Protein 9C6D (pdb70)

Structure (mmCIF, N/CA/C/O backbone):
data_9C6D
#
_entry.id   9C6D
#
_cell.length_a   55.879
_cell.length_b   91.975
_cell.length_c   138.948
_cell.angle_alpha   90.000
_cell.angle_beta   96.740
_cell.angle_gamma   90.000
#
_symmetry.space_group_name_H-M   'C 1 2 1'
#
loop_
_entity.id
_entity.type
_entity.pdbx_description
1 polymer 'Tautomerase family protein'
2 non-polymer '3-bromo-3-oxopropanoic acid'
3 water water
#
loop_
_atom_site.group_PDB
_atom_site.id
_atom_site.type_symbol
_atom_site.label_atom_id
_atom_site.label_alt_id
_atom_site.label_comp_id
_atom_site.label_asym_id
_atom_site.label_entity_id
_atom_site.label_seq_id
_atom_site.pdbx_PDB_ins_code
_atom_site.Cartn_x
_atom_site.Cartn_y
_atom_site.Cartn_z
_atom_site.occupancy
_atom_site.B_iso_or_equiv
_atom_site.auth_seq_id
_atom_site.auth_comp_id
_atom_site.auth_asym_id
_atom_site.auth_atom_id
_atom_site.pdbx_PDB_model_num
ATOM 1 N N . PRO A 1 1 ? 10.76353 34.75453 60.86997 1.000 47.72122 1 PRO A N 1
ATOM 2 C CA . PRO A 1 1 ? 9.43690 34.70929 60.24719 1.000 43.24454 1 PRO A CA 1
ATOM 3 C C . PRO A 1 1 ? 9.48143 34.37870 58.74826 1.000 36.15218 1 PRO A C 1
ATOM 4 O O . PRO A 1 1 ? 10.52959 34.50635 58.10930 1.000 33.14466 1 PRO A O 1
ATOM 8 N N . GLN A 1 2 ? 8.35028 33.92607 58.21777 1.000 36.34183 2 GLN A N 1
ATOM 9 C CA . GLN A 1 2 ? 8.14714 33.78222 56.77975 1.000 33.98018 2 GLN A CA 1
ATOM 10 C C . GLN A 1 2 ? 7.45901 35.03047 56.23966 1.000 30.95452 2 GLN A C 1
ATOM 11 O O . GLN A 1 2 ? 6.48462 35.51133 56.83276 1.000 33.48564 2 GLN A O 1
ATOM 17 N N . VAL A 1 3 ? 7.95709 35.54345 55.11393 1.000 29.94810 3 VAL A N 1
ATOM 18 C CA . VAL A 1 3 ? 7.45586 36.77025 54.49459 1.000 30.34299 3 VAL A CA 1
ATOM 19 C C . VAL A 1 3 ? 7.13412 36.46746 53.03027 1.000 27.84789 3 VAL A C 1
ATOM 20 O O . VAL A 1 3 ? 7.95583 35.88417 52.31704 1.000 24.57368 3 VAL A O 1
ATOM 24 N N . LYS A 1 4 ? 5.91543 36.79506 52.60801 1.000 28.18637 4 LYS A N 1
ATOM 25 C CA . LYS A 1 4 ? 5.53841 36.79857 51.19950 1.000 25.16311 4 LYS A CA 1
ATOM 26 C C . LYS A 1 4 ? 5.23285 38.23459 50.78293 1.000 26.34135 4 LYS A C 1
ATOM 27 O O . LYS A 1 4 ? 4.57745 38.98252 51.53016 1.000 21.61103 4 LYS A O 1
ATOM 33 N N . ILE A 1 5 ? 5.71110 38.60765 49.58918 1.000 22.99116 5 ILE A N 1
ATOM 34 C CA . ILE A 1 5 ? 5.62476 39.97492 49.07055 1.000 24.73771 5 ILE A CA 1
ATOM 35 C C . ILE A 1 5 ? 5.00642 39.90735 47.69274 1.000 21.96602 5 ILE A C 1
ATOM 36 O O . ILE A 1 5 ? 5.54093 39.23126 46.80617 1.000 22.79096 5 ILE A O 1
ATOM 41 N N . TYR A 1 6 ? 3.90954 40.62589 47.50567 1.000 23.04376 6 TYR A N 1
ATOM 42 C CA . TYR A 1 6 ? 3.18858 40.67016 46.24473 1.000 25.92415 6 TYR A CA 1
ATOM 43 C C . TYR A 1 6 ? 3.20330 42.09191 45.69085 1.000 22.58524 6 TYR A C 1
ATOM 44 O O . TYR A 1 6 ? 3.13624 43.05924 46.44296 1.000 25.81934 6 TYR A O 1
ATOM 53 N N . GLY A 1 7 ? 3.27095 42.21722 44.37106 1.000 24.18294 7 GLY A N 1
ATOM 54 C CA . GLY A 1 7 ? 3.24999 43.54706 43.74716 1.000 24.07801 7 GLY A CA 1
ATOM 55 C C . GLY A 1 7 ? 3.23294 43.38411 42.24106 1.000 21.73384 7 GLY A C 1
ATOM 56 O O . GLY A 1 7 ? 3.47639 42.29541 41.71541 1.000 23.33208 7 GLY A O 1
ATOM 57 N N . LEU A 1 8 ? 2.90893 44.47669 41.55266 1.000 24.94995 8 LEU A N 1
ATOM 58 C CA . LEU A 1 8 ? 2.90923 44.42148 40.09013 1.000 24.85248 8 LEU A CA 1
ATOM 59 C C . LEU A 1 8 ? 4.33501 44.24557 39.56942 1.000 25.80835 8 LEU A C 1
ATOM 60 O O . LEU A 1 8 ? 5.28222 44.86013 40.08440 1.000 25.50239 8 LEU A O 1
ATOM 65 N N . ASP A 1 9 ? 4.48523 43.40771 38.53026 1.000 28.44591 9 ASP A N 1
ATOM 66 C CA . ASP A 1 9 ? 5.81604 43.06760 38.02053 1.000 27.06902 9 ASP A CA 1
ATOM 67 C C . ASP A 1 9 ? 6.67781 44.30549 37.74659 1.000 29.45675 9 ASP A C 1
ATOM 68 O O . ASP A 1 9 ? 7.85381 44.34014 38.13523 1.000 25.85773 9 ASP A O 1
ATOM 73 N N . SER A 1 10 ? 6.10846 45.34453 37.11240 1.000 26.96230 10 SER A N 1
ATOM 74 C CA . SER A 1 10 ? 6.92769 46.48565 36.67720 1.000 28.37965 10 SER A CA 1
ATOM 75 C C . SER A 1 10 ? 7.51835 47.24507 37.85658 1.000 30.21606 10 SER A C 1
ATOM 76 O O . SER A 1 10 ? 8.59555 47.84931 37.74294 1.000 28.89379 10 SER A O 1
ATOM 79 N N . HIS A 1 11 ? 6.84265 47.21812 38.99476 1.000 25.65681 11 HIS A N 1
ATOM 80 C CA . HIS A 1 11 ? 7.35556 47.88968 40.17485 1.000 27.34243 11 HIS A CA 1
ATOM 81 C C . HIS A 1 11 ? 8.17821 46.96484 41.07048 1.000 29.32441 11 HIS A C 1
ATOM 82 O O . HIS A 1 11 ? 9.23205 47.37694 41.56273 1.000 26.73707 11 HIS A O 1
ATOM 89 N N . LEU A 1 12 ? 7.70378 45.73349 41.30005 1.000 29.04604 12 LEU A N 1
ATOM 90 C CA . LEU A 1 12 ? 8.36016 44.82303 42.24135 1.000 28.70160 12 LEU A CA 1
ATOM 91 C C . LEU A 1 12 ? 9.69953 44.30296 41.71314 1.000 29.66471 12 LEU A C 1
ATOM 92 O O . LEU A 1 12 ? 10.66510 44.18193 42.47387 1.000 29.47318 12 LEU A O 1
ATOM 97 N N . ASN A 1 13 ? 9.78014 43.95388 40.43089 1.000 29.17552 13 ASN A N 1
ATOM 98 C CA . ASN A 1 13 ? 11.02122 43.34745 39.95483 1.000 29.18110 13 ASN A CA 1
ATOM 99 C C . ASN A 1 13 ? 12.22424 44.27188 40.13861 1.000 28.22824 13 ASN A C 1
ATOM 100 O O . ASN A 1 13 ? 13.21241 43.84720 40.75459 1.000 29.73389 13 ASN A O 1
ATOM 105 N N . PRO A 1 14 ? 12.19555 45.53478 39.73589 1.000 32.31656 14 PRO A N 1
ATOM 106 C CA . PRO A 1 14 ? 13.37160 46.37427 39.98272 1.000 32.44066 14 PRO A CA 1
ATOM 107 C C . PRO A 1 14 ? 13.70315 46.58005 41.46747 1.000 34.13224 14 PRO A C 1
ATOM 108 O O . PRO A 1 14 ? 14.86203 46.87543 41.78879 1.000 37.78936 14 PRO A O 1
ATOM 112 N N . GLN A 1 15 ? 12.74713 46.43375 42.38565 1.000 35.04702 15 GLN A N 1
ATOM 113 C CA . GLN A 1 15 ? 12.95976 46.84411 43.77201 1.000 35.07962 15 GLN A CA 1
ATOM 114 C C . GLN A 1 15 ? 13.12215 45.69544 44.76024 1.000 32.48544 15 GLN A C 1
ATOM 115 O O . GLN A 1 15 ? 13.32338 45.95585 45.94915 1.000 30.19676 15 GLN A O 1
ATOM 121 N N . LYS A 1 16 ? 13.02470 44.44573 44.32711 1.000 30.22498 16 LYS A N 1
ATOM 122 C CA . LYS A 1 16 ? 12.85664 43.38689 45.31658 1.000 34.62536 16 LYS A CA 1
ATOM 123 C C . LYS A 1 16 ? 14.13098 43.11806 46.11776 1.000 30.86196 16 LYS A C 1
ATOM 124 O O . LYS A 1 16 ? 14.04178 42.75977 47.29711 1.000 31.87478 16 LYS A O 1
ATOM 130 N N . VAL A 1 17 ? 15.31348 43.31340 45.53135 1.000 31.42498 17 VAL A N 1
ATOM 131 C CA . VAL A 1 17 ? 16.55477 43.18670 46.30403 1.000 28.72824 17 VAL A CA 1
ATOM 132 C C . VAL A 1 17 ? 16.61388 44.22828 47.42474 1.000 34.53956 17 VAL A C 1
ATOM 133 O O . VAL A 1 17 ? 16.97157 43.90359 48.56198 1.000 35.39589 17 VAL A O 1
ATOM 137 N N . ARG A 1 18 ? 16.23723 45.48850 47.14149 1.000 31.54637 18 ARG A N 1
ATOM 138 C CA . ARG A 1 18 ? 16.25219 46.50921 48.19310 1.000 36.60924 18 ARG A CA 1
ATOM 139 C C . ARG A 1 18 ? 15.11535 46.30352 49.18911 1.000 36.43866 18 ARG A C 1
ATOM 140 O O . ARG A 1 18 ? 15.28424 46.52592 50.39567 1.000 33.21320 18 ARG A O 1
ATOM 148 N N . LEU A 1 19 ? 13.93186 45.93946 48.69223 1.000 36.62177 19 LEU A N 1
ATOM 149 C CA . LEU A 1 19 ? 12.79578 45.69153 49.57515 1.000 34.51677 19 LEU A CA 1
ATOM 150 C C . LEU A 1 19 ? 13.08931 44.52556 50.52391 1.000 30.75739 19 LEU A C 1
ATOM 151 O O . LEU A 1 19 ? 12.78201 44.59388 51.71446 1.000 29.08083 19 LEU A O 1
ATOM 156 N N . SER A 1 20 ? 13.72756 43.46707 50.02275 1.000 31.40930 20 SER A N 1
ATOM 157 C CA . SER A 1 20 ? 14.14163 42.36837 50.89534 1.000 34.19248 20 SER A CA 1
ATOM 158 C C . SER A 1 20 ? 15.11765 42.83840 51.97504 1.000 36.33169 20 SER A C 1
ATOM 159 O O . SER A 1 20 ? 14.97902 42.46059 53.14665 1.000 33.12583 20 SER A O 1
ATOM 162 N N . GLU A 1 21 ? 16.10425 43.67053 51.60966 1.000 34.29617 21 GLU A N 1
ATOM 163 C CA . GLU A 1 21 ? 16.98982 44.26083 52.61535 1.000 36.97809 21 GLU A CA 1
ATOM 164 C C . GLU A 1 21 ? 16.20569 45.03415 53.67570 1.000 34.38242 21 GLU A C 1
ATOM 165 O O . GLU A 1 21 ? 16.33140 44.77369 54.88385 1.000 34.72002 21 GLU A O 1
ATOM 171 N N . VAL A 1 22 ? 15.38585 45.99626 53.24270 1.000 31.91811 22 VAL A N 1
ATOM 172 C CA . VAL A 1 22 ? 14.67701 46.86048 54.19059 1.000 28.65281 22 VAL A CA 1
ATOM 173 C C . VAL A 1 22 ? 13.74373 46.05999 55.09369 1.000 30.26848 22 VAL A C 1
ATOM 174 O O . VAL A 1 22 ? 13.61116 46.35325 56.29268 1.000 31.46957 22 VAL A O 1
ATOM 178 N N . ILE A 1 23 ? 13.04234 45.07530 54.53009 1.000 30.96737 23 ILE A N 1
ATOM 179 C CA . ILE A 1 23 ? 12.13786 44.25256 55.33752 1.000 30.93940 23 ILE A CA 1
ATOM 180 C C . ILE A 1 23 ? 12.91194 43.53463 56.43020 1.000 27.23546 23 ILE A C 1
ATOM 181 O O . ILE A 1 23 ? 12.53390 43.55817 57.60759 1.000 33.05006 23 ILE A O 1
ATOM 186 N N . HIS A 1 24 ? 14.01390 42.89574 56.05616 1.000 27.64035 24 HIS A N 1
ATOM 187 C CA . HIS A 1 24 ? 14.80324 42.16966 57.03290 1.000 31.96741 24 HIS A CA 1
ATOM 188 C C . HIS A 1 24 ? 15.32789 43.09088 58.12441 1.000 36.30726 24 HIS A C 1
ATOM 189 O O . HIS A 1 24 ? 15.31210 42.72855 59.30705 1.000 34.93516 24 HIS A O 1
ATOM 196 N N . ARG A 1 25 ? 15.77388 44.29381 57.75875 1.000 33.57563 25 ARG A N 1
ATOM 197 C CA . ARG A 1 25 ? 16.22129 45.24232 58.77415 1.000 37.52216 25 ARG A CA 1
ATOM 198 C C . ARG A 1 25 ? 15.13303 45.50739 59.80761 1.000 35.59649 25 ARG A C 1
ATOM 199 O O . ARG A 1 25 ? 15.40462 45.50283 61.01227 1.000 34.82649 25 ARG A O 1
ATOM 207 N N . CYS A 1 26 ? 13.89283 45.76062 59.35673 1.000 34.19354 26 CYS A N 1
ATOM 208 C CA . CYS A 1 26 ? 12.79493 46.04120 60.28911 1.000 29.00809 26 CYS A CA 1
ATOM 209 C C . CYS A 1 26 ? 12.43639 44.82464 61.14524 1.000 36.22829 26 CYS A C 1
ATOM 210 O O . CYS A 1 26 ? 12.02001 44.97936 62.30636 1.000 31.90005 26 CYS A O 1
ATOM 213 N N . VAL A 1 27 ? 12.55573 43.61680 60.58228 1.000 32.66893 27 VAL A N 1
ATOM 214 C CA . VAL A 1 27 ? 12.23020 42.40468 61.33264 1.000 34.12593 27 VAL A CA 1
ATOM 215 C C . VAL A 1 27 ? 13.24759 42.18188 62.44671 1.000 40.12604 27 VAL A C 1
ATOM 216 O O . VAL A 1 27 ? 12.89290 41.84886 63.58539 1.000 39.26399 27 VAL A O 1
ATOM 220 N N . VAL A 1 28 ? 14.53000 42.36577 62.12972 1.000 39.30868 28 VAL A N 1
ATOM 221 C CA . VAL A 1 28 ? 15.58752 42.20050 63.11162 1.000 42.19222 28 VAL A CA 1
ATOM 222 C C . VAL A 1 28 ? 15.47892 43.26866 64.18046 1.000 41.83823 28 VAL A C 1
ATOM 223 O O . VAL A 1 28 ? 15.75202 43.00760 65.35670 1.000 43.89791 28 VAL A O 1
ATOM 227 N N . GLU A 1 29 ? 15.02644 44.46708 63.81506 1.000 40.47100 29 GLU A N 1
ATOM 228 C CA . GLU A 1 29 ? 14.92377 45.52653 64.81041 1.000 38.51980 29 GLU A CA 1
ATOM 229 C C . GLU A 1 29 ? 13.73524 45.34126 65.74548 1.000 43.61329 29 GLU A C 1
ATOM 230 O O . GLU A 1 29 ? 13.85887 45.56891 66.95708 1.000 45.13498 29 GLU A O 1
ATOM 236 N N . ALA A 1 30 ? 12.57382 44.94726 65.22204 1.000 40.20987 30 ALA A N 1
ATOM 237 C CA . ALA A 1 30 ? 11.39952 44.89853 66.08766 1.000 41.75433 30 ALA A CA 1
ATOM 238 C C . ALA A 1 30 ? 11.29039 43.60531 66.88876 1.000 44.00765 30 ALA A C 1
ATOM 239 O O . ALA A 1 30 ? 10.64439 43.61090 67.94388 1.000 49.32654 30 ALA A O 1
ATOM 241 N N . LEU A 1 31 ? 11.90156 42.50859 66.42613 1.000 45.15096 31 LEU A N 1
ATOM 242 C CA . LEU A 1 31 ? 11.74193 41.19449 67.04967 1.000 49.85064 31 LEU A CA 1
ATOM 243 C C . LEU A 1 31 ? 13.04920 40.56995 67.53472 1.000 53.17950 31 LEU A C 1
ATOM 244 O O . LEU A 1 31 ? 13.05812 39.37223 67.84559 1.000 57.49136 31 LEU A O 1
ATOM 249 N N . GLN A 1 32 ? 14.14020 41.34341 67.63500 1.000 54.45246 32 GLN A N 1
ATOM 250 C CA . GLN A 1 32 ? 15.47557 40.83315 67.96143 1.000 57.48331 32 GLN A CA 1
ATOM 251 C C . GLN A 1 32 ? 15.77447 39.48950 67.30377 1.000 58.65542 32 GLN A C 1
ATOM 252 O O . GLN A 1 32 ? 16.27930 38.57282 67.95993 1.000 56.71488 32 GLN A O 1
ATOM 258 N N . PHE A 1 33 ? 15.43811 39.35168 66.02747 1.000 58.13500 33 PHE A N 1
ATOM 259 C CA . PHE A 1 33 ? 15.75972 38.15147 65.27106 1.000 61.65325 33 PHE A CA 1
ATOM 260 C C . PHE A 1 33 ? 17.22036 38.18657 64.82825 1.000 65.52206 33 PHE A C 1
ATOM 261 O O . PHE A 1 33 ? 17.83142 39.25976 64.77723 1.000 62.52744 33 PHE A O 1
ATOM 269 N N . PRO A 1 34 ? 17.80672 37.02894 64.50000 1.000 69.26269 34 PRO A N 1
ATOM 270 C CA . PRO A 1 34 ? 19.16803 37.02315 63.94172 1.000 69.25074 34 PRO A CA 1
ATOM 271 C C . PRO A 1 34 ? 19.22908 37.71866 62.59032 1.000 67.45170 34 PRO A C 1
ATOM 272 O O . PRO A 1 34 ? 18.23197 37.83008 61.87114 1.000 67.04304 34 PRO A O 1
ATOM 276 N N . LYS A 1 35 ? 20.43404 38.20461 62.25693 1.000 68.40047 35 LYS A N 1
ATOM 277 C CA . LYS A 1 35 ? 20.66283 38.84885 60.96334 1.000 64.52059 35 LYS A CA 1
ATOM 278 C C . LYS A 1 35 ? 20.66389 37.84480 59.81097 1.000 68.89055 35 LYS A C 1
ATOM 279 O O . LYS A 1 35 ? 20.45551 38.24222 58.65533 1.000 67.42978 35 LYS A O 1
ATOM 285 N N . ASN A 1 36 ? 20.90568 36.56046 60.09874 1.000 68.49215 36 ASN A N 1
ATOM 286 C CA . ASN A 1 36 ? 20.50857 35.46869 59.21611 1.000 62.37087 36 ASN A CA 1
ATOM 287 C C . ASN A 1 36 ? 19.01286 35.23791 59.40782 1.000 64.32151 36 ASN A C 1
ATOM 288 O O . ASN A 1 36 ? 18.33158 36.07783 60.00731 1.000 66.64625 36 ASN A O 1
ATOM 293 N N . LYS A 1 37 ? 18.48375 34.11224 58.93686 1.000 59.08563 37 LYS A N 1
ATOM 294 C CA . LYS A 1 37 ? 17.05640 33.82699 59.08767 1.000 59.04304 37 LYS A CA 1
ATOM 295 C C . LYS A 1 37 ? 16.19702 34.85178 58.32858 1.000 53.11353 37 LYS A C 1
ATOM 296 O O . LYS A 1 37 ? 15.17055 35.32532 58.82309 1.000 48.44920 37 LYS A O 1
ATOM 302 N N . ARG A 1 38 ? 16.63611 35.21703 57.12512 1.000 45.10774 38 ARG A N 1
ATOM 303 C CA . ARG A 1 38 ? 15.81454 35.96998 56.17809 1.000 45.77846 38 ARG A CA 1
ATOM 304 C C . ARG A 1 38 ? 15.12753 34.97498 55.23702 1.000 39.75762 38 ARG A C 1
ATOM 305 O O . ARG A 1 38 ? 15.79353 34.32059 54.42593 1.000 41.24516 38 ARG A O 1
ATOM 313 N N . PHE A 1 39 ? 13.79594 34.86279 55.33935 1.000 33.03744 39 PHE A N 1
ATOM 314 C CA . PHE A 1 39 ? 13.00210 33.99180 54.46758 1.000 39.26607 39 PHE A CA 1
ATOM 315 C C . PHE A 1 39 ? 11.93206 34.81900 53.73245 1.000 36.87637 39 PHE A C 1
ATOM 316 O O . PHE A 1 39 ? 10.90715 35.20524 54.31372 1.000 31.74397 39 PHE A O 1
ATOM 324 N N . HIS A 1 40 ? 12.16165 35.07295 52.43976 1.000 32.26693 40 HIS A N 1
ATOM 325 C CA . HIS A 1 40 ? 11.34161 35.98838 51.64615 1.000 31.07243 40 HIS A CA 1
ATOM 326 C C . HIS A 1 40 ? 10.98306 35.33592 50.31695 1.000 32.08161 40 HIS A C 1
ATOM 327 O O . HIS A 1 40 ? 11.85335 34.78323 49.63885 1.000 35.52647 40 HIS A O 1
ATOM 334 N N . ARG A 1 41 ? 9.70191 35.39855 49.95553 1.000 27.87630 41 ARG A N 1
ATOM 335 C CA . ARG A 1 41 ? 9.18981 34.88423 48.69118 1.000 29.16610 41 ARG A CA 1
ATOM 336 C C . ARG A 1 41 ? 8.46621 36.02518 48.00583 1.000 28.03412 41 ARG A C 1
ATOM 337 O O . ARG A 1 41 ? 7.54697 36.60519 48.59890 1.000 25.26164 41 ARG A O 1
ATOM 345 N N . PHE A 1 42 ? 8.85430 36.31699 46.75692 1.000 25.41772 42 PHE A N 1
ATOM 346 C CA . PHE A 1 42 ? 8.30603 37.41641 45.97508 1.000 25.35710 42 PHE A CA 1
ATOM 347 C C . PHE A 1 42 ? 7.40067 36.89409 44.86372 1.000 25.51025 42 PHE A C 1
ATOM 348 O O . PHE A 1 42 ? 7.70922 35.89912 44.20374 1.000 23.50450 42 PHE A O 1
ATOM 356 N N . PHE A 1 43 ? 6.28225 37.58065 44.66446 1.000 23.00115 43 PHE A N 1
ATOM 357 C CA . PHE A 1 43 ? 5.28825 37.21877 43.65847 1.000 27.10051 43 PHE A CA 1
ATOM 358 C C . PHE A 1 43 ? 5.01314 38.44532 42.79308 1.000 29.13218 43 PHE A C 1
ATOM 359 O O . PHE A 1 43 ? 4.00527 39.14372 42.95652 1.000 26.56313 43 PHE A O 1
ATOM 367 N N . PRO A 1 44 ? 5.91221 38.74486 41.86801 1.000 30.84058 44 PRO A N 1
ATOM 368 C CA . PRO A 1 44 ? 5.63751 39.80006 40.88455 1.000 28.36809 44 PRO A CA 1
ATOM 369 C C . PRO A 1 44 ? 4.45848 39.37718 40.02574 1.000 29.40596 44 PRO A C 1
ATOM 370 O O . PRO A 1 44 ? 4.46247 38.28980 39.44182 1.000 28.32089 44 PRO A O 1
ATOM 374 N N . MET A 1 45 ? 3.44690 40.23724 39.94673 1.000 23.29244 45 MET A N 1
ATOM 375 C CA . MET A 1 45 ? 2.16216 39.84778 39.38160 1.000 26.21157 45 MET A CA 1
ATOM 376 C C . MET A 1 45 ? 1.81748 40.71872 38.18099 1.000 29.99601 45 MET A C 1
ATOM 377 O O . MET A 1 45 ? 2.25396 41.87051 38.08170 1.000 25.62944 45 MET A O 1
ATOM 382 N N . LYS A 1 46 ? 1.02135 40.15752 37.27274 1.000 27.99818 46 LYS A N 1
ATOM 383 C CA . LYS A 1 46 ? 0.46395 40.94138 36.17765 1.000 29.94016 46 LYS A CA 1
ATOM 384 C C . LYS A 1 46 ? -0.62853 41.86596 36.70630 1.000 31.62610 46 LYS A C 1
ATOM 385 O O . LYS A 1 46 ? -1.30746 41.55612 37.69451 1.000 24.60824 46 LYS A O 1
ATOM 391 N N . ALA A 1 47 ? -0.82021 43.00602 36.02955 1.000 27.05290 47 ALA A N 1
ATOM 392 C CA . ALA A 1 47 ? -1.86833 43.91879 36.48743 1.000 27.37386 47 ALA A CA 1
ATOM 393 C C . ALA A 1 47 ? -3.25635 43.36474 36.21470 1.000 27.66630 47 ALA A C 1
ATOM 394 O O . ALA A 1 47 ? -4.20724 43.74096 36.91138 1.000 28.04212 47 ALA A O 1
ATOM 396 N N . GLU A 1 48 ? -3.40114 42.47637 35.21983 1.000 27.56634 48 GLU A N 1
ATOM 397 C CA . GLU A 1 48 ? -4.67369 41.77722 35.05891 1.000 26.45782 48 GLU A CA 1
ATOM 398 C C . GLU A 1 48 ? -4.95824 40.81318 36.20910 1.000 27.70809 48 GLU A C 1
ATOM 399 O O . GLU A 1 48 ? -6.12703 40.45545 36.42989 1.000 29.08196 48 GLU A O 1
ATOM 405 N N . ASP A 1 49 ? -3.93327 40.41868 36.96885 1.000 24.66947 49 ASP A N 1
ATOM 406 C CA . ASP A 1 49 ? -4.08276 39.45463 38.06311 1.000 27.39638 49 ASP A CA 1
ATOM 407 C C . ASP A 1 49 ? -4.07708 40.07180 39.46797 1.000 28.18250 49 ASP A C 1
ATOM 408 O O . ASP A 1 49 ? -4.61661 39.45476 40.39045 1.000 28.55577 49 ASP A O 1
ATOM 413 N N . MET A 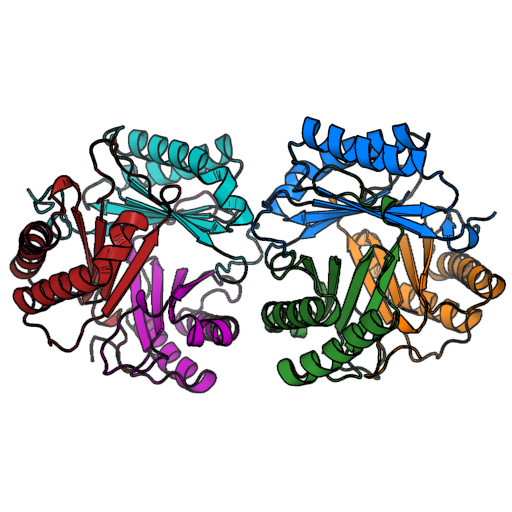1 50 ? -3.44267 41.22274 39.67684 1.000 25.46773 50 MET A N 1
ATOM 414 C CA . MET A 1 50 ? -3.44601 41.91798 40.97473 1.000 25.81070 50 MET A CA 1
ATOM 415 C C . MET A 1 50 ? -4.25253 43.20396 40.83261 1.000 28.64604 50 MET A C 1
ATOM 416 O O . MET A 1 50 ? -3.72944 44.23735 40.41317 1.000 31.38082 50 MET A O 1
ATOM 421 N N . LEU A 1 51 ? -5.52531 43.14048 41.19447 1.000 28.45595 51 LEU A N 1
ATOM 422 C CA . LEU A 1 51 ? -6.44066 44.27529 41.10479 1.000 29.12544 51 LEU A CA 1
ATOM 423 C C . LEU A 1 51 ? -6.60125 44.96128 42.45711 1.000 32.58454 51 LEU A C 1
ATOM 424 O O . LEU A 1 51 ? -6.72120 44.29280 43.49359 1.000 27.36918 51 LEU A O 1
ATOM 429 N N . PHE A 1 52 ? -6.62217 46.29911 42.44035 1.000 25.48278 52 PHE A N 1
ATOM 430 C CA . PHE A 1 52 ? -6.68419 47.08594 43.66833 1.000 31.76145 52 PHE A CA 1
ATOM 431 C C . PHE A 1 52 ? -7.51585 48.34142 43.40462 1.000 32.11676 52 PHE A C 1
ATOM 432 O O . PHE A 1 52 ? -7.92790 48.60458 42.27417 1.000 28.98974 52 PHE A O 1
ATOM 440 N N . SER A 1 53 ? -7.77016 49.12541 44.45481 1.000 29.79506 53 SER A N 1
ATOM 441 C CA . SER A 1 53 ? -8.67169 50.25600 44.28388 1.000 32.87576 53 SER A CA 1
ATOM 442 C C . SER A 1 53 ? -8.02676 51.33201 43.41229 1.000 34.16726 53 SER A C 1
ATOM 443 O O . SER A 1 53 ? -6.81128 51.35573 43.19763 1.000 27.86579 53 SER A O 1
ATOM 446 N N . GLU A 1 54 ? -8.88478 52.20451 42.87303 1.000 38.60888 54 GLU A N 1
ATOM 447 C CA . GLU A 1 54 ? -8.45563 53.20204 41.89960 1.000 37.26942 54 GLU A CA 1
ATOM 448 C C . GLU A 1 54 ? -7.51509 54.22274 42.51084 1.000 34.50989 54 GLU A C 1
ATOM 449 O O . GLU A 1 54 ? -6.66531 54.77857 41.80786 1.000 38.62439 54 GLU A O 1
ATOM 455 N N . ASP A 1 55 ? -7.64292 54.48913 43.80765 1.000 36.12303 55 ASP A N 1
ATOM 456 C CA . ASP A 1 55 ? -6.77822 55.49154 44.40474 1.000 35.96243 55 ASP A CA 1
ATOM 457 C C . ASP A 1 55 ? -5.37671 54.96536 44.69785 1.000 40.23842 55 ASP A C 1
ATOM 458 O O . ASP A 1 55 ? -4.52329 55.76029 45.09659 1.000 41.03018 55 ASP A O 1
ATOM 463 N N . ARG A 1 56 ? -5.10224 53.66999 44.48419 1.000 37.40296 56 ARG A N 1
ATOM 464 C CA . ARG A 1 56 ? -3.74365 53.15405 44.61823 1.000 35.81706 56 ARG A CA 1
ATOM 465 C C . ARG A 1 56 ? -3.00607 53.21818 43.28822 1.000 34.07425 56 ARG A C 1
ATOM 466 O O . ARG A 1 56 ? -3.61113 53.24229 42.21508 1.000 36.86502 56 ARG A O 1
ATOM 474 N N . SER A 1 57 ? -1.67989 53.20234 43.37523 1.000 33.82352 57 SER A N 1
ATOM 475 C CA . SER A 1 57 ? -0.79062 53.25817 42.22566 1.000 33.12866 57 SER A CA 1
ATOM 476 C C . SER A 1 57 ? -0.14157 51.89465 41.97502 1.000 32.05774 57 SER A C 1
ATOM 477 O O . SER A 1 57 ? -0.33913 50.92571 42.72116 1.000 28.14388 57 SER A O 1
ATOM 480 N N . SER A 1 58 ? 0.66644 51.83331 40.91038 1.000 28.44934 58 SER A N 1
ATOM 481 C CA . SER A 1 58 ? 1.33763 50.58989 40.53390 1.000 31.41865 58 SER A CA 1
ATOM 482 C C . SER A 1 58 ? 2.43110 50.18698 41.51640 1.000 31.32768 58 SER A C 1
ATOM 483 O O . SER A 1 58 ? 3.01406 49.09922 41.35509 1.000 29.72518 58 SER A O 1
ATOM 486 N N . ALA A 1 59 ? 2.72834 51.02506 42.51735 1.000 29.56456 59 ALA A N 1
ATOM 487 C CA . ALA A 1 59 ? 3.65042 50.62279 43.57803 1.000 31.68297 59 ALA A CA 1
ATOM 488 C C . ALA A 1 59 ? 2.96364 49.86660 44.71568 1.000 26.73062 59 ALA A C 1
ATOM 489 O O . ALA A 1 59 ? 3.63167 49.54291 45.70128 1.000 26.96372 59 ALA A O 1
ATOM 491 N N . TYR A 1 60 ? 1.67135 49.57341 44.58769 1.000 27.68384 60 TYR A N 1
ATOM 492 C CA . TYR A 1 60 ? 0.90567 48.90968 45.63790 1.000 29.14564 60 TYR A CA 1
ATOM 493 C C . TYR A 1 60 ? 1.50130 47.54500 45.95577 1.000 26.21330 60 TYR A C 1
ATOM 494 O O . TYR A 1 60 ? 1.65366 46.67793 45.07782 1.000 23.15743 60 TYR A O 1
ATOM 503 N N . THR A 1 61 ? 1.85977 47.36468 47.21222 1.000 23.34092 61 THR A N 1
ATOM 504 C CA . THR A 1 61 ? 2.62729 46.20359 47.63260 1.000 27.55243 61 THR A CA 1
ATOM 505 C C . THR A 1 61 ? 1.96803 45.59857 48.86064 1.000 25.20413 61 THR A C 1
ATOM 506 O O . THR A 1 61 ? 1.54321 46.32973 49.75601 1.000 22.07127 61 THR A O 1
ATOM 510 N N . ILE A 1 62 ? 1.86155 44.27061 48.88928 1.000 25.93108 62 ILE A N 1
ATOM 511 C CA . ILE A 1 62 ? 1.30755 43.54148 50.03481 1.000 22.53282 62 ILE A CA 1
ATOM 512 C C . ILE A 1 62 ? 2.41711 42.69857 50.66123 1.000 24.38933 62 ILE A C 1
ATOM 513 O O . ILE A 1 62 ? 3.08882 41.93411 49.96107 1.000 22.45699 62 ILE A O 1
ATOM 518 N N . ILE A 1 63 ? 2.60658 42.83241 51.97581 1.000 22.31639 63 ILE A N 1
ATOM 519 C CA . ILE A 1 63 ? 3.59138 42.05953 52.72822 1.000 21.58003 63 ILE A CA 1
ATOM 520 C C . ILE A 1 63 ? 2.86025 41.15856 53.72876 1.000 26.38203 63 ILE A C 1
ATOM 521 O O . ILE A 1 63 ? 2.21845 41.65404 54.66088 1.000 25.52420 63 ILE A O 1
ATOM 526 N N . GLU A 1 64 ? 2.98385 39.84215 53.55780 1.000 27.26819 64 GLU A N 1
ATOM 527 C CA . GLU A 1 64 ? 2.33586 38.86888 54.43243 1.000 30.04174 64 GLU A CA 1
ATOM 528 C C . GLU A 1 64 ? 3.40455 38.19360 55.28939 1.000 28.51422 64 GLU A C 1
ATOM 529 O O . GLU A 1 64 ? 4.37535 37.64114 54.75649 1.000 26.35003 64 GLU A O 1
ATOM 535 N N . ILE A 1 65 ? 3.24605 38.28645 56.61255 1.000 26.44900 65 ILE A N 1
ATOM 536 C CA . ILE A 1 65 ? 4.24590 37.83057 57.57515 1.000 30.52282 65 ILE A CA 1
ATOM 537 C C . ILE A 1 65 ? 3.61803 36.69983 58.38489 1.000 31.55026 65 ILE A C 1
ATOM 538 O O . ILE A 1 65 ? 2.57854 36.89359 59.02572 1.000 32.10450 65 ILE A O 1
ATOM 543 N N . THR A 1 66 ? 4.24023 35.52568 58.35497 1.000 29.47394 66 THR A N 1
ATOM 544 C CA . THR A 1 66 ? 3.81772 34.40138 59.17842 1.000 30.72367 66 THR A CA 1
ATOM 545 C C . THR A 1 66 ? 4.85191 34.14816 60.25674 1.000 32.74685 66 THR A C 1
ATOM 546 O O . THR A 1 66 ? 6.03898 34.02828 59.94906 1.000 31.31223 66 THR A O 1
ATOM 550 N N . MET A 1 67 ? 4.39779 34.03601 61.50949 1.000 33.92465 67 MET A N 1
ATOM 551 C CA . MET A 1 67 ? 5.30247 33.84261 62.63760 1.000 35.21611 67 MET A CA 1
ATOM 552 C C . MET A 1 67 ? 4.60913 33.06556 63.75644 1.000 30.74270 67 MET A C 1
ATOM 553 O O . MET A 1 67 ? 3.38091 33.05436 63.87715 1.000 32.84382 67 MET A O 1
ATOM 558 N N . MET A 1 68 ? 5.42019 32.41813 64.58405 1.000 35.34280 68 MET A N 1
ATOM 559 C CA . MET A 1 68 ? 4.90159 31.69771 65.74365 1.000 33.73253 68 MET A CA 1
ATOM 560 C C . MET A 1 68 ? 4.22968 32.64712 66.71547 1.000 32.20295 68 MET A C 1
ATOM 561 O O . MET A 1 68 ? 4.70572 33.76084 66.93760 1.000 29.73299 68 MET A O 1
ATOM 566 N N . GLU A 1 69 ? 3.13561 32.19641 67.32069 1.000 34.00403 69 GLU A N 1
ATOM 567 C CA . GLU A 1 69 ? 2.49635 33.00577 68.34899 1.000 37.87699 69 GLU A CA 1
ATOM 568 C C . GLU A 1 69 ? 3.45160 33.21125 69.52754 1.000 32.01561 69 GLU A C 1
ATOM 569 O O . GLU A 1 69 ? 4.42375 32.47864 69.71099 1.000 31.86677 69 GLU A O 1
ATOM 575 N N . GLY A 1 70 ? 3.20057 34.25991 70.29385 1.000 31.06557 70 GLY A N 1
ATOM 576 C CA . GLY A 1 70 ? 4.02748 34.53296 71.45317 1.000 33.56829 70 GLY A CA 1
ATOM 577 C C . GLY A 1 70 ? 4.65158 35.91278 71.51497 1.000 32.08995 70 GLY A C 1
ATOM 578 O O . GLY A 1 70 ? 5.11631 36.31844 72.58299 1.000 33.54175 70 GLY A O 1
ATOM 579 N N . ARG A 1 71 ? 4.69483 36.63839 70.39251 1.000 28.02977 71 ARG A N 1
ATOM 580 C CA . ARG A 1 71 ? 5.15059 38.02340 70.42744 1.000 29.29116 71 ARG A CA 1
ATOM 581 C C . ARG A 1 71 ? 4.06124 38.93212 70.99193 1.000 30.50492 71 ARG A C 1
ATOM 582 O O . ARG A 1 71 ? 2.85611 38.71350 70.78298 1.000 26.63308 71 ARG A O 1
ATOM 590 N N . SER A 1 72 ? 4.49856 39.95168 71.71676 1.000 25.42788 72 SER A N 1
ATOM 591 C CA . SER A 1 72 ? 3.59106 40.94312 72.25517 1.000 31.04976 72 SER A CA 1
ATOM 592 C C . SER A 1 72 ? 2.97366 41.78075 71.13850 1.000 32.74979 72 SER A C 1
ATOM 593 O O . SER A 1 72 ? 3.50926 41.88538 70.02662 1.000 33.95633 72 SER A O 1
ATOM 596 N N . LYS A 1 73 ? 1.83212 42.39326 71.46924 1.000 27.35130 73 LYS A N 1
ATOM 597 C CA . LYS A 1 73 ? 1.18636 43.35004 70.57939 1.000 32.98572 73 LYS A CA 1
ATOM 598 C C . LYS A 1 73 ? 2.09270 44.54546 70.29372 1.000 37.54057 73 LYS A C 1
ATOM 599 O O . LYS A 1 73 ? 2.12148 45.05299 69.16150 1.000 33.28299 73 LYS A O 1
ATOM 605 N N . GLU A 1 74 ? 2.83823 45.01130 71.30812 1.000 30.73547 74 GLU A N 1
ATOM 606 C CA . GLU A 1 74 ? 3.72316 46.15731 71.10928 1.000 34.88404 74 GLU A CA 1
ATOM 607 C C . GLU A 1 74 ? 4.78199 45.86566 70.05879 1.000 34.19427 74 GLU A C 1
ATOM 608 O O . GLU A 1 74 ? 5.08225 46.72116 69.21771 1.000 31.75686 74 GLU A O 1
ATOM 614 N N . ALA A 1 75 ? 5.36151 44.66291 70.09078 1.000 32.46625 75 ALA A N 1
ATOM 615 C CA . ALA A 1 75 ? 6.38999 44.31729 69.12302 1.000 28.08015 75 ALA A CA 1
ATOM 616 C C . ALA A 1 75 ? 5.81275 44.19676 67.71790 1.000 34.16735 75 ALA A C 1
ATOM 617 O O . ALA A 1 75 ? 6.44629 44.61883 66.74275 1.000 34.39497 75 ALA A O 1
ATOM 619 N N . LYS A 1 76 ? 4.62023 43.61186 67.58707 1.000 34.68291 76 LYS A N 1
ATOM 620 C CA . LYS A 1 76 ? 4.03512 43.46368 66.25878 1.000 31.09661 76 LYS A CA 1
ATOM 621 C C . LYS A 1 76 ? 3.63258 44.81813 65.68183 1.000 33.95528 76 LYS A C 1
ATOM 622 O O . LYS A 1 76 ? 3.79293 45.05633 64.47635 1.000 32.43613 76 LYS A O 1
ATOM 628 N N . LYS A 1 77 ? 3.15206 45.72850 66.53141 1.000 32.05454 77 LYS A N 1
ATOM 629 C CA . LYS A 1 77 ? 2.82852 47.07772 66.07952 1.000 36.51140 77 LYS A CA 1
ATOM 630 C C . LYS A 1 77 ? 4.08950 47.85279 65.71733 1.000 33.34636 77 LYS A C 1
ATOM 631 O O . LYS A 1 77 ? 4.09910 48.61205 64.73693 1.000 31.76580 77 LYS A O 1
ATOM 637 N N . LYS A 1 78 ? 5.16788 47.67639 66.49099 1.000 32.90597 78 LYS A N 1
ATOM 638 C CA . LYS A 1 78 ? 6.44286 48.28789 66.10417 1.000 35.71056 78 LYS A CA 1
ATOM 639 C C . LYS A 1 78 ? 6.90462 47.79583 64.74426 1.000 33.69055 78 LYS A C 1
ATOM 640 O O . LYS A 1 78 ? 7.41949 48.58101 63.93647 1.000 31.11456 78 LYS A O 1
ATOM 646 N N . LEU A 1 79 ? 6.78191 46.49176 64.49375 1.000 29.81498 79 LEU A N 1
ATOM 647 C CA . LEU A 1 79 ? 7.18316 45.95118 63.20171 1.000 31.21450 79 LEU A CA 1
ATOM 648 C C . LEU A 1 79 ? 6.39684 46.59586 62.06665 1.000 28.38581 79 LEU A C 1
ATOM 649 O O . LEU A 1 79 ? 6.97108 46.98109 61.04255 1.000 28.99603 79 LEU A O 1
ATOM 654 N N . ILE A 1 80 ? 5.07737 46.70149 62.22955 1.000 30.27971 80 ILE A N 1
ATOM 655 C CA . ILE A 1 80 ? 4.24847 47.36854 61.23402 1.000 34.15463 80 ILE A CA 1
ATOM 656 C C . ILE A 1 80 ? 4.75015 48.78824 61.01034 1.000 31.18926 80 ILE A C 1
ATOM 657 O O . ILE A 1 80 ? 4.94857 49.22420 59.86793 1.000 30.57087 80 ILE A O 1
ATOM 662 N N . ALA A 1 81 ? 4.95975 49.53200 62.10454 1.000 29.58313 81 ALA A N 1
ATOM 663 C CA . ALA A 1 81 ? 5.34480 50.93946 62.00112 1.000 30.05770 81 ALA A CA 1
ATOM 664 C C . ALA A 1 81 ? 6.68674 51.09033 61.29562 1.000 32.98135 81 ALA A C 1
ATOM 665 O O . ALA A 1 81 ? 6.83939 51.91744 60.38718 1.000 34.85426 81 ALA A O 1
ATOM 667 N N . LEU A 1 82 ? 7.66785 50.28121 61.68884 1.000 27.68462 82 LEU A N 1
ATOM 668 C CA . LEU A 1 82 ? 8.98576 50.35663 61.07246 1.000 32.40129 82 LEU A CA 1
ATOM 669 C C . LEU A 1 82 ? 8.93163 50.04707 59.58189 1.000 34.10591 82 LEU A C 1
ATOM 670 O O . LEU A 1 82 ? 9.66961 50.65117 58.79248 1.000 31.32710 82 LEU A O 1
ATOM 675 N N . LEU A 1 83 ? 8.10000 49.07607 59.18067 1.000 26.21175 83 LEU A N 1
ATOM 676 C CA . LEU A 1 83 ? 7.99307 48.74997 57.76297 1.000 26.79901 83 LEU A CA 1
ATOM 677 C C . LEU A 1 83 ? 7.37608 49.91113 56.97738 1.000 25.90351 83 LEU A C 1
ATOM 678 O O . LEU A 1 83 ? 7.85200 50.25354 55.89490 1.000 31.09681 83 LEU A O 1
ATOM 683 N N . PHE A 1 84 ? 6.33570 50.55145 57.51330 1.000 25.91711 84 PHE A N 1
ATOM 684 C CA . PHE A 1 84 ? 5.78837 51.70972 56.82002 1.000 32.08541 84 PHE A CA 1
ATOM 685 C C . PHE A 1 84 ? 6.84853 52.79631 56.66232 1.000 34.91075 84 PHE A C 1
ATOM 686 O O . PHE A 1 84 ? 7.04417 53.33567 55.56128 1.000 30.52705 84 PHE A O 1
ATOM 694 N N . LYS A 1 85 ? 7.59050 53.07386 57.73321 1.000 27.35695 85 LYS A N 1
ATOM 695 C CA . LYS A 1 85 ? 8.54039 54.18590 57.72797 1.000 36.35681 85 LYS A CA 1
ATOM 696 C C . LYS A 1 85 ? 9.72488 53.90765 56.80701 1.000 34.32635 85 LYS A C 1
ATOM 697 O O . LYS A 1 85 ? 10.02449 54.69594 55.90379 1.000 34.99508 85 LYS A O 1
ATOM 703 N N . HIS A 1 86 ? 10.40813 52.78057 57.00358 1.000 34.51631 86 HIS A N 1
ATOM 704 C CA . HIS A 1 86 ? 11.63050 52.55606 56.23747 1.000 35.93818 86 HIS A CA 1
ATOM 705 C C . HIS A 1 86 ? 11.34509 52.20007 54.78295 1.000 35.00671 86 HIS A C 1
ATOM 706 O O . HIS A 1 86 ? 12.16292 52.51366 53.91100 1.000 33.38227 86 HIS A O 1
ATOM 713 N N . ILE A 1 87 ? 10.20805 51.56587 54.48042 1.000 28.43925 87 ILE A N 1
ATOM 714 C CA . ILE A 1 87 ? 9.92991 51.29099 53.07041 1.000 27.10100 87 ILE A CA 1
ATOM 715 C C . ILE A 1 87 ? 9.58972 52.59282 52.34149 1.000 29.75278 87 ILE A C 1
ATOM 716 O O . ILE A 1 87 ? 9.98906 52.80448 51.18854 1.000 29.18219 87 ILE A O 1
ATOM 721 N N . GLU A 1 88 ? 8.87053 53.49900 53.00284 1.000 28.97387 88 GLU A N 1
ATOM 722 C CA . GLU A 1 88 ? 8.59608 54.78696 52.37201 1.000 33.07084 88 GLU A CA 1
ATOM 723 C C . GLU A 1 88 ? 9.88107 55.58304 52.15585 1.000 34.57425 88 GLU A C 1
ATOM 724 O O . GLU A 1 88 ? 10.10073 56.12740 51.07075 1.000 32.27470 88 GLU A O 1
ATOM 730 N N . GLU A 1 89 ? 10.76183 55.61931 53.16185 1.000 33.47277 89 GLU A N 1
ATOM 731 C CA . GLU A 1 89 ? 12.01769 56.35448 53.03512 1.000 34.46115 89 GLU A CA 1
ATOM 732 C C . GLU A 1 89 ? 12.92205 55.73780 51.98371 1.000 36.55510 89 GLU A C 1
ATOM 733 O O . GLU A 1 89 ? 13.53346 56.45890 51.18627 1.000 34.19569 89 GLU A O 1
ATOM 739 N N . GLU A 1 90 ? 13.05168 54.40587 51.98536 1.000 32.06397 90 GLU A N 1
ATOM 740 C CA . GLU A 1 90 ? 14.05850 53.77785 51.13726 1.000 32.38926 90 GLU A CA 1
ATOM 741 C C . GLU A 1 90 ? 13.55783 53.52765 49.72206 1.000 37.74231 90 GLU A C 1
ATOM 742 O O . GLU A 1 90 ? 14.34251 53.62073 48.76955 1.000 41.66404 90 GLU A O 1
ATOM 748 N N . LEU A 1 91 ? 12.27562 53.21007 49.55410 1.000 34.95847 91 LEU A N 1
ATOM 749 C CA . LEU A 1 91 ? 11.73605 52.88813 48.24463 1.000 33.57158 91 LEU A CA 1
ATOM 750 C C . LEU A 1 91 ? 10.61058 53.81151 47.80025 1.000 31.74738 91 LEU A C 1
ATOM 751 O O . LEU A 1 91 ? 10.04647 53.59485 46.72368 1.000 34.96628 91 LEU A O 1
ATOM 756 N N . GLY A 1 92 ? 10.24879 54.81420 48.59267 1.000 30.20455 92 GLY A N 1
ATOM 757 C CA . GLY A 1 92 ? 9.22004 55.74077 48.14887 1.000 31.69237 92 GLY A CA 1
ATOM 758 C C . GLY A 1 92 ? 7.82702 55.16971 47.99464 1.000 33.69785 92 GLY A C 1
ATOM 759 O O . GLY A 1 92 ? 7.01858 55.74487 47.27115 1.000 30.48989 92 GLY A O 1
ATOM 760 N N . ILE A 1 93 ? 7.51482 54.05248 48.65175 1.000 34.45552 93 ILE A N 1
ATOM 761 C CA . ILE A 1 93 ? 6.16852 53.48622 48.61705 1.000 32.75815 93 ILE A CA 1
ATOM 762 C C . ILE A 1 93 ? 5.36153 54.15898 49.72422 1.000 35.42234 93 ILE A C 1
ATOM 763 O O . ILE A 1 93 ? 5.59236 53.91400 50.91306 1.000 30.49470 93 ILE A O 1
ATOM 768 N N . ALA A 1 94 ? 4.42542 55.01853 49.33281 1.000 34.45177 94 ALA A N 1
ATOM 769 C CA . ALA A 1 94 ? 3.65453 55.79286 50.29048 1.000 35.06772 94 ALA A CA 1
ATOM 770 C C . ALA A 1 94 ? 2.72824 54.87830 51.08000 1.000 41.85405 94 ALA A C 1
ATOM 771 O O . ALA A 1 94 ? 2.39023 53.77480 50.64121 1.000 40.23312 94 ALA A O 1
ATOM 773 N N . GLY A 1 95 ? 2.30620 55.36038 52.25691 1.000 35.09184 95 GLY A N 1
ATOM 774 C CA . GLY A 1 95 ? 1.55118 54.51899 53.17042 1.000 36.98817 95 GLY A CA 1
ATOM 775 C C . GLY A 1 95 ? 0.31791 53.90141 52.53932 1.000 38.08690 95 GLY A C 1
ATOM 776 O O . GLY A 1 95 ? 0.00548 52.73254 52.78008 1.000 33.07015 95 GLY A O 1
ATOM 777 N N . ASN A 1 96 ? -0.38797 54.66865 51.70548 1.000 37.08736 96 ASN A N 1
ATOM 778 C CA . ASN A 1 96 ? -1.56908 54.13810 51.04113 1.000 39.13030 96 ASN A CA 1
ATOM 779 C C . ASN A 1 96 ? -1.23988 52.99972 50.07381 1.000 37.22648 96 ASN A C 1
ATOM 780 O O . ASN A 1 96 ? -2.11084 52.16933 49.79346 1.000 34.84906 96 ASN A O 1
ATOM 785 N N . ASP A 1 97 ? -0.01090 52.92867 49.56895 1.000 28.75647 97 ASP A N 1
ATOM 786 C CA . ASP A 1 97 ? 0.38159 51.88802 48.62800 1.000 34.52028 97 ASP A CA 1
ATOM 787 C C . ASP A 1 97 ? 1.00439 50.66935 49.31426 1.000 30.53814 97 ASP A C 1
ATOM 788 O O . ASP A 1 97 ? 1.52956 49.78982 48.63236 1.000 28.35472 97 ASP A O 1
ATOM 793 N N . LEU A 1 98 ? 0.96399 50.59061 50.63446 1.000 29.11579 98 LEU A N 1
ATOM 794 C CA . LEU A 1 98 ? 1.62502 49.49333 51.33076 1.000 31.19599 98 LEU A CA 1
ATOM 795 C C . LEU A 1 98 ? 0.63461 48.84249 52.27070 1.000 29.24868 98 LEU A C 1
ATOM 796 O O . LEU A 1 98 ? -0.01598 49.53158 53.06438 1.000 30.96321 98 LEU A O 1
ATOM 801 N N . GLU A 1 99 ? 0.50894 47.52570 52.17842 1.000 29.44735 99 GLU A N 1
ATOM 802 C CA . GLU A 1 99 ? -0.38226 46.80629 53.07063 1.000 31.88958 99 GLU A CA 1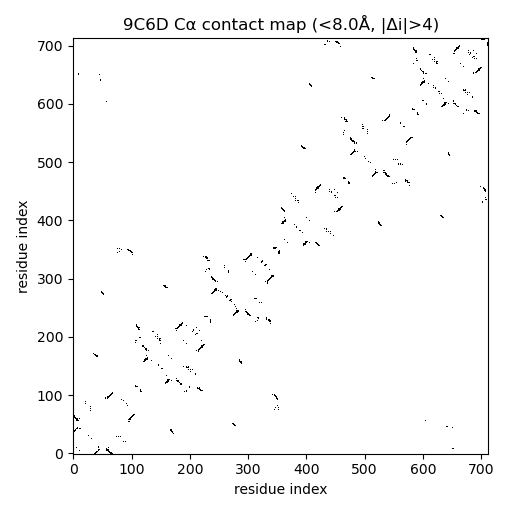
ATOM 803 C C . GLU A 1 99 ? 0.36605 45.65240 53.72434 1.000 31.81174 99 GLU A C 1
ATOM 804 O O . GLU A 1 99 ? 1.13439 44.94985 53.06563 1.000 28.23999 99 GLU A O 1
ATOM 810 N N . ILE A 1 100 ? 0.15954 45.48109 55.03442 1.000 28.29712 100 ILE A N 1
ATOM 811 C CA . ILE A 1 100 ? 0.92182 44.52972 55.83443 1.000 29.17493 100 ILE A CA 1
ATOM 812 C C . ILE A 1 100 ? -0.03379 43.68587 56.66313 1.000 27.63194 100 ILE A C 1
ATOM 813 O O . ILE A 1 100 ? -1.01970 44.18963 57.21262 1.000 30.37503 100 ILE A O 1
ATOM 818 N N . PHE A 1 101 ? 0.26468 42.40014 56.74050 1.000 29.09418 101 PHE A N 1
ATOM 819 C CA . PHE A 1 101 ? -0.60752 41.42623 57.36518 1.000 28.23599 101 PHE A CA 1
ATOM 820 C C . PHE A 1 101 ? 0.27656 40.43825 58.09912 1.000 28.51453 101 PHE A C 1
ATOM 821 O O . PHE A 1 101 ? 1.17823 39.85264 57.49162 1.000 30.76475 101 PHE A O 1
ATOM 829 N N . ILE A 1 102 ? 0.05214 40.28707 59.40189 1.000 27.98096 102 ILE A N 1
ATOM 830 C CA . ILE A 1 102 ? 0.75820 39.30024 60.21754 1.000 29.50144 102 ILE A CA 1
ATOM 831 C C . ILE A 1 102 ? -0.20743 38.17129 60.53298 1.000 30.17087 102 ILE A C 1
ATOM 832 O O . ILE A 1 102 ? -1.35191 38.41076 60.93521 1.000 31.64757 102 ILE A O 1
ATOM 837 N N . GLN A 1 103 ? 0.25985 36.95277 60.38789 1.000 28.10477 103 GLN A N 1
ATOM 838 C CA . GLN A 1 103 ? -0.51949 35.79756 60.78012 1.000 35.30187 103 GLN A CA 1
ATOM 839 C C . GLN A 1 103 ? 0.29205 34.92877 61.73386 1.000 32.06659 103 GLN A C 1
ATOM 840 O O . GLN A 1 103 ? 1.49564 34.72682 61.54115 1.000 33.71540 103 GLN A O 1
ATOM 846 N N . GLU A 1 104 ? -0.38283 34.43247 62.76701 1.000 31.95885 104 GLU A N 1
ATOM 847 C CA . GLU A 1 104 ? 0.20574 33.68368 63.86871 1.000 38.15627 104 GLU A CA 1
ATOM 848 C C . GLU A 1 104 ? -0.46176 32.32081 63.99913 1.000 35.67979 104 GLU A C 1
ATOM 849 O O . GLU A 1 104 ? -1.62249 32.13667 63.62472 1.000 36.98530 104 GLU A O 1
ATOM 855 N N . ALA A 1 105 ? 0.25569 31.38101 64.59773 1.000 35.06972 105 ALA A N 1
ATOM 856 C CA . ALA A 1 105 ? -0.31386 30.08113 64.92058 1.000 39.30040 105 ALA A CA 1
ATOM 857 C C . ALA A 1 105 ? 0.43450 29.51034 66.11165 1.000 39.59617 105 ALA A C 1
ATOM 858 O O . ALA A 1 105 ? 1.58124 29.90419 66.37233 1.000 37.52619 105 ALA A O 1
ATOM 860 N N . PRO A 1 106 ? -0.18145 28.58885 66.86742 1.000 40.42121 106 PRO A N 1
ATOM 861 C CA . PRO A 1 106 ? 0.52571 27.92115 67.96592 1.000 38.98100 106 PRO A CA 1
ATOM 862 C C . PRO A 1 106 ? 1.83831 27.28470 67.51805 1.000 39.20296 106 PRO A C 1
ATOM 863 O O . PRO A 1 106 ? 1.98932 26.85244 66.37331 1.000 32.85489 106 PRO A O 1
ATOM 867 N N . ALA A 1 107 ? 2.78353 27.20738 68.46094 1.000 40.33297 107 ALA A N 1
ATOM 868 C CA . ALA A 1 107 ? 4.12933 26.74485 68.13656 1.000 42.64998 107 ALA A CA 1
ATOM 869 C C . ALA A 1 107 ? 4.12966 25.31514 67.59965 1.000 46.36595 107 ALA A C 1
ATOM 870 O O . ALA A 1 107 ? 4.91557 24.99275 66.70346 1.000 43.20771 107 ALA A O 1
ATOM 872 N N . TYR A 1 108 ? 3.25094 24.44453 68.11920 1.000 38.59004 108 TYR A N 1
ATOM 873 C CA . TYR A 1 108 ? 3.16438 23.08694 67.57322 1.000 41.96180 108 TYR A CA 1
ATOM 874 C C . TYR A 1 108 ? 2.52884 23.02020 66.18449 1.000 39.36365 108 TYR A C 1
ATOM 875 O O . TYR A 1 108 ? 2.42441 21.91360 65.64275 1.000 34.34324 108 TYR A O 1
ATOM 884 N N . HIS A 1 109 ? 2.06660 24.13637 65.61113 1.000 39.85845 109 HIS A N 1
ATOM 885 C CA . HIS A 1 109 ? 1.60283 24.14700 64.22105 1.000 39.16269 109 HIS A CA 1
ATOM 886 C C . HIS A 1 109 ? 2.74828 24.28762 63.22168 1.000 37.86740 109 HIS A C 1
ATOM 887 O O . HIS A 1 109 ? 2.49104 24.29324 62.00827 1.000 37.51151 109 HIS A O 1
ATOM 894 N N . PHE A 1 110 ? 3.98880 24.43081 63.69489 1.000 35.20720 110 PHE A N 1
ATOM 895 C CA . PHE A 1 110 ? 5.15113 24.63436 62.83854 1.000 42.02733 110 PHE A CA 1
ATOM 896 C C . PHE A 1 110 ? 6.10737 23.45340 62.92675 1.000 41.09330 110 PHE A C 1
ATOM 897 O O . PHE A 1 110 ? 6.21046 22.78524 63.95908 1.000 40.30872 110 PHE A O 1
ATOM 905 N N . GLY A 1 111 ? 6.80617 23.21872 61.83237 1.000 40.82120 111 GLY A N 1
ATOM 906 C CA . GLY A 1 111 ? 7.99622 22.38218 61.84857 1.000 41.94204 111 GLY A CA 1
ATOM 907 C C . GLY A 1 111 ? 9.14032 23.07696 61.13615 1.000 45.38292 111 GLY A C 1
ATOM 908 O O . GLY A 1 111 ? 8.94316 23.73227 60.11014 1.000 40.18248 111 GLY A O 1
ATOM 909 N N . PHE A 1 112 ? 10.33453 22.96041 61.71297 1.000 45.72020 112 PHE A N 1
ATOM 910 C CA . PHE A 1 112 ? 11.53997 23.36766 60.99825 1.000 49.71814 112 PHE A CA 1
ATOM 911 C C . PHE A 1 112 ? 12.71257 22.64085 61.61993 1.000 50.88065 112 PHE A C 1
ATOM 912 O O . PHE A 1 112 ? 12.71990 22.36474 62.82506 1.000 51.78925 112 PHE A O 1
ATOM 920 N N . ARG A 1 113 ? 13.70364 22.34148 60.78232 1.000 50.27475 113 ARG A N 1
ATOM 921 C CA . ARG A 1 113 ? 14.92332 21.67278 61.22810 1.000 54.44566 113 ARG A CA 1
ATOM 922 C C . ARG A 1 113 ? 14.62168 20.31238 61.85542 1.000 50.51399 113 ARG A C 1
ATOM 923 O O . ARG A 1 113 ? 15.36748 19.83209 62.71162 1.000 59.15407 113 ARG A O 1
ATOM 931 N N . GLY A 1 114 ? 13.52017 19.68243 61.43789 1.000 50.40390 114 GLY A N 1
ATOM 932 C CA . GLY A 1 114 ? 13.21137 18.31896 61.82784 1.000 47.59953 114 GLY A CA 1
ATOM 933 C C . GLY A 1 114 ? 12.47326 18.15417 63.13816 1.000 50.84739 114 GLY A C 1
ATOM 934 O O . GLY A 1 114 ? 12.22258 17.01533 63.54920 1.000 48.78764 114 GLY A O 1
ATOM 935 N N . MET A 1 115 ? 12.12322 19.24175 63.81585 1.000 53.59709 115 MET A N 1
ATOM 936 C CA . MET A 1 115 ? 11.40494 19.15917 65.07553 1.000 56.73458 115 MET A CA 1
ATOM 937 C C . MET A 1 115 ? 10.15930 20.03204 65.00873 1.000 53.35306 115 MET A C 1
ATOM 938 O O . MET A 1 115 ? 10.05571 20.94696 64.18600 1.000 52.47066 115 MET A O 1
ATOM 943 N N . GLY A 1 116 ? 9.20564 19.72532 65.88307 1.000 57.72553 116 GLY A N 1
ATOM 944 C CA . GLY A 1 116 ? 8.04673 20.58304 66.03628 1.000 53.60089 116 GLY A CA 1
ATOM 945 C C . GLY A 1 116 ? 8.40715 21.89444 66.70822 1.000 53.79487 116 GLY A C 1
ATOM 946 O O . GLY A 1 116 ? 9.34606 21.98203 67.50192 1.000 54.42704 116 GLY A O 1
ATOM 947 N N . GLY A 1 117 ? 7.64036 22.93473 66.37384 1.000 54.24815 117 GLY A N 1
ATOM 948 C CA . GLY A 1 117 ? 7.98668 24.27299 66.81853 1.000 49.19617 117 GLY A CA 1
ATOM 949 C C . GLY A 1 117 ? 7.94371 24.44530 68.32355 1.000 57.82243 117 GLY A C 1
ATOM 950 O O . GLY A 1 117 ? 8.65693 25.29245 68.87735 1.000 60.81309 117 GLY A O 1
ATOM 951 N N . ASP A 1 118 ? 7.12074 23.65026 69.01080 1.000 53.09276 118 ASP A N 1
ATOM 952 C CA . ASP A 1 118 ? 7.14032 23.66056 70.46723 1.000 58.94485 118 ASP A CA 1
ATOM 953 C C . ASP A 1 118 ? 8.22453 22.74638 71.04828 1.000 64.70637 118 ASP A C 1
ATOM 954 O O . ASP A 1 118 ? 8.16994 22.41885 72.24243 1.000 68.89259 118 ASP A O 1
ATOM 959 N N . GLU A 1 119 ? 9.19090 22.32841 70.23036 1.000 60.12602 119 GLU A N 1
ATOM 960 C CA . GLU A 1 119 ? 10.36538 21.59869 70.69765 1.000 61.99308 119 GLU A CA 1
ATOM 961 C C . GLU A 1 119 ? 11.60319 22.22808 70.06815 1.000 63.32137 119 GLU A C 1
ATOM 962 O O . GLU A 1 119 ? 12.55046 22.60046 70.75562 1.000 68.43698 119 GLU A O 1
ATOM 968 N N . PRO B 1 1 ? -7.65173 18.76206 54.18304 1.000 46.41440 1 PRO B N 1
ATOM 969 C CA . PRO B 1 1 ? -6.71611 19.88646 54.22413 1.000 35.55313 1 PRO B CA 1
ATOM 970 C C . PRO B 1 1 ? -6.30645 20.37591 52.84146 1.000 33.90377 1 PRO B C 1
ATOM 971 O O . PRO B 1 1 ? -6.28635 19.58823 51.87882 1.000 32.92198 1 PRO B O 1
ATOM 975 N N . GLN B 1 2 ? -6.02294 21.67569 52.75589 1.000 30.47091 2 GLN B N 1
ATOM 976 C CA . GLN B 1 2 ? -5.47305 22.30719 51.56133 1.000 32.97509 2 GLN B CA 1
ATOM 977 C C . GLN B 1 2 ? -3.97969 22.51247 51.77825 1.000 31.86017 2 GLN B C 1
ATOM 978 O O . GLN B 1 2 ? -3.56825 23.02675 52.83002 1.000 27.68078 2 GLN B O 1
ATOM 984 N N . VAL B 1 3 ? -3.17440 22.10847 50.79242 1.000 25.80073 3 VAL B N 1
ATOM 985 C CA . VAL B 1 3 ? -1.71955 22.10710 50.90804 1.000 26.81354 3 VAL B CA 1
ATOM 986 C C . VAL B 1 3 ? -1.11668 22.96570 49.79000 1.000 25.12923 3 VAL B C 1
ATOM 987 O O . VAL B 1 3 ? -1.49013 22.83154 48.61477 1.000 25.79546 3 VAL B O 1
ATOM 991 N N . LYS B 1 4 ? -0.21203 23.86617 50.17026 1.000 24.51076 4 LYS B N 1
ATOM 992 C CA . LYS B 1 4 ? 0.57569 24.66735 49.24130 1.000 26.14229 4 LYS B CA 1
ATOM 993 C C . LYS B 1 4 ? 2.04167 24.37223 49.49736 1.000 22.18685 4 LYS B C 1
ATOM 994 O O . LYS B 1 4 ? 2.46907 24.28926 50.65081 1.000 23.03150 4 LYS B O 1
ATOM 1000 N N . ILE B 1 5 ? 2.80898 24.22724 48.42597 1.000 22.51043 5 ILE B N 1
ATOM 1001 C CA . ILE B 1 5 ? 4.20302 23.80356 48.50456 1.000 23.03238 5 ILE B CA 1
ATOM 1002 C C . ILE B 1 5 ? 5.01648 24.78171 47.68376 1.000 25.16101 5 ILE B C 1
ATOM 1003 O O . ILE B 1 5 ? 4.70017 25.00666 46.51228 1.000 27.05526 5 ILE B O 1
ATOM 1008 N N . TYR B 1 6 ? 6.06360 25.34176 48.28598 1.000 25.43323 6 TYR B N 1
ATOM 1009 C CA . TYR B 1 6 ? 6.91204 26.33791 47.64999 1.000 26.92254 6 TYR B CA 1
ATOM 1010 C C . TYR B 1 6 ? 8.33129 25.81423 47.65357 1.000 27.72345 6 TYR B C 1
ATOM 1011 O O . TYR B 1 6 ? 8.78134 25.23916 48.64912 1.000 30.24207 6 TYR B O 1
ATOM 1020 N N . GLY B 1 7 ? 9.03372 26.02796 46.54950 1.000 32.63479 7 GLY B N 1
ATOM 1021 C CA . GLY B 1 7 ? 10.44375 25.67359 46.45623 1.000 35.51119 7 GLY B CA 1
ATOM 1022 C C . GLY B 1 7 ? 11.00798 26.18177 45.14846 1.000 33.03462 7 GLY B C 1
ATOM 1023 O O . GLY B 1 7 ? 10.26879 26.61310 44.25908 1.000 32.58474 7 GLY B O 1
ATOM 1024 N N . LEU B 1 8 ? 12.33836 26.15291 45.06004 1.000 34.83807 8 LEU B N 1
ATOM 1025 C CA . LEU B 1 8 ? 13.03164 26.53110 43.83066 1.000 34.58161 8 LEU B CA 1
ATOM 1026 C C . LEU B 1 8 ? 12.56083 25.69085 42.65383 1.000 36.57258 8 LEU B C 1
ATOM 1027 O O . LEU B 1 8 ? 12.50140 24.46390 42.75387 1.000 37.20317 8 LEU B O 1
ATOM 1032 N N . ASP B 1 9 ? 12.27972 26.34738 41.51063 1.000 35.63024 9 ASP B N 1
ATOM 1033 C CA . ASP B 1 9 ? 11.75577 25.62600 40.34713 1.000 31.91057 9 ASP B CA 1
ATOM 1034 C C . ASP B 1 9 ? 12.64333 24.45498 39.94023 1.000 36.04707 9 ASP B C 1
ATOM 1035 O O . ASP B 1 9 ? 12.14236 23.38965 39.56103 1.000 38.20139 9 ASP B O 1
ATOM 1040 N N . SER B 1 10 ? 13.96135 24.61832 40.01800 1.000 36.22406 10 SER B N 1
ATOM 1041 C CA . SER B 1 10 ? 14.84612 23.57098 39.51412 1.000 40.67160 10 SER B CA 1
ATOM 1042 C C . SER B 1 10 ? 14.90536 22.36424 40.43989 1.000 39.71428 10 SER B C 1
ATOM 1043 O O . SER B 1 10 ? 15.11962 21.24451 39.97019 1.000 38.37523 10 SER B O 1
ATOM 1046 N N . HIS B 1 11 ? 14.72447 22.56263 41.74601 1.000 36.66428 11 HIS B N 1
ATOM 1047 C CA . HIS B 1 11 ? 14.64975 21.44311 42.67615 1.000 36.74189 11 HIS B CA 1
ATOM 1048 C C . HIS B 1 11 ? 13.24047 20.88564 42.80350 1.000 36.68198 11 HIS B C 1
ATOM 1049 O O . HIS B 1 11 ? 13.06324 19.66494 42.90404 1.000 36.79114 11 HIS B O 1
ATOM 1056 N N . LEU B 1 12 ? 12.23230 21.75755 42.81070 1.000 37.76414 12 LEU B N 1
ATOM 1057 C CA . LEU B 1 12 ? 10.86911 21.32634 43.10178 1.000 35.90984 12 LEU B CA 1
ATOM 1058 C C . LEU B 1 12 ? 10.21589 20.65502 41.90346 1.000 34.02214 12 LEU B C 1
ATOM 1059 O O . LEU B 1 12 ? 9.44542 19.70061 42.07234 1.000 33.14288 12 LEU B O 1
ATOM 1064 N N . ASN B 1 13 ? 10.50182 21.12872 40.68973 1.000 33.07686 13 ASN B N 1
ATOM 1065 C CA . ASN B 1 13 ? 9.79348 20.59095 39.52891 1.000 37.66538 13 ASN B CA 1
ATOM 1066 C C . ASN B 1 13 ? 10.06029 19.10499 39.29483 1.000 34.34118 13 ASN B C 1
ATOM 1067 O O . ASN B 1 13 ? 9.09418 18.37873 39.01236 1.000 36.61207 13 ASN B O 1
ATOM 1072 N N . PRO B 1 14 ? 11.28993 18.58467 39.40692 1.000 34.24248 14 PRO B N 1
ATOM 1073 C CA . PRO B 1 14 ? 11.47327 17.13153 39.23316 1.000 40.70391 14 PRO B CA 1
ATOM 1074 C C . PRO B 1 14 ? 10.89924 16.29523 40.37282 1.000 43.50906 14 PRO B C 1
ATOM 1075 O O . PRO B 1 14 ? 10.60943 15.10976 40.16271 1.000 45.64990 14 PRO B O 1
ATOM 1079 N N . GLN B 1 15 ? 10.71618 16.86630 41.56260 1.000 41.24546 15 GLN B N 1
ATOM 1080 C CA . GLN B 1 15 ? 10.26754 16.11639 42.73038 1.000 42.39455 15 GLN B CA 1
ATOM 1081 C C . GLN B 1 15 ? 8.76619 16.22722 43.01460 1.000 38.86404 15 GLN B C 1
ATOM 1082 O O . GLN B 1 15 ? 8.27014 15.55214 43.93087 1.000 37.14730 15 GLN B O 1
ATOM 1088 N N . LYS B 1 16 ? 8.01950 17.01606 42.23837 1.000 38.11590 16 LYS B N 1
ATOM 1089 C CA . LYS B 1 16 ? 6.69897 17.41671 42.70860 1.000 36.87245 16 LYS B CA 1
ATOM 1090 C C . LYS B 1 16 ? 5.69517 16.26943 42.63343 1.000 35.99587 16 LYS B C 1
ATOM 1091 O O . LYS B 1 16 ? 4.85252 16.12607 43.52925 1.000 34.10297 16 LYS B O 1
ATOM 1097 N N . VAL B 1 17 ? 5.78128 15.40642 41.61605 1.000 35.63698 17 VAL B N 1
ATOM 1098 C CA . VAL B 1 17 ? 4.81185 14.31251 41.55836 1.000 34.68809 17 VAL B CA 1
ATOM 1099 C C . VAL B 1 17 ? 4.95392 13.40543 42.77740 1.000 31.65558 17 VAL B C 1
ATOM 1100 O O . VAL B 1 17 ? 3.95810 13.02109 43.39438 1.000 34.18616 17 VAL B O 1
ATOM 1104 N N . ARG B 1 18 ? 6.19056 13.07815 43.17020 1.000 32.37151 18 ARG B N 1
ATOM 1105 C CA . ARG B 1 18 ? 6.38678 12.17775 44.30492 1.000 34.69823 18 ARG B CA 1
ATOM 1106 C C . ARG B 1 18 ? 6.31797 12.89399 45.64936 1.000 35.88891 18 ARG B C 1
ATOM 1107 O O . ARG B 1 18 ? 5.95102 12.27390 46.65882 1.000 33.69416 18 ARG B O 1
ATOM 1115 N N . LEU B 1 19 ? 6.67612 14.17852 45.69842 1.000 33.12072 19 LEU B N 1
ATOM 1116 C CA . LEU B 1 19 ? 6.42362 14.95234 46.91421 1.000 33.51150 19 LEU B CA 1
ATOM 1117 C C . LEU B 1 19 ? 4.93796 14.94505 47.24992 1.000 29.56480 19 LEU B C 1
ATOM 1118 O O . LEU B 1 19 ? 4.54797 14.73497 48.40492 1.000 31.50324 19 LEU B O 1
ATOM 1123 N N . SER B 1 20 ? 4.09609 15.12714 46.23753 1.000 29.67078 20 SER B N 1
ATOM 1124 C CA . SER B 1 20 ? 2.65357 15.16511 46.45954 1.000 30.92055 20 SER B CA 1
ATOM 1125 C C . SER B 1 20 ? 2.13836 13.84108 47.00505 1.000 30.48515 20 SER B C 1
ATOM 1126 O O . SER B 1 20 ? 1.32538 13.82001 47.93927 1.000 31.16912 20 SER B O 1
ATOM 1129 N N . GLU B 1 21 ? 2.59431 12.71848 46.43700 1.000 34.19526 21 GLU B N 1
ATOM 1130 C CA . GLU B 1 21 ? 2.17884 11.41662 46.95521 1.000 30.32377 21 GLU B CA 1
ATOM 1131 C C . GLU B 1 21 ? 2.62498 11.24171 48.40583 1.000 30.52096 21 GLU B C 1
ATOM 1132 O O . GLU B 1 21 ? 1.84073 10.80241 49.25720 1.000 32.48204 21 GLU B O 1
ATOM 1138 N N . VAL B 1 22 ? 3.86530 11.62561 48.72108 1.000 30.64505 22 VAL B N 1
ATOM 1139 C CA . VAL B 1 22 ? 4.36408 11.44741 50.08447 1.000 28.84738 22 VAL B CA 1
ATOM 1140 C C . VAL B 1 22 ? 3.60372 12.33519 51.06215 1.000 32.95373 22 VAL B C 1
ATOM 1141 O O . VAL B 1 22 ? 3.19465 11.88524 52.13602 1.000 31.93507 22 VAL B O 1
ATOM 1145 N N . ILE B 1 23 ? 3.41497 13.61456 50.71641 1.000 30.00663 23 ILE B N 1
ATOM 1146 C CA . ILE B 1 23 ? 2.63011 14.50123 51.57441 1.000 32.69064 23 ILE B CA 1
ATOM 1147 C C . ILE B 1 23 ? 1.26886 13.88562 51.86313 1.000 28.74136 23 ILE B C 1
ATOM 1148 O O . ILE B 1 23 ? 0.81728 13.84785 53.01139 1.000 26.33925 23 ILE B O 1
ATOM 1153 N N . HIS B 1 24 ? 0.58948 13.39138 50.82272 1.000 29.50511 24 HIS B N 1
ATOM 1154 C CA . HIS B 1 24 ? -0.74767 12.85431 51.04782 1.000 31.02414 24 HIS B CA 1
ATOM 1155 C C . HIS B 1 24 ? -0.71866 11.60536 51.92254 1.000 34.22645 24 HIS B C 1
ATOM 1156 O O . HIS B 1 24 ? -1.61736 11.40109 52.75131 1.000 35.14672 24 HIS B O 1
ATOM 1163 N N . ARG B 1 25 ? 0.29433 10.75344 51.73518 1.000 31.42546 25 ARG B N 1
ATOM 1164 C CA . ARG B 1 25 ? 0.45427 9.55844 52.56014 1.000 37.69882 25 ARG B CA 1
ATOM 1165 C C . ARG B 1 25 ? 0.52098 9.91892 54.03600 1.000 35.41506 25 ARG B C 1
ATOM 1166 O O . ARG B 1 25 ? -0.06562 9.23710 54.88447 1.000 33.22872 25 ARG B O 1
ATOM 1174 N N . CYS B 1 26 ? 1.26199 10.97863 54.35894 1.000 33.23336 26 CYS B N 1
ATOM 1175 C CA . CYS B 1 26 ? 1.35501 11.43783 55.74120 1.000 33.50314 26 CYS B CA 1
ATOM 1176 C C . CYS B 1 26 ? 0.04047 12.03423 56.21278 1.000 32.23308 26 CYS B C 1
ATOM 1177 O O . CYS B 1 26 ? -0.32866 11.89629 57.38349 1.000 33.99562 26 CYS B O 1
ATOM 1180 N N . VAL B 1 27 ? -0.65896 12.74147 55.33305 1.000 31.83302 27 VAL B N 1
ATOM 1181 C CA . VAL B 1 27 ? -1.93749 13.32287 55.72391 1.000 33.11982 27 VAL B CA 1
ATOM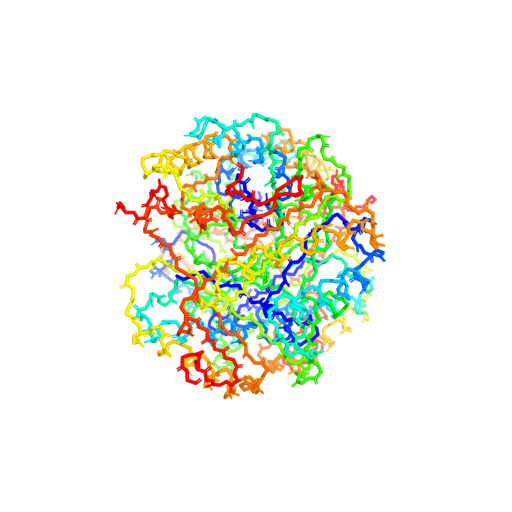 1182 C C . VAL B 1 27 ? -2.94618 12.21319 56.01763 1.000 37.03858 27 VAL B C 1
ATOM 1183 O O . VAL B 1 27 ? -3.62365 12.22012 57.05464 1.000 32.21041 27 VAL B O 1
ATOM 1187 N N . VAL B 1 28 ? -3.02079 11.21664 55.13017 1.000 35.10296 28 VAL B N 1
ATOM 1188 C CA . VAL B 1 28 ? -3.91884 10.08617 55.35201 1.000 34.71899 28 VAL B CA 1
ATOM 1189 C C . VAL B 1 28 ? -3.56584 9.38168 56.66255 1.000 35.26428 28 VAL B C 1
ATOM 1190 O O . VAL B 1 28 ? -4.42879 9.16478 57.52324 1.000 35.82285 28 VAL B O 1
ATOM 1194 N N . GLU B 1 29 ? -2.27190 9.13002 56.88233 1.000 35.95001 29 GLU B N 1
ATOM 1195 C CA . GLU B 1 29 ? -1.81876 8.34488 58.03069 1.000 39.09487 29 GLU B CA 1
ATOM 1196 C C . GLU B 1 29 ? -2.09918 9.06091 59.34887 1.000 39.54586 29 GLU B C 1
ATOM 1197 O O . GLU B 1 29 ? -2.62219 8.45720 60.28821 1.000 42.20573 29 GLU B O 1
ATOM 1203 N N . ALA B 1 30 ? -1.76175 10.35322 59.44507 1.000 34.46930 30 ALA B N 1
ATOM 1204 C CA . ALA B 1 30 ? -1.85525 11.05078 60.72306 1.000 35.53315 30 ALA B CA 1
ATOM 1205 C C . ALA B 1 30 ? -3.24016 11.61968 61.01883 1.000 38.08296 30 ALA B C 1
ATOM 1206 O O . ALA B 1 30 ? -3.59711 11.77766 62.19705 1.000 38.43571 30 ALA B O 1
ATOM 1208 N N . LEU B 1 31 ? -4.02869 11.94672 59.99382 1.000 40.41462 31 LEU B N 1
ATOM 1209 C CA . LEU B 1 31 ? -5.33718 12.57085 60.18644 1.000 41.42995 31 LEU B CA 1
ATOM 1210 C C . LEU B 1 31 ? -6.50481 11.66799 59.78753 1.000 41.63777 31 LEU B C 1
ATOM 1211 O O . LEU B 1 31 ? -7.66066 12.09840 59.88142 1.000 43.25011 31 LEU B O 1
ATOM 1216 N N . GLN B 1 32 ? -6.23366 10.44472 59.32342 1.000 42.61585 32 GLN B N 1
ATOM 1217 C CA . GLN B 1 32 ? -7.27012 9.51248 58.86030 1.000 46.54228 32 GLN B CA 1
ATOM 1218 C C . GLN B 1 32 ? -8.13622 10.14759 57.77746 1.000 47.11568 32 GLN B C 1
ATOM 1219 O O . GLN B 1 32 ? -9.34912 9.92012 57.69595 1.000 44.48148 32 GLN B O 1
ATOM 1225 N N . PHE B 1 33 ? -7.49986 10.95781 56.94342 1.000 42.97400 33 PHE B N 1
ATOM 1226 C CA . PHE B 1 33 ? -8.18671 11.61114 55.85232 1.000 40.37996 33 PHE B CA 1
ATOM 1227 C C . PHE B 1 33 ? -8.38307 10.63759 54.68867 1.000 42.61612 33 PHE B C 1
ATOM 1228 O O . PHE B 1 33 ? -7.57721 9.71706 54.49628 1.000 40.61765 33 PHE B O 1
ATOM 1236 N N . PRO B 1 34 ? -9.45204 10.81511 53.90784 1.000 37.55888 34 PRO B N 1
ATOM 1237 C CA . PRO B 1 34 ? -9.67695 9.94300 52.74649 1.000 41.78274 34 PRO B CA 1
ATOM 1238 C C . PRO B 1 34 ? -8.53228 9.98191 51.74025 1.000 44.24893 34 PRO B C 1
ATOM 1239 O O . PRO B 1 34 ? -8.00606 11.04487 51.40094 1.000 41.12112 34 PRO B O 1
ATOM 1243 N N . LYS B 1 35 ? -8.17844 8.80052 51.23350 1.000 37.64461 35 LYS B N 1
ATOM 1244 C CA . LYS B 1 35 ? -7.14808 8.68708 50.21176 1.000 42.66016 35 LYS B CA 1
ATOM 1245 C C . LYS B 1 35 ? -7.47298 9.49697 48.95418 1.000 42.36978 35 LYS B C 1
ATOM 1246 O O . LYS B 1 35 ? -6.55234 9.90762 48.24350 1.000 44.23390 35 LYS B O 1
ATOM 1252 N N . ASN B 1 36 ? -8.75560 9.75583 48.68549 1.000 40.05588 36 ASN B N 1
ATOM 1253 C CA . ASN B 1 36 ? -9.20141 10.44622 47.47823 1.000 46.87318 36 ASN B CA 1
ATOM 1254 C C . ASN B 1 36 ? -9.06339 11.97155 47.54871 1.000 43.84139 36 ASN B C 1
ATOM 1255 O O . ASN B 1 36 ? -8.99311 12.62071 46.50038 1.000 43.01054 36 ASN B O 1
ATOM 1260 N N . LYS B 1 37 ? -9.07145 12.57337 48.74177 1.000 39.79695 37 LYS B N 1
ATOM 1261 C CA . LYS B 1 37 ? -9.14545 14.03994 48.85284 1.000 41.42552 37 LYS B CA 1
ATOM 1262 C C . LYS B 1 37 ? -7.74731 14.66633 48.95664 1.000 38.09577 37 LYS B C 1
ATOM 1263 O O . LYS B 1 37 ? -7.32802 15.22095 49.97694 1.000 38.44202 37 LYS B O 1
ATOM 1269 N N . ARG B 1 38 ? -7.03394 14.60294 47.83926 1.000 33.85353 38 ARG B N 1
ATOM 1270 C CA . ARG B 1 38 ? -5.70650 15.18537 47.71732 1.000 31.70178 38 ARG B CA 1
ATOM 1271 C C . ARG B 1 38 ? -5.83731 16.54929 47.03241 1.000 34.95563 38 ARG B C 1
ATOM 1272 O O . ARG B 1 38 ? -6.16495 16.62017 45.84211 1.000 27.51812 38 ARG B O 1
ATOM 1280 N N . PHE B 1 39 ? -5.58895 17.63248 47.78874 1.000 30.02913 39 PHE B N 1
ATOM 1281 C CA . PHE B 1 39 ? -5.70513 19.01039 47.28871 1.000 31.35167 39 PHE B CA 1
ATOM 1282 C C . PHE B 1 39 ? -4.39018 19.76151 47.51508 1.000 33.09819 39 PHE B C 1
ATOM 1283 O O . PHE B 1 39 ? -4.15880 20.28537 48.61508 1.000 27.75433 39 PHE B O 1
ATOM 1291 N N . HIS B 1 40 ? -3.55254 19.82148 46.45916 1.000 27.97400 40 HIS B N 1
ATOM 1292 C CA . HIS B 1 40 ? -2.19818 20.36496 46.50646 1.000 31.22332 40 HIS B CA 1
ATOM 1293 C C . HIS B 1 40 ? -1.98972 21.42686 45.43612 1.000 30.55718 40 HIS B C 1
ATOM 1294 O O . HIS B 1 40 ? -2.34320 21.22382 44.27517 1.000 31.35631 40 HIS B O 1
ATOM 1301 N N . ARG B 1 41 ? -1.36560 22.53885 45.82338 1.000 28.03886 41 ARG B N 1
ATOM 1302 C CA . ARG B 1 41 ? -0.92264 23.55879 44.88314 1.000 26.44861 41 ARG B CA 1
ATOM 1303 C C . ARG B 1 41 ? 0.58320 23.73578 45.05003 1.000 28.20720 41 ARG B C 1
ATOM 1304 O O . ARG B 1 41 ? 1.05951 24.01186 46.15609 1.000 27.13533 41 ARG B O 1
ATOM 1312 N N . PHE B 1 42 ? 1.32986 23.58441 43.95183 1.000 28.20508 42 PHE B N 1
ATOM 1313 C CA . PHE B 1 42 ? 2.77170 23.78140 43.94690 1.000 28.61116 42 PHE B CA 1
ATOM 1314 C C . PHE B 1 42 ? 3.13940 25.14000 43.35500 1.000 29.04325 42 PHE B C 1
ATOM 1315 O O . PHE B 1 42 ? 2.51388 25.61187 42.39520 1.000 27.05351 42 PHE B O 1
ATOM 1323 N N . PHE B 1 43 ? 4.19057 25.73994 43.91402 1.000 24.84672 43 PHE B N 1
ATOM 1324 C CA . PHE B 1 43 ? 4.64073 27.07683 43.54331 1.000 28.48581 43 PHE B CA 1
ATOM 1325 C C . PHE B 1 43 ? 6.15386 27.00704 43.34720 1.000 27.72037 43 PHE B C 1
ATOM 1326 O O . PHE B 1 43 ? 6.93121 27.40960 44.21453 1.000 28.93953 43 PHE B O 1
ATOM 1334 N N . PRO B 1 44 ? 6.60486 26.47187 42.21176 1.000 31.61555 44 PRO B N 1
ATOM 1335 C CA . PRO B 1 44 ? 8.04285 26.49332 41.88072 1.000 34.18512 44 PRO B CA 1
ATOM 1336 C C . PRO B 1 44 ? 8.47478 27.91958 41.56411 1.000 30.05326 44 PRO B C 1
ATOM 1337 O O . PRO B 1 44 ? 8.00567 28.50467 40.59190 1.000 33.34512 44 PRO B O 1
ATOM 1341 N N . MET B 1 45 ? 9.37532 28.46381 42.37319 1.000 29.64167 45 MET B N 1
ATOM 1342 C CA . MET B 1 45 ? 9.82042 29.84351 42.26335 1.000 33.17696 45 MET B CA 1
ATOM 1343 C C . MET B 1 45 ? 11.14749 29.93357 41.52774 1.000 36.68257 45 MET B C 1
ATOM 1344 O O . MET B 1 45 ? 12.02416 29.07110 41.67695 1.000 37.38657 45 MET B O 1
ATOM 1349 N N . LYS B 1 46 ? 11.33311 31.04125 40.81842 1.000 33.83245 46 LYS B N 1
ATOM 1350 C CA . LYS B 1 46 ? 12.66942 31.36512 40.34685 1.000 39.31536 46 LYS B CA 1
ATOM 1351 C C . LYS B 1 46 ? 13.56453 31.69913 41.53271 1.000 34.79871 46 LYS B C 1
ATOM 1352 O O . LYS B 1 46 ? 13.10285 32.19733 42.57046 1.000 36.22650 46 LYS B O 1
ATOM 1358 N N . ALA B 1 47 ? 14.86533 31.43463 41.36368 1.000 37.30603 47 ALA B N 1
ATOM 1359 C CA . ALA B 1 47 ? 15.82523 31.67855 42.43744 1.000 35.73684 47 ALA B CA 1
ATOM 1360 C C . ALA B 1 47 ? 15.82333 33.14209 42.87506 1.000 39.87153 47 ALA B C 1
ATOM 1361 O O . ALA B 1 47 ? 16.00139 33.44547 44.06327 1.000 40.47388 47 ALA B O 1
ATOM 1363 N N . GLU B 1 48 ? 15.62530 34.06645 41.93682 1.000 32.95905 48 GLU B N 1
ATOM 1364 C CA . GLU B 1 48 ? 15.58389 35.47270 42.32540 1.000 40.70932 48 GLU B CA 1
ATOM 1365 C C . GLU B 1 48 ? 14.40744 35.78642 43.23923 1.000 42.33192 48 GLU B C 1
ATOM 1366 O O . GLU B 1 48 ? 14.46844 36.77043 43.99313 1.000 39.52920 48 GLU B O 1
ATOM 1372 N N . ASP B 1 49 ? 13.35096 34.95978 43.21228 1.000 36.35493 49 ASP B N 1
ATOM 1373 C CA . ASP B 1 49 ? 12.13199 35.26939 43.94222 1.000 32.91324 49 ASP B CA 1
ATOM 1374 C C . ASP B 1 49 ? 12.00345 34.54069 45.27678 1.000 33.29688 49 ASP B C 1
ATOM 1375 O O . ASP B 1 49 ? 11.15224 34.93665 46.07844 1.000 34.17601 49 ASP B O 1
ATOM 1380 N N . MET B 1 50 ? 12.79118 33.47749 45.52981 1.000 38.20507 50 MET B N 1
ATOM 1381 C CA . MET B 1 50 ? 12.78329 32.74539 46.80960 1.000 40.46236 50 MET B CA 1
ATOM 1382 C C . MET B 1 50 ? 14.12951 32.92038 47.50072 1.000 46.15217 50 MET B C 1
ATOM 1383 O O . MET B 1 50 ? 15.13198 32.34369 47.06714 1.000 43.49130 50 MET B O 1
ATOM 1388 N N . LEU B 1 51 ? 14.13845 33.67958 48.60009 1.000 44.88734 51 LEU B N 1
ATOM 1389 C CA . LEU B 1 51 ? 15.36325 34.05243 49.30466 1.000 48.15731 51 LEU B CA 1
ATOM 1390 C C . LEU B 1 51 ? 15.33578 33.47125 50.71387 1.000 49.35092 51 LEU B C 1
ATOM 1391 O O . LEU B 1 51 ? 14.43461 33.77363 51.50193 1.000 46.92012 51 LEU B O 1
ATOM 1396 N N . PHE B 1 52 ? 16.30177 32.61878 51.02194 1.000 51.28905 52 PHE B N 1
ATOM 1397 C CA . PHE B 1 52 ? 16.38492 32.01888 52.34087 1.000 54.95670 52 PHE B CA 1
ATOM 1398 C C . PHE B 1 52 ? 17.76140 32.30392 52.94042 1.000 58.00558 52 PHE B C 1
ATOM 1399 O O . PHE B 1 52 ? 18.61471 32.95626 52.32544 1.000 59.24060 52 PHE B O 1
ATOM 1407 N N . SER B 1 53 ? 17.95950 31.83189 54.17042 1.000 57.39761 53 SER B N 1
ATOM 1408 C CA . SER B 1 53 ? 19.23799 32.00273 54.84546 1.000 59.12939 53 SER B CA 1
ATOM 1409 C C . SER B 1 53 ? 20.26917 31.02377 54.29610 1.000 61.92489 53 SER B C 1
ATOM 1410 O O . SER B 1 53 ? 19.93058 29.94877 53.79190 1.000 58.55065 53 SER B O 1
ATOM 1413 N N . GLU B 1 54 ? 21.54471 31.41567 54.39278 1.000 64.68980 54 GLU B N 1
ATOM 1414 C CA . GLU B 1 54 ? 22.63697 30.57281 53.91325 1.000 64.53406 54 GLU B CA 1
ATOM 1415 C C . GLU B 1 54 ? 22.68494 29.22473 54.62376 1.000 65.42417 54 GLU B C 1
ATOM 1416 O O . GLU B 1 54 ? 23.33674 28.29595 54.13319 1.000 67.00679 54 GLU B O 1
ATOM 1422 N N . ASP B 1 55 ? 22.00182 29.10385 55.76318 1.000 65.99758 55 ASP B N 1
ATOM 1423 C CA . ASP B 1 55 ? 21.81532 27.88153 56.53441 1.000 62.09198 55 ASP B CA 1
ATOM 1424 C C . ASP B 1 55 ? 20.97370 26.82922 55.80465 1.000 63.04336 55 ASP B C 1
ATOM 1425 O O . ASP B 1 55 ? 20.75141 25.74775 56.36522 1.000 62.61554 55 ASP B O 1
ATOM 1430 N N . ARG B 1 56 ? 20.48330 27.10447 54.59316 1.000 58.36638 56 ARG B N 1
ATOM 1431 C CA . ARG B 1 56 ? 19.62455 26.17754 53.86663 1.000 50.95050 56 ARG B CA 1
ATOM 1432 C C . ARG B 1 56 ? 20.21366 25.89138 52.49279 1.000 54.67153 56 ARG B C 1
ATOM 1433 O O . ARG B 1 56 ? 20.72846 26.79446 51.82111 1.000 54.70304 56 ARG B O 1
ATOM 1441 N N . SER B 1 57 ? 20.12279 24.63444 52.07392 1.000 48.16663 57 SER B N 1
ATOM 1442 C CA . SER B 1 57 ? 20.54678 24.25719 50.73955 1.000 46.45541 57 SER B CA 1
ATOM 1443 C C . SER B 1 57 ? 19.48239 24.66254 49.72249 1.000 51.35742 57 SER B C 1
ATOM 1444 O O . SER B 1 57 ? 18.40349 25.16090 50.06777 1.000 51.26885 57 SER B O 1
ATOM 1447 N N . SER B 1 58 ? 19.78811 24.44285 48.44606 1.000 47.39696 58 SER B N 1
ATOM 1448 C CA . SER B 1 58 ? 18.83496 24.71521 47.38095 1.000 44.28154 58 SER B CA 1
ATOM 1449 C C . SER B 1 58 ? 17.65976 23.75125 47.38105 1.000 45.67121 58 SER B C 1
ATOM 1450 O O . SER B 1 58 ? 16.78383 23.87234 46.51721 1.000 44.97184 58 SER B O 1
ATOM 1453 N N . ALA B 1 59 ? 17.62111 22.80565 48.31682 1.000 42.20861 59 ALA B N 1
ATOM 1454 C CA . ALA B 1 59 ? 16.48148 21.91684 48.50365 1.000 45.02333 59 ALA B CA 1
ATOM 1455 C C . ALA B 1 59 ? 15.37251 22.52829 49.35602 1.000 38.74119 59 ALA B C 1
ATOM 1456 O O . ALA B 1 59 ? 14.31484 21.90725 49.49054 1.000 37.94995 59 ALA B O 1
ATOM 1458 N N . TYR B 1 60 ? 15.58286 23.71790 49.91444 1.000 39.46062 60 TYR B N 1
ATOM 1459 C CA . TYR B 1 60 ? 14.66379 24.30128 50.89028 1.000 37.49859 60 TYR B CA 1
ATOM 1460 C C . TYR B 1 60 ? 13.22941 24.34477 50.36575 1.000 35.27365 60 TYR B C 1
ATOM 1461 O O . TYR B 1 60 ? 12.95407 24.88298 49.28461 1.000 35.30426 60 TYR B O 1
ATOM 1470 N N . THR B 1 61 ? 12.32574 23.73719 51.12089 1.000 35.55299 61 THR B N 1
ATOM 1471 C CA . THR B 1 61 ? 10.94253 23.56544 50.71219 1.000 33.59050 61 THR B CA 1
ATOM 1472 C C . THR B 1 61 ? 10.03976 24.00286 51.85520 1.000 31.99217 61 THR B C 1
ATOM 1473 O O . THR B 1 61 ? 10.36399 23.78068 53.02423 1.000 34.67771 61 THR B O 1
ATOM 1477 N N . ILE B 1 62 ? 8.91568 24.63534 51.52088 1.000 29.33071 62 ILE B N 1
ATOM 1478 C CA . ILE B 1 62 ? 7.96664 25.12703 52.51602 1.000 29.29189 62 ILE B CA 1
ATOM 1479 C C . ILE B 1 62 ? 6.61469 24.47397 52.25572 1.000 27.25924 62 ILE B C 1
ATOM 1480 O O . ILE B 1 62 ? 6.13331 24.44792 51.11429 1.000 24.34778 62 ILE B O 1
ATOM 1485 N N . ILE B 1 63 ? 6.00416 23.93493 53.30136 1.000 27.60838 63 ILE B N 1
ATOM 1486 C CA . ILE B 1 63 ? 4.71505 23.25874 53.15914 1.000 25.02804 63 ILE B CA 1
ATOM 1487 C C . ILE B 1 63 ? 3.73668 23.94660 54.08933 1.000 26.32341 63 ILE B C 1
ATOM 1488 O O . ILE B 1 63 ? 3.93039 23.94733 55.31216 1.000 27.79011 63 ILE B O 1
ATOM 1493 N N . GLU B 1 64 ? 2.69058 24.53791 53.51407 1.000 25.99466 64 GLU B N 1
ATOM 1494 C CA . GLU B 1 64 ? 1.67922 25.26051 54.28347 1.000 29.57305 64 GLU B CA 1
ATOM 1495 C C . GLU B 1 64 ? 0.38756 24.46459 54.23307 1.000 24.44777 64 GLU B C 1
ATOM 1496 O O . GLU B 1 64 ? -0.12970 24.19296 53.14833 1.000 23.31711 64 GLU B O 1
ATOM 1502 N N . ILE B 1 65 ? -0.14891 24.11576 55.39492 1.000 26.11361 65 ILE B N 1
ATOM 1503 C CA . ILE B 1 65 ? -1.33631 23.27857 55.46537 1.000 26.97819 65 ILE B CA 1
ATOM 1504 C C . ILE B 1 65 ? -2.45207 24.06905 56.12794 1.000 31.57389 65 ILE B C 1
ATOM 1505 O O . ILE B 1 65 ? -2.26624 24.62426 57.21928 1.000 31.43481 65 ILE B O 1
ATOM 1510 N N . THR B 1 66 ? -3.60455 24.11634 55.47401 1.000 26.20757 66 THR B N 1
ATOM 1511 C CA . THR B 1 66 ? -4.79627 24.75964 56.01595 1.000 34.41124 66 THR B CA 1
ATOM 1512 C C . THR B 1 66 ? -5.87503 23.70334 56.22928 1.000 30.13095 66 THR B C 1
ATOM 1513 O O . THR B 1 66 ? -6.12654 22.88564 55.34020 1.000 31.34714 66 THR B O 1
ATOM 1517 N N . MET B 1 67 ? -6.49807 23.70213 57.40318 1.000 29.38711 67 MET B N 1
ATOM 1518 C CA . MET B 1 67 ? -7.54214 22.72003 57.68270 1.000 38.26836 67 MET B CA 1
ATOM 1519 C C . MET B 1 67 ? -8.53964 23.30512 58.66746 1.000 35.22255 67 MET B C 1
ATOM 1520 O O . MET B 1 67 ? -8.28811 24.33790 59.29665 1.000 34.19331 67 MET B O 1
ATOM 1525 N N . MET B 1 68 ? -9.67958 22.62798 58.80908 1.000 30.78666 68 MET B N 1
ATOM 1526 C CA . MET B 1 68 ? -10.67728 23.08578 59.77010 1.000 38.31711 68 MET B CA 1
ATOM 1527 C C . MET B 1 68 ? -10.23778 22.80367 61.19970 1.000 35.14622 68 MET B C 1
ATOM 1528 O O . MET B 1 68 ? -9.60118 21.78555 61.48153 1.000 36.36297 68 MET B O 1
ATOM 1533 N N . GLU B 1 69 ? -10.57640 23.72199 62.10238 1.000 35.47240 69 GLU B N 1
ATOM 1534 C CA . GLU B 1 69 ? -10.30123 23.51680 63.51655 1.000 37.71093 69 GLU B CA 1
ATOM 1535 C C . GLU B 1 69 ? -10.95360 22.22709 63.99026 1.000 39.08093 69 GLU B C 1
ATOM 1536 O O . GLU B 1 69 ? -11.98693 21.80235 63.46855 1.000 37.90804 69 GLU B O 1
ATOM 1542 N N . GLY B 1 70 ? -10.36704 21.61506 65.00969 1.000 36.87915 70 GLY B N 1
ATOM 1543 C CA . GLY B 1 70 ? -11.02123 20.45006 65.56765 1.000 38.22069 70 GLY B CA 1
ATOM 1544 C C . GLY B 1 70 ? -10.11508 19.26364 65.79440 1.000 38.16382 70 GLY B C 1
ATOM 1545 O O . GLY B 1 70 ? -10.41323 18.42902 66.65604 1.000 33.29793 70 GLY B O 1
ATOM 1546 N N . ARG B 1 71 ? -9.01085 19.16636 65.04969 1.000 34.24961 71 ARG B N 1
ATOM 1547 C CA . ARG B 1 71 ? -8.09653 18.05711 65.28051 1.000 33.52661 71 ARG B CA 1
ATOM 1548 C C . ARG B 1 71 ? -7.31897 18.27655 66.57057 1.000 35.03664 71 ARG B C 1
ATOM 1549 O O . ARG B 1 71 ? -7.06397 19.41010 66.98432 1.000 34.70289 71 ARG B O 1
ATOM 1557 N N . SER B 1 72 ? -6.94850 17.16446 67.20148 1.000 31.55584 72 SER B N 1
ATOM 1558 C CA . SER B 1 72 ? -6.13629 17.17482 68.40221 1.000 32.92297 72 SER B CA 1
ATOM 1559 C C . SER B 1 72 ? -4.74169 17.71587 68.11923 1.000 33.32868 72 SER B C 1
ATOM 1560 O O . SER B 1 72 ? -4.21463 17.61120 67.01137 1.000 27.47571 72 SER B O 1
ATOM 1563 N N . LYS B 1 73 ? -4.13544 18.26406 69.16552 1.000 31.60731 73 LYS B N 1
ATOM 1564 C CA . LYS B 1 73 ? -2.74517 18.68355 69.09322 1.000 37.14957 73 LYS B CA 1
ATOM 1565 C C . LYS B 1 73 ? -1.84570 17.50328 68.75568 1.000 34.52841 73 LYS B C 1
ATOM 1566 O O . LYS B 1 73 ? -0.86816 17.64327 68.00930 1.000 31.71025 73 LYS B O 1
ATOM 1572 N N . GLU B 1 74 ? -2.17567 16.32221 69.27778 1.000 31.75457 74 GLU B N 1
ATOM 1573 C CA . GLU B 1 74 ? -1.31725 15.16587 69.05426 1.000 35.99956 74 GLU B CA 1
ATOM 1574 C C . GLU B 1 74 ? -1.38986 14.69072 67.59693 1.000 35.02488 74 GLU B C 1
ATOM 1575 O O . GLU B 1 74 ? -0.37920 14.25244 67.02394 1.000 32.40635 74 GLU B O 1
ATOM 1581 N N . ALA B 1 75 ? -2.55746 14.79889 66.95736 1.000 32.10713 75 ALA B N 1
ATOM 1582 C CA . ALA B 1 75 ? -2.62280 14.42042 65.54411 1.000 30.75901 75 ALA B CA 1
ATOM 1583 C C . ALA B 1 75 ? -1.83740 15.40114 64.67706 1.000 33.25819 75 ALA B C 1
ATOM 1584 O O . ALA B 1 75 ? -1.07252 14.98875 63.80003 1.000 31.63607 75 ALA B O 1
ATOM 1586 N N . LYS B 1 76 ? -2.00118 16.70371 64.91979 1.000 32.31963 76 LYS B N 1
ATOM 1587 C CA . LYS B 1 76 ? -1.23569 17.70104 64.18231 1.000 30.86778 76 LYS B CA 1
ATOM 1588 C C . LYS B 1 76 ? 0.26235 17.50486 64.37838 1.000 34.16605 76 LYS B C 1
ATOM 1589 O O . LYS B 1 76 ? 1.03958 17.63804 63.42569 1.000 30.08021 76 LYS B O 1
ATOM 1595 N N . LYS B 1 77 ? 0.68983 17.21504 65.61660 1.000 32.13591 77 LYS B N 1
ATOM 1596 C CA . LYS B 1 77 ? 2.10493 16.97055 65.87044 1.000 32.47986 77 LYS B CA 1
ATOM 1597 C C . LYS B 1 77 ? 2.57808 15.70871 65.15674 1.000 34.17787 77 LYS B C 1
ATOM 1598 O O . LYS B 1 77 ? 3.71769 15.65166 64.68379 1.000 32.85050 77 LYS B O 1
ATOM 1604 N N . LYS B 1 78 ? 1.72957 14.67306 65.10644 1.000 31.07829 78 LYS B N 1
ATOM 1605 C CA . LYS B 1 78 ? 2.07045 13.47403 64.34738 1.000 33.91853 78 LYS B CA 1
ATOM 1606 C C . LYS B 1 78 ? 2.23820 13.78889 62.86621 1.000 33.69313 78 LYS B C 1
ATOM 1607 O O . LYS B 1 78 ? 3.14542 13.26329 62.21011 1.000 30.52995 78 LYS B O 1
ATOM 1613 N N . LEU B 1 79 ? 1.34851 14.61712 62.31606 1.000 29.23799 79 LEU B N 1
ATOM 1614 C CA . LEU B 1 79 ? 1.43703 14.94605 60.89938 1.000 32.56514 79 LEU B CA 1
ATOM 1615 C C . LEU B 1 79 ? 2.77096 15.59646 60.58288 1.000 32.60305 79 LEU B C 1
ATOM 1616 O O . LEU B 1 79 ? 3.42574 15.23741 59.59646 1.000 33.82622 79 LEU B O 1
ATOM 1621 N N . ILE B 1 80 ? 3.21161 16.51764 61.43879 1.000 32.32289 80 ILE B N 1
ATOM 1622 C CA . ILE B 1 80 ? 4.48725 17.19556 61.22767 1.000 32.36155 80 ILE B CA 1
ATOM 1623 C C . ILE B 1 80 ? 5.63589 16.19340 61.22761 1.000 30.06132 80 ILE B C 1
ATOM 1624 O O . ILE B 1 80 ? 6.47240 16.18405 60.31980 1.000 29.20198 80 ILE B O 1
ATOM 1629 N N . ALA B 1 81 ? 5.72034 15.37511 62.28287 1.000 33.54240 81 ALA B N 1
ATOM 1630 C CA . ALA B 1 81 ? 6.81881 14.41783 62.42480 1.000 32.69920 81 ALA B CA 1
ATOM 1631 C C . ALA B 1 81 ? 6.85550 13.42540 61.26320 1.000 32.83007 81 ALA B C 1
ATOM 1632 O O . ALA B 1 81 ? 7.93224 13.09956 60.74502 1.000 34.16942 81 ALA B O 1
ATOM 1634 N N . LEU B 1 82 ? 5.68892 12.92992 60.84468 1.000 26.10522 82 LEU B N 1
ATOM 1635 C CA . LEU B 1 82 ? 5.62852 12.01869 59.70816 1.000 29.70577 82 LEU B CA 1
ATOM 1636 C C . LEU B 1 82 ? 6.12104 12.69072 58.42374 1.000 37.56006 82 LEU B C 1
ATOM 1637 O O . LEU B 1 82 ? 6.83663 12.06826 57.61877 1.000 34.07405 82 LEU B O 1
ATOM 1642 N N . LEU B 1 83 ? 5.73651 13.95752 58.20122 1.000 27.34730 83 LEU B N 1
ATOM 1643 C CA . LEU B 1 83 ? 6.18342 14.64639 56.99328 1.000 33.98351 83 LEU B CA 1
ATOM 1644 C C . LEU B 1 83 ? 7.69785 14.79202 56.98935 1.000 34.22752 83 LEU B C 1
ATOM 1645 O O . LEU B 1 83 ? 8.34130 14.59932 55.95173 1.000 35.09267 83 LEU B O 1
ATOM 1650 N N . PHE B 1 84 ? 8.28565 15.12683 58.14460 1.000 33.00689 84 PHE B N 1
ATOM 1651 C CA . PHE B 1 84 ? 9.73967 15.22585 58.22693 1.000 35.26585 84 PHE B CA 1
ATOM 1652 C C . PHE B 1 84 ? 10.38455 13.87639 57.93084 1.000 39.37397 84 PHE B C 1
ATOM 1653 O O . PHE B 1 84 ? 11.27768 13.77129 57.07515 1.000 32.73346 84 PHE B O 1
ATOM 1661 N N . LYS B 1 85 ? 9.90654 12.82304 58.60397 1.000 33.06874 85 LYS B N 1
ATOM 1662 C CA . LYS B 1 85 ? 10.50328 11.50133 58.43805 1.000 34.02068 85 LYS B CA 1
ATOM 1663 C C . LYS B 1 85 ? 10.43423 11.04775 56.98917 1.000 34.86157 85 LYS B C 1
ATOM 1664 O O . LYS B 1 85 ? 11.45193 10.68863 56.38902 1.000 41.04747 85 LYS B O 1
ATOM 1670 N N . HIS B 1 86 ? 9.24605 11.08233 56.39432 1.000 36.48530 86 HIS B N 1
ATOM 1671 C CA . HIS B 1 86 ? 9.07264 10.41107 55.11296 1.000 39.26980 86 HIS B CA 1
ATOM 1672 C C . HIS B 1 86 ? 9.56787 11.23995 53.93438 1.000 38.08918 86 HIS B C 1
ATOM 1673 O O . HIS B 1 86 ? 9.90226 10.67098 52.88961 1.000 35.16832 86 HIS B O 1
ATOM 1680 N N . ILE B 1 87 ? 9.61966 12.56657 54.06262 1.000 35.77178 87 ILE B N 1
ATOM 1681 C CA . ILE B 1 87 ? 10.22888 13.34869 52.99408 1.000 38.60543 87 ILE B CA 1
ATOM 1682 C C . ILE B 1 87 ? 11.75216 13.22412 53.03990 1.000 33.17895 87 ILE B C 1
ATOM 1683 O O . ILE B 1 87 ? 12.40933 13.16728 52.00069 1.000 39.26403 87 ILE B O 1
ATOM 1688 N N . GLU B 1 88 ? 12.34147 13.16420 54.22979 1.000 34.52116 88 GLU B N 1
ATOM 1689 C CA . GLU B 1 88 ? 13.74241 12.75786 54.32816 1.000 39.77102 88 GLU B CA 1
ATOM 1690 C C . GLU B 1 88 ? 13.97214 11.43511 53.59440 1.000 42.48840 88 GLU B C 1
ATOM 1691 O O . GLU B 1 88 ? 14.81376 11.33362 52.69025 1.000 42.57098 88 GLU B O 1
ATOM 1697 N N . GLU B 1 89 ? 13.17615 10.42417 53.94162 1.000 39.14902 89 GLU B N 1
ATOM 1698 C CA . GLU B 1 89 ? 13.40854 9.07169 53.45676 1.000 44.09512 89 GLU B CA 1
ATOM 1699 C C . GLU B 1 89 ? 13.10828 8.94396 51.97221 1.000 45.72498 89 GLU B C 1
ATOM 1700 O O . GLU B 1 89 ? 13.89883 8.35982 51.21947 1.000 45.12083 89 GLU B O 1
ATOM 1706 N N . GLU B 1 90 ? 11.96305 9.46570 51.53121 1.000 43.13874 90 GLU B N 1
ATOM 1707 C CA . GLU B 1 90 ? 11.54161 9.21240 50.16095 1.000 41.65892 90 GLU B CA 1
ATOM 1708 C C . GLU B 1 90 ? 12.17549 10.16537 49.16210 1.000 42.48056 90 GLU B C 1
ATOM 1709 O O . GLU B 1 90 ? 12.30332 9.80993 47.98535 1.000 46.22648 90 GLU B O 1
ATOM 1715 N N . LEU B 1 91 ? 12.57990 11.36134 49.59426 1.000 39.12488 91 LEU B N 1
ATOM 1716 C CA . LEU B 1 91 ? 13.01445 12.39530 48.66350 1.000 41.77080 91 LEU B CA 1
ATOM 1717 C C . LEU B 1 91 ? 14.39864 12.95805 48.94429 1.000 40.02267 91 LEU B C 1
ATOM 1718 O O . LEU B 1 91 ? 14.91568 13.70016 48.10248 1.000 47.59025 91 LEU B O 1
ATOM 1723 N N . GLY B 1 92 ? 15.02058 12.62782 50.07289 1.000 37.81783 92 GLY B N 1
ATOM 1724 C CA . GLY B 1 92 ? 16.32613 13.16674 50.38645 1.000 37.39073 92 GLY B CA 1
ATOM 1725 C C . GLY B 1 92 ? 16.34348 14.57947 50.93098 1.000 45.54195 92 GLY B C 1
ATOM 1726 O O . GLY B 1 92 ? 17.43020 15.13612 51.13146 1.000 45.42283 92 GLY B O 1
ATOM 1727 N N . ILE B 1 93 ? 15.18699 15.18011 51.19543 1.000 41.99807 93 ILE B N 1
ATOM 1728 C CA . ILE B 1 93 ? 15.15011 16.54203 51.71678 1.000 38.10044 93 ILE B CA 1
ATOM 1729 C C . ILE B 1 93 ? 15.36001 16.47479 53.22693 1.000 41.95997 93 ILE B C 1
ATOM 1730 O O . ILE B 1 93 ? 14.50246 15.98724 53.96615 1.000 41.38359 93 ILE B O 1
ATOM 1735 N N . ALA B 1 94 ? 16.50881 16.95460 53.68565 1.000 41.25210 94 ALA B N 1
ATOM 1736 C CA . ALA B 1 94 ? 16.84385 16.91475 55.09883 1.000 42.37055 94 ALA B CA 1
ATOM 1737 C C . ALA B 1 94 ? 15.92819 17.84004 55.90328 1.000 48.80479 94 ALA B C 1
ATOM 1738 O O . ALA B 1 94 ? 15.28825 18.74968 55.36567 1.000 44.98681 94 ALA B O 1
ATOM 1740 N N . GLY B 1 95 ? 15.87591 17.59741 57.21798 1.000 47.86511 95 GLY B N 1
ATOM 1741 C CA . GLY B 1 95 ? 14.96621 18.35081 58.06808 1.000 46.06613 95 GLY B CA 1
ATOM 1742 C C . GLY B 1 95 ? 15.29572 19.82740 58.13141 1.000 49.11697 95 GLY B C 1
ATOM 1743 O O . GLY B 1 95 ? 14.39335 20.67108 58.21973 1.000 42.08132 95 GLY B O 1
ATOM 1744 N N . ASN B 1 96 ? 16.58656 20.16197 58.08279 1.000 49.13228 96 ASN B N 1
ATOM 1745 C CA . ASN B 1 96 ? 16.99702 21.56008 58.05747 1.000 46.43779 96 ASN B CA 1
ATOM 1746 C C . ASN B 1 96 ? 16.43469 22.28651 56.84138 1.000 44.56583 96 ASN B C 1
ATOM 1747 O O . ASN B 1 96 ? 16.15915 23.48931 56.91451 1.000 44.73263 96 ASN B O 1
ATOM 1752 N N . ASP B 1 97 ? 16.23295 21.57547 55.72802 1.000 40.88160 97 ASP B N 1
ATOM 1753 C CA . ASP B 1 97 ? 15.77056 22.16233 54.47675 1.000 38.23908 97 ASP B CA 1
ATOM 1754 C C . ASP B 1 97 ? 14.26686 22.05715 54.29523 1.000 39.86037 97 ASP B C 1
ATOM 1755 O O . ASP B 1 97 ? 13.78083 22.28378 53.18476 1.000 36.59870 97 ASP B O 1
ATOM 1760 N N . LEU B 1 98 ? 13.51793 21.67186 55.32782 1.000 38.28765 98 LEU B N 1
ATOM 1761 C CA . LEU B 1 98 ? 12.07521 21.54096 55.19017 1.000 37.29925 98 LEU B CA 1
ATOM 1762 C C . LEU B 1 98 ? 11.38060 22.34114 56.28216 1.000 37.98294 98 LEU B C 1
ATOM 1763 O O . LEU B 1 98 ? 11.75397 22.26418 57.45509 1.000 36.23476 98 LEU B O 1
ATOM 1768 N N . GLU B 1 99 ? 10.37311 23.11968 55.88512 1.000 32.75864 99 GLU B N 1
ATOM 1769 C CA . GLU B 1 99 ? 9.61197 23.93088 56.82389 1.000 37.28142 99 GLU B CA 1
ATOM 1770 C C . GLU B 1 99 ? 8.12847 23.65438 56.64311 1.000 37.33141 99 GLU B C 1
ATOM 1771 O O . GLU B 1 99 ? 7.64618 23.58184 55.50744 1.000 32.85248 99 GLU B O 1
ATOM 1777 N N . ILE B 1 100 ? 7.40000 23.51186 57.75613 1.000 31.71868 100 ILE B N 1
ATOM 1778 C CA . ILE B 1 100 ? 5.98826 23.14069 57.70948 1.000 32.45891 100 ILE B CA 1
ATOM 1779 C C . ILE B 1 100 ? 5.17259 24.06528 58.60005 1.000 34.98354 100 ILE B C 1
ATOM 1780 O O . ILE B 1 100 ? 5.56709 24.36418 59.73426 1.000 33.94979 100 ILE B O 1
ATOM 1785 N N . PHE B 1 101 ? 4.00248 24.46703 58.10611 1.000 28.86028 101 PHE B N 1
ATOM 1786 C CA . PHE B 1 101 ? 3.13727 25.40468 58.81274 1.000 30.48579 101 PHE B CA 1
ATOM 1787 C C . PHE B 1 101 ? 1.69500 24.94490 58.65885 1.000 31.04691 101 PHE B C 1
ATOM 1788 O O . PHE B 1 101 ? 1.21564 24.78646 57.52725 1.000 28.54488 101 PHE B O 1
ATOM 1796 N N . ILE B 1 102 ? 1.00884 24.75161 59.79238 1.000 28.40478 102 ILE B N 1
ATOM 1797 C CA . ILE B 1 102 ? -0.39889 24.35965 59.84075 1.000 28.63179 102 ILE B CA 1
ATOM 1798 C C . ILE B 1 102 ? -1.26060 25.55313 60.26018 1.000 33.54973 102 ILE B C 1
ATOM 1799 O O . ILE B 1 102 ? -0.97581 26.22365 61.26301 1.000 30.66928 102 ILE B O 1
ATOM 1804 N N . GLN B 1 103 ? -2.34395 25.78269 59.52492 1.000 30.98023 103 GLN B N 1
ATOM 1805 C CA . GLN B 1 103 ? -3.29360 26.84440 59.81463 1.000 37.16590 103 GLN B CA 1
ATOM 1806 C C . GLN B 1 103 ? -4.69678 26.26891 59.95896 1.000 35.94840 103 GLN B C 1
ATOM 1807 O O . GLN B 1 103 ? -5.12326 25.44096 59.14881 1.000 33.63686 103 GLN B O 1
ATOM 1813 N N . GLU B 1 104 ? -5.42730 26.74235 60.96278 1.000 31.39595 104 GLU B N 1
ATOM 1814 C CA . GLU B 1 104 ? -6.79065 26.30606 61.21882 1.000 36.19892 104 GLU B CA 1
ATOM 1815 C C . GLU B 1 104 ? -7.74265 27.49391 61.17464 1.000 40.73659 104 GLU B C 1
ATOM 1816 O O . GLU B 1 104 ? -7.33176 28.64976 61.28373 1.000 40.31553 104 GLU B O 1
ATOM 1822 N N . ALA B 1 105 ? -9.03093 27.19242 61.05695 1.000 39.27876 105 ALA B N 1
ATOM 1823 C CA . ALA B 1 105 ? -10.08354 28.19487 61.16872 1.000 41.43460 105 ALA B CA 1
ATOM 1824 C C . ALA B 1 105 ? -11.37470 27.47842 61.51287 1.000 39.99913 105 ALA B C 1
ATOM 1825 O O . ALA B 1 105 ? -11.49972 26.27733 61.25167 1.000 37.70267 105 ALA B O 1
ATOM 1827 N N . PRO B 1 106 ? -12.34151 28.18029 62.11549 1.000 41.94420 106 PRO B N 1
ATOM 1828 C CA . PRO B 1 106 ? -13.63035 27.55477 62.42737 1.000 42.10716 106 PRO B CA 1
ATOM 1829 C C . PRO B 1 106 ? -14.30549 27.01961 61.17000 1.000 41.44081 106 PRO B C 1
ATOM 1830 O O . PRO B 1 106 ? -14.04991 27.47016 60.05369 1.000 34.82147 106 PRO B O 1
ATOM 1834 N N . ALA B 1 107 ? -15.19963 26.04766 61.38184 1.000 44.79472 107 ALA B N 1
ATOM 1835 C CA . ALA B 1 107 ? -15.85827 25.35427 60.27396 1.000 45.10934 107 ALA B CA 1
ATOM 1836 C C . ALA B 1 107 ? -16.71507 26.29622 59.43059 1.000 45.23679 107 ALA B C 1
ATOM 1837 O O . ALA B 1 107 ? -16.73992 26.18259 58.19726 1.000 37.60689 107 ALA B O 1
ATOM 1839 N N . TYR B 1 108 ? -17.43934 27.22531 60.07276 1.000 39.95833 108 TYR B N 1
ATOM 1840 C CA . TYR B 1 108 ? -18.25885 28.16085 59.30112 1.000 44.01829 108 TYR B CA 1
ATOM 1841 C C . TYR B 1 108 ? -17.43193 29.15808 58.48904 1.000 42.65042 108 TYR B C 1
ATOM 1842 O O . TYR B 1 108 ? -18.02895 29.96885 57.76491 1.000 39.38109 108 TYR B O 1
ATOM 1851 N N . HIS B 1 109 ? -16.09593 29.12796 58.59821 1.000 37.48019 109 HIS B N 1
ATOM 1852 C CA . HIS B 1 109 ? -15.20439 29.91228 57.74572 1.000 37.86938 109 HIS B CA 1
ATOM 1853 C C . HIS B 1 109 ? -14.94836 29.25576 56.38919 1.000 39.07085 109 HIS B C 1
ATOM 1854 O O . HIS B 1 109 ? -14.27226 29.86153 55.54131 1.000 36.34702 109 HIS B O 1
ATOM 1861 N N . PHE B 1 110 ? -15.46884 28.04526 56.17271 1.000 39.49375 110 PHE B N 1
ATOM 1862 C CA . PHE B 1 110 ? -15.22289 27.25740 54.97149 1.000 38.82664 110 PHE B CA 1
ATOM 1863 C C . PHE B 1 110 ? -16.51575 27.11498 54.18037 1.000 40.07092 110 PHE B C 1
ATOM 1864 O O . PHE B 1 110 ? -17.59167 26.95489 54.75737 1.000 45.88143 110 PHE B O 1
ATOM 1872 N N . GLY B 1 111 ? -16.40269 27.17740 52.86227 1.000 42.03638 111 GLY B N 1
ATOM 1873 C CA . GLY B 1 111 ? -17.46271 26.74899 51.97928 1.000 41.43952 111 GLY B CA 1
ATOM 1874 C C . GLY B 1 111 ? -16.94465 25.68203 51.03389 1.000 43.03365 111 GLY B C 1
ATOM 1875 O O . GLY B 1 111 ? -15.85822 25.83861 50.46723 1.000 33.51046 111 GLY B O 1
ATOM 1876 N N . PHE B 1 112 ? -17.68224 24.57449 50.89189 1.000 47.61638 112 PHE B N 1
ATOM 1877 C CA . PHE B 1 112 ? -17.38124 23.56297 49.87976 1.000 48.60431 112 PHE B CA 1
ATOM 1878 C C . PHE B 1 112 ? -18.64878 22.77598 49.56760 1.000 52.34931 112 PHE B C 1
ATOM 1879 O O . PHE B 1 112 ? -19.52096 22.60339 50.43020 1.000 52.15538 112 PHE B O 1
ATOM 1887 N N . ARG B 1 113 ? -18.73536 22.30605 48.31437 1.000 52.32893 113 ARG B N 1
ATOM 1888 C CA . ARG B 1 113 ? -19.85366 21.48303 47.83137 1.000 51.60494 113 ARG B CA 1
ATOM 1889 C C . ARG B 1 113 ? -21.19382 22.18944 48.00868 1.000 44.54127 113 ARG B C 1
ATOM 1890 O O . ARG B 1 113 ? -22.22904 21.53985 48.14458 1.000 52.34349 113 ARG B O 1
ATOM 1898 N N . GLY B 1 114 ? -21.18000 23.52347 48.01194 1.000 48.73070 114 GLY B N 1
ATOM 1899 C CA . GLY B 1 114 ? -22.39159 24.32209 48.02611 1.000 50.63543 114 GLY B CA 1
ATOM 1900 C C . GLY B 1 114 ? -22.92210 24.69686 49.39439 1.000 53.84415 114 GLY B C 1
ATOM 1901 O O . GLY B 1 114 ? -23.91907 25.42533 49.47307 1.000 53.71773 114 GLY B O 1
ATOM 1902 N N . MET B 1 115 ? -22.28634 24.23841 50.47011 1.000 57.32558 115 MET B N 1
ATOM 1903 C CA . MET B 1 115 ? -22.72600 24.51188 51.83106 1.000 62.77581 115 MET B CA 1
ATOM 1904 C C . MET B 1 115 ? -21.51472 24.91311 52.66853 1.000 58.61107 115 MET B C 1
ATOM 1905 O O . MET B 1 115 ? -20.36901 24.61290 52.31775 1.000 58.70538 115 MET B O 1
ATOM 1910 N N . GLY B 1 116 ? -21.76866 25.64626 53.75185 1.000 55.09944 116 GLY B N 1
ATOM 1911 C CA . GLY B 1 116 ? -20.70434 25.96293 54.68638 1.000 56.86195 116 GLY B CA 1
ATOM 1912 C C . GLY B 1 116 ? -20.16867 24.73084 55.39708 1.000 61.70888 116 GLY B C 1
ATOM 1913 O O . GLY B 1 116 ? -20.78849 23.66326 55.42438 1.000 61.99303 116 GLY B O 1
ATOM 1914 N N . GLY B 1 117 ? -18.99370 24.88830 56.00785 1.000 54.94887 117 GLY B N 1
ATOM 1915 C CA . GLY B 1 117 ? -18.33520 23.77921 56.67826 1.000 52.26265 117 GLY B CA 1
ATOM 1916 C C . GLY B 1 117 ? -19.07900 23.18163 57.86411 1.000 61.03221 117 GLY B C 1
ATOM 1917 O O . GLY B 1 117 ? -18.51758 22.34895 58.58472 1.000 60.09008 117 GLY B O 1
ATOM 1918 N N . ASP B 1 118 ? -20.33793 23.57957 58.07295 1.000 65.94584 118 ASP B N 1
ATOM 1919 C CA . ASP B 1 118 ? -21.14549 23.11025 59.20864 1.000 65.55834 118 ASP B CA 1
ATOM 1920 C C . ASP B 1 118 ? -22.15119 22.00680 58.84153 1.000 70.54065 118 ASP B C 1
ATOM 1921 O O . ASP B 1 118 ? -22.01144 21.29584 57.83955 1.000 66.93536 118 ASP B O 1
ATOM 1926 N N . PRO C 1 1 ? -10.95116 43.24054 53.38323 1.000 42.40482 1 PRO C N 1
ATOM 1927 C CA . PRO C 1 1 ? -10.96202 41.94348 52.70627 1.000 34.85870 1 PRO C CA 1
ATOM 1928 C C . PRO C 1 1 ? -10.00099 41.87440 51.52627 1.000 30.57253 1 PRO C C 1
ATOM 1929 O O . PRO C 1 1 ? -10.15097 42.52102 50.48302 1.000 33.91702 1 PRO C O 1
ATOM 1933 N N . GLN C 1 2 ? -8.97362 41.07646 51.73789 1.000 27.87549 2 GLN C N 1
ATOM 1934 C CA . GLN C 1 2 ? -8.08701 40.62252 50.68347 1.000 31.34552 2 GLN C CA 1
ATOM 1935 C C . GLN C 1 2 ? -8.56713 39.27088 50.15628 1.000 29.68390 2 GLN C C 1
ATOM 1936 O O . GLN C 1 2 ? -8.83136 38.35529 50.93906 1.000 27.46271 2 GLN C O 1
ATOM 1942 N N . VAL C 1 3 ? -8.66498 39.14053 48.83175 1.000 26.81316 3 VAL C N 1
ATOM 1943 C CA . VAL C 1 3 ? -9.12885 37.91291 48.19523 1.000 23.82691 3 VAL C CA 1
ATOM 1944 C C . VAL C 1 3 ? -8.04095 37.36819 47.28000 1.000 26.75074 3 VAL C C 1
ATOM 1945 O O . VAL C 1 3 ? -7.47581 38.10097 46.45158 1.000 28.42600 3 VAL C O 1
ATOM 1949 N N . LYS C 1 4 ? -7.76423 36.07938 47.42119 1.000 25.60050 4 LYS C N 1
ATOM 1950 C CA . LYS C 1 4 ? -6.90332 35.33367 46.50872 1.000 26.91435 4 LYS C CA 1
ATOM 1951 C C . LYS C 1 4 ? -7.76098 34.28069 45.82323 1.000 26.18187 4 LYS C C 1
ATOM 1952 O O . LYS C 1 4 ? -8.57905 33.62665 46.47704 1.000 24.21181 4 LYS C O 1
ATOM 1958 N N . ILE C 1 5 ? -7.61174 34.15060 44.50682 1.000 25.44228 5 ILE C N 1
ATOM 1959 C CA . ILE C 1 5 ? -8.40613 33.20588 43.73009 1.000 26.75946 5 ILE C CA 1
ATOM 1960 C C . ILE C 1 5 ? -7.43791 32.32287 42.96216 1.000 26.13105 5 ILE C C 1
ATOM 1961 O O . ILE C 1 5 ? -6.54023 32.83126 42.28663 1.000 26.08308 5 ILE C O 1
ATOM 1966 N N . TYR C 1 6 ? -7.62674 31.00890 43.06644 1.000 26.02687 6 TYR C N 1
ATOM 1967 C CA . TYR C 1 6 ? -6.76570 30.00317 42.46104 1.000 24.63027 6 TYR C CA 1
ATOM 1968 C C . TYR C 1 6 ? -7.60314 29.11953 41.54827 1.000 24.74373 6 TYR C C 1
ATOM 1969 O O . TYR C 1 6 ? -8.74033 28.78148 41.88802 1.000 26.51159 6 TYR C O 1
ATOM 1978 N N . GLY C 1 7 ? -7.05892 28.76870 40.38025 1.000 24.56287 7 GLY C N 1
ATOM 1979 C CA . GLY C 1 7 ? -7.76150 27.89112 39.44991 1.000 25.08023 7 GLY C CA 1
ATOM 1980 C C . GLY C 1 7 ? -6.83230 27.54298 38.30476 1.000 29.48158 7 GLY C C 1
ATOM 1981 O O . GLY C 1 7 ? -5.74770 28.11540 38.17207 1.000 25.52138 7 GLY C O 1
ATOM 1982 N N . LEU C 1 8 ? -7.23545 26.55575 37.49964 1.000 27.06597 8 LEU C N 1
ATOM 1983 C CA . LEU C 1 8 ? -6.40873 26.18602 36.34823 1.000 28.46235 8 LEU C CA 1
ATOM 1984 C C . LEU C 1 8 ? -6.43782 27.28485 35.29753 1.000 28.59108 8 LEU C C 1
ATOM 1985 O O . LEU C 1 8 ? -7.49853 27.83630 35.00176 1.000 25.95222 8 LEU C O 1
ATOM 1990 N N . ASP C 1 9 ? -5.25875 27.60497 34.73696 1.000 27.29771 9 ASP C N 1
ATOM 1991 C CA . ASP C 1 9 ? -5.14778 28.77693 33.86349 1.000 33.87265 9 ASP C CA 1
ATOM 1992 C C . ASP C 1 9 ? -6.14530 28.74955 32.71425 1.000 33.32155 9 ASP C C 1
ATOM 1993 O O . ASP C 1 9 ? -6.70360 29.78994 32.34815 1.000 28.73652 9 ASP C O 1
ATOM 1998 N N . SER C 1 10 ? -6.37521 27.58083 32.11423 1.000 33.22226 10 SER C N 1
ATOM 1999 C CA . SER C 1 10 ? -7.21425 27.57822 30.91826 1.000 37.00788 10 SER C CA 1
ATOM 2000 C C . SER C 1 10 ? -8.67220 27.86794 31.26263 1.000 40.25430 10 SER C C 1
ATOM 2001 O O . SER C 1 10 ? -9.37703 28.49733 30.46550 1.000 38.59370 10 SER C O 1
ATOM 2004 N N . HIS C 1 11 ? -9.13419 27.47399 32.45363 1.000 36.02128 11 HIS C N 1
ATOM 2005 C CA . HIS C 1 11 ? -10.49503 27.82618 32.84864 1.000 37.32282 11 HIS C CA 1
ATOM 2006 C C . HIS C 1 11 ? -10.60015 29.20962 33.49393 1.000 35.70959 11 HIS C C 1
ATOM 2007 O O . HIS C 1 11 ? -11.63125 29.87928 33.35077 1.000 35.93294 11 HIS C O 1
ATOM 2014 N N . LEU C 1 12 ? -9.57250 29.64854 34.21255 1.000 36.02925 12 LEU C N 1
ATOM 2015 C CA . LEU C 1 12 ? -9.72040 30.83567 35.05399 1.000 32.75997 12 LEU C CA 1
ATOM 2016 C C . LEU C 1 12 ? -9.47992 32.12572 34.27687 1.000 32.24262 12 LEU C C 1
ATOM 2017 O O . LEU C 1 12 ? -10.20348 33.10001 34.48148 1.000 30.54904 12 LEU C O 1
ATOM 2022 N N . ASN C 1 13 ? -8.48639 32.15524 33.38347 1.000 32.34361 13 ASN C N 1
ATOM 2023 C CA . ASN C 1 13 ? -8.21248 33.38146 32.63540 1.000 35.13181 13 ASN C CA 1
ATOM 2024 C C . ASN C 1 13 ? -9.42220 33.92729 31.87797 1.000 33.84655 13 ASN C C 1
ATOM 2025 O O . ASN C 1 13 ? -9.66189 35.14400 31.96512 1.000 37.99890 13 ASN C O 1
ATOM 2030 N N . PRO C 1 14 ? -10.22968 33.12739 31.16539 1.000 38.29933 14 PRO C N 1
ATOM 2031 C CA . PRO C 1 14 ? -11.39897 33.70351 30.47640 1.000 40.24751 14 PRO C CA 1
ATOM 2032 C C . PRO C 1 14 ? -12.51335 34.15376 31.40105 1.000 40.78063 14 PRO C C 1
ATOM 2033 O O . PRO C 1 14 ? -13.42102 34.85269 30.93273 1.000 42.96295 14 PRO C O 1
ATOM 2037 N N . GLN C 1 15 ? -12.50646 33.77208 32.67731 1.000 38.84198 15 GLN C N 1
ATOM 2038 C CA . GLN C 1 15 ? -13.55915 34.19098 33.59495 1.000 39.79311 15 GLN C CA 1
ATOM 2039 C C . GLN C 1 15 ? -13.10928 35.23130 34.61473 1.000 37.75916 15 GLN C C 1
ATOM 2040 O O . GLN C 1 15 ? -13.95336 35.72378 35.37414 1.000 36.55887 15 GLN C O 1
ATOM 2046 N N . LYS C 1 16 ? -11.81890 35.59557 34.61893 1.000 35.38076 16 LYS C N 1
ATOM 2047 C CA . LYS C 1 16 ? -11.22742 36.44353 35.65016 1.000 32.86414 16 LYS C CA 1
ATOM 2048 C C . LYS C 1 16 ? -12.03536 37.70935 35.87605 1.000 32.61583 16 LYS C C 1
ATOM 2049 O O . LYS C 1 16 ? -12.42554 38.01810 37.00612 1.000 29.20681 16 LYS C O 1
ATOM 2055 N N . VAL C 1 17 ? -12.24217 38.49386 34.81819 1.000 31.54935 17 VAL C N 1
ATOM 2056 C CA . VAL C 1 17 ? -12.86509 39.79967 35.01213 1.000 31.06518 17 VAL C CA 1
ATOM 2057 C C . VAL C 1 17 ? -14.26701 39.63138 35.58168 1.000 33.89908 17 VAL C C 1
ATOM 2058 O O . VAL C 1 17 ? -14.65508 40.31978 36.53630 1.000 34.61293 17 VAL C O 1
ATOM 2062 N N . ARG C 1 18 ? -15.03133 38.67785 35.04450 1.000 31.91592 18 ARG C N 1
ATOM 2063 C CA . ARG C 1 18 ? -16.38414 38.46048 35.54418 1.000 34.47790 18 ARG C CA 1
ATOM 2064 C C . ARG C 1 18 ? -16.37913 37.87239 36.95881 1.000 35.45147 18 ARG C C 1
ATOM 2065 O O . ARG C 1 18 ? -17.19034 38.27136 37.80418 1.000 34.32083 18 ARG C O 1
ATOM 2073 N N . LEU C 1 19 ? -15.49578 36.90594 37.23425 1.000 31.90097 19 LEU C N 1
ATOM 2074 C CA . LEU C 1 19 ? -15.45788 36.33006 38.57851 1.000 32.81835 19 LEU C CA 1
ATOM 2075 C C . LEU C 1 19 ? -15.15131 37.40651 39.60475 1.000 29.84713 19 LEU C C 1
ATOM 2076 O O . LEU C 1 19 ? -15.73209 37.42404 40.69301 1.000 28.82668 19 LEU C O 1
ATOM 2081 N N . SER C 1 20 ? -14.26551 38.34180 39.24936 1.000 30.66694 20 SER C N 1
ATOM 2082 C CA . SER C 1 20 ? -13.90900 39.42292 40.16472 1.000 31.76291 20 SER C CA 1
ATOM 2083 C C . SER C 1 20 ? -15.11181 40.29418 40.48783 1.000 29.43166 20 SER C C 1
ATOM 2084 O O . SER C 1 20 ? -15.33782 40.65140 41.65399 1.000 31.42727 20 SER C O 1
ATOM 2087 N N . GLU C 1 21 ? -15.86348 40.69356 39.45296 1.000 29.30969 21 GLU C N 1
ATOM 2088 C CA . GLU C 1 21 ? -17.08053 41.48400 39.65154 1.000 31.93539 21 GLU C CA 1
ATOM 2089 C C . GLU C 1 21 ? -18.06970 40.77300 40.57042 1.000 32.82787 21 GLU C C 1
ATOM 2090 O O . GLU C 1 21 ? -18.62616 41.37986 41.49919 1.000 33.34845 21 GLU C O 1
ATOM 2096 N N . VAL C 1 22 ? -18.31576 39.48415 40.30872 1.000 30.35799 22 VAL C N 1
ATOM 2097 C CA . VAL C 1 22 ? -19.27391 38.72977 41.11368 1.000 36.01088 22 VAL C CA 1
ATOM 2098 C C . VAL C 1 22 ? -18.80441 38.63874 42.55940 1.000 32.39686 22 VAL C C 1
ATOM 2099 O O . VAL C 1 22 ? -19.60164 38.79972 43.49562 1.000 30.71168 22 VAL C O 1
ATOM 2103 N N . ILE C 1 23 ? -17.50667 38.36307 42.76587 1.000 30.74997 23 ILE C N 1
ATOM 2104 C CA . ILE C 1 23 ? -16.98309 38.24291 44.12825 1.000 29.74053 23 ILE C CA 1
ATOM 2105 C C . ILE C 1 23 ? -17.14478 39.55955 44.87094 1.000 28.87846 23 ILE C C 1
ATOM 2106 O O . ILE C 1 23 ? -17.62498 39.59707 46.01055 1.000 35.83454 23 ILE C O 1
ATOM 2111 N N . HIS C 1 24 ? -16.73019 40.65655 44.25261 1.000 30.05650 24 HIS C N 1
ATOM 2112 C CA . HIS C 1 24 ? -16.84051 41.92859 44.95218 1.000 33.80746 24 HIS C CA 1
ATOM 2113 C C . HIS C 1 24 ? -18.29462 42.28806 45.24321 1.000 32.39473 24 HIS C C 1
ATOM 2114 O O . HIS C 1 24 ? -18.60696 42.76894 46.33982 1.000 30.65068 24 HIS C O 1
ATOM 2121 N N . ARG C 1 25 ? -19.20040 42.06617 44.28348 1.000 33.65250 25 ARG C N 1
ATOM 2122 C CA . ARG C 1 25 ? -20.62010 42.32647 44.54863 1.000 37.22675 25 ARG C CA 1
ATOM 2123 C C . ARG C 1 25 ? -21.11264 41.54974 45.76082 1.000 34.76051 25 ARG C C 1
ATOM 2124 O O . ARG C 1 25 ? -21.89255 42.07189 46.57273 1.000 35.08973 25 ARG C O 1
ATOM 2132 N N . CYS C 1 26 ? -20.66805 40.30539 45.91515 1.000 33.47518 26 CYS C N 1
ATOM 2133 C CA . CYS C 1 26 ? -21.09025 39.55148 47.09328 1.000 33.56109 26 CYS C CA 1
ATOM 2134 C C . CYS C 1 26 ? -20.45955 40.11033 48.35659 1.000 33.85845 26 CYS C C 1
ATOM 2135 O O . CYS C 1 26 ? -21.12084 40.20037 49.39270 1.000 36.97090 26 CYS C O 1
ATOM 2138 N N . VAL C 1 27 ? -19.16597 40.42343 48.31273 1.000 28.96124 27 VAL C N 1
ATOM 2139 C CA . VAL C 1 27 ? -18.51215 40.97938 49.48716 1.000 34.21630 27 VAL C CA 1
ATOM 2140 C C . VAL C 1 27 ? -19.24560 42.24263 49.94235 1.000 35.67461 27 VAL C C 1
ATOM 2141 O O . VAL C 1 27 ? -19.51582 42.44173 51.13456 1.000 32.04826 27 VAL C O 1
ATOM 2145 N N . VAL C 1 28 ? -19.58634 43.11130 48.98946 1.000 34.30594 28 VAL C N 1
ATOM 2146 C CA . VAL C 1 28 ? -20.22733 44.37564 49.33751 1.000 38.69474 28 VAL C CA 1
ATOM 2147 C C . VAL C 1 28 ? -21.60977 44.13299 49.91684 1.000 40.56865 28 VAL C C 1
ATOM 2148 O O . VAL C 1 28 ? -22.00691 44.77565 50.89678 1.000 42.53329 28 VAL C O 1
ATOM 2152 N N . GLU C 1 29 ? -22.35794 43.18830 49.34669 1.000 33.97180 29 GLU C N 1
ATOM 2153 C CA . GLU C 1 29 ? -23.69932 42.93784 49.86181 1.000 36.56552 29 GLU C CA 1
ATOM 2154 C C . GLU C 1 29 ? -23.65270 42.24639 51.22518 1.000 44.26305 29 GLU C C 1
ATOM 2155 O O . GLU C 1 29 ? -24.40759 42.60929 52.13347 1.000 44.24380 29 GLU C O 1
ATOM 2161 N N . ALA C 1 30 ? -22.76913 41.25726 51.40744 1.000 38.88205 30 ALA C N 1
ATOM 2162 C CA . ALA C 1 30 ? -22.81884 40.51920 52.66403 1.000 38.41081 30 ALA C CA 1
ATOM 2163 C C . ALA C 1 30 ? -22.14851 41.27503 53.80242 1.000 39.44650 30 ALA C C 1
ATOM 2164 O O . ALA C 1 30 ? -22.64767 41.25220 54.93156 1.000 43.50543 30 ALA C O 1
ATOM 2166 N N . LEU C 1 31 ? -21.01848 41.92812 53.54185 1.000 37.68574 31 LEU C N 1
ATOM 2167 C CA . LEU C 1 31 ? -20.23626 42.58460 54.58563 1.000 37.54760 31 LEU C CA 1
ATOM 2168 C C . LEU C 1 31 ? -20.38297 44.10922 54.60074 1.000 42.73942 31 LEU C C 1
ATOM 2169 O O . LEU C 1 31 ? -19.72802 44.76934 55.41114 1.000 43.19453 31 LEU C O 1
ATOM 2174 N N . GLN C 1 32 ? -21.20654 44.68713 53.72961 1.000 40.40156 32 GLN C N 1
ATOM 2175 C CA . GLN C 1 32 ? -21.40587 46.14483 53.68111 1.000 48.94914 32 GLN C CA 1
ATOM 2176 C C . GLN C 1 32 ? -20.07955 46.89918 53.57731 1.000 47.99716 32 GLN C C 1
ATOM 2177 O O . GLN C 1 32 ? -19.85559 47.90652 54.24951 1.000 44.46466 32 GLN C O 1
ATOM 2183 N N . PHE C 1 33 ? -19.22021 46.42463 52.73561 1.000 43.14733 33 PHE C N 1
ATOM 2184 C CA . PHE C 1 33 ? -17.87578 46.91722 52.49855 1.000 42.99575 33 PHE C CA 1
ATOM 2185 C C . PHE C 1 33 ? -17.87091 47.84286 51.28350 1.000 46.18488 33 PHE C C 1
ATOM 2186 O O . PHE C 1 33 ? -18.62965 47.62547 50.33353 1.000 47.99903 33 PHE C O 1
ATOM 2194 N N . PRO C 1 34 ? -17.05379 48.90034 51.30354 1.000 42.30563 34 PRO C N 1
ATOM 2195 C CA . PRO C 1 34 ? -17.14209 49.92901 50.25648 1.000 39.83051 34 PRO C CA 1
ATOM 2196 C C . PRO C 1 34 ? -16.96998 49.38388 48.84719 1.000 41.26458 34 PRO C C 1
ATOM 2197 O O . PRO C 1 34 ? -16.06335 48.59667 48.57032 1.000 41.40499 34 PRO C O 1
ATOM 2201 N N . LYS C 1 35 ? -17.83824 49.85635 47.94309 1.000 40.69873 35 LYS C N 1
ATOM 2202 C CA . LYS C 1 35 ? -17.79524 49.47433 46.52973 1.000 43.58660 35 LYS C CA 1
ATOM 2203 C C . LYS C 1 35 ? -16.41870 49.69040 45.89942 1.000 44.22118 35 LYS C C 1
ATOM 2204 O O . LYS C 1 35 ? -16.05734 49.00944 44.93021 1.000 46.49096 35 LYS C O 1
ATOM 2210 N N . ASN C 1 36 ? -15.64777 50.63437 46.43861 1.000 43.64300 36 ASN C N 1
ATOM 2211 C CA . ASN C 1 36 ? -14.39082 51.08441 45.86065 1.000 44.68797 36 ASN C CA 1
ATOM 2212 C C . ASN C 1 36 ? -13.24243 50.10885 46.09962 1.000 41.65880 36 ASN C C 1
ATOM 2213 O O . ASN C 1 36 ? -12.30121 50.05167 45.29914 1.000 44.71627 36 ASN C O 1
ATOM 2218 N N . LYS C 1 37 ? -13.27415 49.36449 47.19795 1.000 38.97661 37 LYS C N 1
ATOM 2219 C CA . LYS C 1 37 ? -12.08068 48.66496 47.67760 1.000 40.27098 37 LYS C CA 1
ATOM 2220 C C . LYS C 1 37 ? -12.12704 47.18559 47.28789 1.000 35.63186 37 LYS C C 1
ATOM 2221 O O . LYS C 1 37 ? -12.31223 46.28130 48.11185 1.000 32.72087 37 LYS C O 1
ATOM 2227 N N . ARG C 1 38 ? -11.94432 46.95191 45.99489 1.000 31.82886 38 ARG C N 1
ATOM 2228 C CA . ARG C 1 38 ? -11.81514 45.59659 45.46917 1.000 34.06667 38 ARG C CA 1
ATOM 2229 C C . ARG C 1 38 ? -10.32976 45.24655 45.46974 1.000 30.35097 38 ARG C C 1
ATOM 2230 O O . ARG C 1 38 ? -9.53369 45.89025 44.77784 1.000 30.89062 38 ARG C O 1
ATOM 2238 N N . PHE C 1 39 ? -9.94167 44.27109 46.29314 1.000 27.60242 39 PHE C N 1
ATOM 2239 C CA . PHE C 1 39 ? -8.54500 43.82993 46.36784 1.000 28.39499 39 PHE C CA 1
ATOM 2240 C C . PHE C 1 39 ? -8.46395 42.32165 46.06611 1.000 28.01869 39 PHE C C 1
ATOM 2241 O O . PHE C 1 39 ? -8.54586 41.48932 46.97448 1.000 24.49725 39 PHE C O 1
ATOM 2249 N N . HIS C 1 40 ? -8.26082 41.97824 44.78551 1.000 28.34212 40 HIS C N 1
ATOM 2250 C CA . HIS C 1 40 ? -8.25631 40.59379 44.31224 1.000 24.22789 40 HIS C CA 1
ATOM 2251 C C . HIS C 1 40 ? -6.91401 40.25077 43.70317 1.000 27.40301 40 HIS C C 1
ATOM 2252 O O . HIS C 1 40 ? -6.39076 41.02119 42.88916 1.000 30.30167 40 HIS C O 1
ATOM 2259 N N . ARG C 1 41 ? -6.40697 39.05822 44.03242 1.000 22.71390 41 ARG C N 1
ATOM 2260 C CA . ARG C 1 41 ? -5.17756 38.50204 43.45407 1.000 26.08228 41 ARG C CA 1
ATOM 2261 C C . ARG C 1 41 ? -5.49797 37.13900 42.84576 1.000 27.66603 41 ARG C C 1
ATOM 2262 O O . ARG C 1 41 ? -5.88890 36.21562 43.57290 1.000 23.55328 41 ARG C O 1
ATOM 2270 N N . PHE C 1 42 ? -5.32986 37.01294 41.51678 1.000 24.66945 42 PHE C N 1
ATOM 2271 C CA . PHE C 1 42 ? -5.62833 35.78528 40.77935 1.000 27.16167 42 PHE C CA 1
ATOM 2272 C C . PHE C 1 42 ? -4.35218 35.00713 40.49339 1.000 25.52801 42 PHE C C 1
ATOM 2273 O O . PHE C 1 42 ? -3.32759 35.59256 40.13257 1.000 28.87438 42 PHE C O 1
ATOM 2281 N N . PHE C 1 43 ? -4.44178 33.67677 40.61516 1.000 24.64931 43 PHE C N 1
ATOM 2282 C CA . PHE C 1 43 ? -3.31931 32.75153 40.42886 1.000 25.56622 43 PHE C CA 1
ATOM 2283 C C . PHE C 1 43 ? -3.79098 31.65660 39.46947 1.000 29.56234 43 PHE C C 1
ATOM 2284 O O . PHE C 1 43 ? -4.21356 30.57241 39.89252 1.000 22.15028 43 PHE C O 1
ATOM 2292 N N . PRO C 1 44 ? -3.77016 31.92532 38.16243 1.000 27.75017 44 PRO C N 1
ATOM 2293 C CA . PRO C 1 44 ? -4.05072 30.86965 37.17777 1.000 24.41477 44 PRO C CA 1
ATOM 2294 C C . PRO C 1 44 ? -2.87674 29.90471 37.14185 1.000 27.89333 44 PRO C C 1
ATOM 2295 O O . PRO C 1 44 ? -1.75436 30.29379 36.81203 1.000 32.03157 44 PRO C O 1
ATOM 2299 N N . MET C 1 45 ? -3.13135 28.65021 37.48283 1.000 23.54261 45 MET C N 1
ATOM 2300 C CA . MET C 1 45 ? -2.07079 27.68017 37.64001 1.000 27.58727 45 MET C CA 1
ATOM 2301 C C . MET C 1 45 ? -2.13248 26.62452 36.54085 1.000 32.03614 45 MET C C 1
ATOM 2302 O O . MET C 1 45 ? -3.18261 26.39434 35.92776 1.000 31.83768 45 MET C O 1
ATOM 2307 N N . LYS C 1 46 ? -0.97841 26.00834 36.27571 1.000 28.50566 46 LYS C N 1
ATOM 2308 C CA . LYS C 1 46 ? -0.95493 24.88777 35.34467 1.000 36.40558 46 LYS C CA 1
ATOM 2309 C C . LYS C 1 46 ? -1.53187 23.63240 36.00083 1.000 38.42683 46 LYS C C 1
ATOM 2310 O O . LYS C 1 46 ? -1.56924 23.49641 37.23362 1.000 33.88791 46 LYS C O 1
ATOM 2316 N N . ALA C 1 47 ? -1.94788 22.68660 35.14688 1.000 40.47636 47 ALA C N 1
ATOM 2317 C CA . ALA C 1 47 ? -2.53158 21.43806 35.63365 1.000 34.72248 47 ALA C CA 1
ATOM 2318 C C . ALA C 1 47 ? -1.53621 20.61673 36.44379 1.000 35.98267 47 ALA C C 1
ATOM 2319 O O . ALA C 1 47 ? -1.93392 19.92411 37.38880 1.000 38.84307 47 ALA C O 1
ATOM 2321 N N . GLU C 1 48 ? -0.24541 20.68492 36.10538 1.000 34.56377 48 GLU C N 1
ATOM 2322 C CA . GLU C 1 48 ? 0.76247 19.96295 36.87317 1.000 37.79278 48 GLU C CA 1
ATOM 2323 C C . GLU C 1 48 ? 0.91581 20.50918 38.28159 1.000 34.71902 48 GLU C C 1
ATOM 2324 O O . GLU C 1 48 ? 1.48478 19.82334 39.13148 1.000 34.66452 48 GLU C O 1
ATOM 2330 N N . ASP C 1 49 ? 0.45568 21.73921 38.52895 1.000 36.82845 49 ASP C N 1
ATOM 2331 C CA . ASP C 1 49 ? 0.75590 22.48732 39.74076 1.000 33.82842 49 ASP C CA 1
ATOM 2332 C C . ASP C 1 49 ? -0.40978 22.57238 40.69952 1.000 31.91397 49 ASP C C 1
ATOM 2333 O O . ASP C 1 49 ? -0.18950 22.69126 41.90168 1.000 32.98219 49 ASP C O 1
ATOM 2338 N N . MET C 1 50 ? -1.63953 22.50941 40.19535 1.000 34.79113 50 MET C N 1
ATOM 2339 C CA . MET C 1 50 ? -2.85220 22.58823 41.00496 1.000 34.15817 50 MET C CA 1
ATOM 2340 C C . MET C 1 50 ? -3.55339 21.23689 40.91641 1.000 36.24328 50 MET C C 1
ATOM 2341 O O . MET C 1 50 ? -4.22000 20.94946 39.91843 1.000 35.06459 50 MET C O 1
ATOM 2346 N N . LEU C 1 51 ? -3.42580 20.41865 41.96439 1.000 32.55787 51 LEU C N 1
ATOM 2347 C CA . LEU C 1 51 ? -3.97702 19.06746 41.96893 1.000 38.05701 51 LEU C CA 1
ATOM 2348 C C . LEU C 1 51 ? -5.14846 18.95958 42.93867 1.000 36.17728 51 LEU C C 1
ATOM 2349 O O . LEU C 1 51 ? -5.10950 19.49631 44.05352 1.000 32.86593 51 LEU C O 1
ATOM 2354 N N . PHE C 1 52 ? -6.18570 18.25522 42.50091 1.000 35.51646 52 PHE C N 1
ATOM 2355 C CA . PHE C 1 52 ? -7.42321 18.10877 43.24976 1.000 37.81898 52 PHE C CA 1
ATOM 2356 C C . PHE C 1 52 ? -7.95997 16.70272 42.99055 1.000 39.56103 52 PHE C C 1
ATOM 2357 O O . PHE C 1 52 ? -7.39124 15.93290 42.20451 1.000 37.46932 52 PHE C O 1
ATOM 2365 N N . SER C 1 53 ? -9.05124 16.35691 43.66901 1.000 38.97976 53 SER C N 1
ATOM 2366 C CA . SER C 1 53 ? -9.56125 14.99510 43.60139 1.000 43.49537 53 SER C CA 1
ATOM 2367 C C . SER C 1 53 ? -10.21848 14.73650 42.25185 1.000 47.56397 53 SER C C 1
ATOM 2368 O O . SER C 1 53 ? -10.69324 15.66032 41.57877 1.000 39.81185 53 SER C O 1
ATOM 2371 N N . GLU C 1 54 ? -10.22764 13.45294 41.85816 1.000 53.81813 54 GLU C N 1
ATOM 2372 C CA . GLU C 1 54 ? -10.93396 13.01768 40.65242 1.000 52.08298 54 GLU C CA 1
ATOM 2373 C C . GLU C 1 54 ? -12.37034 13.50305 40.65764 1.000 45.86588 54 GLU C C 1
ATOM 2374 O O . GLU C 1 54 ? -12.97603 13.67959 39.60052 1.000 51.42468 54 GLU C O 1
ATOM 2380 N N . ASP C 1 55 ? -12.92066 13.71591 41.84937 1.000 46.28761 55 ASP C N 1
ATOM 2381 C CA . ASP C 1 55 ? -14.28976 14.17858 42.03302 1.000 50.82730 55 ASP C CA 1
ATOM 2382 C C . ASP C 1 55 ? -14.57969 15.50221 41.32817 1.000 49.01746 55 ASP C C 1
ATOM 2383 O O . ASP C 1 55 ? -15.73664 15.78449 40.99767 1.000 48.36566 55 ASP C O 1
ATOM 2388 N N . ARG C 1 56 ? -13.57565 16.34585 41.13111 1.000 47.56079 56 ARG C N 1
ATOM 2389 C CA . ARG C 1 56 ? -13.81955 17.70113 40.65365 1.000 44.98024 56 ARG C CA 1
ATOM 2390 C C . ARG C 1 56 ? -13.45619 17.85155 39.18272 1.000 42.06658 56 ARG C C 1
ATOM 2391 O O . ARG C 1 56 ? -12.62726 17.11291 38.64439 1.000 46.04015 56 ARG C O 1
ATOM 2399 N N . SER C 1 57 ? -14.09565 18.81579 38.53563 1.000 41.21127 57 SER C N 1
ATOM 2400 C CA . SER C 1 57 ? -13.82112 19.10221 37.14050 1.000 40.24206 57 SER C CA 1
ATOM 2401 C C . SER C 1 57 ? -12.68624 20.11764 37.02276 1.000 42.04820 57 SER C C 1
ATOM 2402 O O . SER C 1 57 ? -12.19289 20.66509 38.01601 1.000 38.19233 57 SER C O 1
ATOM 2405 N N . SER C 1 58 ? -12.28661 20.39899 35.77881 1.000 41.51209 58 SER C N 1
ATOM 2406 C CA . SER C 1 58 ? -11.22071 21.35918 35.50861 1.000 41.70869 58 SER C CA 1
ATOM 2407 C C . SER C 1 58 ? -11.57526 22.77903 35.92967 1.000 31.75389 58 SER C C 1
ATOM 2408 O O . SER C 1 58 ? -10.68985 23.64591 35.92977 1.000 31.52841 58 SER C O 1
ATOM 2411 N N . ALA C 1 59 ? -12.83696 23.03537 36.26533 1.000 35.96759 59 ALA C N 1
ATOM 2412 C CA . ALA C 1 59 ? -13.29948 24.33992 36.71411 1.000 36.84842 59 ALA C CA 1
ATOM 2413 C C . ALA C 1 59 ? -13.06011 24.57552 38.20803 1.000 36.66366 59 ALA C C 1
ATOM 2414 O O . ALA C 1 59 ? -13.53363 25.59133 38.73927 1.000 33.50386 59 ALA C O 1
ATOM 2416 N N . TYR C 1 60 ? -12.35931 23.65830 38.88540 1.000 31.43676 60 TYR C N 1
ATOM 2417 C CA . TYR C 1 60 ? -12.21624 23.72202 40.33596 1.000 32.50667 60 TYR C CA 1
ATOM 2418 C C . TYR C 1 60 ? -11.48842 24.99630 40.74319 1.000 27.74712 60 TYR C C 1
ATOM 2419 O O . TYR C 1 60 ? -10.38124 25.26880 40.27103 1.000 26.85970 60 TYR C O 1
ATOM 2428 N N . THR C 1 61 ? -12.11060 25.76174 41.63968 1.000 30.95697 61 THR C N 1
ATOM 2429 C CA . THR C 1 61 ? -11.69664 27.12014 41.96735 1.000 29.04030 61 THR C CA 1
ATOM 2430 C C . THR C 1 61 ? -11.67496 27.30423 43.47616 1.000 29.25583 61 THR C C 1
ATOM 2431 O O . THR C 1 61 ? -12.62008 26.90930 44.15915 1.000 29.26042 61 THR C O 1
ATOM 2435 N N . ILE C 1 62 ? -10.59580 27.90172 43.98803 1.000 28.24626 62 ILE C N 1
ATOM 2436 C CA . ILE C 1 62 ? -10.42826 28.17830 45.41092 1.000 31.86511 62 ILE C CA 1
ATOM 2437 C C . ILE C 1 62 ? -10.46251 29.69011 45.60928 1.000 30.84371 62 ILE C C 1
ATOM 2438 O O . ILE C 1 62 ? -9.79878 30.42972 44.87065 1.000 28.24878 62 ILE C O 1
ATOM 2443 N N . ILE C 1 63 ? -11.24771 30.15000 46.58434 1.000 24.80609 63 ILE C N 1
ATOM 2444 C CA . ILE C 1 63 ? -11.35703 31.57349 46.91099 1.000 26.03888 63 ILE C CA 1
ATOM 2445 C C . ILE C 1 63 ? -10.98158 31.75348 48.38276 1.000 27.60891 63 ILE C C 1
ATOM 2446 O O . ILE C 1 63 ? -11.71290 31.30001 49.27047 1.000 25.86390 63 ILE C O 1
ATOM 2451 N N . GLU C 1 64 ? -9.86156 32.43021 48.64669 1.000 25.11724 64 GLU C N 1
ATOM 2452 C CA . GLU C 1 64 ? -9.37237 32.66970 50.00151 1.000 25.14602 64 GLU C CA 1
ATOM 2453 C C . GLU C 1 64 ? -9.63159 34.12687 50.36563 1.000 27.92393 64 GLU C C 1
ATOM 2454 O O . GLU C 1 64 ? -9.15372 35.03770 49.67527 1.000 26.85756 64 GLU C O 1
ATOM 2460 N N . ILE C 1 65 ? -10.38518 34.35375 51.43617 1.000 27.56654 65 ILE C N 1
ATOM 2461 C CA . ILE C 1 65 ? -10.72138 35.70751 51.87169 1.000 29.31715 65 ILE C CA 1
ATOM 2462 C C . ILE C 1 65 ? -10.05299 35.93840 53.21533 1.000 29.83525 65 ILE C C 1
ATOM 2463 O O . ILE C 1 65 ? -10.24338 35.15005 54.15221 1.000 27.24851 65 ILE C O 1
ATOM 2468 N N . THR C 1 66 ? -9.25084 36.99741 53.30530 1.000 24.88600 66 THR C N 1
ATOM 2469 C CA . THR C 1 66 ? -8.65335 37.40990 54.57074 1.000 27.54298 66 THR C CA 1
ATOM 2470 C C . THR C 1 66 ? -9.22977 38.75973 54.98846 1.000 28.44173 66 THR C C 1
ATOM 2471 O O . THR C 1 66 ? -9.33563 39.67321 54.16491 1.000 26.71941 66 THR C O 1
ATOM 2475 N N . MET C 1 67 ? -9.59077 38.88866 56.26837 1.000 30.38729 67 MET C N 1
ATOM 2476 C CA . MET C 1 67 ? -10.11390 40.15053 56.78151 1.000 31.51779 67 MET C CA 1
ATOM 2477 C C . MET C 1 67 ? -9.91493 40.25203 58.28913 1.000 33.05987 67 MET C C 1
ATOM 2478 O O . MET C 1 67 ? -9.62376 39.26746 58.98418 1.000 28.61819 67 MET C O 1
ATOM 2483 N N . MET C 1 68 ? -10.08452 41.48434 58.77004 1.000 30.35027 68 MET C N 1
ATOM 2484 C CA . MET C 1 68 ? -9.99923 41.81392 60.18429 1.000 31.56147 68 MET C CA 1
ATOM 2485 C C . MET C 1 68 ? -11.09909 41.11493 60.97440 1.000 31.47331 68 MET C C 1
ATOM 2486 O O . MET C 1 68 ? -12.25328 41.03978 60.53970 1.000 31.79415 68 MET C O 1
ATOM 2491 N N . GLU C 1 69 ? -10.72879 40.60702 62.14911 1.000 33.46850 69 GLU C N 1
ATOM 2492 C CA . GLU C 1 69 ? -11.63247 40.06808 63.16533 1.000 37.98000 69 GLU C CA 1
ATOM 2493 C C . GLU C 1 69 ? -12.84941 40.97046 63.37054 1.000 34.81990 69 GLU C C 1
ATOM 2494 O O . GLU C 1 69 ? -12.72457 42.19134 63.24566 1.000 38.50753 69 GLU C O 1
ATOM 2500 N N . GLY C 1 70 ? -14.01257 40.42590 63.71772 1.000 34.76482 70 GLY C N 1
ATOM 2501 C CA . GLY C 1 70 ? -15.10230 41.27646 64.17380 1.000 36.08324 70 GLY C CA 1
ATOM 2502 C C . GLY C 1 70 ? -16.39759 41.19517 63.39120 1.000 34.67624 70 GLY C C 1
ATOM 2503 O O . GLY C 1 70 ? -17.42018 41.71878 63.86619 1.000 32.31836 70 GLY C O 1
ATOM 2504 N N . ARG C 1 71 ? -16.43880 40.58772 62.21300 1.000 31.77152 71 ARG C N 1
ATOM 2505 C CA . ARG C 1 71 ? -17.74183 40.38003 61.59485 1.000 32.63333 71 ARG C CA 1
ATOM 2506 C C . ARG C 1 71 ? -18.42184 39.15933 62.20908 1.000 27.81916 71 ARG C C 1
ATOM 2507 O O . ARG C 1 71 ? -17.76792 38.25505 62.74383 1.000 29.06828 71 ARG C O 1
ATOM 2515 N N . SER C 1 72 ? -19.75253 39.16132 62.15548 1.000 26.83483 72 SER C N 1
ATOM 2516 C CA . SER C 1 72 ? -20.55063 38.15619 62.82865 1.000 25.94748 72 SER C CA 1
ATOM 2517 C C . SER C 1 72 ? -20.48536 36.82064 62.09385 1.000 30.22890 72 SER C C 1
ATOM 2518 O O . SER C 1 72 ? -20.19203 36.75294 60.89590 1.000 27.65144 72 SER C O 1
ATOM 2521 N N . LYS C 1 73 ? -20.79272 35.74565 62.83095 1.000 27.06886 73 LYS C N 1
ATOM 2522 C CA . LYS C 1 73 ? -20.94162 34.43687 62.19560 1.000 34.26478 73 LYS C CA 1
ATOM 2523 C C . LYS C 1 73 ? -21.98064 34.49094 61.08125 1.000 32.52942 73 LYS C C 1
ATOM 2524 O O . LYS C 1 73 ? -21.75556 33.96902 59.98111 1.000 33.29158 73 LYS C O 1
ATOM 2530 N N . GLU C 1 74 ? -23.11177 35.15524 61.34585 1.000 32.43768 74 GLU C N 1
ATOM 2531 C CA . GLU C 1 74 ? -24.18395 35.29469 60.35938 1.000 35.02587 74 GLU C CA 1
ATOM 2532 C C . GLU C 1 74 ? -23.69280 35.96016 59.07842 1.000 32.87389 74 GLU C C 1
ATOM 2533 O O . GLU C 1 74 ? -24.04630 35.52838 57.97448 1.000 35.49231 74 GLU C O 1
ATOM 2539 N N . ALA C 1 75 ? -22.87599 37.01127 59.19608 1.000 32.24316 75 ALA C N 1
ATOM 2540 C CA . ALA C 1 75 ? -22.46062 37.74503 58.00221 1.000 32.28874 75 ALA C CA 1
ATOM 2541 C C . ALA C 1 75 ? -21.50563 36.91805 57.14890 1.000 32.46753 75 ALA C C 1
ATOM 2542 O O . ALA C 1 75 ? -21.57330 36.96302 55.91158 1.000 33.30907 75 ALA C O 1
ATOM 2544 N N . LYS C 1 76 ? -20.60465 36.16212 57.78418 1.000 32.19782 76 LYS C N 1
ATOM 2545 C CA . LYS C 1 76 ? -19.68184 35.32605 57.02037 1.000 31.10864 76 LYS C CA 1
ATOM 2546 C C . LYS C 1 76 ? -20.43205 34.20802 56.30812 1.000 31.59358 76 LYS C C 1
ATOM 2547 O O . LYS C 1 76 ? -20.26619 34.00820 55.09749 1.000 36.11675 76 LYS C O 1
ATOM 2553 N N . LYS C 1 77 ? -21.28442 33.48722 57.04153 1.000 31.85203 77 LYS C N 1
ATOM 2554 C CA . LYS C 1 77 ? -22.11219 32.44993 56.43318 1.000 33.49780 77 LYS C CA 1
ATOM 2555 C C . LYS C 1 77 ? -22.88929 32.99093 55.24297 1.000 31.63210 77 LYS C C 1
ATOM 2556 O O . LYS C 1 77 ? -23.04629 32.31055 54.22836 1.000 31.87556 77 LYS C O 1
ATOM 2562 N N . LYS C 1 78 ? -23.37654 34.22059 55.34778 1.000 32.48186 78 LYS C N 1
ATOM 2563 C CA . LYS C 1 78 ? -24.09769 34.81900 54.23738 1.000 33.89023 78 LYS C CA 1
ATOM 2564 C C . LYS C 1 78 ? -23.15846 35.10634 53.06075 1.000 33.65725 78 LYS C C 1
ATOM 2565 O O . LYS C 1 78 ? -23.52457 34.89065 51.89865 1.000 31.24290 78 LYS C O 1
ATOM 2571 N N . LEU C 1 79 ? -21.93999 35.58194 53.33161 1.000 28.26043 79 LEU C N 1
ATOM 2572 C CA . LEU C 1 79 ? -20.97844 35.74058 52.25055 1.000 32.14119 79 LEU C CA 1
ATOM 2573 C C . LEU C 1 79 ? -20.76623 34.43092 51.49712 1.000 27.34443 79 LEU C C 1
ATOM 2574 O O . LEU C 1 79 ? -20.79413 34.40910 50.26584 1.000 28.48999 79 LEU C O 1
ATOM 2579 N N . ILE C 1 80 ? -20.50644 33.33730 52.22390 1.000 31.73733 80 ILE C N 1
ATOM 2580 C CA . ILE C 1 80 ? -20.29903 32.03088 51.58666 1.000 32.02577 80 ILE C CA 1
ATOM 2581 C C . ILE C 1 80 ? -21.49111 31.68996 50.69947 1.000 29.89301 80 ILE C C 1
ATOM 2582 O O . ILE C 1 80 ? -21.34377 31.39546 49.50749 1.000 31.58168 80 ILE C O 1
ATOM 2587 N N . ALA C 1 81 ? -22.70234 31.77285 51.26563 1.000 30.91341 81 ALA C N 1
ATOM 2588 C CA . ALA C 1 81 ? -23.89900 31.37141 50.53109 1.000 28.56710 81 ALA C CA 1
ATOM 2589 C C . ALA C 1 81 ? -24.12962 32.24852 49.30783 1.000 34.92220 81 ALA C C 1
ATOM 2590 O O . ALA C 1 81 ? -24.48208 31.73767 48.23271 1.000 34.79589 81 ALA C O 1
ATOM 2592 N N . LEU C 1 82 ? -23.93469 33.56920 49.43805 1.000 28.93081 82 LEU C N 1
ATOM 2593 C CA . LEU C 1 82 ? -24.02574 34.43177 48.26588 1.000 29.26088 82 LEU C CA 1
ATOM 2594 C C . LEU C 1 82 ? -23.03967 34.00378 47.18477 1.000 33.54261 82 LEU C C 1
ATOM 2595 O O . LEU C 1 82 ? -23.40432 33.92668 46.00424 1.000 35.73988 82 LEU C O 1
ATOM 2600 N N . LEU C 1 83 ? -21.78710 33.71348 47.56549 1.000 26.93866 83 LEU C N 1
ATOM 2601 C CA . LEU C 1 83 ? -20.75865 33.42573 46.56115 1.000 31.48220 83 LEU C CA 1
ATOM 2602 C C . LEU C 1 83 ? -21.05206 32.12816 45.80182 1.000 33.03013 83 LEU C C 1
ATOM 2603 O O . LEU C 1 83 ? -20.86482 32.06303 44.57407 1.000 30.10219 83 LEU C O 1
ATOM 2608 N N . PHE C 1 84 ? -21.47313 31.07589 46.51785 1.000 30.89436 84 PHE C N 1
ATOM 2609 C CA . PHE C 1 84 ? -21.90137 29.83935 45.85719 1.000 33.18490 84 PHE C CA 1
ATOM 2610 C C . PHE C 1 84 ? -23.05698 30.10187 44.89756 1.000 33.38548 84 PHE C C 1
ATOM 2611 O O . PHE C 1 84 ? -23.05997 29.62519 43.76300 1.000 32.55495 84 PHE C O 1
ATOM 2619 N N . LYS C 1 85 ? -24.04719 30.87454 45.34635 1.000 35.32066 85 LYS C N 1
ATOM 2620 C CA . LYS C 1 85 ? -25.25502 31.09971 44.56249 1.000 39.48933 85 LYS C CA 1
ATOM 2621 C C . LYS C 1 85 ? -24.96848 31.94717 43.31745 1.000 41.24953 85 LYS C C 1
ATOM 2622 O O . LYS C 1 85 ? -25.39639 31.59766 42.20729 1.000 37.60019 85 LYS C O 1
ATOM 2628 N N . HIS C 1 86 ? -24.21044 33.03853 43.46070 1.000 35.53182 86 HIS C N 1
ATOM 2629 C CA . HIS C 1 86 ? -23.99740 33.89814 42.29853 1.000 37.73263 86 HIS C CA 1
ATOM 2630 C C . HIS C 1 86 ? -22.87718 33.41200 41.39454 1.000 37.25144 86 HIS C C 1
ATOM 2631 O O . HIS C 1 86 ? -22.89907 33.70036 40.19407 1.000 34.57972 86 HIS C O 1
ATOM 2638 N N . ILE C 1 87 ? -21.90127 32.67238 41.91036 1.000 33.53610 87 ILE C N 1
ATOM 2639 C CA . ILE C 1 87 ? -20.87890 32.18834 40.99345 1.000 36.02897 87 ILE C CA 1
ATOM 2640 C C . ILE C 1 87 ? -21.44936 31.07932 40.11040 1.000 41.05519 87 ILE C C 1
ATOM 2641 O O . ILE C 1 87 ? -21.17356 31.02598 38.90581 1.000 35.34397 87 ILE C O 1
ATOM 2646 N N . GLU C 1 88 ? -22.29863 30.21523 40.67095 1.000 38.88603 88 GLU C N 1
ATOM 2647 C CA . GLU C 1 88 ? -22.97099 29.21965 39.83609 1.000 44.23553 88 GLU C CA 1
ATOM 2648 C C . GLU C 1 88 ? -23.89601 29.88338 38.82270 1.000 43.07670 88 GLU C C 1
ATOM 2649 O O . GLU C 1 88 ? -23.80853 29.61109 37.61938 1.000 46.71429 88 GLU C O 1
ATOM 2655 N N . GLU C 1 89 ? -24.78943 30.76137 39.29568 1.000 40.56909 89 GLU C N 1
ATOM 2656 C CA . GLU C 1 89 ? -25.74406 31.41932 38.40716 1.000 44.84635 89 GLU C CA 1
ATOM 2657 C C . GLU C 1 89 ? -25.03636 32.25662 37.34198 1.000 48.04361 89 GLU C C 1
ATOM 2658 O O . GLU C 1 89 ? -25.44574 32.26429 36.17443 1.000 49.27100 89 GLU C O 1
ATOM 2664 N N . GLU C 1 90 ? -23.98115 32.97949 37.71935 1.000 43.96335 90 GLU C N 1
ATOM 2665 C CA . GLU C 1 90 ? -23.40002 33.95737 36.80469 1.000 44.12481 90 GLU C CA 1
ATOM 2666 C C . GLU C 1 90 ? -22.23691 33.40269 36.00035 1.000 42.67758 90 GLU C C 1
ATOM 2667 O O . GLU C 1 90 ? -22.00763 33.86210 34.87690 1.000 46.81530 90 GLU C O 1
ATOM 2673 N N . LEU C 1 91 ? -21.49361 32.43455 36.53487 1.000 37.44608 91 LEU C N 1
ATOM 2674 C CA . LEU C 1 91 ? -20.32801 31.89610 35.84316 1.000 39.48623 91 LEU C CA 1
ATOM 2675 C C . LEU C 1 91 ? -20.40793 30.39825 35.59150 1.000 37.79843 91 LEU C C 1
ATOM 2676 O O . LEU C 1 91 ? -19.49624 29.84716 34.96947 1.000 40.92935 91 LEU C O 1
ATOM 2681 N N . GLY C 1 92 ? -21.43444 29.71224 36.08904 1.000 39.07278 92 GLY C N 1
ATOM 2682 C CA . GLY C 1 92 ? -21.57771 28.29750 35.81556 1.000 40.27884 92 GLY C CA 1
ATOM 2683 C C . GLY C 1 92 ? -20.65331 27.37297 36.57682 1.000 45.37467 92 GLY C C 1
ATOM 2684 O O . GLY C 1 92 ? -20.63880 26.17009 36.29034 1.000 43.05964 92 GLY C O 1
ATOM 2685 N N . ILE C 1 93 ? -19.89198 27.86846 37.54854 1.000 40.22769 93 ILE C N 1
ATOM 2686 C CA . ILE C 1 93 ? -19.04049 26.97869 38.33294 1.000 34.90284 93 ILE C CA 1
ATOM 2687 C C . ILE C 1 93 ? -19.89657 26.36097 39.42586 1.000 42.38250 93 ILE C C 1
ATOM 2688 O O . ILE C 1 93 ? -20.43439 27.06957 40.28137 1.000 44.07346 93 ILE C O 1
ATOM 2693 N N . ALA C 1 94 ? -20.06659 25.04433 39.36814 1.000 45.71599 94 ALA C N 1
ATOM 2694 C CA . ALA C 1 94 ? -20.99744 24.37316 40.25790 1.000 48.16773 94 ALA C CA 1
ATOM 2695 C C . ALA C 1 94 ? -20.45103 24.35746 41.67841 1.000 46.51929 94 ALA C C 1
ATOM 2696 O O . ALA C 1 94 ? -19.25009 24.54896 41.91039 1.000 44.26152 94 ALA C O 1
ATOM 2698 N N . GLY C 1 95 ? -21.36024 24.11275 42.63360 1.000 42.52879 95 GLY C N 1
ATOM 2699 C CA . GLY C 1 95 ? -20.97621 24.08801 44.03783 1.000 42.14323 95 GLY C CA 1
ATOM 2700 C C . GLY C 1 95 ? -19.85410 23.11115 44.33671 1.000 42.11090 95 GLY C C 1
ATOM 2701 O O . GLY C 1 95 ? -18.98179 23.38573 45.16003 1.000 41.55188 95 GLY C O 1
ATOM 2702 N N . ASN C 1 96 ? -19.83666 21.97352 43.64914 1.000 42.22371 96 ASN C N 1
ATOM 2703 C CA . ASN C 1 96 ? -18.79017 20.99616 43.91595 1.000 40.88786 96 ASN C CA 1
ATOM 2704 C C . ASN C 1 96 ? -17.41182 21.48568 43.45852 1.000 41.46543 96 ASN C C 1
ATOM 2705 O O . ASN C 1 96 ? -16.38823 21.10452 44.04423 1.000 37.66530 96 ASN C O 1
ATOM 2710 N N . ASP C 1 97 ? -17.36372 22.33806 42.43613 1.000 36.68602 97 ASP C N 1
ATOM 2711 C CA . ASP C 1 97 ? -16.11541 22.84835 41.88489 1.000 35.80112 97 ASP C CA 1
ATOM 2712 C C . ASP C 1 97 ? -15.64177 24.13789 42.55621 1.000 34.74577 97 ASP C C 1
ATOM 2713 O O . ASP C 1 97 ? -14.69770 24.76780 42.07363 1.000 34.39502 97 ASP C O 1
ATOM 2718 N N . LEU C 1 98 ? -16.27612 24.55900 43.63423 1.000 35.37236 98 LEU C N 1
ATOM 2719 C CA . LEU C 1 98 ? -15.95208 25.83996 44.24073 1.000 33.58341 98 LEU C CA 1
ATOM 2720 C C . LEU C 1 98 ? -15.67136 25.63031 45.72063 1.000 36.78813 98 LEU C C 1
ATOM 2721 O O . LEU C 1 98 ? -16.46321 24.99757 46.42912 1.000 37.48771 98 LEU C O 1
ATOM 2726 N N . GLU C 1 99 ? -14.54615 26.16233 46.17865 1.000 36.73720 99 GLU C N 1
ATOM 2727 C CA . GLU C 1 99 ? -14.13339 26.09162 47.56905 1.000 35.22038 99 GLU C CA 1
ATOM 2728 C C . GLU C 1 99 ? -13.86860 27.49469 48.09546 1.000 34.95679 99 GLU C C 1
ATOM 2729 O O . GLU C 1 99 ? -13.22329 28.29859 47.41494 1.000 28.09437 99 GLU C O 1
ATOM 2735 N N . ILE C 1 100 ? -14.34564 27.78561 49.30828 1.000 29.14122 100 ILE C N 1
ATOM 2736 C CA . ILE C 1 100 ? -14.22114 29.12267 49.89240 1.000 30.60862 100 ILE C CA 1
ATOM 2737 C C . ILE C 1 100 ? -13.65897 29.00483 51.30149 1.000 30.19123 100 ILE C C 1
ATOM 2738 O O . ILE C 1 100 ? -14.10959 28.16475 52.08410 1.000 27.32106 100 ILE C O 1
ATOM 2743 N N . PHE C 1 101 ? -12.67499 29.84572 51.61969 1.000 26.70208 101 PHE C N 1
ATOM 2744 C CA . PHE C 1 101 ? -11.98462 29.81850 52.90418 1.000 28.26175 101 PHE C CA 1
ATOM 2745 C C . PHE C 1 101 ? -11.86562 31.25091 53.40217 1.000 31.23864 101 PHE C C 1
ATOM 2746 O O . PHE C 1 101 ? -11.30147 32.09254 52.69738 1.000 30.04087 101 PHE C O 1
ATOM 2754 N N . ILE C 1 102 ? -12.38887 31.53567 54.60866 1.000 26.79032 102 ILE C N 1
ATOM 2755 C CA . ILE C 1 102 ? -12.23724 32.85627 55.23888 1.000 26.93378 102 ILE C CA 1
ATOM 2756 C C . ILE C 1 102 ? -11.21097 32.76122 56.35067 1.000 29.16890 102 ILE C C 1
ATOM 2757 O O . ILE C 1 102 ? -11.27383 31.84757 57.19109 1.000 29.64815 102 ILE C O 1
ATOM 2762 N N . GLN C 1 103 ? -10.27717 33.71449 56.37322 1.000 28.54520 103 GLN C N 1
ATOM 2763 C CA . GLN C 1 103 ? -9.29976 33.83378 57.44562 1.000 30.31100 103 GLN C CA 1
ATOM 2764 C C . GLN C 1 103 ? -9.38693 35.20975 58.11793 1.000 29.67957 103 GLN C C 1
ATOM 2765 O O . GLN C 1 103 ? -9.47673 36.24003 57.43953 1.000 29.00092 103 GLN C O 1
ATOM 2771 N N . GLU C 1 104 ? -9.32935 35.22330 59.45339 1.000 27.59715 104 GLU C N 1
ATOM 2772 C CA . GLU C 1 104 ? -9.35147 36.42390 60.28698 1.000 31.83900 104 GLU C CA 1
ATOM 2773 C C . GLU C 1 104 ? -8.08614 36.57051 61.11296 1.000 31.49763 104 GLU C C 1
ATOM 2774 O O . GLU C 1 104 ? -7.41359 35.58916 61.43656 1.000 29.93659 104 GLU C O 1
ATOM 2780 N N . ALA C 1 105 ? -7.83059 37.80169 61.55156 1.000 33.78844 105 ALA C N 1
ATOM 2781 C CA . ALA C 1 105 ? -6.78049 38.05247 62.53259 1.000 34.64242 105 ALA C CA 1
ATOM 2782 C C . ALA C 1 105 ? -7.11406 39.34561 63.27779 1.000 34.62314 105 ALA C C 1
ATOM 2783 O O . ALA C 1 105 ? -7.91686 40.15095 62.79653 1.000 34.39631 105 ALA C O 1
ATOM 2785 N N . PRO C 1 106 ? -6.54574 39.55132 64.46801 1.000 37.80645 106 PRO C N 1
ATOM 2786 C CA . PRO C 1 106 ? -6.80696 40.79717 65.20653 1.000 40.30580 106 PRO C CA 1
ATOM 2787 C C . PRO C 1 106 ? -6.40172 42.03343 64.41263 1.000 35.93364 106 PRO C C 1
ATOM 2788 O O . PRO C 1 106 ? -5.51768 42.00162 63.55370 1.000 32.92273 106 PRO C O 1
ATOM 2792 N N . ALA C 1 107 ? -7.06122 43.14640 64.73674 1.000 36.46763 107 ALA C N 1
ATOM 2793 C CA . ALA C 1 107 ? -6.88066 44.37455 63.96305 1.000 41.22486 107 ALA C CA 1
ATOM 2794 C C . ALA C 1 107 ? -5.42660 44.84198 63.95784 1.000 40.44681 107 ALA C C 1
ATOM 2795 O O . ALA C 1 107 ? -4.94798 45.37288 62.94671 1.000 37.80119 107 ALA C O 1
ATOM 2797 N N . TYR C 1 108 ? -4.70099 44.64958 65.06736 1.000 39.84427 108 TYR C N 1
ATOM 2798 C CA . TYR C 1 108 ? -3.29788 45.07277 65.12529 1.000 38.58664 108 TYR C CA 1
ATOM 2799 C C . TYR C 1 108 ? -2.34581 44.14197 64.37674 1.000 35.40275 108 TYR C C 1
ATOM 2800 O O . TYR C 1 108 ? -1.14215 44.42924 64.32865 1.000 36.88042 108 TYR C O 1
ATOM 2809 N N . HIS C 1 109 ? -2.83646 43.05556 63.77198 1.000 35.64188 109 HIS C N 1
ATOM 2810 C CA . HIS C 1 109 ? -2.01006 42.28040 62.84535 1.000 34.47011 109 HIS C CA 1
ATOM 2811 C C . HIS C 1 109 ? -1.97419 42.88891 61.43633 1.000 34.24596 109 HIS C C 1
ATOM 2812 O O . HIS C 1 109 ? -1.24504 42.38341 60.57521 1.000 34.12924 109 HIS C O 1
ATOM 2819 N N . PHE C 1 110 ? -2.72234 43.96375 61.18264 1.000 32.18625 110 PHE C N 1
ATOM 2820 C CA . PHE C 1 110 ? -2.83176 44.55506 59.85221 1.000 35.57816 110 PHE C CA 1
ATOM 2821 C C . PHE C 1 110 ? -2.19273 45.93954 59.84305 1.000 37.25376 110 PHE C C 1
ATOM 2822 O O . PHE C 1 110 ? -2.20629 46.65827 60.84657 1.000 33.08661 110 PHE C O 1
ATOM 2830 N N . GLY C 1 111 ? -1.63811 46.30835 58.69368 1.000 33.07106 111 GLY C N 1
ATOM 2831 C CA . GLY C 1 111 ? -1.25347 47.68075 58.44640 1.000 33.18696 111 GLY C CA 1
ATOM 2832 C C . GLY C 1 111 ? -1.73380 48.17265 57.09343 1.000 38.85737 111 GLY C C 1
ATOM 2833 O O . GLY C 1 111 ? -1.64048 47.45797 56.09082 1.000 33.93744 111 GLY C O 1
ATOM 2834 N N . PHE C 1 112 ? -2.27673 49.38589 57.04397 1.000 44.09927 112 PHE C N 1
ATOM 2835 C CA . PHE C 1 112 ? -2.65585 49.97125 55.76163 1.000 45.16090 112 PHE C CA 1
ATOM 2836 C C . PHE C 1 112 ? -2.82445 51.47026 55.94844 1.000 48.26121 112 PHE C C 1
ATOM 2837 O O . PHE C 1 112 ? -3.07757 51.95322 57.05743 1.000 47.67331 112 PHE C O 1
ATOM 2845 N N . ARG C 1 113 ? -2.66420 52.20158 54.84537 1.000 48.21982 113 ARG C N 1
ATOM 2846 C CA . ARG C 1 113 ? -2.85271 53.65408 54.83626 1.000 48.42814 113 ARG C CA 1
ATOM 2847 C C . ARG C 1 113 ? -1.92741 54.34125 55.84327 1.000 46.27174 113 ARG C C 1
ATOM 2848 O O . ARG C 1 113 ? -2.24229 55.41232 56.37643 1.000 49.70873 113 ARG C O 1
ATOM 2856 N N . GLY C 1 114 ? -0.78347 53.71086 56.11871 1.000 40.01648 114 GLY C N 1
ATOM 2857 C CA . GLY C 1 114 ? 0.23391 54.27830 56.97265 1.000 40.49124 114 GLY C CA 1
ATOM 2858 C C . GLY C 1 114 ? 0.13357 53.94920 58.44668 1.000 45.65448 114 GLY C C 1
ATOM 2859 O O . GLY C 1 114 ? 0.98705 54.40961 59.21569 1.000 49.91680 114 GLY C O 1
ATOM 2860 N N . MET C 1 115 ? -0.86421 53.17244 58.87938 1.000 46.04080 115 MET C N 1
ATOM 2861 C CA . MET C 1 115 ? -1.03913 52.93642 60.31024 1.000 50.63178 115 MET C CA 1
ATOM 2862 C C . MET C 1 115 ? -1.54955 51.51867 60.56973 1.000 47.38479 115 MET C C 1
ATOM 2863 O O . MET C 1 115 ? -1.88006 50.76608 59.64572 1.000 46.51867 115 MET C O 1
ATOM 2868 N N . GLY C 1 116 ? -1.60826 51.16227 61.85801 1.000 49.40633 116 GLY C N 1
ATOM 2869 C CA . GLY C 1 116 ? -2.11621 49.86153 62.24675 1.000 51.41036 116 GLY C CA 1
ATOM 2870 C C . GLY C 1 116 ? -3.62453 49.75457 62.10177 1.000 53.80865 116 GLY C C 1
ATOM 2871 O O . GLY C 1 116 ? -4.35703 50.74720 62.06224 1.000 57.13509 116 GLY C O 1
ATOM 2872 N N . GLY C 1 117 ? -4.10106 48.50924 62.01650 1.000 47.88430 117 GLY C N 1
ATOM 2873 C CA . GLY C 1 117 ? -5.52692 48.27696 61.83140 1.000 49.88107 117 GLY C CA 1
ATOM 2874 C C . GLY C 1 117 ? -6.38069 48.56376 63.05480 1.000 56.26591 117 GLY C C 1
ATOM 2875 O O . GLY C 1 117 ? -7.60183 48.71858 62.92323 1.000 57.82812 117 GLY C O 1
ATOM 2876 N N . ASP C 1 118 ? -5.77440 48.62777 64.24229 1.000 55.32889 118 ASP C N 1
ATOM 2877 C CA . ASP C 1 118 ? -6.50962 48.87688 65.47558 1.000 55.77323 118 ASP C CA 1
ATOM 2878 C C . ASP C 1 118 ? -6.67470 50.36492 65.76923 1.000 58.86354 118 ASP C C 1
ATOM 2879 O O . ASP C 1 118 ? -6.98376 50.72827 66.90912 1.000 59.94754 118 ASP C O 1
ATOM 2884 N N . GLU C 1 119 ? -6.48956 51.22525 64.76725 1.000 64.02474 119 GLU C N 1
ATOM 2885 C CA . GLU C 1 119 ? -6.56720 52.67655 64.94979 1.000 61.12453 119 GLU C CA 1
ATOM 2886 C C . GLU C 1 119 ? -7.68265 53.30646 64.11726 1.000 67.92810 119 GLU C C 1
ATOM 2887 O O . GLU C 1 119 ? -7.96710 52.86805 62.99733 1.000 71.99495 119 GLU C O 1
ATOM 2893 N N . PRO D 1 1 ? -18.92930 60.27219 7.66360 1.000 48.33877 1 PRO D N 1
ATOM 2894 C CA . PRO D 1 1 ? -17.65041 60.21853 8.37321 1.000 43.19064 1 PRO D CA 1
ATOM 2895 C C . PRO D 1 1 ? -17.77324 59.78376 9.82684 1.000 39.70086 1 PRO D C 1
ATOM 2896 O O . PRO D 1 1 ? -18.84658 59.87594 10.42725 1.000 39.79614 1 PRO D O 1
ATOM 2900 N N . GLN D 1 2 ? -16.66582 59.25748 10.34422 1.000 33.27584 2 GLN D N 1
ATOM 2901 C CA . GLN D 1 2 ? -16.46300 59.04635 11.76723 1.000 35.42802 2 GLN D CA 1
ATOM 2902 C C . GLN D 1 2 ? -15.81745 60.29575 12.34989 1.000 34.45256 2 GLN D C 1
ATOM 2903 O O . GLN D 1 2 ? -14.84740 60.81282 11.77576 1.000 31.81906 2 GLN D O 1
ATOM 2909 N N . VAL D 1 3 ? -16.35859 60.78722 13.47253 1.000 31.93880 3 VAL D N 1
ATOM 2910 C CA . VAL D 1 3 ? -15.86861 62.00627 14.11211 1.000 30.69534 3 VAL D CA 1
ATOM 2911 C C . VAL D 1 3 ? -15.54498 61.71168 15.57212 1.000 28.15975 3 VAL D C 1
ATOM 2912 O O . VAL D 1 3 ? -16.36398 61.13315 16.29326 1.000 29.15849 3 VAL D O 1
ATOM 2916 N N . LYS D 1 4 ? -14.35547 62.10886 16.00320 1.000 27.41370 4 LYS D N 1
ATOM 2917 C CA . LYS D 1 4 ? -13.97490 62.08163 17.40944 1.000 28.13192 4 LYS D CA 1
ATOM 2918 C C . LYS D 1 4 ? -13.70820 63.51299 17.85631 1.000 29.05358 4 LYS D C 1
ATOM 2919 O O . LYS D 1 4 ? -13.02366 64.25998 17.14693 1.000 26.22721 4 LYS D O 1
ATOM 2925 N N . ILE D 1 5 ? -14.25136 63.89447 19.02122 1.000 25.49445 5 ILE D N 1
ATOM 2926 C CA . ILE D 1 5 ? -14.12484 65.24881 19.56548 1.000 25.35112 5 ILE D CA 1
ATOM 2927 C C . ILE D 1 5 ? -13.53001 65.14992 20.95984 1.000 24.51309 5 ILE D C 1
ATOM 2928 O O . ILE D 1 5 ? -14.03435 64.39692 21.80040 1.000 26.32015 5 ILE D O 1
ATOM 2933 N N . TYR D 1 6 ? -12.44768 65.88348 21.19149 1.000 23.61129 6 TYR D N 1
ATOM 2934 C CA . TYR D 1 6 ? -11.73203 65.87548 22.45560 1.000 25.70472 6 TYR D CA 1
ATOM 2935 C C . TYR D 1 6 ? -11.72290 67.29326 23.00037 1.000 25.10080 6 TYR D C 1
ATOM 2936 O O . TYR D 1 6 ? -11.53840 68.24748 22.24409 1.000 25.90433 6 TYR D O 1
ATOM 2945 N N . GLY D 1 7 ? -11.89855 67.43131 24.30891 1.000 26.12665 7 GLY D N 1
ATOM 2946 C CA . GLY D 1 7 ? -11.88876 68.75068 24.92844 1.000 26.48149 7 GLY D CA 1
ATOM 2947 C C . GLY D 1 7 ? -11.91052 68.59023 26.43049 1.000 27.20002 7 GLY D C 1
ATOM 2948 O O . GLY D 1 7 ? -12.14876 67.49563 26.95729 1.000 25.35003 7 GLY D O 1
ATOM 2949 N N . LEU D 1 8 ? -11.62975 69.69171 27.12339 1.000 27.73261 8 LEU D N 1
ATOM 2950 C CA . LEU D 1 8 ? -11.66256 69.64667 28.58230 1.000 30.41927 8 LEU D CA 1
ATOM 2951 C C . LEU D 1 8 ? -13.10234 69.49181 29.04287 1.000 28.46502 8 LEU D C 1
ATOM 2952 O O . LEU D 1 8 ? -13.98666 70.22301 28.58975 1.000 29.31052 8 LEU D O 1
ATOM 2957 N N . ASP D 1 9 ? -13.33015 68.53462 29.94950 1.000 31.74785 9 ASP D N 1
ATOM 2958 C CA . ASP D 1 9 ? -14.68956 68.16575 30.34558 1.000 32.95060 9 ASP D CA 1
ATOM 2959 C C . ASP D 1 9 ? -15.51598 69.36835 30.80216 1.000 31.07462 9 ASP D C 1
ATOM 2960 O O . ASP D 1 9 ? -16.70269 69.47259 30.46930 1.000 32.75835 9 ASP D O 1
ATOM 2965 N N . SER D 1 10 ? -14.91649 70.27843 31.57281 1.000 35.09523 10 SER D N 1
ATOM 2966 C CA . SER D 1 10 ? -15.67203 71.43366 32.06666 1.000 38.73192 10 SER D CA 1
ATOM 2967 C C . SER D 1 10 ? -16.18793 72.28170 30.91473 1.000 34.47115 10 SER D C 1
ATOM 2968 O O . SER D 1 10 ? -17.31370 72.78484 30.95938 1.000 35.47294 10 SER D O 1
ATOM 2971 N N . HIS D 1 11 ? -15.38722 72.43568 29.86332 1.000 34.80136 11 HIS D N 1
ATOM 2972 C CA . HIS D 1 11 ? -15.84764 73.20368 28.70853 1.000 34.90641 11 HIS D CA 1
ATOM 2973 C C . HIS D 1 11 ? -16.70296 72.35503 27.76469 1.000 34.57125 11 HIS D C 1
ATOM 2974 O O . HIS D 1 11 ? -17.75256 72.81189 27.30029 1.000 32.20800 11 HIS D O 1
ATOM 2981 N N . LEU D 1 12 ? -16.28267 71.10838 27.49659 1.000 32.62171 12 LEU D N 1
ATOM 2982 C CA . LEU D 1 12 ? -16.89844 70.28667 26.45545 1.000 33.36289 12 LEU D CA 1
ATOM 2983 C C . LEU D 1 12 ? -18.27004 69.73706 26.85516 1.000 33.35732 12 LEU D C 1
ATOM 2984 O O . LEU D 1 12 ? -19.16308 69.62786 26.00504 1.000 33.85109 12 LEU D O 1
ATOM 2989 N N . ASN D 1 13 ? -18.45203 69.34106 28.11446 1.000 33.00796 13 ASN D N 1
ATOM 2990 C CA . ASN D 1 13 ? -19.71225 68.70748 28.50639 1.000 36.29591 13 ASN D CA 1
ATOM 2991 C C . ASN D 1 13 ? -20.93481 69.61426 28.33559 1.000 36.79291 13 ASN D C 1
ATOM 2992 O O . ASN D 1 13 ? -21.95773 69.13086 27.82323 1.000 33.14723 13 ASN D O 1
ATOM 2997 N N . PRO D 1 14 ? -20.91289 70.89766 28.70545 1.000 36.18289 14 PRO D N 1
ATOM 2998 C CA . PRO D 1 14 ? -22.08803 71.73772 28.41650 1.000 34.76621 14 PRO D CA 1
ATOM 2999 C C . PRO D 1 14 ? -22.39537 71.87660 26.93445 1.000 41.54886 14 PRO D C 1
ATOM 3000 O O . PRO D 1 14 ? -23.55170 72.12960 26.56659 1.000 41.12910 14 PRO D O 1
ATOM 3004 N N . GLN D 1 15 ? -21.39984 71.72473 26.06239 1.000 40.99689 15 GLN D N 1
ATOM 3005 C CA . GLN D 1 15 ? -21.56066 72.09803 24.66368 1.000 37.93451 15 GLN D CA 1
ATOM 3006 C C . GLN D 1 15 ? -21.71731 70.92400 23.70975 1.000 33.57045 15 GLN D C 1
ATOM 3007 O O . GLN D 1 15 ? -21.93272 71.15693 22.52178 1.000 33.90163 15 GLN D O 1
ATOM 3013 N N . LYS D 1 16 ? -21.64351 69.67377 24.17313 1.000 33.41732 16 LYS D N 1
ATOM 3014 C CA . LYS D 1 16 ? -21.44790 68.61220 23.18373 1.000 35.99877 16 LYS D CA 1
ATOM 3015 C C . LYS D 1 16 ? -22.69846 68.35092 22.36229 1.000 37.14391 16 LYS D C 1
ATOM 3016 O O . LYS D 1 16 ? -22.58864 67.96503 21.19126 1.000 36.56755 16 LYS D O 1
ATOM 3022 N N . VAL D 1 17 ? -23.88690 68.59268 22.91964 1.000 37.03077 17 VAL D N 1
ATOM 3023 C CA . VAL D 1 17 ? -25.10634 68.40760 22.13443 1.000 36.36970 17 VAL D CA 1
ATOM 3024 C C . VAL D 1 17 ? -25.17274 69.40071 20.96454 1.000 35.99697 17 VAL D C 1
ATOM 3025 O O . VAL D 1 17 ? -25.48975 69.01558 19.83158 1.000 38.14468 17 VAL D O 1
ATOM 3029 N N . ARG D 1 18 ? -24.84914 70.68192 21.19335 1.000 33.76767 18 ARG D N 1
ATOM 3030 C CA . ARG D 1 18 ? -24.93520 71.63270 20.07832 1.000 36.83409 18 ARG D CA 1
ATOM 3031 C C . ARG D 1 18 ? -23.71636 71.57484 19.15795 1.000 36.84331 18 ARG D C 1
ATOM 3032 O O . ARG D 1 18 ? -23.84047 71.81211 17.94534 1.000 33.27456 18 ARG D O 1
ATOM 3040 N N . LEU D 1 19 ? -22.53624 71.30364 19.71963 1.000 32.42985 19 LEU D N 1
ATOM 3041 C CA . LEU D 1 19 ? -21.36491 71.01312 18.90036 1.000 34.11532 19 LEU D CA 1
ATOM 3042 C C . LEU D 1 19 ? -21.63359 69.85065 17.94769 1.000 29.19287 19 LEU D C 1
ATOM 3043 O O . LEU D 1 19 ? -21.24685 69.90095 16.77512 1.000 31.35834 19 LEU D O 1
ATOM 3048 N N . SER D 1 20 ? -22.29870 68.79686 18.43290 1.000 32.98008 20 SER D N 1
ATOM 3049 C CA . SER D 1 20 ? -22.67489 67.68354 17.55596 1.000 31.14382 20 SER D CA 1
ATOM 3050 C C . SER D 1 20 ? -23.58011 68.14756 16.42718 1.000 36.04054 20 SER D C 1
ATOM 3051 O O . SER D 1 20 ? -23.38618 67.74771 15.27275 1.000 34.16167 20 SER D O 1
ATOM 3054 N N . GLU D 1 21 ? -24.57903 68.99569 16.73281 1.000 38.16900 21 GLU D N 1
ATOM 3055 C CA . GLU D 1 21 ? -25.43275 69.53018 15.66678 1.000 38.10679 21 GLU D CA 1
ATOM 3056 C C . GLU D 1 21 ? -24.63985 70.39601 14.69607 1.000 34.46538 21 GLU D C 1
ATOM 3057 O O . GLU D 1 21 ? -24.78252 70.26191 13.47295 1.000 39.27281 21 GLU D O 1
ATOM 3063 N N . VAL D 1 22 ? -23.79184 71.28803 15.21527 1.000 29.52493 22 VAL D N 1
ATOM 3064 C CA . VAL D 1 22 ? -23.02331 72.16057 14.32730 1.000 31.83960 22 VAL D CA 1
ATOM 3065 C C . VAL D 1 22 ? -22.07001 71.34564 13.45660 1.000 35.61365 22 VAL D C 1
ATOM 3066 O O . VAL D 1 22 ? -21.94254 71.59131 12.24761 1.000 34.64866 22 VAL D O 1
ATOM 3070 N N . ILE D 1 23 ? -21.39294 70.36045 14.04362 1.000 31.37531 23 ILE D N 1
ATOM 3071 C CA . ILE D 1 23 ? -20.49341 69.52358 13.25021 1.000 31.99288 23 ILE D CA 1
ATOM 3072 C C . ILE D 1 23 ? -21.25781 68.84018 12.11748 1.000 30.80394 23 ILE D C 1
ATOM 3073 O O . ILE D 1 23 ? -20.87330 68.92835 10.94239 1.000 32.00552 23 ILE D O 1
ATOM 3078 N N . HIS D 1 24 ? -22.37806 68.19378 12.44583 1.000 28.59352 24 HIS D N 1
ATOM 3079 C CA . HIS D 1 24 ? -23.11518 67.45792 11.43098 1.000 36.43434 24 HIS D CA 1
ATOM 3080 C C . HIS D 1 24 ? -23.66818 68.37464 10.34344 1.000 38.40859 24 HIS D C 1
ATOM 3081 O O . HIS D 1 24 ? -23.71711 67.97753 9.17170 1.000 38.00969 24 HIS D O 1
ATOM 3088 N N . ARG D 1 25 ? -24.06148 69.60098 10.69540 1.000 36.30389 25 ARG D N 1
ATOM 3089 C CA . ARG D 1 25 ? -24.46620 70.57150 9.67835 1.000 36.58837 25 ARG D CA 1
ATOM 3090 C C . ARG D 1 25 ? -23.33334 70.84400 8.69724 1.000 40.42710 25 ARG D C 1
ATOM 3091 O O . ARG D 1 25 ? -23.54027 70.87347 7.47637 1.000 40.64951 25 ARG D O 1
ATOM 3099 N N . CYS D 1 26 ? -22.12292 71.05564 9.21417 1.000 36.96870 26 CYS D N 1
ATOM 3100 C CA . CYS D 1 26 ? -20.98106 71.29060 8.33810 1.000 34.00652 26 CYS D CA 1
ATOM 3101 C C . CYS D 1 26 ? -20.66236 70.06370 7.47996 1.000 37.82210 26 CYS D C 1
ATOM 3102 O O . CYS D 1 26 ? -20.27545 70.19251 6.30766 1.000 32.88606 26 CYS D O 1
ATOM 3105 N N . VAL D 1 27 ? -20.79056 68.86653 8.05063 1.000 31.33042 27 VAL D N 1
ATOM 3106 C CA . VAL D 1 27 ? -20.48954 67.66258 7.28591 1.000 33.81178 27 VAL D CA 1
ATOM 3107 C C . VAL D 1 27 ? -21.50464 67.48498 6.15646 1.000 37.78753 27 VAL D C 1
ATOM 3108 O O . VAL D 1 27 ? -21.14106 67.22084 5.00730 1.000 39.97890 27 VAL D O 1
ATOM 3112 N N . VAL D 1 28 ? -22.78962 67.65995 6.46384 1.000 39.81680 28 VAL D N 1
ATOM 3113 C CA . VAL D 1 28 ? -23.83652 67.54945 5.45085 1.000 44.21146 28 VAL D CA 1
ATOM 3114 C C . VAL D 1 28 ? -23.62258 68.57921 4.34625 1.000 47.92578 28 VAL D C 1
ATOM 3115 O O . VAL D 1 28 ? -23.77211 68.28000 3.15070 1.000 47.45553 28 VAL D O 1
ATOM 3119 N N . GLU D 1 29 ? -23.24783 69.80151 4.72983 1.000 39.93322 29 GLU D N 1
ATOM 3120 C CA . GLU D 1 29 ? -23.06969 70.88541 3.76931 1.000 41.49361 29 GLU D CA 1
ATOM 3121 C C . GLU D 1 29 ? -21.86961 70.63857 2.86222 1.000 46.56679 29 GLU D C 1
ATOM 3122 O O . GLU D 1 29 ? -21.97551 70.73206 1.63231 1.000 46.50030 29 GLU D O 1
ATOM 3128 N N . ALA D 1 30 ? -20.70929 70.33622 3.44741 1.000 43.18820 30 ALA D N 1
ATOM 3129 C CA . ALA D 1 30 ? -19.49991 70.26536 2.63689 1.000 44.78533 30 ALA D CA 1
ATOM 3130 C C . ALA D 1 30 ? -19.38612 68.98148 1.82253 1.000 48.63308 30 ALA D C 1
ATOM 3131 O O . ALA D 1 30 ? -18.71858 68.99753 0.78114 1.000 49.80579 30 ALA D O 1
ATOM 3133 N N . LEU D 1 31 ? -20.02536 67.88439 2.25762 1.000 46.70566 31 LEU D N 1
ATOM 3134 C CA . LEU D 1 31 ? -19.83606 66.56675 1.65566 1.000 49.07177 31 LEU D CA 1
ATOM 3135 C C . LEU D 1 31 ? -21.10841 65.96834 1.05578 1.000 51.89278 31 LEU D C 1
ATOM 3136 O O . LEU D 1 31 ? -21.12389 64.76972 0.76796 1.000 53.56745 31 LEU D O 1
ATOM 3141 N N . GLN D 1 32 ? -22.16092 66.76391 0.83687 1.000 54.67780 32 GLN D N 1
ATOM 3142 C CA . GLN D 1 32 ? -23.41212 66.28048 0.22577 1.000 58.91930 32 GLN D CA 1
ATOM 3143 C C . GLN D 1 32 ? -23.86280 64.97554 0.87300 1.000 63.63087 32 GLN D C 1
ATOM 3144 O O . GLN D 1 32 ? -24.07162 63.95420 0.20958 1.000 61.85880 32 GLN D O 1
ATOM 3150 N N . PHE D 1 33 ? -23.99819 65.01483 2.18636 1.000 59.38317 33 PHE D N 1
ATOM 3151 C CA . PHE D 1 33 ? -24.00651 63.77950 2.93591 1.000 60.70448 33 PHE D CA 1
ATOM 3152 C C . PHE D 1 33 ? -25.38648 63.46701 3.49962 1.000 63.38009 33 PHE D C 1
ATOM 3153 O O . PHE D 1 33 ? -26.14808 64.37774 3.84271 1.000 65.62892 33 PHE D O 1
ATOM 3161 N N . PRO D 1 34 ? -25.73479 62.18459 3.58500 1.000 62.38649 34 PRO D N 1
ATOM 3162 C CA . PRO D 1 34 ? -26.97288 61.78446 4.26824 1.000 68.14283 34 PRO D CA 1
ATOM 3163 C C . PRO D 1 34 ? -27.10714 62.40555 5.65384 1.000 65.95338 34 PRO D C 1
ATOM 3164 O O . PRO D 1 34 ? -26.21353 62.29243 6.49839 1.000 63.75027 34 PRO D O 1
ATOM 3168 N N . LYS D 1 35 ? -28.24389 63.07265 5.87691 1.000 66.03524 35 LYS D N 1
ATOM 3169 C CA . LYS D 1 35 ? -28.53114 63.82090 7.09967 1.000 66.52489 35 LYS D CA 1
ATOM 3170 C C . LYS D 1 35 ? -29.02526 62.92530 8.23379 1.000 67.49128 35 LYS D C 1
ATOM 3171 O O . LYS D 1 35 ? -29.43307 63.43670 9.28355 1.000 67.56298 35 LYS D O 1
ATOM 3177 N N . ASN D 1 36 ? -29.01798 61.60982 8.02487 1.000 69.45552 36 ASN D N 1
ATOM 3178 C CA . ASN D 1 36 ? -29.30415 60.62801 9.06015 1.000 69.28098 36 ASN D CA 1
ATOM 3179 C C . ASN D 1 36 ? -28.04347 59.91384 9.52665 1.000 64.38727 36 ASN D C 1
ATOM 3180 O O . ASN D 1 36 ? -28.12793 59.02477 10.37205 1.000 60.21771 36 ASN D O 1
ATOM 3185 N N . LYS D 1 37 ? -26.88236 60.27849 8.99810 1.000 62.19500 37 LYS D N 1
ATOM 3186 C CA . LYS D 1 37 ? -25.65538 59.52039 9.18127 1.000 56.04369 37 LYS D CA 1
ATOM 3187 C C . LYS D 1 37 ? -24.67928 60.33933 10.02445 1.000 52.47699 37 LYS D C 1
ATOM 3188 O O . LYS D 1 37 ? -23.66606 60.84464 9.53035 1.000 48.60094 37 LYS D O 1
ATOM 3194 N N . ARG D 1 38 ? -25.00831 60.48885 11.31361 1.000 43.42957 38 ARG D N 1
ATOM 3195 C CA . ARG D 1 38 ? -24.19060 61.22675 12.27373 1.000 40.25470 38 ARG D CA 1
ATOM 3196 C C . ARG D 1 38 ? -23.51425 60.22380 13.19960 1.000 39.40149 38 ARG D C 1
ATOM 3197 O O . ARG D 1 38 ? -24.19384 59.53197 13.97104 1.000 38.99905 38 ARG D O 1
ATOM 3205 N N . PHE D 1 39 ? -22.18123 60.15070 13.12943 1.000 33.63452 39 PHE D N 1
ATOM 3206 C CA . PHE D 1 39 ? -21.39437 59.23423 13.95726 1.000 38.54631 39 PHE D CA 1
ATOM 3207 C C . PHE D 1 39 ? -20.33237 60.03628 14.72003 1.000 36.69458 39 PHE D C 1
ATOM 3208 O O . PHE D 1 39 ? -19.25630 60.32797 14.18773 1.000 32.99613 39 PHE D O 1
ATOM 3216 N N . HIS D 1 40 ? -20.64802 60.40724 15.96743 1.000 34.23949 40 HIS D N 1
ATOM 3217 C CA . HIS D 1 40 ? -19.80699 61.28561 16.77330 1.000 34.57187 40 HIS D CA 1
ATOM 3218 C C . HIS D 1 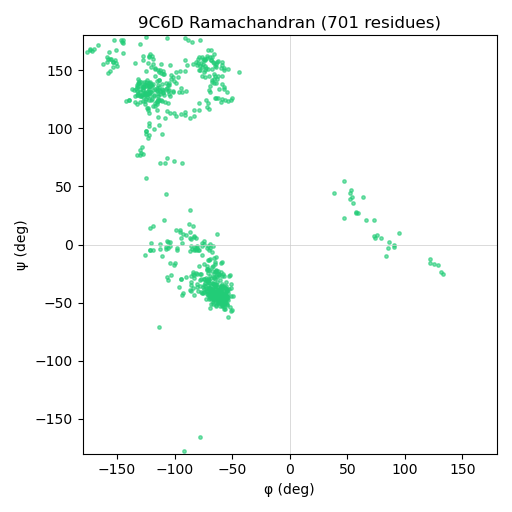40 ? -19.42398 60.60091 18.07097 1.000 35.11945 40 HIS D C 1
ATOM 3219 O O . HIS D 1 40 ? -20.27417 60.01898 18.74647 1.000 36.43942 40 HIS D O 1
ATOM 3226 N N . ARG D 1 41 ? -18.15202 60.71386 18.44455 1.000 33.71955 41 ARG D N 1
ATOM 3227 C CA . ARG D 1 41 ? -17.67353 60.17743 19.70824 1.000 28.83548 41 ARG D CA 1
ATOM 3228 C C . ARG D 1 41 ? -16.99396 61.28755 20.48322 1.000 29.01822 41 ARG D C 1
ATOM 3229 O O . ARG D 1 41 ? -16.01967 61.86695 19.99669 1.000 27.76104 41 ARG D O 1
ATOM 3237 N N . PHE D 1 42 ? -17.46888 61.53606 21.70449 1.000 27.19717 42 PHE D N 1
ATOM 3238 C CA . PHE D 1 42 ? -16.98172 62.62050 22.54746 1.000 32.44208 42 PHE D CA 1
ATOM 3239 C C . PHE D 1 42 ? -16.10900 62.09202 23.67342 1.000 29.31120 42 PHE D C 1
ATOM 3240 O O . PHE D 1 42 ? -16.44052 61.09350 24.33041 1.000 30.04276 42 PHE D O 1
ATOM 3248 N N . PHE D 1 43 ? -15.01162 62.79784 23.90648 1.000 26.35302 43 PHE D N 1
ATOM 3249 C CA . PHE D 1 43 ? -14.02338 62.43492 24.91414 1.000 28.70341 43 PHE D CA 1
ATOM 3250 C C . PHE D 1 43 ? -13.80735 63.67882 25.76564 1.000 30.19026 43 PHE D C 1
ATOM 3251 O O . PHE D 1 43 ? -12.89622 64.48782 25.51754 1.000 24.89865 43 PHE D O 1
ATOM 3259 N N . PRO D 1 44 ? -14.67745 63.89238 26.75227 1.000 28.45464 44 PRO D N 1
ATOM 3260 C CA . PRO D 1 44 ? -14.43366 64.94396 27.75141 1.000 32.20389 44 PRO D CA 1
ATOM 3261 C C . PRO D 1 44 ? -13.28854 64.52352 28.65391 1.000 26.77100 44 PRO D C 1
ATOM 3262 O O . PRO D 1 44 ? -13.36267 63.48809 29.31452 1.000 34.01018 44 PRO D O 1
ATOM 3266 N N . MET D 1 45 ? -12.24522 65.32789 28.70313 1.000 24.47417 45 MET D N 1
ATOM 3267 C CA . MET D 1 45 ? -11.04906 64.91772 29.41233 1.000 30.81160 45 MET D CA 1
ATOM 3268 C C . MET D 1 45 ? -10.74335 65.83033 30.59631 1.000 35.24363 45 MET D C 1
ATOM 3269 O O . MET D 1 45 ? -11.08936 67.02459 30.61110 1.000 34.52889 45 MET D O 1
ATOM 3274 N N . LYS D 1 46 ? -10.10652 65.22505 31.59896 1.000 29.37243 46 LYS D N 1
ATOM 3275 C CA . LYS D 1 46 ? -9.62070 65.94856 32.75681 1.000 32.05642 46 LYS D CA 1
ATOM 3276 C C . LYS D 1 46 ? -8.50688 66.90422 32.35981 1.000 37.23574 46 LYS D C 1
ATOM 3277 O O . LYS D 1 46 ? -7.68811 66.61999 31.47274 1.000 34.49754 46 LYS D O 1
ATOM 3283 N N . ALA D 1 47 ? -8.45181 68.03509 33.06698 1.000 35.14117 47 ALA D N 1
ATOM 3284 C CA . ALA D 1 47 ? -7.40812 69.02019 32.81917 1.000 36.49330 47 ALA D CA 1
ATOM 3285 C C . ALA D 1 47 ? -6.00807 68.45673 33.03133 1.000 35.37645 47 ALA D C 1
ATOM 3286 O O . ALA D 1 47 ? -5.03954 69.00050 32.48005 1.000 40.58116 47 ALA D O 1
ATOM 3288 N N . GLU D 1 48 ? -5.87248 67.40092 33.83067 1.000 35.93622 48 GLU D N 1
ATOM 3289 C CA . GLU D 1 48 ? -4.57676 66.74730 34.00272 1.000 37.16494 48 GLU D CA 1
ATOM 3290 C C . GLU D 1 48 ? -4.23485 65.82353 32.83737 1.000 37.54018 48 GLU D C 1
ATOM 3291 O O . GLU D 1 48 ? -3.06494 65.45054 32.67105 1.000 36.28200 48 GLU D O 1
ATOM 3297 N N . ASP D 1 49 ? -5.22676 65.42519 32.04197 1.000 35.04192 49 ASP D N 1
ATOM 3298 C CA . ASP D 1 49 ? -4.98360 64.48495 30.95754 1.000 34.44397 49 ASP D CA 1
ATOM 3299 C C . ASP D 1 49 ? -4.86764 65.15585 29.59588 1.000 35.25990 49 ASP D C 1
ATOM 3300 O O . ASP D 1 49 ? -4.33344 64.53312 28.67122 1.000 33.62577 49 ASP D O 1
ATOM 3305 N N . MET D 1 50 ? -5.33951 66.40043 29.44792 1.000 34.58678 50 MET D N 1
ATOM 3306 C CA . MET D 1 50 ? -5.31732 67.11745 28.16584 1.000 34.68766 50 MET D CA 1
ATOM 3307 C C . MET D 1 50 ? -4.44644 68.36177 28.33635 1.000 39.36193 50 MET D C 1
ATOM 3308 O O . MET D 1 50 ? -4.90748 69.37948 28.86593 1.000 39.41250 50 MET D O 1
ATOM 3313 N N . LEU D 1 51 ? -3.19003 68.28945 27.89509 1.000 38.03525 51 LEU D N 1
ATOM 3314 C CA . LEU D 1 51 ? -2.24747 69.39709 28.03073 1.000 37.95108 51 LEU D CA 1
ATOM 3315 C C . LEU D 1 51 ? -2.03345 70.10045 26.69314 1.000 39.83752 51 LEU D C 1
ATOM 3316 O O . LEU D 1 51 ? -1.87349 69.45122 25.65017 1.000 34.50713 51 LEU D O 1
ATOM 3321 N N . PHE D 1 52 ? -2.00891 71.42960 26.71589 1.000 33.63212 52 PHE D N 1
ATOM 3322 C CA . PHE D 1 52 ? -1.87839 72.14392 25.45706 1.000 40.39519 52 PHE D CA 1
ATOM 3323 C C . PHE D 1 52 ? -1.07154 73.41877 25.68045 1.000 42.33332 52 PHE D C 1
ATOM 3324 O O . PHE D 1 52 ? -0.67961 73.74749 26.80325 1.000 39.85707 52 PHE D O 1
ATOM 3332 N N . SER D 1 53 ? -0.81072 74.11924 24.57742 1.000 43.48523 53 SER D N 1
ATOM 3333 C CA . SER D 1 53 ? 0.01454 75.31513 24.60019 1.000 46.47475 53 SER D CA 1
ATOM 3334 C C . SER D 1 53 ? -0.63840 76.37683 25.47680 1.000 44.92280 53 SER D C 1
ATOM 3335 O O . SER D 1 53 ? -1.86738 76.48580 25.53885 1.000 40.93924 53 SER D O 1
ATOM 3338 N N . GLU D 1 54 ? 0.19146 77.15654 26.17058 1.000 49.11055 54 GLU D N 1
ATOM 3339 C CA . GLU D 1 54 ? -0.34840 78.10662 27.13981 1.000 53.70009 54 GLU D CA 1
ATOM 3340 C C . GLU D 1 54 ? -1.06570 79.27346 26.47431 1.000 49.00866 54 GLU D C 1
ATOM 3341 O O . GLU D 1 54 ? -1.90262 79.91096 27.11832 1.000 50.69148 54 GLU D O 1
ATOM 3347 N N . ASP D 1 55 ? -0.78619 79.55398 25.20185 1.000 44.08426 55 ASP D N 1
ATOM 3348 C CA . ASP D 1 55 ? -1.55681 80.58764 24.52626 1.000 51.42799 55 ASP D CA 1
ATOM 3349 C C . ASP D 1 55 ? -2.95944 80.12479 24.13035 1.000 52.16861 55 ASP D C 1
ATOM 3350 O O . ASP D 1 55 ? -3.77898 80.96122 23.73911 1.000 54.58051 55 ASP D O 1
ATOM 3355 N N . ARG D 1 56 ? -3.27940 78.83871 24.25645 1.000 49.61096 56 ARG D N 1
ATOM 3356 C CA . ARG D 1 56 ? -4.64992 78.39133 24.05532 1.000 45.49351 56 ARG D CA 1
ATOM 3357 C C . ARG D 1 56 ? -5.43147 78.45182 25.35930 1.000 46.58427 56 ARG D C 1
ATOM 3358 O O . ARG D 1 56 ? -4.86672 78.37846 26.45396 1.000 47.86350 56 ARG D O 1
ATOM 3366 N N . SER D 1 57 ? -6.74614 78.58778 25.22649 1.000 45.33537 57 SER D N 1
ATOM 3367 C CA . SER D 1 57 ? -7.63788 78.70002 26.36329 1.000 45.23327 57 SER D CA 1
ATOM 3368 C C . SER D 1 57 ? -8.15403 77.31680 26.76202 1.000 43.47507 57 SER D C 1
ATOM 3369 O O . SER D 1 57 ? -7.79358 76.29239 26.17522 1.000 38.97988 57 SER D O 1
ATOM 3372 N N . SER D 1 58 ? -9.01947 77.27984 27.77072 1.000 40.14350 58 SER D N 1
ATOM 3373 C CA . SER D 1 58 ? -9.60029 76.00389 28.16790 1.000 44.23061 58 SER D CA 1
ATOM 3374 C C . SER D 1 58 ? -10.75756 75.57166 27.26923 1.000 39.10093 58 SER D C 1
ATOM 3375 O O . SER D 1 58 ? -11.30614 74.47817 27.47922 1.000 38.11919 58 SER D O 1
ATOM 3378 N N . ALA D 1 59 ? -11.13444 76.37352 26.26441 1.000 34.58348 59 ALA D N 1
ATOM 3379 C CA . ALA D 1 59 ? -12.09195 75.90529 25.25930 1.000 37.38365 59 ALA D CA 1
ATOM 3380 C C . ALA D 1 59 ? -11.42835 75.08538 24.14811 1.000 33.87169 59 ALA D C 1
ATOM 3381 O O . ALA D 1 59 ? -12.09588 74.75194 23.16199 1.000 30.50853 59 ALA D O 1
ATOM 3383 N N . TYR D 1 60 ? -10.14051 74.78065 24.29210 1.000 35.03790 60 TYR D N 1
ATOM 3384 C CA . TYR D 1 60 ? -9.38539 74.10970 23.24292 1.000 36.14328 60 TYR D CA 1
ATOM 3385 C C . TYR D 1 60 ? -10.02337 72.77272 22.90292 1.000 31.36385 60 TYR D C 1
ATOM 3386 O O . TYR D 1 60 ? -10.24738 71.92936 23.77846 1.000 27.39345 60 TYR D O 1
ATOM 3395 N N . THR D 1 61 ? -10.33343 72.59413 21.62262 1.000 28.90392 61 THR D N 1
ATOM 3396 C CA . THR D 1 61 ? -11.05149 71.42559 21.15240 1.000 29.86856 61 THR D CA 1
ATOM 3397 C C . THR D 1 61 ? -10.35995 70.84602 19.92485 1.000 31.61708 61 THR D C 1
ATOM 3398 O O . THR D 1 61 ? -9.94080 71.58270 19.03052 1.000 28.77273 61 THR D O 1
ATOM 3402 N N . ILE D 1 62 ? -10.24556 69.52224 19.88910 1.000 27.01613 62 ILE D N 1
ATOM 3403 C CA . ILE D 1 62 ? -9.69539 68.80486 18.74516 1.000 27.92109 62 ILE D CA 1
ATOM 3404 C C . ILE D 1 62 ? -10.81551 67.99868 18.10030 1.000 26.07296 62 ILE D C 1
ATOM 3405 O O . ILE D 1 62 ? -11.50832 67.23627 18.79000 1.000 25.95060 62 ILE D O 1
ATOM 3410 N N . ILE D 1 63 ? -10.96674 68.13062 16.78266 1.000 23.82375 63 ILE D N 1
ATOM 3411 C CA . ILE D 1 63 ? -11.92599 67.34027 16.00905 1.000 25.05413 63 ILE D CA 1
ATOM 3412 C C . ILE D 1 63 ? -11.15448 66.45671 15.03332 1.000 28.73279 63 ILE D C 1
ATOM 3413 O O . ILE D 1 63 ? -10.37298 66.96363 14.22060 1.000 26.69651 63 ILE D O 1
ATOM 3418 N N . GLU D 1 64 ? -11.37834 65.13981 15.11209 1.000 27.07271 64 GLU D N 1
ATOM 3419 C CA . GLU D 1 64 ? -10.72914 64.15851 14.24280 1.000 32.57852 64 GLU D CA 1
ATOM 3420 C C . GLU D 1 64 ? -11.78939 63.49763 13.38139 1.000 32.24963 64 GLU D C 1
ATOM 3421 O O . GLU D 1 64 ? -12.73553 62.89490 13.91137 1.000 28.41061 64 GLU D O 1
ATOM 3427 N N . ILE D 1 65 ? -11.62964 63.61610 12.06453 1.000 27.82118 65 ILE D N 1
ATOM 3428 C CA . ILE D 1 65 ? -12.59306 63.11945 11.08805 1.000 28.69481 65 ILE D CA 1
ATOM 3429 C C . ILE D 1 65 ? -11.93236 61.99122 10.29738 1.000 28.26835 65 ILE D C 1
ATOM 3430 O O . ILE D 1 65 ? -10.88367 62.18823 9.67402 1.000 34.25061 65 ILE D O 1
ATOM 3435 N N . THR D 1 66 ? -12.55324 60.82005 10.30091 1.000 29.62290 66 THR D N 1
ATOM 3436 C CA . THR D 1 66 ? -12.11950 59.69629 9.47871 1.000 31.10575 66 THR D CA 1
ATOM 3437 C C . THR D 1 66 ? -13.13281 59.43841 8.36514 1.000 32.42734 66 THR D C 1
ATOM 3438 O O . THR D 1 66 ? -14.34042 59.36737 8.61859 1.000 33.03052 66 THR D O 1
ATOM 3442 N N . MET D 1 67 ? -12.64075 59.26613 7.14069 1.000 32.46203 67 MET D N 1
ATOM 3443 C CA . MET D 1 67 ? -13.51148 59.12427 5.98190 1.000 36.78362 67 MET D CA 1
ATOM 3444 C C . MET D 1 67 ? -12.80437 58.32266 4.88464 1.000 34.49135 67 MET D C 1
ATOM 3445 O O . MET D 1 67 ? -11.57394 58.30544 4.80594 1.000 32.15174 67 MET D O 1
ATOM 3450 N N . MET D 1 68 ? -13.59720 57.64370 4.04945 1.000 35.20335 68 MET D N 1
ATOM 3451 C CA . MET D 1 68 ? -13.07242 56.91573 2.89471 1.000 36.25433 68 MET D CA 1
ATOM 3452 C C . MET D 1 68 ? -12.31736 57.85425 1.96352 1.000 34.15759 68 MET D C 1
ATOM 3453 O O . MET D 1 68 ? -12.71783 59.00179 1.75782 1.000 36.96115 68 MET D O 1
ATOM 3458 N N . GLU D 1 69 ? -11.25175 57.35316 1.33678 1.000 36.03586 69 GLU D N 1
ATOM 3459 C CA . GLU D 1 69 ? -10.60159 58.18852 0.33010 1.000 40.40432 69 GLU D CA 1
ATOM 3460 C C . GLU D 1 69 ? -11.57166 58.45282 -0.82217 1.000 33.72043 69 GLU D C 1
ATOM 3461 O O . GLU D 1 69 ? -12.54279 57.72327 -1.03586 1.000 34.59882 69 GLU D O 1
ATOM 3467 N N . GLY D 1 70 ? -11.33175 59.53302 -1.54502 1.000 31.07737 70 GLY D N 1
ATOM 3468 C CA . GLY D 1 70 ? -12.16539 59.76614 -2.70539 1.000 36.13323 70 GLY D CA 1
ATOM 3469 C C . GLY D 1 70 ? -12.73720 61.15653 -2.81776 1.000 36.77167 70 GLY D C 1
ATOM 3470 O O . GLY D 1 70 ? -13.06906 61.59258 -3.92814 1.000 35.41383 70 GLY D O 1
ATOM 3471 N N . ARG D 1 71 ? -12.85095 61.86429 -1.69076 1.000 30.93042 71 ARG D N 1
ATOM 3472 C CA . ARG D 1 71 ? -13.30361 63.24700 -1.73152 1.000 39.52466 71 ARG D CA 1
ATOM 3473 C C . ARG D 1 71 ? -12.20394 64.15671 -2.25808 1.000 34.80109 71 ARG D C 1
ATOM 3474 O O . ARG D 1 71 ? -11.00756 63.93290 -2.02206 1.000 32.26153 71 ARG D O 1
ATOM 3482 N N . SER D 1 72 ? -12.63486 65.21381 -2.93742 1.000 32.18918 72 SER D N 1
ATOM 3483 C CA . SER D 1 72 ? -11.73278 66.17719 -3.52988 1.000 34.68954 72 SER D CA 1
ATOM 3484 C C . SER D 1 72 ? -11.10616 67.06745 -2.45428 1.000 37.42556 72 SER D C 1
ATOM 3485 O O . SER D 1 72 ? -11.60599 67.19245 -1.32827 1.000 37.83095 72 SER D O 1
ATOM 3488 N N . LYS D 1 73 ? -9.98083 67.67712 -2.82467 1.000 33.72966 73 LYS D N 1
ATOM 3489 C CA . LYS D 1 73 ? -9.28634 68.60454 -1.94026 1.000 36.49756 73 LYS D CA 1
ATOM 3490 C C . LYS D 1 73 ? -10.17340 69.78840 -1.58734 1.000 36.53937 73 LYS D C 1
ATOM 3491 O O . LYS D 1 73 ? -10.25985 70.18283 -0.42187 1.000 35.20104 73 LYS D O 1
ATOM 3497 N N . GLU D 1 74 ? -10.84588 70.35673 -2.58620 1.000 35.51043 74 GLU D N 1
ATOM 3498 C CA . GLU D 1 74 ? -11.73256 71.49397 -2.35920 1.000 40.69634 74 GLU D CA 1
ATOM 3499 C C . GLU D 1 74 ? -12.85427 71.14943 -1.37920 1.000 39.49905 74 GLU D C 1
ATOM 3500 O O . GLU D 1 74 ? -13.21433 71.97097 -0.52591 1.000 35.00527 74 GLU D O 1
ATOM 3506 N N . ALA D 1 75 ? -13.42834 69.94665 -1.48934 1.000 33.39278 75 ALA D N 1
ATOM 3507 C CA . ALA D 1 75 ? -14.48397 69.56468 -0.55978 1.000 37.25524 75 ALA D CA 1
ATOM 3508 C C . ALA D 1 75 ? -13.95286 69.47748 0.86328 1.000 35.95727 75 ALA D C 1
ATOM 3509 O O . ALA D 1 75 ? -14.61612 69.92353 1.80378 1.000 33.19767 75 ALA D O 1
ATOM 3511 N N . LYS D 1 76 ? -12.75858 68.90625 1.04287 1.000 34.02066 76 LYS D N 1
ATOM 3512 C CA . LYS D 1 76 ? -12.21794 68.74541 2.39250 1.000 33.83968 76 LYS D CA 1
ATOM 3513 C C . LYS D 1 76 ? -11.84591 70.09403 2.99467 1.000 35.36759 76 LYS D C 1
ATOM 3514 O O . LYS D 1 76 ? -12.03838 70.32080 4.19746 1.000 34.76967 76 LYS D O 1
ATOM 3520 N N . LYS D 1 77 ? -11.31445 71.00221 2.17312 1.000 33.12983 77 LYS D N 1
ATOM 3521 C CA . LYS D 1 77 ? -10.96019 72.32063 2.68235 1.000 36.62761 77 LYS D CA 1
ATOM 3522 C C . LYS D 1 77 ? -12.20674 73.13757 3.00486 1.000 33.96587 77 LYS D C 1
ATOM 3523 O O . LYS D 1 77 ? -12.21428 73.91919 3.96786 1.000 32.87378 77 LYS D O 1
ATOM 3529 N N . LYS D 1 78 ? -13.27949 72.93391 2.23607 1.000 34.41434 78 LYS D N 1
ATOM 3530 C CA . LYS D 1 78 ? -14.55621 73.56462 2.55733 1.000 36.61601 78 LYS D CA 1
ATOM 3531 C C . LYS D 1 78 ? -15.10847 73.04202 3.87930 1.000 35.34182 78 LYS D C 1
ATOM 3532 O O . LYS D 1 78 ? -15.60507 73.82651 4.69627 1.000 31.50973 78 LYS D O 1
ATOM 3538 N N . LEU D 1 79 ? -15.01427 71.72320 4.12187 1.000 30.58814 79 LEU D N 1
ATOM 3539 C CA . LEU D 1 79 ? -15.41331 71.17694 5.42221 1.000 28.97420 79 LEU D CA 1
ATOM 3540 C C . LEU D 1 79 ? -14.67022 71.85816 6.56301 1.000 30.17633 79 LEU D C 1
ATOM 3541 O O . LEU D 1 79 ? -15.27387 72.23222 7.57226 1.000 32.57307 79 LEU D O 1
ATOM 3546 N N . ILE D 1 80 ? -13.35289 72.00814 6.42978 1.000 29.04841 80 ILE D N 1
ATOM 3547 C CA . ILE D 1 80 ? -12.55840 72.63480 7.47897 1.000 31.84591 80 ILE D CA 1
ATOM 3548 C C . ILE D 1 80 ? -12.98579 74.08918 7.66530 1.000 33.72848 80 ILE D C 1
ATOM 3549 O O . ILE D 1 80 ? -13.12628 74.57870 8.79167 1.000 32.67175 80 ILE D O 1
ATOM 3554 N N . ALA D 1 81 ? -13.13681 74.81807 6.55813 1.000 32.30310 81 ALA D N 1
ATOM 3555 C CA . ALA D 1 81 ? -13.54482 76.21365 6.65196 1.000 32.78071 81 ALA D CA 1
ATOM 3556 C C . ALA D 1 81 ? -14.87092 76.32465 7.38930 1.000 36.19263 81 ALA D C 1
ATOM 3557 O O . ALA D 1 81 ? -14.97141 77.01141 8.41119 1.000 37.55520 81 ALA D O 1
ATOM 3559 N N . LEU D 1 82 ? -15.87930 75.58161 6.92958 1.000 31.78751 82 LEU D N 1
ATOM 3560 C CA . LEU D 1 82 ? -17.20604 75.65854 7.52887 1.000 31.94732 82 LEU D CA 1
ATOM 3561 C C . LEU D 1 82 ? -17.16747 75.36032 9.01891 1.000 35.95845 82 LEU D C 1
ATOM 3562 O O . LEU D 1 82 ? -17.91039 75.97748 9.79999 1.000 33.51867 82 LEU D O 1
ATOM 3567 N N . LEU D 1 83 ? -16.31265 74.41343 9.43554 1.000 28.61089 83 LEU D N 1
ATOM 3568 C CA . LEU D 1 83 ? -16.25888 74.05658 10.84541 1.000 29.21626 83 LEU D CA 1
ATOM 3569 C C . LEU D 1 83 ? -15.72319 75.21368 11.67772 1.000 29.74469 83 LEU D C 1
ATOM 3570 O O . LEU D 1 83 ? -16.31037 75.55948 12.70228 1.000 29.92695 83 LEU D O 1
ATOM 3575 N N . PHE D 1 84 ? -14.63147 75.84841 11.23498 1.000 29.59960 84 PHE D N 1
ATOM 3576 C CA . PHE D 1 84 ? -14.11162 77.02073 11.94377 1.000 35.02309 84 PHE D CA 1
ATOM 3577 C C . PHE D 1 84 ? -15.15720 78.13573 12.03685 1.000 34.91318 84 PHE D C 1
ATOM 3578 O O . PHE D 1 84 ? -15.43126 78.64039 13.13044 1.000 34.67567 84 PHE D O 1
ATOM 3586 N N . LYS D 1 85 ? -15.75164 78.53276 10.90278 1.000 32.55379 85 LYS D N 1
ATOM 3587 C CA . LYS D 1 85 ? -16.77787 79.58686 10.92189 1.000 39.48311 85 LYS D CA 1
ATOM 3588 C C . LYS D 1 85 ? -17.88975 79.26077 11.90113 1.000 37.40492 85 LYS D C 1
ATOM 3589 O O . LYS D 1 85 ? -18.11375 79.99703 12.87327 1.000 39.13072 85 LYS D O 1
ATOM 3595 N N . HIS D 1 86 ? -18.60199 78.15709 11.64794 1.000 33.78479 86 HIS D N 1
ATOM 3596 C CA . HIS D 1 86 ? -19.84555 77.88793 12.35893 1.000 35.36228 86 HIS D CA 1
ATOM 3597 C C . HIS D 1 86 ? -19.61729 77.52045 13.82181 1.000 37.26157 86 HIS D C 1
ATOM 3598 O O . HIS D 1 86 ? -20.49463 77.77287 14.66299 1.000 33.53527 86 HIS D O 1
ATOM 3605 N N . ILE D 1 87 ? -18.47511 76.91543 14.15486 1.000 32.55180 87 ILE D N 1
ATOM 3606 C CA . ILE D 1 87 ? -18.24965 76.60971 15.56228 1.000 34.71076 87 ILE D CA 1
ATOM 3607 C C . ILE D 1 87 ? -17.89793 77.88004 16.32281 1.000 32.49280 87 ILE D C 1
ATOM 3608 O O . ILE D 1 87 ? -18.28151 78.05334 17.48288 1.000 33.47130 87 ILE D O 1
ATOM 3613 N N . GLU D 1 88 ? -17.18111 78.80092 15.68969 1.000 31.10017 88 GLU D N 1
ATOM 3614 C CA . GLU D 1 88 ? -16.92010 80.04687 16.39553 1.000 35.95885 88 GLU D CA 1
ATOM 3615 C C . GLU D 1 88 ? -18.18659 80.89283 16.51761 1.000 36.92511 88 GLU D C 1
ATOM 3616 O O . GLU D 1 88 ? -18.37765 81.56231 17.53537 1.000 32.44984 88 GLU D O 1
ATOM 3622 N N . GLU D 1 89 ? -19.09564 80.81035 15.54158 1.000 33.50124 89 GLU D N 1
ATOM 3623 C CA . GLU D 1 89 ? -20.33391 81.58186 15.61187 1.000 40.76540 89 GLU D CA 1
ATOM 3624 C C . GLU D 1 89 ? -21.29683 81.00796 16.64920 1.000 41.89401 89 GLU D C 1
ATOM 3625 O O . GLU D 1 89 ? -21.87289 81.75353 17.45918 1.000 37.38836 89 GLU D O 1
ATOM 3631 N N . GLU D 1 90 ? -21.49423 79.68806 16.63743 1.000 36.21923 90 GLU D N 1
ATOM 3632 C CA . GLU D 1 90 ? -22.52172 79.09157 17.48790 1.000 36.13097 90 GLU D CA 1
ATOM 3633 C C . GLU D 1 90 ? -22.04033 78.82268 18.90881 1.000 36.05112 90 GLU D C 1
ATOM 3634 O O . GLU D 1 90 ? -22.81850 78.97547 19.85472 1.000 39.35090 90 GLU D O 1
ATOM 3640 N N . LEU D 1 91 ? -20.77891 78.40537 19.07507 1.000 36.10258 91 LEU D N 1
ATOM 3641 C CA . LEU D 1 91 ? -20.22735 78.03409 20.36981 1.000 34.04623 91 LEU D CA 1
ATOM 3642 C C . LEU D 1 91 ? -19.17982 79.00559 20.89883 1.000 38.07218 91 LEU D C 1
ATOM 3643 O O . LEU D 1 91 ? -18.77630 78.87275 22.05666 1.000 35.74307 91 LEU D O 1
ATOM 3648 N N . GLY D 1 92 ? -18.71514 79.95539 20.09346 1.000 33.36496 92 GLY D N 1
ATOM 3649 C CA . GLY D 1 92 ? -17.72093 80.90002 20.56281 1.000 33.32420 92 GLY D CA 1
ATOM 3650 C C . GLY D 1 92 ? -16.31239 80.36645 20.72971 1.000 35.81266 92 GLY D C 1
ATOM 3651 O O . GLY D 1 92 ? -15.52091 80.95458 21.47026 1.000 35.20243 92 GLY D O 1
ATOM 3652 N N . ILE D 1 93 ? -15.96163 79.26851 20.06917 1.000 36.42242 93 ILE D N 1
ATOM 3653 C CA . ILE D 1 93 ? -14.62241 78.70291 20.18725 1.000 37.73079 93 ILE D CA 1
ATOM 3654 C C . ILE D 1 93 ? -13.78214 79.32950 19.07888 1.000 37.02777 93 ILE D C 1
ATOM 3655 O O . ILE D 1 93 ? -14.02498 79.08172 17.90030 1.000 33.11330 93 ILE D O 1
ATOM 3660 N N . ALA D 1 94 ? -12.81466 80.16520 19.44722 1.000 38.11691 94 ALA D N 1
ATOM 3661 C CA . ALA D 1 94 ? -12.08467 80.90349 18.42492 1.000 38.19597 94 ALA D CA 1
ATOM 3662 C C . ALA D 1 94 ? -11.22140 79.95979 17.60194 1.000 39.55526 94 ALA D C 1
ATOM 3663 O O . ALA D 1 94 ? -11.01302 78.79456 17.95522 1.000 43.29352 94 ALA D O 1
ATOM 3665 N N . GLY D 1 95 ? -10.71955 80.47939 16.48205 1.000 36.58142 95 GLY D N 1
ATOM 3666 C CA . GLY D 1 95 ? -9.85863 79.68122 15.62917 1.000 42.51737 95 GLY D CA 1
ATOM 3667 C C . GLY D 1 95 ? -8.66909 79.09768 16.36686 1.000 42.95926 95 GLY D C 1
ATOM 3668 O O . GLY D 1 95 ? -8.35527 77.91472 16.21262 1.000 36.78589 95 GLY D O 1
ATOM 3669 N N . ASN D 1 96 ? -8.00685 79.90916 17.20267 1.000 41.21097 96 ASN D N 1
ATOM 3670 C CA . ASN D 1 96 ? -6.82371 79.41813 17.90718 1.000 41.89377 96 ASN D CA 1
ATOM 3671 C C . ASN D 1 96 ? -7.14087 78.24235 18.81648 1.000 38.98453 96 ASN D C 1
ATOM 3672 O O . ASN D 1 96 ? -6.26249 77.41708 19.09048 1.000 39.25249 96 ASN D O 1
ATOM 3677 N N . ASP D 1 97 ? -8.37490 78.14413 19.28724 1.000 36.16882 97 ASP D N 1
ATOM 3678 C CA . ASP D 1 97 ? -8.77379 77.09503 20.20809 1.000 34.08306 97 ASP D CA 1
ATOM 3679 C C . ASP D 1 97 ? -9.37919 75.89158 19.50566 1.000 33.28872 97 ASP D C 1
ATOM 3680 O O . ASP D 1 97 ? -9.86262 74.97915 20.17911 1.000 31.46139 97 ASP D O 1
ATOM 3685 N N . LEU D 1 98 ? -9.37466 75.85841 18.17847 1.000 32.43168 98 LEU D N 1
ATOM 3686 C CA . LEU D 1 98 ? -10.00320 74.76446 17.45117 1.000 34.95769 98 LEU D CA 1
ATOM 3687 C C . LEU D 1 98 ? -8.98178 74.11849 16.53029 1.000 36.30067 98 LEU D C 1
ATOM 3688 O O . LEU D 1 98 ? -8.31134 74.81166 15.75659 1.000 37.60816 98 LEU D O 1
ATOM 3693 N N . GLU D 1 99 ? -8.88313 72.79202 16.60689 1.000 33.29243 99 GLU D N 1
ATOM 3694 C CA . GLU D 1 99 ? -7.94805 72.00211 15.81658 1.000 35.50763 99 GLU D CA 1
ATOM 3695 C C . GLU D 1 99 ? -8.73086 70.92576 15.06680 1.000 33.74593 99 GLU D C 1
ATOM 3696 O O . GLU D 1 99 ? -9.50651 70.19057 15.68609 1.000 29.01249 99 GLU D O 1
ATOM 3702 N N . ILE D 1 100 ? -8.51623 70.79321 13.74961 1.000 30.19665 100 ILE D N 1
ATOM 3703 C CA . ILE D 1 100 ? -9.23898 69.79692 12.96076 1.000 31.75692 100 ILE D CA 1
ATOM 3704 C C . ILE D 1 100 ? -8.26182 68.96790 12.12955 1.000 32.28487 100 ILE D C 1
ATOM 3705 O O . ILE D 1 100 ? -7.29432 69.49183 11.57214 1.000 31.58074 100 ILE D O 1
ATOM 3710 N N . PHE D 1 101 ? -8.52540 67.66554 12.05772 1.000 31.27720 101 PHE D N 1
ATOM 3711 C CA . PHE D 1 101 ? -7.63874 66.69779 11.42883 1.000 34.30541 101 PHE D CA 1
ATOM 3712 C C . PHE D 1 101 ? -8.50273 65.71728 10.64974 1.000 34.70446 101 PHE D C 1
ATOM 3713 O O . PHE D 1 101 ? -9.42654 65.12804 11.21957 1.000 33.33525 101 PHE D O 1
ATOM 3721 N N . ILE D 1 102 ? -8.23443 65.57843 9.34729 1.000 31.83868 102 ILE D N 1
ATOM 3722 C CA . ILE D 1 102 ? -8.91605 64.61312 8.48707 1.000 32.23103 102 ILE D CA 1
ATOM 3723 C C . ILE D 1 102 ? -7.95593 63.47570 8.16186 1.000 34.50629 102 ILE D C 1
ATOM 3724 O O . ILE D 1 102 ? -6.80094 63.70948 7.77462 1.000 34.13198 102 ILE D O 1
ATOM 3729 N N . GLN D 1 103 ? -8.45638 62.25439 8.27759 1.000 31.91596 103 GLN D N 1
ATOM 3730 C CA . GLN D 1 103 ? -7.73420 61.02687 7.98067 1.000 38.65837 103 GLN D CA 1
ATOM 3731 C C . GLN D 1 103 ? -8.51648 60.19436 6.97377 1.000 30.16371 103 GLN D C 1
ATOM 3732 O O . GLN D 1 103 ? -9.69919 59.92193 7.18512 1.000 35.07529 103 GLN D O 1
ATOM 3738 N N . GLU D 1 104 ? -7.85647 59.76626 5.90265 1.000 34.10728 104 GLU D N 1
ATOM 3739 C CA . GLU D 1 104 ? -8.47396 58.97224 4.84775 1.000 34.65629 104 GLU D CA 1
ATOM 3740 C C . GLU D 1 104 ? -7.76116 57.62715 4.72894 1.000 38.98836 104 GLU D C 1
ATOM 3741 O O . GLU D 1 104 ? -6.62949 57.45630 5.19267 1.000 36.97657 104 GLU D O 1
ATOM 3747 N N . ALA D 1 105 ? -8.42076 56.67367 4.07857 1.000 36.73015 105 ALA D N 1
ATOM 3748 C CA . ALA D 1 105 ? -7.81820 55.37958 3.78558 1.000 35.60486 105 ALA D CA 1
ATOM 3749 C C . ALA D 1 105 ? -8.53396 54.78370 2.57978 1.000 39.29055 105 ALA D C 1
ATOM 3750 O O . ALA D 1 105 ? -9.67409 55.17144 2.28561 1.000 35.02925 105 ALA D O 1
ATOM 3752 N N . PRO D 1 106 ? -7.90953 53.82055 1.88101 1.000 38.84384 106 PRO D N 1
ATOM 3753 C CA . PRO D 1 106 ? -8.60473 53.14942 0.77539 1.000 36.87447 106 PRO D CA 1
ATOM 3754 C C . PRO D 1 106 ? -9.90953 52.51959 1.23996 1.000 38.06023 106 PRO D C 1
ATOM 3755 O O . PRO D 1 106 ? -10.05740 52.11450 2.39760 1.000 35.12802 106 PRO D O 1
ATOM 3759 N N . ALA D 1 107 ? -10.86819 52.44155 0.31278 1.000 36.01585 107 ALA D N 1
ATOM 3760 C CA . ALA D 1 107 ? -12.20927 51.98439 0.66944 1.000 39.06172 107 ALA D CA 1
ATOM 3761 C C . ALA D 1 107 ? -12.23176 50.51745 1.09622 1.000 41.68080 107 ALA D C 1
ATOM 3762 O O . ALA D 1 107 ? -13.12152 50.11399 1.85453 1.000 38.84543 107 ALA D O 1
ATOM 3764 N N . TYR D 1 108 ? -11.27874 49.70327 0.63515 1.000 38.58223 108 TYR D N 1
ATOM 3765 C CA . TYR D 1 108 ? -11.21439 48.33184 1.13677 1.000 40.34048 108 TYR D CA 1
ATOM 3766 C C . TYR D 1 108 ? -10.61711 48.24253 2.53165 1.000 38.45090 108 TYR D C 1
ATOM 3767 O O . TYR D 1 108 ? -10.47303 47.13175 3.03947 1.000 36.03568 108 TYR D O 1
ATOM 3776 N N . HIS D 1 109 ? -10.24588 49.36979 3.15247 1.000 38.27177 109 HIS D N 1
ATOM 3777 C CA . HIS D 1 109 ? -9.85240 49.37142 4.55846 1.000 36.72956 109 HIS D CA 1
ATOM 3778 C C . HIS D 1 109 ? -11.04540 49.49191 5.49471 1.000 32.40290 109 HIS D C 1
ATOM 3779 O O . HIS D 1 109 ? -10.85968 49.43420 6.71545 1.000 33.09697 109 HIS D O 1
ATOM 3786 N N . PHE D 1 110 ? -12.25297 49.64907 4.95358 1.000 33.90717 110 PHE D N 1
ATOM 3787 C CA . PHE D 1 110 ? -13.46847 49.86679 5.72568 1.000 36.55500 110 PHE D CA 1
ATOM 3788 C C . PHE D 1 110 ? -14.42408 48.67235 5.62122 1.000 38.16339 110 PHE D C 1
ATOM 3789 O O . PHE D 1 110 ? -14.46861 47.97437 4.60643 1.000 34.69055 110 PHE D O 1
ATOM 3797 N N . GLY D 1 111 ? -15.21233 48.46072 6.68012 1.000 42.04468 111 GLY D N 1
ATOM 3798 C CA . GLY D 1 111 ? -16.34386 47.53784 6.66506 1.000 37.24548 111 GLY D CA 1
ATOM 3799 C C . GLY D 1 111 ? -17.57368 48.15959 7.31256 1.000 44.14577 111 GLY D C 1
ATOM 3800 O O . GLY D 1 111 ? -17.49659 48.63922 8.45513 1.000 40.32916 111 GLY D O 1
ATOM 3801 N N . PHE D 1 112 ? -18.71766 48.15047 6.62130 1.000 46.25488 112 PHE D N 1
ATOM 3802 C CA . PHE D 1 112 ? -19.85961 48.97738 7.01055 1.000 51.17938 112 PHE D CA 1
ATOM 3803 C C . PHE D 1 112 ? -21.05748 48.15319 7.46607 1.000 51.88617 112 PHE D C 1
ATOM 3804 O O . PHE D 1 112 ? -21.41119 48.17694 8.65110 1.000 52.28879 112 PHE D O 1
ATOM 3812 N N . ARG D 1 113 ? -21.73237 47.45431 6.56257 1.000 53.71660 113 ARG D N 1
ATOM 3813 C CA . ARG D 1 113 ? -22.88330 46.67810 7.01091 1.000 49.90863 113 ARG D CA 1
ATOM 3814 C C . ARG D 1 113 ? -22.73629 45.22389 6.59375 1.000 49.13475 113 ARG D C 1
ATOM 3815 O O . ARG D 1 113 ? -23.60747 44.67211 5.91560 1.000 57.58632 113 ARG D O 1
ATOM 3823 N N . GLY D 1 114 ? -21.64745 44.59187 7.01717 1.000 47.07608 114 GLY D N 1
ATOM 3824 C CA . GLY D 1 114 ? -21.29875 43.26938 6.55597 1.000 45.59918 114 GLY D CA 1
ATOM 3825 C C . GLY D 1 114 ? -20.51925 43.25277 5.26285 1.000 47.70878 114 GLY D C 1
ATOM 3826 O O . GLY D 1 114 ? -20.12041 42.17299 4.81325 1.000 47.54754 114 GLY D O 1
ATOM 3827 N N . MET D 1 115 ? -20.28760 44.41266 4.65337 1.000 48.79141 115 MET D N 1
ATOM 3828 C CA . MET D 1 115 ? -19.59559 44.51087 3.38025 1.000 56.24508 115 MET D CA 1
ATOM 3829 C C . MET D 1 115 ? -18.40139 45.44902 3.50767 1.000 56.89906 115 MET D C 1
ATOM 3830 O O . MET D 1 115 ? -18.41872 46.40552 4.29672 1.000 52.17161 115 MET D O 1
ATOM 3835 N N . GLY D 1 116 ? -17.36287 45.17067 2.71807 1.000 52.68330 116 GLY D N 1
ATOM 3836 C CA . GLY D 1 116 ? -16.27250 46.11325 2.58262 1.000 49.95732 116 GLY D CA 1
ATOM 3837 C C . GLY D 1 116 ? -16.70431 47.39184 1.88384 1.000 56.01097 116 GLY D C 1
ATOM 3838 O O . GLY D 1 116 ? -17.69333 47.43228 1.14520 1.000 56.34069 116 GLY D O 1
ATOM 3839 N N . GLY D 1 117 ? -15.94404 48.46411 2.13956 1.000 50.40101 117 GLY D N 1
ATOM 3840 C CA . GLY D 1 117 ? -16.22221 49.75071 1.52901 1.000 48.22468 117 GLY D CA 1
ATOM 3841 C C . GLY D 1 117 ? -16.06897 49.76032 0.02135 1.000 55.94340 117 GLY D C 1
ATOM 3842 O O . GLY D 1 117 ? -16.66552 50.61321 -0.64977 1.000 58.61353 117 GLY D O 1
ATOM 3843 N N . ASP D 1 118 ? -15.29041 48.82958 -0.53370 1.000 54.14402 118 ASP D N 1
ATOM 3844 C CA . ASP D 1 118 ? -15.13799 48.75950 -1.98284 1.000 60.22293 118 ASP D CA 1
ATOM 3845 C C . ASP D 1 118 ? -16.30974 48.06257 -2.66933 1.000 60.99124 118 ASP D C 1
ATOM 3846 O O . ASP D 1 118 ? -16.33492 48.01730 -3.90355 1.000 62.78338 118 ASP D O 1
ATOM 3851 N N . GLU D 1 119 ? -17.26789 47.51997 -1.91761 1.000 56.91681 119 GLU D N 1
ATOM 3852 C CA . GLU D 1 119 ? -18.43095 46.86849 -2.52488 1.000 61.01583 119 GLU D CA 1
ATOM 3853 C C . GLU D 1 119 ? -19.73326 47.48359 -2.01353 1.000 61.46916 119 GLU D C 1
ATOM 3854 O O . GLU D 1 119 ? -19.85357 48.70551 -1.89134 1.000 67.82725 119 GLU D O 1
ATOM 3860 N N . PRO E 1 1 ? -0.63238 44.30152 14.59413 1.000 47.04130 1 PRO E N 1
ATOM 3861 C CA . PRO E 1 1 ? -1.93621 44.96594 14.65569 1.000 37.81390 1 PRO E CA 1
ATOM 3862 C C . PRO E 1 1 ? -2.26341 45.47272 16.07024 1.000 35.83609 1 PRO E C 1
ATOM 3863 O O . PRO E 1 1 ? -2.25327 44.72826 17.05171 1.000 35.44989 1 PRO E O 1
ATOM 3867 N N . GLN E 1 2 ? -2.53720 46.75798 16.16062 1.000 31.87763 2 GLN E N 1
ATOM 3868 C CA . GLN E 1 2 ? -3.05860 47.36940 17.37239 1.000 33.95054 2 GLN E CA 1
ATOM 3869 C C . GLN E 1 2 ? -4.54194 47.62084 17.15412 1.000 31.50028 2 GLN E C 1
ATOM 3870 O O . GLN E 1 2 ? -4.92213 48.23255 16.14585 1.000 27.98040 2 GLN E O 1
ATOM 3876 N N . VAL E 1 3 ? -5.37731 47.14473 18.07860 1.000 27.11337 3 VAL E N 1
ATOM 3877 C CA . VAL E 1 3 ? -6.82787 47.24261 17.93914 1.000 25.04493 3 VAL E CA 1
ATOM 3878 C C . VAL E 1 3 ? -7.40069 48.14011 19.03266 1.000 25.90446 3 VAL E C 1
ATOM 3879 O O . VAL E 1 3 ? -7.03907 48.02208 20.21254 1.000 25.46730 3 VAL E O 1
ATOM 3883 N N . LYS E 1 4 ? -8.26559 49.05903 18.62679 1.000 24.14412 4 LYS E N 1
ATOM 3884 C CA . LYS E 1 4 ? -9.07598 49.85634 19.53489 1.000 25.43752 4 LYS E CA 1
ATOM 3885 C C . LYS E 1 4 ? -10.52674 49.54370 19.22356 1.000 24.38583 4 LYS E C 1
ATOM 3886 O O . LYS E 1 4 ? -10.89893 49.43547 18.04742 1.000 24.61554 4 LYS E O 1
ATOM 3892 N N . ILE E 1 5 ? -11.33152 49.39025 20.26790 1.000 21.51025 5 ILE E N 1
ATOM 3893 C CA . ILE E 1 5 ? -12.72094 48.95947 20.14591 1.000 24.25982 5 ILE E CA 1
ATOM 3894 C C . ILE E 1 5 ? -13.59272 49.92670 20.92355 1.000 24.97486 5 ILE E C 1
ATOM 3895 O O . ILE E 1 5 ? -13.36538 50.14252 22.12030 1.000 24.00482 5 ILE E O 1
ATOM 3900 N N . TYR E 1 6 ? -14.62533 50.44933 20.27107 1.000 23.61255 6 TYR E N 1
ATOM 3901 C CA . TYR E 1 6 ? -15.51131 51.44372 20.86877 1.000 24.40418 6 TYR E CA 1
ATOM 3902 C C . TYR E 1 6 ? -16.93577 50.91602 20.88621 1.000 24.79707 6 TYR E C 1
ATOM 3903 O O . TYR E 1 6 ? -17.40268 50.33269 19.90220 1.000 25.53387 6 TYR E O 1
ATOM 3912 N N . GLY E 1 7 ? -17.62968 51.13205 21.99457 1.000 28.75779 7 GLY E N 1
ATOM 3913 C CA . GLY E 1 7 ? -19.05679 50.84454 22.03657 1.000 32.88603 7 GLY E CA 1
ATOM 3914 C C . GLY E 1 7 ? -19.65919 51.39135 23.31218 1.000 29.18748 7 GLY E C 1
ATOM 3915 O O . GLY E 1 7 ? -18.94870 51.79810 24.23357 1.000 28.73168 7 GLY E O 1
ATOM 3916 N N . LEU E 1 8 ? -20.98771 51.41376 23.35041 1.000 32.18825 8 LEU E N 1
ATOM 3917 C CA . LEU E 1 8 ? -21.66032 51.91863 24.53927 1.000 36.05648 8 LEU E CA 1
ATOM 3918 C C . LEU E 1 8 ? -21.36528 50.98961 25.70409 1.000 31.42841 8 LEU E C 1
ATOM 3919 O O . LEU E 1 8 ? -21.35901 49.77025 25.54792 1.000 32.05700 8 LEU E O 1
ATOM 3924 N N . ASP E 1 9 ? -21.11503 51.58126 26.87372 1.000 32.23094 9 ASP E N 1
ATOM 3925 C CA . ASP E 1 9 ? -20.67316 50.81155 28.03457 1.000 33.85939 9 ASP E CA 1
ATOM 3926 C C . ASP E 1 9 ? -21.60439 49.63840 28.35587 1.000 33.97259 9 ASP E C 1
ATOM 3927 O O . ASP E 1 9 ? -21.13255 48.52282 28.59534 1.000 34.48274 9 ASP E O 1
ATOM 3932 N N . SER E 1 10 ? -22.92657 49.85519 28.34433 1.000 35.74942 10 SER E N 1
ATOM 3933 C CA . SER E 1 10 ? -23.84811 48.80072 28.78085 1.000 32.84000 10 SER E CA 1
ATOM 3934 C C . SER E 1 10 ? -23.88259 47.59205 27.83812 1.000 37.14217 10 SER E C 1
ATOM 3935 O O . SER E 1 10 ? -24.26927 46.49065 28.26158 1.000 34.84529 10 SER E O 1
ATOM 3938 N N . HIS E 1 11 ? -23.51058 47.76394 26.57118 1.000 34.45154 11 HIS E N 1
ATOM 3939 C CA . HIS E 1 11 ? -23.39759 46.63334 25.65788 1.000 35.30535 11 HIS E CA 1
ATOM 3940 C C . HIS E 1 11 ? -21.98054 46.06784 25.62244 1.000 38.40546 11 HIS E C 1
ATOM 3941 O O . HIS E 1 11 ? -21.79649 44.84403 25.63143 1.000 35.69591 11 HIS E O 1
ATOM 3948 N N . LEU E 1 12 ? -20.96982 46.93963 25.61569 1.000 36.46610 12 LEU E N 1
ATOM 3949 C CA . LEU E 1 12 ? -19.60497 46.48512 25.36377 1.000 35.38831 12 LEU E CA 1
ATOM 3950 C C . LEU E 1 12 ? -19.00462 45.78665 26.57871 1.000 33.73859 12 LEU E C 1
ATOM 3951 O O . LEU E 1 12 ? -18.31239 44.76621 26.43819 1.000 33.35247 12 LEU E O 1
ATOM 3956 N N . ASN E 1 13 ? -19.22643 46.32986 27.77568 1.000 29.33877 13 ASN E N 1
ATOM 3957 C CA . ASN E 1 13 ? -18.57384 45.76861 28.96094 1.000 30.89009 13 ASN E CA 1
ATOM 3958 C C . ASN E 1 13 ? -18.89682 44.29263 29.18193 1.000 30.29080 13 ASN E C 1
ATOM 3959 O O . ASN E 1 13 ? -17.96122 43.51534 29.43912 1.000 30.86561 13 ASN E O 1
ATOM 3964 N N . PRO E 1 14 ? -20.15309 43.83366 29.10837 1.000 31.53874 14 PRO E N 1
ATOM 3965 C CA . PRO E 1 14 ? -20.39396 42.37940 29.22154 1.000 32.40922 14 PRO E CA 1
ATOM 3966 C C . PRO E 1 14 ? -19.75878 41.56069 28.12026 1.000 37.20310 14 PRO E C 1
ATOM 3967 O O . PRO E 1 14 ? -19.48564 40.37118 28.34239 1.000 36.71981 14 PRO E O 1
ATOM 3971 N N . GLN E 1 15 ? -19.51518 42.14200 26.94054 1.000 35.00043 15 GLN E N 1
ATOM 3972 C CA . GLN E 1 15 ? -19.02785 41.38546 25.79081 1.000 35.47460 15 GLN E CA 1
ATOM 3973 C C . GLN E 1 15 ? -17.51713 41.47151 25.57376 1.000 33.33209 15 GLN E C 1
ATOM 3974 O O . GLN E 1 15 ? -17.00483 40.76147 24.70539 1.000 32.59041 15 GLN E O 1
ATOM 3980 N N . LYS E 1 16 ? -16.79596 42.27445 26.36410 1.000 30.20445 16 LYS E N 1
ATOM 3981 C CA . LYS E 1 16 ? -15.41722 42.64414 26.03157 1.000 32.21344 16 LYS E CA 1
ATOM 3982 C C . LYS E 1 16 ? -14.51261 41.42770 25.94210 1.000 31.09119 16 LYS E C 1
ATOM 3983 O O . LYS E 1 16 ? -13.73880 41.27637 24.98076 1.000 28.00380 16 LYS E O 1
ATOM 3989 N N . VAL E 1 17 ? -14.55453 40.57749 26.96754 1.000 28.58935 17 VAL E N 1
ATOM 3990 C CA . VAL E 1 17 ? -13.64644 39.43653 27.01091 1.000 29.59918 17 VAL E CA 1
ATOM 3991 C C . VAL E 1 17 ? -13.83636 38.55205 25.78411 1.000 28.76206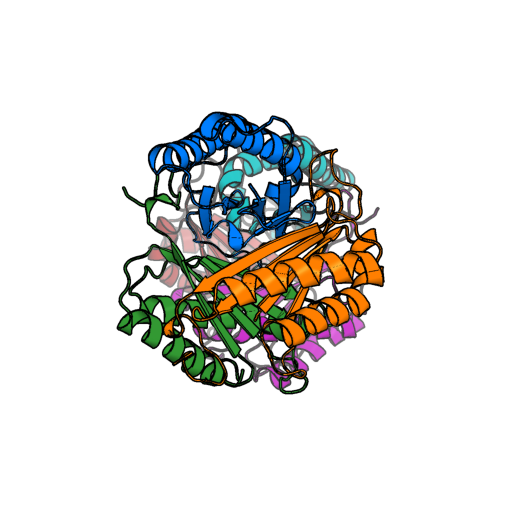 17 VAL E C 1
ATOM 3992 O O . VAL E 1 17 ? -12.86673 38.19198 25.11230 1.000 32.30107 17 VAL E O 1
ATOM 3996 N N . ARG E 1 18 ? -15.08936 38.20973 25.45235 1.000 32.43826 18 ARG E N 1
ATOM 3997 C CA . ARG E 1 18 ? -15.30935 37.31002 24.31908 1.000 33.44651 18 ARG E CA 1
ATOM 3998 C C . ARG E 1 18 ? -15.06977 38.01343 22.98889 1.000 32.14354 18 ARG E C 1
ATOM 3999 O O . ARG E 1 18 ? -14.58345 37.39443 22.04224 1.000 29.30929 18 ARG E O 1
ATOM 4007 N N . LEU E 1 19 ? -15.37620 39.30882 22.90959 1.000 31.76750 19 LEU E N 1
ATOM 4008 C CA . LEU E 1 19 ? -15.11715 40.05655 21.68535 1.000 29.20694 19 LEU E CA 1
ATOM 4009 C C . LEU E 1 19 ? -13.62522 40.10992 21.39375 1.000 29.14861 19 LEU E C 1
ATOM 4010 O O . LEU E 1 19 ? -13.19874 39.92258 20.24578 1.000 28.52191 19 LEU E O 1
ATOM 4015 N N . SER E 1 20 ? -12.81740 40.35784 22.42727 1.000 27.95766 20 SER E N 1
ATOM 4016 C CA . SER E 1 20 ? -11.36601 40.32278 22.27650 1.000 26.13612 20 SER E CA 1
ATOM 4017 C C . SER E 1 20 ? -10.90437 38.97047 21.75177 1.000 30.10255 20 SER E C 1
ATOM 4018 O O . SER E 1 20 ? -10.06289 38.89669 20.84741 1.000 26.11434 20 SER E O 1
ATOM 4021 N N . GLU E 1 21 ? -11.43983 37.87821 22.31815 1.000 28.74887 21 GLU E N 1
ATOM 4022 C CA . GLU E 1 21 ? -11.03134 36.56279 21.84972 1.000 28.05287 21 GLU E CA 1
ATOM 4023 C C . GLU E 1 21 ? -11.40286 36.37493 20.38644 1.000 26.56502 21 GLU E C 1
ATOM 4024 O O . GLU E 1 21 ? -10.61494 35.83564 19.60790 1.000 28.05085 21 GLU E O 1
ATOM 4030 N N . VAL E 1 22 ? -12.58384 36.84393 19.98717 1.000 24.73214 22 VAL E N 1
ATOM 4031 C CA . VAL E 1 22 ? -13.00223 36.67368 18.59938 1.000 29.03749 22 VAL E CA 1
ATOM 4032 C C . VAL E 1 22 ? -12.15249 37.53674 17.67359 1.000 28.28775 22 VAL E C 1
ATOM 4033 O O . VAL E 1 22 ? -11.70866 37.07477 16.61916 1.000 28.10288 22 VAL E O 1
ATOM 4037 N N . ILE E 1 23 ? -11.90813 38.80526 18.04634 1.000 26.14155 23 ILE E N 1
ATOM 4038 C CA . ILE E 1 23 ? -11.11362 39.68341 17.17708 1.000 25.75088 23 ILE E CA 1
ATOM 4039 C C . ILE E 1 23 ? -9.72940 39.08818 16.94007 1.000 28.02673 23 ILE E C 1
ATOM 4040 O O . ILE E 1 23 ? -9.27238 38.96468 15.79649 1.000 24.36139 23 ILE E O 1
ATOM 4045 N N . HIS E 1 24 ? -9.05392 38.67532 18.01813 1.000 27.36426 24 HIS E N 1
ATOM 4046 C CA . HIS E 1 24 ? -7.69859 38.15525 17.86847 1.000 28.28705 24 HIS E CA 1
ATOM 4047 C C . HIS E 1 24 ? -7.65806 36.89627 17.00175 1.000 30.37959 24 HIS E C 1
ATOM 4048 O O . HIS E 1 24 ? -6.71218 36.69287 16.22675 1.000 29.18436 24 HIS E O 1
ATOM 4055 N N . ARG E 1 25 ? -8.66585 36.03762 17.10758 1.000 24.73443 25 ARG E N 1
ATOM 4056 C CA . ARG E 1 25 ? -8.61839 34.84407 16.27158 1.000 31.51251 25 ARG E CA 1
ATOM 4057 C C . ARG E 1 25 ? -8.85947 35.16304 14.79069 1.000 31.76729 25 ARG E C 1
ATOM 4058 O O . ARG E 1 25 ? -8.26926 34.51172 13.92109 1.000 30.69777 25 ARG E O 1
ATOM 4066 N N . CYS E 1 26 ? -9.67729 36.16927 14.47203 1.000 28.27737 26 CYS E N 1
ATOM 4067 C CA . CYS E 1 26 ? -9.76653 36.60926 13.07952 1.000 30.40163 26 CYS E CA 1
ATOM 4068 C C . CYS E 1 26 ? -8.44463 37.19658 12.61305 1.000 30.98730 26 CYS E C 1
ATOM 4069 O O . CYS E 1 26 ? -8.05773 37.03722 11.44427 1.000 29.52264 26 CYS E O 1
ATOM 4072 N N . VAL E 1 27 ? -7.74699 37.89245 13.51212 1.000 29.50566 27 VAL E N 1
ATOM 4073 C CA . VAL E 1 27 ? -6.45420 38.47821 13.17393 1.000 27.71427 27 VAL E CA 1
ATOM 4074 C C . VAL E 1 27 ? -5.43522 37.38213 12.90234 1.000 29.53350 27 VAL E C 1
ATOM 4075 O O . VAL E 1 27 ? -4.73288 37.39976 11.88911 1.000 28.80324 27 VAL E O 1
ATOM 4079 N N . VAL E 1 28 ? -5.36799 36.38484 13.78245 1.000 32.54628 28 VAL E N 1
ATOM 4080 C CA . VAL E 1 28 ? -4.44484 35.27011 13.56299 1.000 30.77316 28 VAL E CA 1
ATOM 4081 C C . VAL E 1 28 ? -4.73826 34.58051 12.22940 1.000 32.88428 28 VAL E C 1
ATOM 4082 O O . VAL E 1 28 ? -3.82982 34.33700 11.42747 1.000 35.96481 28 VAL E O 1
ATOM 4086 N N . GLU E 1 29 ? -6.01641 34.30026 11.94911 1.000 31.15532 29 GLU E N 1
ATOM 4087 C CA . GLU E 1 29 ? -6.35908 33.49728 10.77044 1.000 34.88726 29 GLU E CA 1
ATOM 4088 C C . GLU E 1 29 ? -6.11982 34.26092 9.46911 1.000 37.12034 29 GLU E C 1
ATOM 4089 O O . GLU E 1 29 ? -5.58603 33.69753 8.50512 1.000 38.47676 29 GLU E O 1
ATOM 4095 N N . ALA E 1 30 ? -6.51011 35.54121 9.41261 1.000 32.74392 30 ALA E N 1
ATOM 4096 C CA . ALA E 1 30 ? -6.43107 36.28605 8.15615 1.000 33.13389 30 ALA E CA 1
ATOM 4097 C C . ALA E 1 30 ? -5.02875 36.80449 7.86522 1.000 38.27658 30 ALA E C 1
ATOM 4098 O O . ALA E 1 30 ? -4.62781 36.87465 6.69656 1.000 37.56128 30 ALA E O 1
ATOM 4100 N N . LEU E 1 31 ? -4.28271 37.21752 8.89080 1.000 39.27505 31 LEU E N 1
ATOM 4101 C CA . LEU E 1 31 ? -2.94064 37.75860 8.68965 1.000 39.77723 31 LEU E CA 1
ATOM 4102 C C . LEU E 1 31 ? -1.83548 36.80288 9.12573 1.000 39.52657 31 LEU E C 1
ATOM 4103 O O . LEU E 1 31 ? -0.65838 37.17193 9.05408 1.000 44.50372 31 LEU E O 1
ATOM 4108 N N . GLN E 1 32 ? -2.17663 35.58890 9.56461 1.000 42.41158 32 GLN E N 1
ATOM 4109 C CA . GLN E 1 32 ? -1.18094 34.59083 9.99056 1.000 45.47372 32 GLN E CA 1
ATOM 4110 C C . GLN E 1 32 ? -0.25487 35.17660 11.04976 1.000 44.69600 32 GLN E C 1
ATOM 4111 O O . GLN E 1 32 ? 0.95508 34.95577 11.04969 1.000 47.04805 32 GLN E O 1
ATOM 4117 N N . PHE E 1 33 ? -0.81493 35.90676 11.91921 1.000 46.66424 33 PHE E N 1
ATOM 4118 C CA . PHE E 1 33 ? -0.15604 36.69770 12.93478 1.000 40.71038 33 PHE E CA 1
ATOM 4119 C C . PHE E 1 33 ? 0.01900 35.87871 14.21624 1.000 41.71032 33 PHE E C 1
ATOM 4120 O O . PHE E 1 33 ? -0.77992 34.97631 14.49435 1.000 38.46806 33 PHE E O 1
ATOM 4128 N N . PRO E 1 34 ? 1.07088 36.14292 14.99556 1.000 38.00571 34 PRO E N 1
ATOM 4129 C CA . PRO E 1 34 ? 1.32614 35.34003 16.19940 1.000 41.18229 34 PRO E CA 1
ATOM 4130 C C . PRO E 1 34 ? 0.14668 35.27576 17.16094 1.000 42.89205 34 PRO E C 1
ATOM 4131 O O . PRO E 1 34 ? -0.44525 36.29933 17.53149 1.000 40.06677 34 PRO E O 1
ATOM 4135 N N . LYS E 1 35 ? -0.17519 34.04723 17.58176 1.000 37.22265 35 LYS E N 1
ATOM 4136 C CA . LYS E 1 35 ? -1.31648 33.80785 18.46014 1.000 41.61922 35 LYS E CA 1
ATOM 4137 C C . LYS E 1 35 ? -1.22106 34.56908 19.77855 1.000 43.51284 35 LYS E C 1
ATOM 4138 O O . LYS E 1 35 ? -2.25524 34.87108 20.38692 1.000 42.01305 35 LYS E O 1
ATOM 4144 N N . ASN E 1 36 ? -0.01240 34.88899 20.24819 1.000 38.09277 36 ASN E N 1
ATOM 4145 C CA . ASN E 1 36 ? 0.12144 35.54631 21.54350 1.000 42.15384 36 ASN E CA 1
ATOM 4146 C C . ASN E 1 36 ? 0.55739 37.01350 21.44501 1.000 41.09084 36 ASN E C 1
ATOM 4147 O O . ASN E 1 36 ? 1.06617 37.56362 22.42064 1.000 41.52667 36 ASN E O 1
ATOM 4152 N N . LYS E 1 37 ? 0.36268 37.66914 20.30483 1.000 38.45037 37 LYS E N 1
ATOM 4153 C CA . LYS E 1 37 ? 0.56799 39.11772 20.20887 1.000 38.72391 37 LYS E CA 1
ATOM 4154 C C . LYS E 1 37 ? -0.78915 39.81645 20.08854 1.000 32.07404 37 LYS E C 1
ATOM 4155 O O . LYS E 1 37 ? -1.16914 40.35784 19.04142 1.000 32.69104 37 LYS E O 1
ATOM 4161 N N . ARG E 1 38 ? -1.53818 39.79095 21.18209 1.000 28.83772 38 ARG E N 1
ATOM 4162 C CA . ARG E 1 38 ? -2.86753 40.38971 21.24347 1.000 27.31449 38 ARG E CA 1
ATOM 4163 C C . ARG E 1 38 ? -2.74039 41.74045 21.93915 1.000 29.18324 38 ARG E C 1
ATOM 4164 O O . ARG E 1 38 ? -2.42795 41.79631 23.13517 1.000 22.32107 38 ARG E O 1
ATOM 4172 N N . PHE E 1 39 ? -2.97498 42.82518 21.18354 1.000 26.38316 39 PHE E N 1
ATOM 4173 C CA . PHE E 1 39 ? -2.87268 44.20128 21.68716 1.000 27.67650 39 PHE E CA 1
ATOM 4174 C C . PHE E 1 39 ? -4.20354 44.89819 21.40929 1.000 29.94548 39 PHE E C 1
ATOM 4175 O O . PHE E 1 39 ? -4.43937 45.36654 20.28480 1.000 29.34483 39 PHE E O 1
ATOM 4183 N N . HIS E 1 40 ? -5.07008 44.94064 22.43262 1.000 23.74602 40 HIS E N 1
ATOM 4184 C CA . HIS E 1 40 ? -6.42259 45.48558 22.35348 1.000 26.06878 40 HIS E CA 1
ATOM 4185 C C . HIS E 1 40 ? -6.63081 46.58504 23.39531 1.000 28.15070 40 HIS E C 1
ATOM 4186 O O . HIS E 1 40 ? -6.15417 46.48619 24.53543 1.000 23.55034 40 HIS E O 1
ATOM 4193 N N . ARG E 1 41 ? -7.35808 47.62639 22.99883 1.000 21.35195 41 ARG E N 1
ATOM 4194 C CA . ARG E 1 41 ? -7.76819 48.68944 23.90414 1.000 22.13164 41 ARG E CA 1
ATOM 4195 C C . ARG E 1 41 ? -9.26382 48.89177 23.72638 1.000 24.66439 41 ARG E C 1
ATOM 4196 O O . ARG E 1 41 ? -9.72465 49.17803 22.61426 1.000 24.33223 41 ARG E O 1
ATOM 4204 N N . PHE E 1 42 ? -10.01783 48.75857 24.81533 1.000 21.91795 42 PHE E N 1
ATOM 4205 C CA . PHE E 1 42 ? -11.46166 48.93994 24.79734 1.000 26.01298 42 PHE E CA 1
ATOM 4206 C C . PHE E 1 42 ? -11.84865 50.29249 25.38407 1.000 26.75040 42 PHE E C 1
ATOM 4207 O O . PHE E 1 42 ? -11.24755 50.75568 26.36113 1.000 24.17050 42 PHE E O 1
ATOM 4215 N N . PHE E 1 43 ? -12.86232 50.91481 24.78273 1.000 24.15675 43 PHE E N 1
ATOM 4216 C CA . PHE E 1 43 ? -13.34184 52.24111 25.18869 1.000 27.99263 43 PHE E CA 1
ATOM 4217 C C . PHE E 1 43 ? -14.85363 52.18303 25.36108 1.000 29.20832 43 PHE E C 1
ATOM 4218 O O . PHE E 1 43 ? -15.61227 52.63702 24.49033 1.000 27.42010 43 PHE E O 1
ATOM 4226 N N . PRO E 1 44 ? -15.32853 51.60563 26.47179 1.000 32.01018 44 PRO E N 1
ATOM 4227 C CA . PRO E 1 44 ? -16.77088 51.63057 26.76164 1.000 30.76077 44 PRO E CA 1
ATOM 4228 C C . PRO E 1 44 ? -17.20617 53.06659 26.98622 1.000 29.53910 44 PRO E C 1
ATOM 4229 O O . PRO E 1 44 ? -16.61687 53.78249 27.78180 1.000 32.74289 44 PRO E O 1
ATOM 4233 N N . MET E 1 45 ? -18.21001 53.49713 26.24188 1.000 32.76652 45 MET E N 1
ATOM 4234 C CA . MET E 1 45 ? -18.58537 54.90006 26.17563 1.000 38.09013 45 MET E CA 1
ATOM 4235 C C . MET E 1 45 ? -19.91627 55.11663 26.87131 1.000 37.01921 45 MET E C 1
ATOM 4236 O O . MET E 1 45 ? -20.80275 54.26428 26.80548 1.000 33.08138 45 MET E O 1
ATOM 4241 N N . LYS E 1 46 ? -20.06960 56.28123 27.49132 1.000 37.00099 46 LYS E N 1
ATOM 4242 C CA . LYS E 1 46 ? -21.39392 56.69580 27.93438 1.000 39.17859 46 LYS E CA 1
ATOM 4243 C C . LYS E 1 46 ? -22.24284 57.02883 26.71597 1.000 38.88582 46 LYS E C 1
ATOM 4244 O O . LYS E 1 46 ? -21.73906 57.51921 25.69909 1.000 35.49404 46 LYS E O 1
ATOM 4250 N N . ALA E 1 47 ? -23.54168 56.72476 26.79835 1.000 38.18787 47 ALA E N 1
ATOM 4251 C CA . ALA E 1 47 ? -24.37119 56.93023 25.61164 1.000 37.12773 47 ALA E CA 1
ATOM 4252 C C . ALA E 1 47 ? -24.46528 58.40889 25.25202 1.000 37.32897 47 ALA E C 1
ATOM 4253 O O . ALA E 1 47 ? -24.60184 58.75573 24.07262 1.000 38.65752 47 ALA E O 1
ATOM 4255 N N . GLU E 1 48 ? -24.37198 59.29449 26.24297 1.000 38.76845 48 GLU E N 1
ATOM 4256 C CA . GLU E 1 48 ? -24.32671 60.70890 25.91372 1.000 40.87276 48 GLU E CA 1
ATOM 4257 C C . GLU E 1 48 ? -23.06432 61.05701 25.12978 1.000 42.06066 48 GLU E C 1
ATOM 4258 O O . GLU E 1 48 ? -23.04694 62.08580 24.45258 1.000 39.65407 48 GLU E O 1
ATOM 4264 N N . ASP E 1 49 ? -22.03629 60.18657 25.13718 1.000 35.52514 49 ASP E N 1
ATOM 4265 C CA . ASP E 1 49 ? -20.77979 60.50748 24.46610 1.000 37.88553 49 ASP E CA 1
ATOM 4266 C C . ASP E 1 49 ? -20.57944 59.78875 23.13978 1.000 40.45338 49 ASP E C 1
ATOM 4267 O O . ASP E 1 49 ? -19.69071 60.18807 22.37411 1.000 36.11995 49 ASP E O 1
ATOM 4272 N N . MET E 1 50 ? -21.34183 58.73504 22.85298 1.000 36.56998 50 MET E N 1
ATOM 4273 C CA . MET E 1 50 ? -21.20289 57.99417 21.59467 1.000 39.47070 50 MET E CA 1
ATOM 4274 C C . MET E 1 50 ? -22.55673 58.01425 20.89113 1.000 43.23957 50 MET E C 1
ATOM 4275 O O . MET E 1 50 ? -23.47287 57.27241 21.26941 1.000 40.77578 50 MET E O 1
ATOM 4280 N N . LEU E 1 51 ? -22.66649 58.87887 19.88091 1.000 43.71834 51 LEU E N 1
ATOM 4281 C CA . LEU E 1 51 ? -23.88722 59.11236 19.11486 1.000 44.14469 51 LEU E CA 1
ATOM 4282 C C . LEU E 1 51 ? -23.77698 58.44475 17.74782 1.000 47.44536 51 LEU E C 1
ATOM 4283 O O . LEU E 1 51 ? -22.80291 58.66434 17.01636 1.000 43.23174 51 LEU E O 1
ATOM 4288 N N . PHE E 1 52 ? -24.78308 57.66104 17.38688 1.000 45.26118 52 PHE E N 1
ATOM 4289 C CA . PHE E 1 52 ? -24.79086 57.01382 16.08682 1.000 48.14260 52 PHE E CA 1
ATOM 4290 C C . PHE E 1 52 ? -26.13416 57.26756 15.41160 1.000 47.22887 52 PHE E C 1
ATOM 4291 O O . PHE E 1 52 ? -27.04799 57.85179 15.99340 1.000 42.93291 52 PHE E O 1
ATOM 4299 N N . SER E 1 53 ? -26.23312 56.85993 14.15219 1.000 48.35099 53 SER E N 1
ATOM 4300 C CA . SER E 1 53 ? -27.48337 57.02245 13.42907 1.000 50.09107 53 SER E CA 1
ATOM 4301 C C . SER E 1 53 ? -28.56075 56.16012 14.06899 1.000 52.15174 53 SER E C 1
ATOM 4302 O O . SER E 1 53 ? -28.28087 55.07567 14.58561 1.000 50.82241 53 SER E O 1
ATOM 4305 N N . GLU E 1 54 ? -29.80021 56.65941 14.05964 1.000 55.64809 54 GLU E N 1
ATOM 4306 C CA . GLU E 1 54 ? -30.92660 55.86349 14.54818 1.000 62.31588 54 GLU E CA 1
ATOM 4307 C C . GLU E 1 54 ? -31.08263 54.55929 13.77468 1.000 60.97129 54 GLU E C 1
ATOM 4308 O O . GLU E 1 54 ? -31.79823 53.66174 14.23309 1.000 61.84619 54 GLU E O 1
ATOM 4314 N N . ASP E 1 55 ? -30.42323 54.44592 12.61872 1.000 57.62178 55 ASP E N 1
ATOM 4315 C CA . ASP E 1 55 ? -30.31032 53.22832 11.82491 1.000 63.82732 55 ASP E CA 1
ATOM 4316 C C . ASP E 1 55 ? -29.51079 52.12505 12.51904 1.000 63.88890 55 ASP E C 1
ATOM 4317 O O . ASP E 1 55 ? -29.50378 50.98560 12.03940 1.000 61.62930 55 ASP E O 1
ATOM 4322 N N . ARG E 1 56 ? -28.81439 52.43320 13.60512 1.000 59.68655 56 ARG E N 1
ATOM 4323 C CA . ARG E 1 56 ? -28.02857 51.45370 14.33355 1.000 53.86101 56 ARG E CA 1
ATOM 4324 C C . ARG E 1 56 ? -28.70072 51.17560 15.66428 1.000 52.88637 56 ARG E C 1
ATOM 4325 O O . ARG E 1 56 ? -29.35762 52.04997 16.23580 1.000 58.43294 56 ARG E O 1
ATOM 4333 N N . SER E 1 57 ? -28.53397 49.95268 16.15580 1.000 51.74793 57 SER E N 1
ATOM 4334 C CA . SER E 1 57 ? -29.05057 49.60248 17.46829 1.000 49.16459 57 SER E CA 1
ATOM 4335 C C . SER E 1 57 ? -27.98029 49.86299 18.53060 1.000 49.37998 57 SER E C 1
ATOM 4336 O O . SER E 1 57 ? -26.85049 50.25531 18.22483 1.000 46.51691 57 SER E O 1
ATOM 4339 N N . SER E 1 58 ? -28.33451 49.63271 19.80233 1.000 45.48955 58 SER E N 1
ATOM 4340 C CA . SER E 1 58 ? -27.42873 49.90011 20.91609 1.000 44.86582 58 SER E CA 1
ATOM 4341 C C . SER E 1 58 ? -26.21465 48.97281 20.94566 1.000 44.74182 58 SER E C 1
ATOM 4342 O O . SER E 1 58 ? -25.31863 49.17899 21.77006 1.000 45.92182 58 SER E O 1
ATOM 4345 N N . ALA E 1 59 ? -26.16170 47.96166 20.08457 1.000 42.36427 59 ALA E N 1
ATOM 4346 C CA . ALA E 1 59 ? -24.98293 47.11966 19.94941 1.000 45.36632 59 ALA E CA 1
ATOM 4347 C C . ALA E 1 59 ? -23.88885 47.74110 19.07817 1.000 41.47773 59 ALA E C 1
ATOM 4348 O O . ALA E 1 59 ? -22.82218 47.13124 18.95399 1.000 41.36124 59 ALA E O 1
ATOM 4350 N N . TYR E 1 60 ? -24.12070 48.92118 18.48309 1.000 40.22430 60 TYR E N 1
ATOM 4351 C CA . TYR E 1 60 ? -23.18717 49.52045 17.52736 1.000 37.05093 60 TYR E CA 1
ATOM 4352 C C . TYR E 1 60 ? -21.76221 49.56629 18.07543 1.000 35.29552 60 TYR E C 1
ATOM 4353 O O . TYR E 1 60 ? -21.50718 50.10311 19.15859 1.000 32.26557 60 TYR E O 1
ATOM 4362 N N . THR E 1 61 ? -20.83586 48.98701 17.32224 1.000 31.28115 61 THR E N 1
ATOM 4363 C CA . THR E 1 61 ? -19.47627 48.76915 17.79226 1.000 32.66938 61 THR E CA 1
ATOM 4364 C C . THR E 1 61 ? -18.49977 49.12969 16.68509 1.000 29.51926 61 THR E C 1
ATOM 4365 O O . THR E 1 61 ? -18.67408 48.69838 15.54346 1.000 27.23247 61 THR E O 1
ATOM 4369 N N . ILE E 1 62 ? -17.45381 49.87343 17.04040 1.000 24.78549 62 ILE E N 1
ATOM 4370 C CA . ILE E 1 62 ? -16.45862 50.33386 16.08568 1.000 25.74896 62 ILE E CA 1
ATOM 4371 C C . ILE E 1 62 ? -15.12887 49.67369 16.41105 1.000 24.08121 62 ILE E C 1
ATOM 4372 O O . ILE E 1 62 ? -14.67257 49.70161 17.56457 1.000 22.23307 62 ILE E O 1
ATOM 4377 N N . ILE E 1 63 ? -14.50839 49.07847 15.39837 1.000 21.79858 63 ILE E N 1
ATOM 4378 C CA . ILE E 1 63 ? -13.21793 48.42172 15.55258 1.000 24.25788 63 ILE E CA 1
ATOM 4379 C C . ILE E 1 63 ? -12.19712 49.10774 14.64907 1.000 29.11895 63 ILE E C 1
ATOM 4380 O O . ILE E 1 63 ? -12.35333 49.12294 13.41738 1.000 29.96294 63 ILE E O 1
ATOM 4385 N N . GLU E 1 64 ? -11.14383 49.65506 15.25596 1.000 26.00498 64 GLU E N 1
ATOM 4386 C CA . GLU E 1 64 ? -10.10302 50.37690 14.52804 1.000 28.05817 64 GLU E CA 1
ATOM 4387 C C . GLU E 1 64 ? -8.79537 49.60897 14.62730 1.000 26.55590 64 GLU E C 1
ATOM 4388 O O . GLU E 1 64 ? -8.32610 49.31350 15.73436 1.000 23.35546 64 GLU E O 1
ATOM 4394 N N . ILE E 1 65 ? -8.19840 49.30052 13.47801 1.000 20.93791 65 ILE E N 1
ATOM 4395 C CA . ILE E 1 65 ? -7.02320 48.44670 13.42814 1.000 26.40756 65 ILE E CA 1
ATOM 4396 C C . ILE E 1 65 ? -5.87449 49.21933 12.78695 1.000 30.04923 65 ILE E C 1
ATOM 4397 O O . ILE E 1 65 ? -6.00661 49.72835 11.66757 1.000 31.29260 65 ILE E O 1
ATOM 4402 N N . THR E 1 66 ? -4.75571 49.31461 13.49425 1.000 25.00063 66 THR E N 1
ATOM 4403 C CA . THR E 1 66 ? -3.54953 49.94538 12.97260 1.000 32.39788 66 THR E CA 1
ATOM 4404 C C . THR E 1 66 ? -2.49047 48.88144 12.74536 1.000 31.84868 66 THR E C 1
ATOM 4405 O O . THR E 1 66 ? -2.30216 48.01317 13.60125 1.000 33.89338 66 THR E O 1
ATOM 4409 N N . MET E 1 67 ? -1.82911 48.92599 11.58696 1.000 29.67561 67 MET E N 1
ATOM 4410 C CA . MET E 1 67 ? -0.79949 47.93961 11.26606 1.000 35.70412 67 MET E CA 1
ATOM 4411 C C . MET E 1 67 ? 0.22694 48.54173 10.31570 1.000 34.52548 67 MET E C 1
ATOM 4412 O O . MET E 1 67 ? -0.03678 49.54360 9.63021 1.000 28.94078 67 MET E O 1
ATOM 4417 N N . MET E 1 68 ? 1.41928 47.93170 10.29846 1.000 26.47438 68 MET E N 1
ATOM 4418 C CA . MET E 1 68 ? 2.44069 48.34416 9.33865 1.000 36.64687 68 MET E CA 1
ATOM 4419 C C . MET E 1 68 ? 2.01893 47.99090 7.91518 1.000 33.94837 68 MET E C 1
ATOM 4420 O O . MET E 1 68 ? 1.40492 46.95200 7.67739 1.000 31.85931 68 MET E O 1
ATOM 4425 N N . GLU E 1 69 ? 2.31521 48.87011 6.96184 1.000 33.66894 69 GLU E N 1
ATOM 4426 C CA . GLU E 1 69 ? 1.90129 48.51717 5.61222 1.000 35.53570 69 GLU E CA 1
ATOM 4427 C C . GLU E 1 69 ? 2.75921 47.37403 5.08321 1.000 34.77795 69 GLU E C 1
ATOM 4428 O O . GLU E 1 69 ? 3.80297 47.01951 5.64964 1.000 34.98501 69 GLU E O 1
ATOM 4434 N N . GLY E 1 70 ? 2.30228 46.79199 3.97969 1.000 32.09228 70 GLY E N 1
ATOM 4435 C CA . GLY E 1 70 ? 2.91964 45.61807 3.40306 1.000 32.04421 70 GLY E CA 1
ATOM 4436 C C . GLY E 1 70 ? 2.00123 44.42581 3.25929 1.000 33.98604 70 GLY E C 1
ATOM 4437 O O . GLY E 1 70 ? 2.35287 43.47926 2.54659 1.000 38.79311 70 GLY E O 1
ATOM 4438 N N . ARG E 1 71 ? 0.84992 44.40544 3.92062 1.000 32.37189 71 ARG E N 1
ATOM 4439 C CA . ARG E 1 71 ? -0.03491 43.28191 3.66754 1.000 32.52910 71 ARG E CA 1
ATOM 4440 C C . ARG E 1 71 ? -0.87816 43.53893 2.41867 1.000 33.37610 71 ARG E C 1
ATOM 4441 O O . ARG E 1 71 ? -1.14012 44.68007 2.03680 1.000 29.36082 71 ARG E O 1
ATOM 4449 N N . SER E 1 72 ? -1.32713 42.45276 1.80326 1.000 30.58175 72 SER E N 1
ATOM 4450 C CA . SER E 1 72 ? -2.06128 42.54000 0.55822 1.000 30.69781 72 SER E CA 1
ATOM 4451 C C . SER E 1 72 ? -3.48084 43.00932 0.80926 1.000 30.99510 72 SER E C 1
ATOM 4452 O O . SER E 1 72 ? -4.04606 42.82373 1.88368 1.000 27.53868 72 SER E O 1
ATOM 4455 N N . LYS E 1 73 ? -4.06412 43.59588 -0.23274 1.000 29.89108 73 LYS E N 1
ATOM 4456 C CA . LYS E 1 73 ? -5.47085 43.96648 -0.20338 1.000 33.78202 73 LYS E CA 1
ATOM 4457 C C . LYS E 1 73 ? -6.33919 42.74662 0.08185 1.000 32.18918 73 LYS E C 1
ATOM 4458 O O . LYS E 1 73 ? -7.35319 42.83941 0.78014 1.000 29.03441 73 LYS E O 1
ATOM 4464 N N . GLU E 1 74 ? -5.93195 41.58553 -0.43348 1.000 34.37265 74 GLU E N 1
ATOM 4465 C CA . GLU E 1 74 ? -6.68439 40.34808 -0.22166 1.000 34.78947 74 GLU E CA 1
ATOM 4466 C C . GLU E 1 74 ? -6.70605 39.93056 1.24941 1.000 29.78699 74 GLU E C 1
ATOM 4467 O O . GLU E 1 74 ? -7.74570 39.50552 1.76689 1.000 34.00632 74 GLU E O 1
ATOM 4473 N N . ALA E 1 75 ? -5.56978 40.01928 1.93554 1.000 32.25249 75 ALA E N 1
ATOM 4474 C CA . ALA E 1 75 ? -5.54492 39.67497 3.35945 1.000 29.51076 75 ALA E CA 1
ATOM 4475 C C . ALA E 1 75 ? -6.37309 40.65490 4.18013 1.000 29.44943 75 ALA E C 1
ATOM 4476 O O . ALA E 1 75 ? -7.10170 40.25325 5.09896 1.000 28.44442 75 ALA E O 1
ATOM 4478 N N . LYS E 1 76 ? -6.26613 41.94846 3.87190 1.000 30.23196 76 LYS E N 1
ATOM 4479 C CA . LYS E 1 76 ? -7.05420 42.93720 4.59182 1.000 27.28604 76 LYS E CA 1
ATOM 4480 C C . LYS E 1 76 ? -8.55097 42.71063 4.38818 1.000 30.44469 76 LYS E C 1
ATOM 4481 O O . LYS E 1 76 ? -9.32723 42.79544 5.34639 1.000 29.06291 76 LYS E O 1
ATOM 4487 N N . LYS E 1 77 ? -8.97484 42.41282 3.14985 1.000 29.15577 77 LYS E N 1
ATOM 4488 C CA . LYS E 1 77 ? -10.39477 42.16608 2.88187 1.000 34.47913 77 LYS E CA 1
ATOM 4489 C C . LYS E 1 77 ? -10.86299 40.87266 3.55021 1.000 30.58889 77 LYS E C 1
ATOM 4490 O O . LYS E 1 77 ? -11.98678 40.79900 4.05864 1.000 27.92176 77 LYS E O 1
ATOM 4496 N N . LYS E 1 78 ? -10.01031 39.84856 3.55702 1.000 27.34647 78 LYS E N 1
ATOM 4497 C CA . LYS E 1 78 ? -10.27163 38.66250 4.36567 1.000 31.24223 78 LYS E CA 1
ATOM 4498 C C . LYS E 1 78 ? -10.49325 39.02389 5.82941 1.000 28.69648 78 LYS E C 1
ATOM 4499 O O . LYS E 1 78 ? -11.40426 38.49828 6.48494 1.000 28.29310 78 LYS E O 1
ATOM 4505 N N . LEU E 1 79 ? -9.63308 39.88427 6.37802 1.000 28.85625 79 LEU E N 1
ATOM 4506 C CA . LEU E 1 79 ? -9.72275 40.15388 7.80883 1.000 28.84422 79 LEU E CA 1
ATOM 4507 C C . LEU E 1 79 ? -11.06972 40.76678 8.15114 1.000 28.62490 79 LEU E C 1
ATOM 4508 O O . LEU E 1 79 ? -11.71878 40.35892 9.12500 1.000 29.07383 79 LEU E O 1
ATOM 4513 N N . ILE E 1 80 ? -11.54533 41.67868 7.30852 1.000 27.02963 80 ILE E N 1
ATOM 4514 C CA . ILE E 1 80 ? -12.80248 42.36467 7.58002 1.000 28.96476 80 ILE E CA 1
ATOM 4515 C C . ILE E 1 80 ? -13.97389 41.39445 7.47875 1.000 27.99045 80 ILE E C 1
ATOM 4516 O O . ILE E 1 80 ? -14.87262 41.39790 8.32701 1.000 29.70130 80 ILE E O 1
ATOM 4521 N N . ALA E 1 81 ? -13.98405 40.55674 6.43546 1.000 28.38663 81 ALA E N 1
ATOM 4522 C CA . ALA E 1 81 ? -15.06944 39.59432 6.24810 1.000 31.29803 81 ALA E CA 1
ATOM 4523 C C . ALA E 1 81 ? -15.10954 38.57131 7.38760 1.000 30.02354 81 ALA E C 1
ATOM 4524 O O . ALA E 1 81 ? -16.18809 38.23443 7.89797 1.000 35.14090 81 ALA E O 1
ATOM 4526 N N . LEU E 1 82 ? -13.94445 38.09976 7.83072 1.000 28.11944 82 LEU E N 1
ATOM 4527 C CA . LEU E 1 82 ? -13.90040 37.18965 8.97405 1.000 27.15519 82 LEU E CA 1
ATOM 4528 C C . LEU E 1 82 ? -14.47868 37.83757 10.23226 1.000 32.91915 82 LEU E C 1
ATOM 4529 O O . LEU E 1 82 ? -15.25994 37.20638 10.96452 1.000 31.83091 82 LEU E O 1
ATOM 4534 N N . LEU E 1 83 ? -14.11531 39.09853 10.49909 1.000 28.82495 83 LEU E N 1
ATOM 4535 C CA . LEU E 1 83 ? -14.63909 39.77997 11.67643 1.000 29.82674 83 LEU E CA 1
ATOM 4536 C C . LEU E 1 83 ? -16.15979 39.89507 11.61326 1.000 32.96112 83 LEU E C 1
ATOM 4537 O O . LEU E 1 83 ? -16.85055 39.56318 12.58560 1.000 33.74976 83 LEU E O 1
ATOM 4542 N N . PHE E 1 84 ? -16.70690 40.36471 10.47900 1.000 26.75900 84 PHE E N 1
ATOM 4543 C CA . PHE E 1 84 ? -18.16342 40.45310 10.34860 1.000 31.35177 84 PHE E CA 1
ATOM 4544 C C . PHE E 1 84 ? -18.81167 39.09954 10.62289 1.000 33.46087 84 PHE E C 1
ATOM 4545 O O . PHE E 1 84 ? -19.76955 39.00165 11.40046 1.000 31.87051 84 PHE E O 1
ATOM 4553 N N . LYS E 1 85 ? -18.26931 38.04093 10.01065 1.000 29.05526 85 LYS E N 1
ATOM 4554 C CA . LYS E 1 85 ? -18.85306 36.70539 10.14021 1.000 33.25164 85 LYS E CA 1
ATOM 4555 C C . LYS E 1 85 ? -18.74781 36.17738 11.56650 1.000 34.08476 85 LYS E C 1
ATOM 4556 O O . LYS E 1 85 ? -19.73227 35.70206 12.14036 1.000 40.53579 85 LYS E O 1
ATOM 4562 N N . HIS E 1 86 ? -17.55903 36.22094 12.15051 1.000 36.37782 86 HIS E N 1
ATOM 4563 C CA . HIS E 1 86 ? -17.39982 35.57425 13.44833 1.000 37.18834 86 HIS E CA 1
ATOM 4564 C C . HIS E 1 86 ? -17.95995 36.40799 14.58364 1.000 36.63601 86 HIS E C 1
ATOM 4565 O O . HIS E 1 86 ? -18.33174 35.85323 15.62398 1.000 35.19047 86 HIS E O 1
ATOM 4572 N N . ILE E 1 87 ? -18.03867 37.72628 14.41552 1.000 34.59710 87 ILE E N 1
ATOM 4573 C CA . ILE E 1 87 ? -18.61123 38.54020 15.47998 1.000 32.02322 87 ILE E CA 1
ATOM 4574 C C . ILE E 1 87 ? -20.12343 38.37335 15.51401 1.000 32.35968 87 ILE E C 1
ATOM 4575 O O . ILE E 1 87 ? -20.72362 38.27846 16.58987 1.000 33.65401 87 ILE E O 1
ATOM 4580 N N . GLU E 1 88 ? -20.76632 38.31925 14.34705 1.000 31.17257 88 GLU E N 1
ATOM 4581 C CA . GLU E 1 88 ? -22.19802 38.02242 14.32690 1.000 38.49207 88 GLU E CA 1
ATOM 4582 C C . GLU E 1 88 ? -22.47712 36.63313 14.88542 1.000 38.34477 88 GLU E C 1
ATOM 4583 O O . GLU E 1 88 ? -23.35647 36.45959 15.73183 1.000 38.29756 88 GLU E O 1
ATOM 4589 N N . GLU E 1 89 ? -21.70808 35.63072 14.44739 1.000 40.07402 89 GLU E N 1
ATOM 4590 C CA . GLU E 1 89 ? -21.95958 34.26130 14.89040 1.000 41.87581 89 GLU E CA 1
ATOM 4591 C C . GLU E 1 89 ? -21.70524 34.08369 16.38194 1.000 42.89076 89 GLU E C 1
ATOM 4592 O O . GLU E 1 89 ? -22.48401 33.40833 17.06633 1.000 41.37368 89 GLU E O 1
ATOM 4598 N N . GLU E 1 90 ? -20.62566 34.67638 16.90680 1.000 39.93951 90 GLU E N 1
ATOM 4599 C CA . GLU E 1 90 ? -20.24665 34.42636 18.29334 1.000 39.69940 90 GLU E CA 1
ATOM 4600 C C . GLU E 1 90 ? -20.88409 35.39618 19.27205 1.000 41.26534 90 GLU E C 1
ATOM 4601 O O . GLU E 1 90 ? -21.08475 35.03267 20.43558 1.000 49.34526 90 GLU E O 1
ATOM 4607 N N . LEU E 1 91 ? -21.20246 36.62018 18.84216 1.000 37.16096 91 LEU E N 1
ATOM 4608 C CA . LEU E 1 91 ? -21.73921 37.64198 19.73997 1.000 41.08088 91 LEU E CA 1
ATOM 4609 C C . LEU E 1 91 ? -23.10404 38.17471 19.33047 1.000 39.72572 91 LEU E C 1
ATOM 4610 O O . LEU E 1 91 ? -23.68308 38.97722 20.07137 1.000 41.92185 91 LEU E O 1
ATOM 4615 N N . GLY E 1 92 ? -23.63775 37.75275 18.18898 1.000 36.81085 92 GLY E N 1
ATOM 4616 C CA . GLY E 1 92 ? -24.92119 38.26651 17.76085 1.000 41.07985 92 GLY E CA 1
ATOM 4617 C C . GLY E 1 92 ? -24.91689 39.69176 17.25675 1.000 44.47163 92 GLY E C 1
ATOM 4618 O O . GLY E 1 92 ? -25.99233 40.23395 16.98470 1.000 41.87952 92 GLY E O 1
ATOM 4619 N N . ILE E 1 93 ? -23.75059 40.31840 17.10571 1.000 41.18426 93 ILE E N 1
ATOM 4620 C CA . ILE E 1 93 ? -23.69694 41.68508 16.59678 1.000 36.42137 93 ILE E CA 1
ATOM 4621 C C . ILE E 1 93 ? -23.85821 41.64067 15.08371 1.000 39.75996 93 ILE E C 1
ATOM 4622 O O . ILE E 1 93 ? -23.02194 41.07696 14.37317 1.000 38.31169 93 ILE E O 1
ATOM 4627 N N . ALA E 1 94 ? -24.94286 42.22506 14.59017 1.000 43.89478 94 ALA E N 1
ATOM 4628 C CA . ALA E 1 94 ? -25.27815 42.13014 13.17714 1.000 47.49391 94 ALA E CA 1
ATOM 4629 C C . ALA E 1 94 ? -24.42956 43.09317 12.34635 1.000 47.84508 94 ALA E C 1
ATOM 4630 O O . ALA E 1 94 ? -24.02617 44.16362 12.81942 1.000 45.27437 94 ALA E O 1
ATOM 4632 N N . GLY E 1 95 ? -24.17687 42.70683 11.08541 1.000 40.17634 95 GLY E N 1
ATOM 4633 C CA . GLY E 1 95 ? -23.27940 43.48222 10.24459 1.000 40.18116 95 GLY E CA 1
ATOM 4634 C C . GLY E 1 95 ? -23.62886 44.95538 10.20982 1.000 44.95764 95 GLY E C 1
ATOM 4635 O O . GLY E 1 95 ? -22.74071 45.81402 10.15501 1.000 39.89193 95 GLY E O 1
ATOM 4636 N N . ASN E 1 96 ? -24.92170 45.26978 10.29053 1.000 46.58113 96 ASN E N 1
ATOM 4637 C CA . ASN E 1 96 ? -25.36781 46.65727 10.30646 1.000 44.92373 96 ASN E CA 1
ATOM 4638 C C . ASN E 1 96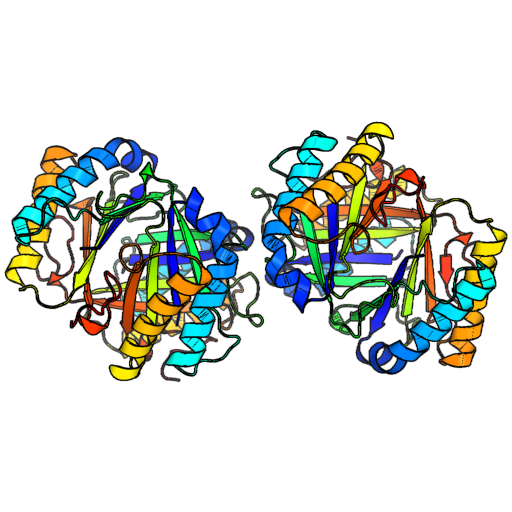 ? -24.84161 47.39737 11.53408 1.000 45.23461 96 ASN E C 1
ATOM 4639 O O . ASN E 1 96 ? -24.63086 48.61576 11.48368 1.000 42.83469 96 ASN E O 1
ATOM 4644 N N . ASP E 1 97 ? -24.59764 46.67995 12.63324 1.000 41.41900 97 ASP E N 1
ATOM 4645 C CA . ASP E 1 97 ? -24.14435 47.28068 13.88041 1.000 40.04956 97 ASP E CA 1
ATOM 4646 C C . ASP E 1 97 ? -22.63796 47.18189 14.08667 1.000 41.19524 97 ASP E C 1
ATOM 4647 O O . ASP E 1 97 ? -22.16407 47.42501 15.20108 1.000 37.79591 97 ASP E O 1
ATOM 4652 N N . LEU E 1 98 ? -21.87370 46.81696 13.06167 1.000 36.95032 98 LEU E N 1
ATOM 4653 C CA . LEU E 1 98 ? -20.43738 46.69100 13.22000 1.000 33.51254 98 LEU E CA 1
ATOM 4654 C C . LEU E 1 98 ? -19.71078 47.50465 12.15889 1.000 39.15617 98 LEU E C 1
ATOM 4655 O O . LEU E 1 98 ? -20.08004 47.48214 10.97770 1.000 38.51879 98 LEU E O 1
ATOM 4660 N N . GLU E 1 99 ? -18.67511 48.22352 12.59230 1.000 30.87433 99 GLU E N 1
ATOM 4661 C CA . GLU E 1 99 ? -17.90544 49.09666 11.71964 1.000 36.86767 99 GLU E CA 1
ATOM 4662 C C . GLU E 1 99 ? -16.41911 48.84990 11.92835 1.000 32.56233 99 GLU E C 1
ATOM 4663 O O . GLU E 1 99 ? -15.94115 48.87235 13.06860 1.000 32.60730 99 GLU E O 1
ATOM 4669 N N . ILE E 1 100 ? -15.68608 48.62595 10.83877 1.000 29.61712 100 ILE E N 1
ATOM 4670 C CA . ILE E 1 100 ? -14.27612 48.25815 10.91836 1.000 31.93746 100 ILE E CA 1
ATOM 4671 C C . ILE E 1 100 ? -13.44789 49.18164 10.04066 1.000 31.53504 100 ILE E C 1
ATOM 4672 O O . ILE E 1 100 ? -13.76248 49.37761 8.86241 1.000 31.21871 100 ILE E O 1
ATOM 4677 N N . PHE E 1 101 ? -12.34801 49.68069 10.59433 1.000 26.37027 101 PHE E N 1
ATOM 4678 C CA . PHE E 1 101 ? -11.47055 50.62295 9.91960 1.000 29.94519 101 PHE E CA 1
ATOM 4679 C C . PHE E 1 101 ? -10.03666 50.14260 10.10211 1.000 31.52084 101 PHE E C 1
ATOM 4680 O O . PHE E 1 101 ? -9.57361 49.98838 11.23973 1.000 30.43306 101 PHE E O 1
ATOM 4688 N N . ILE E 1 102 ? -9.34285 49.89293 8.98640 1.000 26.95251 102 ILE E N 1
ATOM 4689 C CA . ILE E 1 102 ? -7.92179 49.53070 8.98351 1.000 29.85850 102 ILE E CA 1
ATOM 4690 C C . ILE E 1 102 ? -7.08786 50.75310 8.61163 1.000 32.38411 102 ILE E C 1
ATOM 4691 O O . ILE E 1 102 ? -7.37123 51.43476 7.61678 1.000 29.45936 102 ILE E O 1
ATOM 4696 N N . GLN E 1 103 ? -6.04036 50.99639 9.38870 1.000 29.14070 103 GLN E N 1
ATOM 4697 C CA . GLN E 1 103 ? -5.07626 52.06373 9.19032 1.000 37.08300 103 GLN E CA 1
ATOM 4698 C C . GLN E 1 103 ? -3.67306 51.48247 9.03912 1.000 36.20207 103 GLN E C 1
ATOM 4699 O O . GLN E 1 103 ? -3.26008 50.62444 9.83033 1.000 33.79642 103 GLN E O 1
ATOM 4705 N N . GLU E 1 104 ? -2.91998 51.99598 8.06710 1.000 29.24342 104 GLU E N 1
ATOM 4706 C CA . GLU E 1 104 ? -1.55145 51.57837 7.81623 1.000 31.18218 104 GLU E CA 1
ATOM 4707 C C . GLU E 1 104 ? -0.60350 52.77009 7.90617 1.000 35.31249 104 GLU E C 1
ATOM 4708 O O . GLU E 1 104 ? -1.01162 53.92734 7.77614 1.000 34.46881 104 GLU E O 1
ATOM 4714 N N . ALA E 1 105 ? 0.67987 52.47247 8.08466 1.000 34.80472 105 ALA E N 1
ATOM 4715 C CA . ALA E 1 105 ? 1.74866 53.46257 7.98101 1.000 36.43440 105 ALA E CA 1
ATOM 4716 C C . ALA E 1 105 ? 3.04627 52.72136 7.68292 1.000 37.46980 105 ALA E C 1
ATOM 4717 O O . ALA E 1 105 ? 3.13626 51.51583 7.94258 1.000 34.67399 105 ALA E O 1
ATOM 4719 N N . PRO E 1 106 ? 4.06519 53.40979 7.14717 1.000 40.14974 106 PRO E N 1
ATOM 4720 C CA . PRO E 1 106 ? 5.33287 52.74275 6.83270 1.000 37.67737 106 PRO E CA 1
ATOM 4721 C C . PRO E 1 106 ? 6.04815 52.25471 8.07956 1.000 39.87956 106 PRO E C 1
ATOM 4722 O O . PRO E 1 106 ? 5.85659 52.77141 9.18236 1.000 35.42302 106 PRO E O 1
ATOM 4726 N N . ALA E 1 107 ? 6.90454 51.24251 7.86806 1.000 44.35819 107 ALA E N 1
ATOM 4727 C CA . ALA E 1 107 ? 7.57722 50.56040 8.97218 1.000 40.21453 107 ALA E CA 1
ATOM 4728 C C . ALA E 1 107 ? 8.40625 51.52272 9.81114 1.000 42.05111 107 ALA E C 1
ATOM 4729 O O . ALA E 1 107 ? 8.44959 51.40035 11.03970 1.000 40.72786 107 ALA E O 1
ATOM 4731 N N . TYR E 1 108 ? 9.06821 52.49024 9.17635 1.000 43.08635 108 TYR E N 1
ATOM 4732 C CA . TYR E 1 108 ? 9.86145 53.44011 9.95781 1.000 44.83966 108 TYR E CA 1
ATOM 4733 C C . TYR E 1 108 ? 9.01463 54.45919 10.71090 1.000 37.37454 108 TYR E C 1
ATOM 4734 O O . TYR E 1 108 ? 9.58976 55.35443 11.33649 1.000 39.94309 108 TYR E O 1
ATOM 4743 N N . HIS E 1 109 ? 7.68363 54.36517 10.65794 1.000 38.83547 109 HIS E N 1
ATOM 4744 C CA . HIS E 1 109 ? 6.81122 55.17254 11.50824 1.000 39.89027 109 HIS E CA 1
ATOM 4745 C C . HIS E 1 109 ? 6.55126 54.52556 12.86672 1.000 36.97520 109 HIS E C 1
ATOM 4746 O O . HIS E 1 109 ? 5.92234 55.15694 13.72662 1.000 35.35722 109 HIS E O 1
ATOM 4753 N N . PHE E 1 110 ? 7.02779 53.30107 13.07396 1.000 33.14156 110 PHE E N 1
ATOM 4754 C CA . PHE E 1 110 ? 6.77478 52.52165 14.27810 1.000 35.42429 110 PHE E CA 1
ATOM 4755 C C . PHE E 1 110 ? 8.05153 52.36006 15.08704 1.000 37.43408 110 PHE E C 1
ATOM 4756 O O . PHE E 1 110 ? 9.14988 52.28334 14.53841 1.000 39.61159 110 PHE E O 1
ATOM 4764 N N . GLY E 1 111 ? 7.88472 52.29284 16.40472 1.000 38.99047 111 GLY E N 1
ATOM 4765 C CA . GLY E 1 111 ? 8.94477 51.87154 17.28735 1.000 40.53601 111 GLY E CA 1
ATOM 4766 C C . GLY E 1 111 ? 8.44450 50.82851 18.26524 1.000 41.40385 111 GLY E C 1
ATOM 4767 O O . GLY E 1 111 ? 7.40231 51.01348 18.90279 1.000 37.26190 111 GLY E O 1
ATOM 4768 N N . PHE E 1 112 ? 9.16537 49.72091 18.39028 1.000 43.91827 112 PHE E N 1
ATOM 4769 C CA . PHE E 1 112 ? 8.85052 48.73618 19.41620 1.000 46.76687 112 PHE E CA 1
ATOM 4770 C C . PHE E 1 112 ? 10.13424 48.03146 19.82139 1.000 49.20988 112 PHE E C 1
ATOM 4771 O O . PHE E 1 112 ? 11.09773 47.98270 19.04795 1.000 48.38718 112 PHE E O 1
ATOM 4779 N N . ARG E 1 113 ? 10.14733 47.52402 21.06177 1.000 45.99789 113 ARG E N 1
ATOM 4780 C CA . ARG E 1 113 ? 11.25166 46.70393 21.56591 1.000 47.30253 113 ARG E CA 1
ATOM 4781 C C . ARG E 1 113 ? 12.59058 47.40558 21.37518 1.000 48.47205 113 ARG E C 1
ATOM 4782 O O . ARG E 1 113 ? 13.58837 46.78916 20.99399 1.000 44.57654 113 ARG E O 1
ATOM 4790 N N . GLY E 1 114 ? 12.59411 48.72422 21.60148 1.000 49.19123 114 GLY E N 1
ATOM 4791 C CA . GLY E 1 114 ? 13.79618 49.53194 21.55901 1.000 49.93639 114 GLY E CA 1
ATOM 4792 C C . GLY E 1 114 ? 14.22770 50.01479 20.19353 1.000 51.32594 114 GLY E C 1
ATOM 4793 O O . GLY E 1 114 ? 15.13275 50.85801 20.11903 1.000 51.76805 114 GLY E O 1
ATOM 4794 N N . MET E 1 115 ? 13.61890 49.51929 19.10973 1.000 57.82933 115 MET E N 1
ATOM 4795 C CA . MET E 1 115 ? 14.04339 49.84550 17.74955 1.000 60.39057 115 MET E CA 1
ATOM 4796 C C . MET E 1 115 ? 12.87754 50.34573 16.89881 1.000 57.38781 115 MET E C 1
ATOM 4797 O O . MET E 1 115 ? 11.70125 50.13125 17.21304 1.000 55.95760 115 MET E O 1
ATOM 4802 N N . GLY E 1 116 ? 13.22767 51.01127 15.79593 1.000 58.99595 116 GLY E N 1
ATOM 4803 C CA . GLY E 1 116 ? 12.23945 51.35627 14.79029 1.000 58.76638 116 GLY E CA 1
ATOM 4804 C C . GLY E 1 116 ? 11.76833 50.14869 13.99393 1.000 60.78722 116 GLY E C 1
ATOM 4805 O O . GLY E 1 116 ? 12.41573 49.10019 13.94010 1.000 62.55133 116 GLY E O 1
ATOM 4806 N N . GLY E 1 117 ? 10.60721 50.30599 13.35391 1.000 55.32103 117 GLY E N 1
ATOM 4807 C CA . GLY E 1 117 ? 9.96530 49.20145 12.65047 1.000 55.15412 117 GLY E CA 1
ATOM 4808 C C . GLY E 1 117 ? 10.72621 48.65626 11.45107 1.000 58.15585 117 GLY E C 1
ATOM 4809 O O . GLY E 1 117 ? 10.39255 47.56211 10.98180 1.000 61.27603 117 GLY E O 1
ATOM 4810 N N . ASP E 1 118 ? 11.72431 49.37470 10.94198 1.000 59.00378 118 ASP E N 1
ATOM 4811 C CA . ASP E 1 118 ? 12.53512 48.89587 9.82337 1.000 67.04250 118 ASP E CA 1
ATOM 4812 C C . ASP E 1 118 ? 13.93556 48.49264 10.27806 1.000 68.95418 118 ASP E C 1
ATOM 4813 O O . ASP E 1 118 ? 14.93033 48.80670 9.61973 1.000 73.42443 118 ASP E O 1
ATOM 4818 N N . GLU E 1 119 ? 14.02123 47.79014 11.40905 1.000 70.41602 119 GLU E N 1
ATOM 4819 C CA . GLU E 1 119 ? 15.29511 47.32280 11.95458 1.000 67.12808 119 GLU E CA 1
ATOM 4820 C C . GLU E 1 119 ? 15.19189 45.86143 12.39899 1.000 70.66725 119 GLU E C 1
ATOM 4821 O O . GLU E 1 119 ? 14.67037 45.00901 11.67236 1.000 67.59038 119 GLU E O 1
ATOM 4827 N N . PRO F 1 1 ? 2.87582 68.41720 16.01082 1.000 48.62346 1 PRO F N 1
ATOM 4828 C CA . PRO F 1 1 ? 2.56012 67.06172 16.47421 1.000 41.50175 1 PRO F CA 1
ATOM 4829 C C . PRO F 1 1 ? 1.54889 67.04311 17.61846 1.000 37.35398 1 PRO F C 1
ATOM 4830 O O . PRO F 1 1 ? 1.70016 67.74851 18.63135 1.000 36.68378 1 PRO F O 1
ATOM 4834 N N . GLN F 1 2 ? 0.50300 66.25283 17.41417 1.000 33.67342 2 GLN F N 1
ATOM 4835 C CA . GLN F 1 2 ? -0.45119 65.87831 18.44845 1.000 35.15942 2 GLN F CA 1
ATOM 4836 C C . GLN F 1 2 ? -0.03036 64.52547 19.00872 1.000 31.91970 2 GLN F C 1
ATOM 4837 O O . GLN F 1 2 ? 0.24210 63.59952 18.23933 1.000 29.61832 2 GLN F O 1
ATOM 4843 N N . VAL F 1 3 ? 0.03157 64.40272 20.33657 1.000 31.53533 3 VAL F N 1
ATOM 4844 C CA . VAL F 1 3 ? 0.50002 63.16820 20.96335 1.000 29.26653 3 VAL F CA 1
ATOM 4845 C C . VAL F 1 3 ? -0.61507 62.58703 21.82780 1.000 31.22136 3 VAL F C 1
ATOM 4846 O O . VAL F 1 3 ? -1.23828 63.30170 22.62384 1.000 26.31322 3 VAL F O 1
ATOM 4850 N N . LYS F 1 4 ? -0.84918 61.28531 21.67159 1.000 29.12645 4 LYS F N 1
ATOM 4851 C CA . LYS F 1 4 ? -1.78791 60.51904 22.48161 1.000 28.83480 4 LYS F CA 1
ATOM 4852 C C . LYS F 1 4 ? -1.00135 59.44335 23.21920 1.000 29.48951 4 LYS F C 1
ATOM 4853 O O . LYS F 1 4 ? -0.20711 58.72495 22.59769 1.000 27.57080 4 LYS F O 1
ATOM 4859 N N . ILE F 1 5 ? -1.18377 59.35655 24.54175 1.000 25.11444 5 ILE F N 1
ATOM 4860 C CA . ILE F 1 5 ? -0.41478 58.42044 25.36073 1.000 29.67878 5 ILE F CA 1
ATOM 4861 C C . ILE F 1 5 ? -1.38052 57.48166 26.07915 1.000 23.50424 5 ILE F C 1
ATOM 4862 O O . ILE F 1 5 ? -2.29259 57.93131 26.77037 1.000 24.91871 5 ILE F O 1
ATOM 4867 N N . TYR F 1 6 ? -1.14618 56.18676 25.95004 1.000 25.20257 6 TYR F N 1
ATOM 4868 C CA . TYR F 1 6 ? -2.01541 55.15863 26.50024 1.000 23.85408 6 TYR F CA 1
ATOM 4869 C C . TYR F 1 6 ? -1.18916 54.28545 27.43827 1.000 27.28486 6 TYR F C 1
ATOM 4870 O O . TYR F 1 6 ? -0.07288 53.88663 27.08612 1.000 25.09591 6 TYR F O 1
ATOM 4879 N N . GLY F 1 7 ? -1.72703 54.00256 28.62585 1.000 23.38229 7 GLY F N 1
ATOM 4880 C CA . GLY F 1 7 ? -1.03580 53.13823 29.56932 1.000 26.89624 7 GLY F CA 1
ATOM 4881 C C . GLY F 1 7 ? -1.99701 52.72846 30.66188 1.000 22.85424 7 GLY F C 1
ATOM 4882 O O . GLY F 1 7 ? -3.11316 53.24025 30.75961 1.000 24.53299 7 GLY F O 1
ATOM 4883 N N . LEU F 1 8 ? -1.55652 51.79986 31.49424 1.000 25.07920 8 LEU F N 1
ATOM 4884 C CA . LEU F 1 8 ? -2.40602 51.37766 32.61270 1.000 25.74415 8 LEU F CA 1
ATOM 4885 C C . LEU F 1 8 ? -2.50931 52.49100 33.64414 1.000 25.34565 8 LEU F C 1
ATOM 4886 O O . LEU F 1 8 ? -1.49157 53.06618 34.04606 1.000 22.97386 8 LEU F O 1
ATOM 4891 N N . ASP F 1 9 ? -3.74267 52.77601 34.09014 1.000 22.54222 9 ASP F N 1
ATOM 4892 C CA . ASP F 1 9 ? -3.95369 53.87128 35.02799 1.000 28.21410 9 ASP F CA 1
ATOM 4893 C C . ASP F 1 9 ? -3.00108 53.80925 36.22071 1.000 31.42455 9 ASP F C 1
ATOM 4894 O O . ASP F 1 9 ? -2.38201 54.82882 36.58473 1.000 25.78157 9 ASP F O 1
ATOM 4899 N N . SER F 1 10 ? -2.81568 52.61400 36.79988 1.000 26.73638 10 SER F N 1
ATOM 4900 C CA . SER F 1 10 ? -1.98018 52.49930 37.99937 1.000 29.65949 10 SER F CA 1
ATOM 4901 C C . SER F 1 10 ? -0.54847 52.98975 37.76257 1.000 28.95620 10 SER F C 1
ATOM 4902 O O . SER F 1 10 ? 0.08270 53.53843 38.67381 1.000 28.99420 10 SER F O 1
ATOM 4905 N N . HIS F 1 11 ? -0.01540 52.79301 36.56531 1.000 24.43210 11 HIS F N 1
ATOM 4906 C CA . HIS F 1 11 ? 1.35649 53.17373 36.24436 1.000 29.29669 11 HIS F CA 1
ATOM 4907 C C . HIS F 1 11 ? 1.47511 54.54500 35.57018 1.000 25.77060 11 HIS F C 1
ATOM 4908 O O . HIS F 1 11 ? 2.46318 55.25382 35.78198 1.000 27.41034 11 HIS F O 1
ATOM 4915 N N . LEU F 1 12 ? 0.51826 54.90050 34.71560 1.000 29.83932 12 LEU F N 1
ATOM 4916 C CA . LEU F 1 12 ? 0.61800 56.11799 33.90699 1.000 27.48133 12 LEU F CA 1
ATOM 4917 C C . LEU F 1 12 ? 0.30879 57.37141 34.71313 1.000 26.88608 12 LEU F C 1
ATOM 4918 O O . LEU F 1 12 ? 0.94366 58.41266 34.51349 1.000 28.90218 12 LEU F O 1
ATOM 4923 N N . ASN F 1 13 ? -0.69858 57.30725 35.57938 1.000 28.18872 13 ASN F N 1
ATOM 4924 C CA . ASN F 1 13 ? -1.15779 58.51287 36.27113 1.000 30.54807 13 ASN F CA 1
ATOM 4925 C C . ASN F 1 13 ? -0.03977 59.18316 37.05628 1.000 29.60431 13 ASN F C 1
ATOM 4926 O O . ASN F 1 13 ? 0.17820 60.39211 36.86171 1.000 33.24696 13 ASN F O 1
ATOM 4931 N N . PRO F 1 14 ? 0.73072 58.48685 37.89706 1.000 35.38694 14 PRO F N 1
ATOM 4932 C CA . PRO F 1 14 ? 1.82172 59.17984 38.61037 1.000 32.90142 14 PRO F CA 1
ATOM 4933 C C . PRO F 1 14 ? 2.97397 59.61553 37.71969 1.000 36.03804 14 PRO F C 1
ATOM 4934 O O . PRO F 1 14 ? 3.79904 60.41917 38.17050 1.000 39.37513 14 PRO F O 1
ATOM 4938 N N . GLN F 1 15 ? 3.06344 59.14539 36.48030 1.000 34.85395 15 GLN F N 1
ATOM 4939 C CA . GLN F 1 15 ? 4.15982 59.54071 35.60374 1.000 35.03640 15 GLN F CA 1
ATOM 4940 C C . GLN F 1 15 ? 3.75328 60.55874 34.53941 1.000 33.93344 15 GLN F C 1
ATOM 4941 O O . GLN F 1 15 ? 4.61532 61.01124 33.79488 1.000 35.84659 15 GLN F O 1
ATOM 4947 N N . LYS F 1 16 ? 2.48165 60.96433 34.48572 1.000 31.96016 16 LYS F N 1
ATOM 4948 C CA . LYS F 1 16 ? 1.98196 61.77175 33.37711 1.000 28.59321 16 LYS F CA 1
ATOM 4949 C C . LYS F 1 16 ? 2.80949 63.03215 33.17888 1.000 33.60108 16 LYS F C 1
ATOM 4950 O O . LYS F 1 16 ? 3.24634 63.33286 32.06150 1.000 32.04685 16 LYS F O 1
ATOM 4956 N N . VAL F 1 17 ? 3.01612 63.79470 34.25461 1.000 28.27310 17 VAL F N 1
ATOM 4957 C CA . VAL F 1 17 ? 3.71465 65.07159 34.13483 1.000 34.57936 17 VAL F CA 1
ATOM 4958 C C . VAL F 1 17 ? 5.13920 64.85718 33.63347 1.000 33.06879 17 VAL F C 1
ATOM 4959 O O . VAL F 1 17 ? 5.59115 65.51576 32.68892 1.000 33.29027 17 VAL F O 1
ATOM 4963 N N . ARG F 1 18 ? 5.86038 63.91475 34.24107 1.000 31.83040 18 ARG F N 1
ATOM 4964 C CA . ARG F 1 18 ? 7.24405 63.68103 33.84325 1.000 34.35537 18 ARG F CA 1
ATOM 4965 C C . ARG F 1 18 ? 7.32180 63.11345 32.43025 1.000 37.41438 18 ARG F C 1
ATOM 4966 O O . ARG F 1 18 ? 8.19787 63.49345 31.64467 1.000 35.20819 18 ARG F O 1
ATOM 4974 N N . LEU F 1 19 ? 6.41649 62.20134 32.08679 1.000 30.81994 19 LEU F N 1
ATOM 4975 C CA . LEU F 1 19 ? 6.45305 61.61778 30.75202 1.000 34.12069 19 LEU F CA 1
ATOM 4976 C C . LEU F 1 19 ? 6.16520 62.67069 29.68580 1.000 30.33713 19 LEU F C 1
ATOM 4977 O O . LEU F 1 19 ? 6.77365 62.65457 28.61257 1.000 33.36429 19 LEU F O 1
ATOM 4982 N N . SER F 1 20 ? 5.27404 63.61840 29.98364 1.000 29.99749 20 SER F N 1
ATOM 4983 C CA . SER F 1 20 ? 4.99088 64.70180 29.04740 1.000 32.25010 20 SER F CA 1
ATOM 4984 C C . SER F 1 20 ? 6.23268 65.56146 28.78759 1.000 32.00927 20 SER F C 1
ATOM 4985 O O . SER F 1 20 ? 6.55996 65.84551 27.63587 1.000 33.30941 20 SER F O 1
ATOM 4988 N N . GLU F 1 21 ? 6.94895 65.97626 29.84554 1.000 35.02234 21 GLU F N 1
ATOM 4989 C CA . GLU F 1 21 ? 8.14854 66.78850 29.63611 1.000 33.65550 21 GLU F CA 1
ATOM 4990 C C . GLU F 1 21 ? 9.16845 66.05113 28.79026 1.000 35.65650 21 GLU F C 1
ATOM 4991 O O . GLU F 1 21 ? 9.82214 66.65359 27.93453 1.000 40.61892 21 GLU F O 1
ATOM 4997 N N . VAL F 1 22 ? 9.33576 64.74876 29.02208 1.000 32.38874 22 VAL F N 1
ATOM 4998 C CA . VAL F 1 22 ? 10.34322 64.00808 28.27245 1.000 32.77190 22 VAL F CA 1
ATOM 4999 C C . VAL F 1 22 ? 9.95817 63.91356 26.80376 1.000 35.11619 22 VAL F C 1
ATOM 5000 O O . VAL F 1 22 ? 10.81979 63.97935 25.90933 1.000 36.76877 22 VAL F O 1
ATOM 5004 N N . ILE F 1 23 ? 8.66424 63.72074 26.53590 1.000 33.51028 23 ILE F N 1
ATOM 5005 C CA . ILE F 1 23 ? 8.18642 63.58294 25.16672 1.000 27.98953 23 ILE F CA 1
ATOM 5006 C C . ILE F 1 23 ? 8.32120 64.90417 24.42358 1.000 29.45787 23 ILE F C 1
ATOM 5007 O O . ILE F 1 23 ? 8.72938 64.93506 23.25813 1.000 31.47393 23 ILE F O 1
ATOM 5012 N N . HIS F 1 24 ? 7.95389 66.01206 25.06537 1.000 30.54638 24 HIS F N 1
ATOM 5013 C CA . HIS F 1 24 ? 8.11829 67.29354 24.38430 1.000 34.86288 24 HIS F CA 1
ATOM 5014 C C . HIS F 1 24 ? 9.59379 67.58181 24.09702 1.000 33.05079 24 HIS F C 1
ATOM 5015 O O . HIS F 1 24 ? 9.94815 67.99506 22.98457 1.000 34.49795 24 HIS F O 1
ATOM 5022 N N . ARG F 1 25 ? 10.47323 67.31157 25.06192 1.000 30.59110 25 ARG F N 1
ATOM 5023 C CA . ARG F 1 25 ? 11.90464 67.51963 24.83872 1.000 36.49869 25 ARG F CA 1
ATOM 5024 C C . ARG F 1 25 ? 12.40019 66.75344 23.61348 1.000 38.07231 25 ARG F C 1
ATOM 5025 O O . ARG F 1 25 ? 13.17875 67.29359 22.81413 1.000 34.98481 25 ARG F O 1
ATOM 5033 N N . CYS F 1 26 ? 11.93250 65.50940 23.42113 1.000 33.80740 26 CYS F N 1
ATOM 5034 C CA . CYS F 1 26 ? 12.33842 64.75104 22.23521 1.000 33.59723 26 CYS F CA 1
ATOM 5035 C C . CYS F 1 26 ? 11.74590 65.34143 20.96539 1.000 31.88883 26 CYS F C 1
ATOM 5036 O O . CYS F 1 26 ? 12.42154 65.41405 19.93624 1.000 31.74919 26 CYS F O 1
ATOM 5039 N N . VAL F 1 27 ? 10.47373 65.72675 21.00675 1.000 29.25994 27 VAL F N 1
ATOM 5040 C CA . VAL F 1 27 ? 9.84958 66.35563 19.85290 1.000 31.51463 27 VAL F CA 1
ATOM 5041 C C . VAL F 1 27 ? 10.59477 67.63385 19.47037 1.000 33.17620 27 VAL F C 1
ATOM 5042 O O . VAL F 1 27 ? 10.90394 67.85554 18.29309 1.000 36.10212 27 VAL F O 1
ATOM 5046 N N . VAL F 1 28 ? 10.93048 68.47333 20.45839 1.000 37.02306 28 VAL F N 1
ATOM 5047 C CA . VAL F 1 28 ? 11.62628 69.73048 20.16622 1.000 37.99823 28 VAL F CA 1
ATOM 5048 C C . VAL F 1 28 ? 12.98916 69.45932 19.54419 1.000 41.42834 28 VAL F C 1
ATOM 5049 O O . VAL F 1 28 ? 13.35352 70.05791 18.52428 1.000 44.36252 28 VAL F O 1
ATOM 5053 N N . GLU F 1 29 ? 13.75543 68.53861 20.13335 1.000 37.46036 29 GLU F N 1
ATOM 5054 C CA . GLU F 1 29 ? 15.09287 68.26158 19.62339 1.000 38.34446 29 GLU F CA 1
ATOM 5055 C C . GLU F 1 29 ? 15.03766 67.68388 18.21964 1.000 41.40741 29 GLU F C 1
ATOM 5056 O O . GLU F 1 29 ? 15.69865 68.18918 17.30566 1.000 45.18609 29 GLU F O 1
ATOM 5062 N N . ALA F 1 30 ? 14.25707 66.61115 18.02948 1.000 39.34102 30 ALA F N 1
ATOM 5063 C CA . ALA F 1 30 ? 14.32087 65.84558 16.78555 1.000 39.24671 30 ALA F CA 1
ATOM 5064 C C . ALA F 1 30 ? 13.70172 66.58463 15.61210 1.000 40.72533 30 ALA F C 1
ATOM 5065 O O . ALA F 1 30 ? 14.13097 66.39026 14.46983 1.000 47.85320 30 ALA F O 1
ATOM 5067 N N . LEU F 1 31 ? 12.68253 67.40336 15.86220 1.000 39.36719 31 LEU F N 1
ATOM 5068 C CA . LEU F 1 31 ? 11.93343 68.06456 14.80953 1.000 37.73026 31 LEU F CA 1
ATOM 5069 C C . LEU F 1 31 ? 12.14365 69.57518 14.80151 1.000 45.99045 31 LEU F C 1
ATOM 5070 O O . LEU F 1 31 ? 11.64599 70.25089 13.89384 1.000 48.30213 31 LEU F O 1
ATOM 5075 N N . GLN F 1 32 ? 12.89177 70.11380 15.76715 1.000 47.60937 32 GLN F N 1
ATOM 5076 C CA . GLN F 1 32 ? 13.17083 71.54826 15.86481 1.000 47.20803 32 GLN F CA 1
ATOM 5077 C C . GLN F 1 32 ? 11.86485 72.34209 15.83595 1.000 48.04675 32 GLN F C 1
ATOM 5078 O O . GLN F 1 32 ? 11.70608 73.32374 15.11063 1.000 49.14108 32 GLN F O 1
ATOM 5084 N N . PHE F 1 33 ? 10.94115 71.89763 16.61212 1.000 41.13989 33 PHE F N 1
ATOM 5085 C CA . PHE F 1 33 ? 9.57166 72.34265 16.76472 1.000 43.69978 33 PHE F CA 1
ATOM 5086 C C . PHE F 1 33 ? 9.47112 73.33468 17.92439 1.000 43.11927 33 PHE F C 1
ATOM 5087 O O . PHE F 1 33 ? 10.26733 73.27355 18.86770 1.000 46.91440 33 PHE F O 1
ATOM 5095 N N . PRO F 1 34 ? 8.53946 74.29278 17.87314 1.000 45.12674 34 PRO F N 1
ATOM 5096 C CA . PRO F 1 34 ? 8.50405 75.33679 18.90896 1.000 41.18764 34 PRO F CA 1
ATOM 5097 C C . PRO F 1 34 ? 8.26948 74.76868 20.30072 1.000 45.32051 34 PRO F C 1
ATOM 5098 O O . PRO F 1 34 ? 7.37327 73.94832 20.51718 1.000 41.93810 34 PRO F O 1
ATOM 5102 N N . LYS F 1 35 ? 9.07241 75.25404 21.25526 1.000 42.28841 35 LYS F N 1
ATOM 5103 C CA . LYS F 1 35 ? 9.05635 74.74885 22.62581 1.000 44.67360 35 LYS F CA 1
ATOM 5104 C C . LYS F 1 35 ? 7.72891 74.98739 23.34505 1.000 47.92055 35 LYS F C 1
ATOM 5105 O O . LYS F 1 35 ? 7.43226 74.27782 24.31218 1.000 44.15251 35 LYS F O 1
ATOM 5111 N N . ASN F 1 36 ? 6.91524 75.95541 22.91708 1.000 48.00443 36 ASN F N 1
ATOM 5112 C CA . ASN F 1 36 ? 5.68545 76.21155 23.65557 1.000 46.64169 36 ASN F CA 1
ATOM 5113 C C . ASN F 1 36 ? 4.47420 75.45987 23.10193 1.000 42.83145 36 ASN F C 1
ATOM 5114 O O . ASN F 1 36 ? 3.38381 75.58961 23.66117 1.000 47.20295 36 ASN F O 1
ATOM 5119 N N . LYS F 1 37 ? 4.63336 74.65497 22.05401 1.000 40.22093 37 LYS F N 1
ATOM 5120 C CA . LYS F 1 37 ? 3.50649 73.97828 21.40951 1.000 42.62933 37 LYS F CA 1
ATOM 5121 C C . LYS F 1 37 ? 3.51354 72.48686 21.75894 1.000 38.13594 37 LYS F C 1
ATOM 5122 O O . LYS F 1 37 ? 3.84259 71.61502 20.94418 1.000 38.70154 37 LYS F O 1
ATOM 5128 N N . ARG F 1 38 ? 3.12358 72.20065 22.99768 1.000 33.95512 38 ARG F N 1
ATOM 5129 C CA . ARG F 1 38 ? 3.03885 70.84422 23.52687 1.000 35.52047 38 ARG F CA 1
ATOM 5130 C C . ARG F 1 38 ? 1.56286 70.47988 23.55999 1.000 31.68154 38 ARG F C 1
ATOM 5131 O O . ARG F 1 38 ? 0.79281 71.10412 24.29325 1.000 34.94365 38 ARG F O 1
ATOM 5139 N N . PHE F 1 39 ? 1.15420 69.51333 22.73085 1.000 30.63375 39 PHE F N 1
ATOM 5140 C CA . PHE F 1 39 ? -0.24534 69.04823 22.67741 1.000 34.31448 39 PHE F CA 1
ATOM 5141 C C . PHE F 1 39 ? -0.34526 67.53800 22.96394 1.000 32.62788 39 PHE F C 1
ATOM 5142 O O . PHE F 1 39 ? -0.23279 66.71099 22.05084 1.000 29.94648 39 PHE F O 1
ATOM 5150 N N . HIS F 1 40 ? -0.59661 67.19544 24.23200 1.000 27.42158 40 HIS F N 1
ATOM 5151 C CA . HIS F 1 40 ? -0.55531 65.82128 24.73667 1.000 31.00902 40 HIS F CA 1
ATOM 5152 C C . HIS F 1 40 ? -1.89514 65.43707 25.35470 1.000 31.39599 40 HIS F C 1
ATOM 5153 O O . HIS F 1 40 ? -2.41351 66.17840 26.19549 1.000 31.04948 40 HIS F O 1
ATOM 5160 N N . ARG F 1 41 ? -2.43484 64.27149 24.96567 1.000 30.03133 41 ARG F N 1
ATOM 5161 C CA . ARG F 1 41 ? -3.64583 63.69416 25.56735 1.000 26.28785 41 ARG F CA 1
ATOM 5162 C C . ARG F 1 41 ? -3.30940 62.32998 26.18284 1.000 30.70877 41 ARG F C 1
ATOM 5163 O O . ARG F 1 41 ? -2.76226 61.45170 25.50164 1.000 26.61250 41 ARG F O 1
ATOM 5171 N N . PHE F 1 42 ? -3.62194 62.16516 27.47379 1.000 28.04658 42 PHE F N 1
ATOM 5172 C CA . PHE F 1 42 ? -3.33524 60.94468 28.22732 1.000 31.43678 42 PHE F CA 1
ATOM 5173 C C . PHE F 1 42 ? -4.61376 60.14057 28.44251 1.000 29.64526 42 PHE F C 1
ATOM 5174 O O . PHE F 1 42 ? -5.67904 60.69936 28.74768 1.000 30.17033 42 PHE F O 1
ATOM 5182 N N . PHE F 1 43 ? -4.48978 58.82187 28.29964 1.000 23.20627 43 PHE F N 1
ATOM 5183 C CA . PHE F 1 43 ? -5.61420 57.88829 28.38294 1.000 25.81349 43 PHE F CA 1
ATOM 5184 C C . PHE F 1 43 ? -5.22760 56.77826 29.35726 1.000 24.73319 43 PHE F C 1
ATOM 5185 O O . PHE F 1 43 ? -4.79299 55.69417 28.94723 1.000 24.48185 43 PHE F O 1
ATOM 5193 N N . PRO F 1 44 ? -5.30718 57.04136 30.66087 1.000 25.58930 44 PRO F N 1
ATOM 5194 C CA . PRO F 1 44 ? -5.01912 55.99061 31.64832 1.000 27.40376 44 PRO F CA 1
ATOM 5195 C C . PRO F 1 44 ? -6.16871 54.99651 31.65453 1.000 31.16153 44 PRO F C 1
ATOM 5196 O O . PRO F 1 44 ? -7.33464 55.37369 31.80838 1.000 30.41397 44 PRO F O 1
ATOM 5200 N N . MET F 1 45 ? -5.84133 53.73024 31.44257 1.000 24.79731 45 MET F N 1
ATOM 5201 C CA . MET F 1 45 ? -6.85183 52.72667 31.16593 1.000 28.59578 45 MET F CA 1
ATOM 5202 C C . MET F 1 45 ? -6.82532 51.64123 32.24180 1.000 26.64717 45 MET F C 1
ATOM 5203 O O . MET F 1 45 ? -5.79643 51.40311 32.88189 1.000 24.41903 45 MET F O 1
ATOM 5208 N N . LYS F 1 46 ? -7.95138 50.96246 32.42496 1.000 27.52744 46 LYS F N 1
ATOM 5209 C CA . LYS F 1 46 ? -7.98712 49.86334 33.38279 1.000 29.47594 46 LYS F CA 1
ATOM 5210 C C . LYS F 1 46 ? -7.34006 48.61055 32.80710 1.000 33.82600 46 LYS F C 1
ATOM 5211 O O . LYS F 1 46 ? -7.30315 48.40419 31.58019 1.000 26.48639 46 LYS F O 1
ATOM 5217 N N . ALA F 1 47 ? -6.83572 47.76366 33.71996 1.000 32.42791 47 ALA F N 1
ATOM 5218 C CA . ALA F 1 47 ? -6.24729 46.48540 33.33022 1.000 28.71179 47 ALA F CA 1
ATOM 5219 C C . ALA F 1 47 ? -7.21121 45.64095 32.51335 1.000 27.22639 47 ALA F C 1
ATOM 5220 O O . ALA F 1 47 ? -6.78184 44.88649 31.63812 1.000 33.49642 47 ALA F O 1
ATOM 5222 N N . GLU F 1 48 ? -8.51099 45.75190 32.76626 1.000 26.94604 48 GLU F N 1
ATOM 5223 C CA . GLU F 1 48 ? -9.46531 44.97927 31.97731 1.000 34.35671 48 GLU F CA 1
ATOM 5224 C C . GLU F 1 48 ? -9.65745 45.53589 30.56644 1.000 30.40027 48 GLU F C 1
ATOM 5225 O O . GLU F 1 48 ? -10.18777 44.83498 29.69779 1.000 30.62462 48 GLU F O 1
ATOM 5231 N N . ASP F 1 49 ? -9.25716 46.77748 30.32636 1.000 27.03612 49 ASP F N 1
ATOM 5232 C CA . ASP F 1 49 ? -9.54939 47.47772 29.08602 1.000 30.34733 49 ASP F CA 1
ATOM 5233 C C . ASP F 1 49 ? -8.35687 47.60803 28.15244 1.000 29.33164 49 ASP F C 1
ATOM 5234 O O . ASP F 1 49 ? -8.54458 47.67854 26.93174 1.000 27.42332 49 ASP F O 1
ATOM 5239 N N . MET F 1 50 ? -7.14355 47.69044 28.68475 1.000 27.41956 50 MET F N 1
ATOM 5240 C CA . MET F 1 50 ? -5.93595 47.76189 27.86436 1.000 29.16179 50 MET F CA 1
ATOM 5241 C C . MET F 1 50 ? -5.21079 46.43041 27.99130 1.000 29.82436 50 MET F C 1
ATOM 5242 O O . MET F 1 50 ? -4.66202 46.12112 29.05133 1.000 30.19633 50 MET F O 1
ATOM 5247 N N . LEU F 1 51 ? -5.22699 45.64122 26.91637 1.000 27.68402 51 LEU F N 1
ATOM 5248 C CA . LEU F 1 51 ? -4.73153 44.26976 26.92784 1.000 29.55134 51 LEU F CA 1
ATOM 5249 C C . LEU F 1 51 ? -3.49352 44.13002 26.05617 1.000 30.44426 51 LEU F C 1
ATOM 5250 O O . LEU F 1 51 ? -3.41462 44.71672 24.96815 1.000 24.83758 51 LEU F O 1
ATOM 5255 N N . PHE F 1 52 ? -2.53843 43.32604 26.51820 1.000 26.40291 52 PHE F N 1
ATOM 5256 C CA . PHE F 1 52 ? -1.26410 43.24578 25.82298 1.000 31.96513 52 PHE F CA 1
ATOM 5257 C C . PHE F 1 52 ? -0.64577 41.87648 26.06621 1.000 28.81663 52 PHE F C 1
ATOM 5258 O O . PHE F 1 52 ? -1.17328 41.06011 26.81858 1.000 27.85797 52 PHE F O 1
ATOM 5266 N N . SER F 1 53 ? 0.48389 41.63412 25.41211 1.000 31.31397 53 SER F N 1
ATOM 5267 C CA . SER F 1 53 ? 1.04631 40.29417 25.40794 1.000 35.40818 53 SER F CA 1
ATOM 5268 C C . SER F 1 53 ? 1.78441 40.00600 26.70843 1.000 39.87957 53 SER F C 1
ATOM 5269 O O . SER F 1 53 ? 2.15524 40.90620 27.47821 1.000 30.92568 53 SER F O 1
ATOM 5272 N N . GLU F 1 54 ? 1.99003 38.71268 26.94924 1.000 43.36008 54 GLU F N 1
ATOM 5273 C CA . GLU F 1 54 ? 2.52081 38.25385 28.22327 1.000 44.74802 54 GLU F CA 1
ATOM 5274 C C . GLU F 1 54 ? 3.97987 38.61561 28.43353 1.000 41.12519 54 GLU F C 1
ATOM 5275 O O . GLU F 1 54 ? 4.45693 38.52265 29.56727 1.000 46.41352 54 GLU F O 1
ATOM 5281 N N . ASP F 1 55 ? 4.70168 39.04628 27.40986 1.000 36.63733 55 ASP F N 1
ATOM 5282 C CA . ASP F 1 55 ? 6.07333 39.47687 27.64989 1.000 45.23219 55 ASP F CA 1
ATOM 5283 C C . ASP F 1 55 ? 6.20149 40.98333 27.85080 1.000 42.20341 55 ASP F C 1
ATOM 5284 O O . ASP F 1 55 ? 7.31709 41.51289 27.81212 1.000 44.98253 55 ASP F O 1
ATOM 5289 N N . ARG F 1 56 ? 5.09620 41.68756 28.04981 1.000 37.71714 56 ARG F N 1
ATOM 5290 C CA . ARG F 1 56 ? 5.16816 43.08097 28.44271 1.000 32.99799 56 ARG F CA 1
ATOM 5291 C C . ARG F 1 56 ? 4.87192 43.17785 29.92934 1.000 35.11375 56 ARG F C 1
ATOM 5292 O O . ARG F 1 56 ? 4.10150 42.39234 30.48049 1.000 35.71358 56 ARG F O 1
ATOM 5300 N N . SER F 1 57 ? 5.52693 44.11557 30.58533 1.000 34.64789 57 SER F N 1
ATOM 5301 C CA . SER F 1 57 ? 5.20983 44.38656 31.97434 1.000 29.12613 57 SER F CA 1
ATOM 5302 C C . SER F 1 57 ? 4.03715 45.36679 32.06671 1.000 32.76409 57 SER F C 1
ATOM 5303 O O . SER F 1 57 ? 3.57603 45.94119 31.05952 1.000 23.46253 57 SER F O 1
ATOM 5306 N N . SER F 1 58 ? 3.57393 45.59423 33.30948 1.000 27.63957 58 SER F N 1
ATOM 5307 C CA . SER F 1 58 ? 2.43440 46.47416 33.50704 1.000 24.85800 58 SER F CA 1
ATOM 5308 C C . SER F 1 58 ? 2.77207 47.94200 33.25633 1.000 23.20320 58 SER F C 1
ATOM 5309 O O . SER F 1 58 ? 1.87244 48.80007 33.35857 1.000 26.08393 58 SER F O 1
ATOM 5312 N N . ALA F 1 59 ? 4.02196 48.25051 32.92047 1.000 25.89175 59 ALA F N 1
ATOM 5313 C CA . ALA F 1 59 ? 4.42630 49.58896 32.49782 1.000 26.91822 59 ALA F CA 1
ATOM 5314 C C . ALA F 1 59 ? 4.23272 49.82901 30.99896 1.000 28.37240 59 ALA F C 1
ATOM 5315 O O . ALA F 1 59 ? 4.62218 50.89856 30.49343 1.000 25.47564 59 ALA F O 1
ATOM 5317 N N . TYR F 1 60 ? 3.63503 48.87068 30.29040 1.000 26.24000 60 TYR F N 1
ATOM 5318 C CA . TYR F 1 60 ? 3.46346 48.95741 28.83890 1.000 27.85206 60 TYR F CA 1
ATOM 5319 C C . TYR F 1 60 ? 2.71898 50.23081 28.44943 1.000 26.41239 60 TYR F C 1
ATOM 5320 O O . TYR F 1 60 ? 1.60228 50.47719 28.92020 1.000 25.67730 60 TYR F O 1
ATOM 5329 N N . THR F 1 61 ? 3.34548 51.02822 27.57905 1.000 28.21317 61 THR F N 1
ATOM 5330 C CA . THR F 1 61 ? 2.92380 52.39067 27.27663 1.000 24.24474 61 THR F CA 1
ATOM 5331 C C . THR F 1 61 ? 2.96906 52.61281 25.76628 1.000 29.83860 61 THR F C 1
ATOM 5332 O O . THR F 1 61 ? 3.93595 52.22388 25.10387 1.000 24.06759 61 THR F O 1
ATOM 5336 N N . ILE F 1 62 ? 1.90602 53.19767 25.21545 1.000 25.60036 62 ILE F N 1
ATOM 5337 C CA . ILE F 1 62 ? 1.79172 53.42977 23.77869 1.000 26.53463 62 ILE F CA 1
ATOM 5338 C C . ILE F 1 62 ? 1.80227 54.92788 23.54072 1.000 25.51327 62 ILE F C 1
ATOM 5339 O O . ILE F 1 62 ? 1.09311 55.67534 24.22010 1.000 23.71963 62 ILE F O 1
ATOM 5344 N N . ILE F 1 63 ? 2.60004 55.36116 22.57345 1.000 25.69415 63 ILE F N 1
ATOM 5345 C CA . ILE F 1 63 ? 2.72024 56.76862 22.22190 1.000 27.40231 63 ILE F CA 1
ATOM 5346 C C . ILE F 1 63 ? 2.38697 56.92278 20.74855 1.000 25.56053 63 ILE F C 1
ATOM 5347 O O . ILE F 1 63 ? 3.08361 56.37314 19.88631 1.000 28.76090 63 ILE F O 1
ATOM 5352 N N . GLU F 1 64 ? 1.31077 57.63910 20.45845 1.000 25.58194 64 GLU F N 1
ATOM 5353 C CA . GLU F 1 64 ? 0.88827 57.86655 19.08845 1.000 24.79182 64 GLU F CA 1
ATOM 5354 C C . GLU F 1 64 ? 1.06721 59.34111 18.75156 1.000 28.61338 64 GLU F C 1
ATOM 5355 O O . GLU F 1 64 ? 0.52441 60.21589 19.44366 1.000 27.47604 64 GLU F O 1
ATOM 5361 N N . ILE F 1 65 ? 1.81950 59.60078 17.68682 1.000 26.37560 65 ILE F N 1
ATOM 5362 C CA . ILE F 1 65 ? 2.16183 60.95019 17.24700 1.000 30.51017 65 ILE F CA 1
ATOM 5363 C C . ILE F 1 65 ? 1.52239 61.16646 15.88322 1.000 28.28179 65 ILE F C 1
ATOM 5364 O O . ILE F 1 65 ? 1.75009 60.38396 14.94810 1.000 33.27189 65 ILE F O 1
ATOM 5369 N N . THR F 1 66 ? 0.69372 62.19537 15.77281 1.000 31.57724 66 THR F N 1
ATOM 5370 C CA . THR F 1 66 ? 0.10951 62.60100 14.49744 1.000 30.21180 66 THR F CA 1
ATOM 5371 C C . THR F 1 66 ? 0.73546 63.93692 14.10815 1.000 31.03839 66 THR F C 1
ATOM 5372 O O . THR F 1 66 ? 0.79093 64.85141 14.93269 1.000 32.82949 66 THR F O 1
ATOM 5376 N N . MET F 1 67 ? 1.20083 64.05431 12.86759 1.000 32.60974 67 MET F N 1
ATOM 5377 C CA . MET F 1 67 ? 1.89226 65.25933 12.41832 1.000 37.14878 67 MET F CA 1
ATOM 5378 C C . MET F 1 67 ? 1.71639 65.41053 10.91512 1.000 36.61301 67 MET F C 1
ATOM 5379 O O . MET F 1 67 ? 1.44291 64.44041 10.20125 1.000 34.04614 67 MET F O 1
ATOM 5384 N N . MET F 1 68 ? 1.86138 66.64951 10.44006 1.000 37.11728 68 MET F N 1
ATOM 5385 C CA . MET F 1 68 ? 1.73422 66.91253 9.01320 1.000 36.43579 68 MET F CA 1
ATOM 5386 C C . MET F 1 68 ? 2.85373 66.25031 8.22292 1.000 34.72543 68 MET F C 1
ATOM 5387 O O . MET F 1 68 ? 4.01916 66.23057 8.64278 1.000 31.94944 68 MET F O 1
ATOM 5392 N N . GLU F 1 69 ? 2.49776 65.74557 7.04495 1.000 36.08786 69 GLU F N 1
ATOM 5393 C CA . GLU F 1 69 ? 3.48037 65.09648 6.18866 1.000 39.71742 69 GLU F CA 1
ATOM 5394 C C . GLU F 1 69 ? 4.54044 66.10424 5.75559 1.000 40.94452 69 GLU F C 1
ATOM 5395 O O . GLU F 1 69 ? 4.30337 67.31530 5.73345 1.000 38.83037 69 GLU F O 1
ATOM 5401 N N . GLY F 1 70 ? 5.74223 65.61167 5.47003 1.000 41.05562 70 GLY F N 1
ATOM 5402 C CA . GLY F 1 70 ? 6.76552 66.53352 5.02762 1.000 37.85999 70 GLY F CA 1
ATOM 5403 C C . GLY F 1 70 ? 8.08579 66.46341 5.76122 1.000 37.23690 70 GLY F C 1
ATOM 5404 O O . GLY F 1 70 ? 9.09414 66.97137 5.25809 1.000 37.20084 70 GLY F O 1
ATOM 5405 N N . ARG F 1 71 ? 8.11588 65.86165 6.94542 1.000 29.90461 71 ARG F N 1
ATOM 5406 C CA . ARG F 1 71 ? 9.41515 65.68996 7.57265 1.000 36.15727 71 ARG F CA 1
ATOM 5407 C C . ARG F 1 71 ? 10.12974 64.46778 7.00153 1.000 32.19996 71 ARG F C 1
ATOM 5408 O O . ARG F 1 71 ? 9.51087 63.54530 6.45218 1.000 33.16621 71 ARG F O 1
ATOM 5416 N N . SER F 1 72 ? 11.45308 64.47758 7.12899 1.000 27.93573 72 SER F N 1
ATOM 5417 C CA . SER F 1 72 ? 12.28439 63.46350 6.50872 1.000 31.53841 72 SER F CA 1
ATOM 5418 C C . SER F 1 72 ? 12.24090 62.14645 7.27646 1.000 36.20685 72 SER F C 1
ATOM 5419 O O . SER F 1 72 ? 11.99596 62.11000 8.48989 1.000 30.64262 72 SER F O 1
ATOM 5422 N N . LYS F 1 73 ? 12.53713 61.06143 6.55670 1.000 31.67364 73 LYS F N 1
ATOM 5423 C CA . LYS F 1 73 ? 12.61741 59.74505 7.18361 1.000 38.11473 73 LYS F CA 1
ATOM 5424 C C . LYS F 1 73 ? 13.59697 59.75799 8.35478 1.000 38.57727 73 LYS F C 1
ATOM 5425 O O . LYS F 1 73 ? 13.28905 59.25424 9.44176 1.000 33.11342 73 LYS F O 1
ATOM 5431 N N . GLU F 1 74 ? 14.77636 60.36096 8.16014 1.000 34.91779 74 GLU F N 1
ATOM 5432 C CA . GLU F 1 74 ? 15.77282 60.34478 9.22788 1.000 40.36849 74 GLU F CA 1
ATOM 5433 C C . GLU F 1 74 ?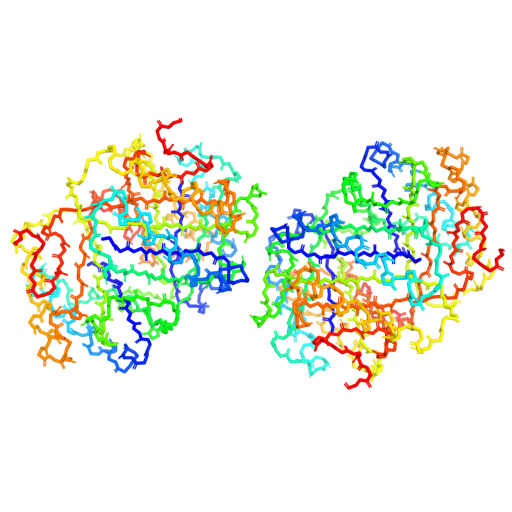 15.34432 61.21026 10.40652 1.000 38.50449 74 GLU F C 1
ATOM 5434 O O . GLU F 1 74 ? 15.68916 60.90116 11.55340 1.000 39.14154 74 GLU F O 1
ATOM 5440 N N . ALA F 1 75 ? 14.52485 62.23663 10.17060 1.000 35.54784 75 ALA F N 1
ATOM 5441 C CA . ALA F 1 75 ? 14.02496 63.03080 11.29167 1.000 38.13475 75 ALA F CA 1
ATOM 5442 C C . ALA F 1 75 ? 13.07643 62.21645 12.16494 1.000 39.74515 75 ALA F C 1
ATOM 5443 O O . ALA F 1 75 ? 13.12960 62.31046 13.39917 1.000 37.71982 75 ALA F O 1
ATOM 5445 N N . LYS F 1 76 ? 12.19565 61.41919 11.53958 1.000 34.93548 76 LYS F N 1
ATOM 5446 C CA . LYS F 1 76 ? 11.25371 60.59892 12.29861 1.000 36.27519 76 LYS F CA 1
ATOM 5447 C C . LYS F 1 76 ? 11.96685 59.46548 13.02731 1.000 36.56432 76 LYS F C 1
ATOM 5448 O O . LYS F 1 76 ? 11.60023 59.12216 14.15798 1.000 37.18261 76 LYS F O 1
ATOM 5454 N N . LYS F 1 77 ? 12.98851 58.87952 12.39102 1.000 32.15806 77 LYS F N 1
ATOM 5455 C CA . LYS F 1 77 ? 13.77603 57.81819 13.00618 1.000 33.77619 77 LYS F CA 1
ATOM 5456 C C . LYS F 1 77 ? 14.56165 58.31957 14.20654 1.000 33.55949 77 LYS F C 1
ATOM 5457 O O . LYS F 1 77 ? 14.77160 57.57249 15.16630 1.000 34.11476 77 LYS F O 1
ATOM 5463 N N . LYS F 1 78 ? 15.02064 59.56244 14.16560 1.000 31.11626 78 LYS F N 1
ATOM 5464 C CA . LYS F 1 78 ? 15.73919 60.12216 15.30374 1.000 35.60438 78 LYS F CA 1
ATOM 5465 C C . LYS F 1 78 ? 14.78963 60.39874 16.46794 1.000 32.50330 78 LYS F C 1
ATOM 5466 O O . LYS F 1 78 ? 15.13085 60.13749 17.62698 1.000 32.20906 78 LYS F O 1
ATOM 5472 N N . LEU F 1 79 ? 13.58192 60.89822 16.17257 1.000 31.69130 79 LEU F N 1
ATOM 5473 C CA . LEU F 1 79 ? 12.57700 61.11396 17.21198 1.000 34.39439 79 LEU F CA 1
ATOM 5474 C C . LEU F 1 79 ? 12.24970 59.81054 17.93545 1.000 30.85370 79 LEU F C 1
ATOM 5475 O O . LEU F 1 79 ? 12.29428 59.74861 19.16559 1.000 35.29853 79 LEU F O 1
ATOM 5480 N N . ILE F 1 80 ? 11.91892 58.76198 17.17690 1.000 30.54618 80 ILE F N 1
ATOM 5481 C CA . ILE F 1 80 ? 11.70588 57.43117 17.74391 1.000 34.46918 80 ILE F CA 1
ATOM 5482 C C . ILE F 1 80 ? 12.88071 57.04455 18.63128 1.000 32.91970 80 ILE F C 1
ATOM 5483 O O . ILE F 1 80 ? 12.71639 56.75783 19.82648 1.000 32.61484 80 ILE F O 1
ATOM 5488 N N . ALA F 1 81 ? 14.09321 57.07330 18.06540 1.000 30.63213 81 ALA F N 1
ATOM 5489 C CA . ALA F 1 81 ? 15.26847 56.70140 18.84840 1.000 32.10401 81 ALA F CA 1
ATOM 5490 C C . ALA F 1 81 ? 15.41085 57.56454 20.11040 1.000 36.91786 81 ALA F C 1
ATOM 5491 O O . ALA F 1 81 ? 15.71035 57.03099 21.18458 1.000 34.00655 81 ALA F O 1
ATOM 5493 N N . LEU F 1 82 ? 15.16137 58.89333 20.01549 1.000 28.64161 82 LEU F N 1
ATOM 5494 C CA . LEU F 1 82 ? 15.26958 59.75791 21.19624 1.000 32.80514 82 LEU F CA 1
ATOM 5495 C C . LEU F 1 82 ? 14.20080 59.47478 22.24266 1.000 33.69081 82 LEU F C 1
ATOM 5496 O O . LEU F 1 82 ? 14.46128 59.65171 23.43735 1.000 37.59742 82 LEU F O 1
ATOM 5501 N N . LEU F 1 83 ? 12.99261 59.07560 21.83743 1.000 33.37679 83 LEU F N 1
ATOM 5502 C CA . LEU F 1 83 ? 11.98003 58.72000 22.83213 1.000 32.18234 83 LEU F CA 1
ATOM 5503 C C . LEU F 1 83 ? 12.36701 57.44326 23.57381 1.000 31.17135 83 LEU F C 1
ATOM 5504 O O . LEU F 1 83 ? 12.29832 57.38837 24.80467 1.000 28.64614 83 LEU F O 1
ATOM 5509 N N . PHE F 1 84 ? 12.78885 56.40331 22.84128 1.000 31.59629 84 PHE F N 1
ATOM 5510 C CA . PHE F 1 84 ? 13.22913 55.16856 23.49624 1.000 32.61300 84 PHE F CA 1
ATOM 5511 C C . PHE F 1 84 ? 14.36190 55.43880 24.47807 1.000 36.98103 84 PHE F C 1
ATOM 5512 O O . PHE F 1 84 ? 14.27364 55.07116 25.65694 1.000 33.93920 84 PHE F O 1
ATOM 5520 N N . LYS F 1 85 ? 15.41396 56.13119 24.01824 1.000 32.30100 85 LYS F N 1
ATOM 5521 C CA . LYS F 1 85 ? 16.55142 56.44738 24.87809 1.000 36.54715 85 LYS F CA 1
ATOM 5522 C C . LYS F 1 85 ? 16.13219 57.22015 26.13326 1.000 37.39205 85 LYS F C 1
ATOM 5523 O O . LYS F 1 85 ? 16.41442 56.80139 27.26614 1.000 35.46372 85 LYS F O 1
ATOM 5529 N N . HIS F 1 86 ? 15.45410 58.35215 25.96045 1.000 31.73838 86 HIS F N 1
ATOM 5530 C CA . HIS F 1 86 ? 15.24513 59.22031 27.11179 1.000 36.08398 86 HIS F CA 1
ATOM 5531 C C . HIS F 1 86 ? 14.14369 58.72296 28.03852 1.000 38.35332 86 HIS F C 1
ATOM 5532 O O . HIS F 1 86 ? 14.20460 58.97740 29.25427 1.000 34.69160 86 HIS F O 1
ATOM 5539 N N . ILE F 1 87 ? 13.13577 58.02873 27.50577 1.000 29.63743 87 ILE F N 1
ATOM 5540 C CA . ILE F 1 87 ? 12.09817 57.48538 28.37980 1.000 31.21369 87 ILE F CA 1
ATOM 5541 C C . ILE F 1 87 ? 12.67600 56.38813 29.27439 1.000 32.55374 87 ILE F C 1
ATOM 5542 O O . ILE F 1 87 ? 12.36362 56.31665 30.46442 1.000 36.39825 87 ILE F O 1
ATOM 5547 N N . GLU F 1 88 ? 13.55285 55.54130 28.73555 1.000 36.92183 88 GLU F N 1
ATOM 5548 C CA . GLU F 1 88 ? 14.23346 54.56058 29.57791 1.000 38.72248 88 GLU F CA 1
ATOM 5549 C C . GLU F 1 88 ? 15.10577 55.25667 30.61688 1.000 41.81236 88 GLU F C 1
ATOM 5550 O O . GLU F 1 88 ? 14.99600 54.98733 31.81828 1.000 40.01468 88 GLU F O 1
ATOM 5556 N N . GLU F 1 89 ? 15.94012 56.20035 30.17146 1.000 39.93582 89 GLU F N 1
ATOM 5557 C CA . GLU F 1 89 ? 16.88630 56.86037 31.07020 1.000 44.59162 89 GLU F CA 1
ATOM 5558 C C . GLU F 1 89 ? 16.17309 57.66353 32.15431 1.000 44.41555 89 GLU F C 1
ATOM 5559 O O . GLU F 1 89 ? 16.58848 57.64360 33.31893 1.000 49.54382 89 GLU F O 1
ATOM 5565 N N . GLU F 1 90 ? 15.08997 58.36446 31.80155 1.000 42.79849 90 GLU F N 1
ATOM 5566 C CA . GLU F 1 90 ? 14.43168 59.27917 32.72838 1.000 42.94383 90 GLU F CA 1
ATOM 5567 C C . GLU F 1 90 ? 13.26739 58.66299 33.49435 1.000 45.87452 90 GLU F C 1
ATOM 5568 O O . GLU F 1 90 ? 13.00866 59.07619 34.63051 1.000 46.66367 90 GLU F O 1
ATOM 5574 N N . LEU F 1 91 ? 12.56424 57.68392 32.92489 1.000 39.28660 91 LEU F N 1
ATOM 5575 C CA . LEU F 1 91 ? 11.41768 57.07340 33.58691 1.000 40.57325 91 LEU F CA 1
ATOM 5576 C C . LEU F 1 91 ? 11.56588 55.57958 33.86344 1.000 39.68337 91 LEU F C 1
ATOM 5577 O O . LEU F 1 91 ? 10.68150 54.99562 34.49363 1.000 45.20229 91 LEU F O 1
ATOM 5582 N N . GLY F 1 92 ? 12.63971 54.94302 33.42113 1.000 35.24532 92 GLY F N 1
ATOM 5583 C CA . GLY F 1 92 ? 12.76723 53.53196 33.69081 1.000 39.49125 92 GLY F CA 1
ATOM 5584 C C . GLY F 1 92 ? 11.86996 52.62675 32.87529 1.000 40.12357 92 GLY F C 1
ATOM 5585 O O . GLY F 1 92 ? 11.85733 51.42362 33.12413 1.000 42.17313 92 GLY F O 1
ATOM 5586 N N . ILE F 1 93 ? 11.12561 53.14626 31.90167 1.000 42.02176 93 ILE F N 1
ATOM 5587 C CA . ILE F 1 93 ? 10.32831 52.28528 31.02981 1.000 39.07820 93 ILE F CA 1
ATOM 5588 C C . ILE F 1 93 ? 11.24934 51.67431 29.97853 1.000 40.91063 93 ILE F C 1
ATOM 5589 O O . ILE F 1 93 ? 11.90762 52.39329 29.21774 1.000 42.16908 93 ILE F O 1
ATOM 5594 N N . ALA F 1 94 ? 11.29861 50.34773 29.93400 1.000 41.84329 94 ALA F N 1
ATOM 5595 C CA . ALA F 1 94 ? 12.22647 49.64402 29.06139 1.000 43.86408 94 ALA F CA 1
ATOM 5596 C C . ALA F 1 94 ? 11.70657 49.59866 27.62805 1.000 42.50918 94 ALA F C 1
ATOM 5597 O O . ALA F 1 94 ? 10.50002 49.66560 27.37721 1.000 44.34132 94 ALA F O 1
ATOM 5599 N N . GLY F 1 95 ? 12.64406 49.44738 26.68218 1.000 44.08256 95 GLY F N 1
ATOM 5600 C CA . GLY F 1 95 ? 12.27683 49.43873 25.27075 1.000 43.52560 95 GLY F CA 1
ATOM 5601 C C . GLY F 1 95 ? 11.15807 48.46792 24.95111 1.000 42.50249 95 GLY F C 1
ATOM 5602 O O . GLY F 1 95 ? 10.26570 48.76731 24.15217 1.000 36.43061 95 GLY F O 1
ATOM 5603 N N . ASN F 1 96 ? 11.16493 47.31085 25.60671 1.000 41.98443 96 ASN F N 1
ATOM 5604 C CA . ASN F 1 96 ? 10.11368 46.32419 25.40093 1.000 38.73848 96 ASN F CA 1
ATOM 5605 C C . ASN F 1 96 ? 8.72472 46.87202 25.75080 1.000 36.86190 96 ASN F C 1
ATOM 5606 O O . ASN F 1 96 ? 7.73911 46.60645 25.04581 1.000 35.69078 96 ASN F O 1
ATOM 5611 N N . ASP F 1 97 ? 8.62350 47.63746 26.83295 1.000 32.71550 97 ASP F N 1
ATOM 5612 C CA . ASP F 1 97 ? 7.34571 48.14910 27.31209 1.000 29.72193 97 ASP F CA 1
ATOM 5613 C C . ASP F 1 97 ? 6.93917 49.46234 26.67052 1.000 26.55696 97 ASP F C 1
ATOM 5614 O O . ASP F 1 97 ? 5.98991 50.09488 27.13849 1.000 32.44296 97 ASP F O 1
ATOM 5619 N N . LEU F 1 98 ? 7.62058 49.90344 25.63184 1.000 30.91724 98 LEU F N 1
ATOM 5620 C CA . LEU F 1 98 ? 7.26611 51.15480 24.97469 1.000 30.27513 98 LEU F CA 1
ATOM 5621 C C . LEU F 1 98 ? 7.01177 50.89765 23.49228 1.000 34.12472 98 LEU F C 1
ATOM 5622 O O . LEU F 1 98 ? 7.81826 50.24522 22.82259 1.000 34.85829 98 LEU F O 1
ATOM 5627 N N . GLU F 1 99 ? 5.89074 51.41114 22.98223 1.000 34.76852 99 GLU F N 1
ATOM 5628 C CA . GLU F 1 99 ? 5.60028 51.37066 21.55433 1.000 32.71218 99 GLU F CA 1
ATOM 5629 C C . GLU F 1 99 ? 5.27320 52.76430 21.05022 1.000 32.57563 99 GLU F C 1
ATOM 5630 O O . GLU F 1 99 ? 4.56997 53.52300 21.72236 1.000 25.67783 99 GLU F O 1
ATOM 5636 N N . ILE F 1 100 ? 5.77541 53.07937 19.85247 1.000 28.24129 100 ILE F N 1
ATOM 5637 C CA . ILE F 1 100 ? 5.68255 54.40887 19.26256 1.000 25.88778 100 ILE F CA 1
ATOM 5638 C C . ILE F 1 100 ? 5.16324 54.25492 17.84389 1.000 26.96987 100 ILE F C 1
ATOM 5639 O O . ILE F 1 100 ? 5.65908 53.41782 17.08525 1.000 26.57857 100 ILE F O 1
ATOM 5644 N N . PHE F 1 101 ? 4.15706 55.03754 17.49991 1.000 24.95193 101 PHE F N 1
ATOM 5645 C CA . PHE F 1 101 ? 3.52862 54.99745 16.18823 1.000 30.67440 101 PHE F CA 1
ATOM 5646 C C . PHE F 1 101 ? 3.43004 56.44013 15.72531 1.000 31.40329 101 PHE F C 1
ATOM 5647 O O . PHE F 1 101 ? 2.98908 57.30498 16.49618 1.000 29.22766 101 PHE F O 1
ATOM 5655 N N . ILE F 1 102 ? 3.90440 56.71079 14.50573 1.000 28.86635 102 ILE F N 1
ATOM 5656 C CA . ILE F 1 102 ? 3.80867 58.03617 13.88911 1.000 30.77374 102 ILE F CA 1
ATOM 5657 C C . ILE F 1 102 ? 2.80195 57.96078 12.75665 1.000 28.22975 102 ILE F C 1
ATOM 5658 O O . ILE F 1 102 ? 2.89522 57.08246 11.88561 1.000 31.28882 102 ILE F O 1
ATOM 5663 N N . GLN F 1 103 ? 1.85132 58.88158 12.76197 1.000 30.30927 103 GLN F N 1
ATOM 5664 C CA . GLN F 1 103 ? 0.90464 59.03734 11.66973 1.000 35.67366 103 GLN F CA 1
ATOM 5665 C C . GLN F 1 103 ? 1.07523 60.38785 10.97340 1.000 33.84168 103 GLN F C 1
ATOM 5666 O O . GLN F 1 103 ? 1.24630 61.42033 11.62933 1.000 35.68644 103 GLN F O 1
ATOM 5672 N N . GLU F 1 104 ? 0.95674 60.38337 9.64913 1.000 30.86290 104 GLU F N 1
ATOM 5673 C CA . GLU F 1 104 ? 1.00841 61.58349 8.81882 1.000 38.16456 104 GLU F CA 1
ATOM 5674 C C . GLU F 1 104 ? -0.26196 61.73560 7.99462 1.000 39.24318 104 GLU F C 1
ATOM 5675 O O . GLU F 1 104 ? -1.00732 60.77671 7.77468 1.000 41.48508 104 GLU F O 1
ATOM 5681 N N . ALA F 1 105 ? -0.47143 62.94939 7.49455 1.000 38.18210 105 ALA F N 1
ATOM 5682 C CA . ALA F 1 105 ? -1.50400 63.21668 6.49920 1.000 40.03665 105 ALA F CA 1
ATOM 5683 C C . ALA F 1 105 ? -1.14162 64.51008 5.77763 1.000 37.51892 105 ALA F C 1
ATOM 5684 O O . ALA F 1 105 ? -0.32257 65.28303 6.27489 1.000 39.65878 105 ALA F O 1
ATOM 5686 N N . PRO F 1 106 ? -1.71847 64.75878 4.60144 1.000 40.55188 106 PRO F N 1
ATOM 5687 C CA . PRO F 1 106 ? -1.41139 66.00950 3.88546 1.000 44.80238 106 PRO F CA 1
ATOM 5688 C C . PRO F 1 106 ? -1.76774 67.25277 4.69355 1.000 38.70968 106 PRO F C 1
ATOM 5689 O O . PRO F 1 106 ? -2.66069 67.24951 5.54461 1.000 37.57867 106 PRO F O 1
ATOM 5693 N N . ALA F 1 107 ? -1.03321 68.32755 4.41654 1.000 41.83165 107 ALA F N 1
ATOM 5694 C CA . ALA F 1 107 ? -1.24807 69.58893 5.11931 1.000 45.28065 107 ALA F CA 1
ATOM 5695 C C . ALA F 1 107 ? -2.69321 70.07070 5.00359 1.000 44.84569 107 ALA F C 1
ATOM 5696 O O . ALA F 1 107 ? -3.24748 70.59974 5.97152 1.000 43.96270 107 ALA F O 1
ATOM 5698 N N . TYR F 1 108 ? -3.33434 69.87635 3.83751 1.000 41.63796 108 TYR F N 1
ATOM 5699 C CA . TYR F 1 108 ? -4.72617 70.31123 3.70184 1.000 42.29691 108 TYR F CA 1
ATOM 5700 C C . TYR F 1 108 ? -5.71714 69.40407 4.43136 1.000 40.31431 108 TYR F C 1
ATOM 5701 O O . TYR F 1 108 ? -6.92191 69.67467 4.38116 1.000 37.32681 108 TYR F O 1
ATOM 5710 N N . HIS F 1 109 ? -5.25686 68.35053 5.11053 1.000 40.58110 109 HIS F N 1
ATOM 5711 C CA . HIS F 1 109 ? -6.11638 67.55061 5.97547 1.000 39.61337 109 HIS F CA 1
ATOM 5712 C C . HIS F 1 109 ? -6.22593 68.12824 7.38532 1.000 35.75717 109 HIS F C 1
ATOM 5713 O O . HIS F 1 109 ? -6.94049 67.56025 8.21852 1.000 36.71052 109 HIS F O 1
ATOM 5720 N N . PHE F 1 110 ? -5.54203 69.23605 7.67342 1.000 39.44604 110 PHE F N 1
ATOM 5721 C CA . PHE F 1 110 ? -5.48368 69.79241 9.01880 1.000 39.44338 110 PHE F CA 1
ATOM 5722 C C . PHE F 1 110 ? -6.11432 71.18212 9.05536 1.000 42.60585 110 PHE F C 1
ATOM 5723 O O . PHE F 1 110 ? -6.11472 71.91730 8.06447 1.000 39.44947 110 PHE F O 1
ATOM 5731 N N . GLY F 1 111 ? -6.63674 71.53862 10.22435 1.000 42.64019 111 GLY F N 1
ATOM 5732 C CA . GLY F 1 111 ? -7.13165 72.87481 10.48579 1.000 43.37814 111 GLY F CA 1
ATOM 5733 C C . GLY F 1 111 ? -6.49106 73.47730 11.72274 1.000 47.15247 111 GLY F C 1
ATOM 5734 O O . GLY F 1 111 ? -6.58724 72.91251 12.82261 1.000 42.32190 111 GLY F O 1
ATOM 5735 N N . PHE F 1 112 ? -5.81376 74.61665 11.53703 1.000 50.94116 112 PHE F N 1
ATOM 5736 C CA . PHE F 1 112 ? -5.03724 75.29371 12.57195 1.000 54.33966 112 PHE F CA 1
ATOM 5737 C C . PHE F 1 112 ? -5.40135 76.76732 12.59625 1.000 51.05466 112 PHE F C 1
ATOM 5738 O O . PHE F 1 112 ? -5.58790 77.37078 11.53782 1.000 52.97827 112 PHE F O 1
ATOM 5746 N N . ARG F 1 113 ? -5.49034 77.33978 13.80451 1.000 49.09649 113 ARG F N 1
ATOM 5747 C CA . ARG F 1 113 ? -5.61784 78.79048 14.03926 1.000 52.19421 113 ARG F CA 1
ATOM 5748 C C . ARG F 1 113 ? -6.67347 79.45538 13.16301 1.000 50.71423 113 ARG F C 1
ATOM 5749 O O . ARG F 1 113 ? -6.60949 80.66839 12.92831 1.000 56.88934 113 ARG F O 1
ATOM 5757 N N . GLY F 1 114 ? -7.63785 78.69354 12.66672 1.000 44.89759 114 GLY F N 1
ATOM 5758 C CA . GLY F 1 114 ? -8.62700 79.21189 11.75354 1.000 48.05908 114 GLY F CA 1
ATOM 5759 C C . GLY F 1 114 ? -8.33683 79.01842 10.28142 1.000 52.49259 114 GLY F C 1
ATOM 5760 O O . GLY F 1 114 ? -9.05185 79.59371 9.45046 1.000 55.19450 114 GLY F O 1
ATOM 5761 N N . MET F 1 115 ? -7.32796 78.22235 9.92503 1.000 56.16134 115 MET F N 1
ATOM 5762 C CA . MET F 1 115 ? -6.94483 78.04932 8.53088 1.000 57.99788 115 MET F CA 1
ATOM 5763 C C . MET F 1 115 ? -6.48998 76.61491 8.28954 1.000 56.67084 115 MET F C 1
ATOM 5764 O O . MET F 1 115 ? -6.22328 75.85013 9.22628 1.000 52.13042 115 MET F O 1
ATOM 5769 N N . GLY F 1 116 ? -6.41410 76.25450 6.99455 1.000 58.73360 116 GLY F N 1
ATOM 5770 C CA . GLY F 1 116 ? -5.89073 74.96228 6.60031 1.000 54.74983 116 GLY F CA 1
ATOM 5771 C C . GLY F 1 116 ? -4.37367 74.88841 6.68043 1.000 59.83975 116 GLY F C 1
ATOM 5772 O O . GLY F 1 116 ? -3.66744 75.89888 6.70518 1.000 62.41996 116 GLY F O 1
ATOM 5773 N N . GLY F 1 117 ? -3.86659 73.65216 6.71520 1.000 54.42997 117 GLY F N 1
ATOM 5774 C CA . GLY F 1 117 ? -2.44463 73.43549 6.92903 1.000 56.42451 117 GLY F CA 1
ATOM 5775 C C . GLY F 1 117 ? -1.55464 73.80919 5.75579 1.000 61.22971 117 GLY F C 1
ATOM 5776 O O . GLY F 1 117 ? -0.35642 74.04175 5.95581 1.000 64.63191 117 GLY F O 1
ATOM 5777 N N . ASP F 1 118 ? -2.10004 73.86057 4.53406 1.000 61.89456 118 ASP F N 1
ATOM 5778 C CA . ASP F 1 118 ? -1.30868 74.22635 3.36212 1.000 62.69047 118 ASP F CA 1
ATOM 5779 C C . ASP F 1 118 ? -1.25564 75.73586 3.13913 1.000 64.61871 118 ASP F C 1
ATOM 5780 O O . ASP F 1 118 ? -1.12924 76.18457 1.99106 1.000 68.12404 118 ASP F O 1
ATOM 5785 N N . GLU F 1 119 ? -1.33922 76.52836 4.20858 1.000 66.86755 119 GLU F N 1
ATOM 5786 C CA . GLU F 1 119 ? -1.33964 77.98749 4.10740 1.000 70.11703 119 GLU F CA 1
ATOM 5787 C C . GLU F 1 119 ? -0.29992 78.63909 5.02513 1.000 70.84182 119 GLU F C 1
ATOM 5788 O O . GLU F 1 119 ? 0.83786 78.17697 5.13202 1.000 67.29041 119 GLU F O 1
#

Solvent-accessible surface area: 28516 Å² total; per-residue (Å²): 14,18,2,10,0,5,1,0,25,25,35,1,67,82,25,12,103,128,0,1,110,12,0,24,131,0,2,18,73,5,6,148,34,53,164,83,52,67,6,5,3,2,27,38,13,73,8,68,10,2,31,23,3,123,97,19,26,10,14,2,0,5,0,19,1,8,6,50,96,73,87,53,97,128,24,8,60,98,0,4,58,22,0,15,114,15,0,90,110,105,18,60,1,52,14,65,16,0,22,4,20,0,21,52,6,38,29,51,4,13,0,67,103,41,99,19,18,49,144,22,27,2,19,0,5,0,17,46,88,39,1,66,87,22,12,109,126,0,3,104,9,0,19,92,0,1,37,91,3,16,154,41,59,171,120,74,58,13,3,3,1,28,39,11,123,69,98,11,6,40,32,6,166,73,20,57,69,15,4,0,4,0,12,0,18,4,55,86,73,74,48,89,121,18,7,62,104,0,4,61,29,0,13,113,24,0,81,111,96,24,60,2,40,14,50,10,2,15,0,12,0,19,40,5,37,24,52,6,17,0,42,127,42,111,13,14,92,29,33,2,22,0,6,0,14,49,92,45,0,66,63,36,12,48,90,0,6,80,0,0,22,106,2,2,33,107,13,8,156,29,61,179,83,85,59,13,3,3,1,26,38,14,117,69,97,12,4,41,31,6,165,105,20,57,73,18,2,0,4,0,18,1,19,2,65,101,72,79,60,109,142,21,8,69,87,0,4,53,14,0,15,120,42,0,91,111,81,21,60,3,45,15,51,14,0,21,0,21,0,25,44,8,34,25,56,5,16,0,58,128,40,75,10,11,58,133,17,16,1,19,0,6,0,14,48,89,36,1,67,86,27,15,107,132,0,2,113,12,0,24,123,0,1,28,72,5,14,137,14,75,139,128,72,70,6,3,4,3,26,39,14,119,73,96,10,4,37,35,1,159,91,24,53,66,17,2,0,5,0,16,0,16,4,55,96,73,69,54,92,128,24,9,68,102,0,5,41,28,0,9,88,27,0,89,130,107,18,60,2,47,15,63,16,0,14,0,20,0,18,42,10,35,25,49,5,6,0,52,116,42,87,12,12,61,132,25,30,2,17,0,6,1,15,49,92,36,0,63,106,32,8,52,113,0,5,78,4,0,21,97,0,3,34,102,5,10,168,31,58,173,107,80,59,16,2,4,2,26,42,10,127,61,104,12,3,38,32,6,169,90,19,59,70,16,4,0,3,0,18,1,15,4,64,87,77,83,58,89,117,18,8,76,97,0,5,58,26,0,14,113,25,0,81,108,84,31,58,2,40,12,52,11,1,12,0,14,0,25,44,5,35,27,58,6,18,0,41,127,38,112,12,17,55,136,25,24,2,20,0,7,0,3,35,11,19,0,62,93,36,14,112,116,0,4,102,2,0,23,104,0,3,28,86,7,10,156,31,56,149,77,68,73,13,2,6,1,26,40,14,88,17,51,10,3,35,30,6,99,102,16,24,2,7,2,0,6,0,16,0,17,5,69,98,70,88,61,104,139,18,9,63,95,0,4,60,24,0,14,111,18,0,90,112,57,22,63,5,45,13,54,12,1,21,2,21,0,20,48,9,33,27,53,7,9,0,50,127,31,84,14,17,62,134

Organism: Sulfurovum sp. (strain NBC37-1) (NCBI:txid387093)

Nearest PDB structures (foldseek):
  7tvk-assembly1_C  TM=9.933E-01  e=1.949E-18  Pseudomonas pavonaceae
  4lkb-assembly1_B  TM=9.950E-01  e=1.385E-16  Nostoc sp. PCC 7120 = FACHB-418
  1mww-assembly1_B  TM=9.851E-01  e=2.359E-16  Haemophilus influenzae
  7yxv-assembly1_A  TM=9.725E-01  e=1.247E-15  Acinetobacter baumannii
  5unq-assembly2_B  TM=8.920E-01  e=1.336E-08  Pusillimonas sp. T7-7

Radius of gyration: 29.07 Å; Cα contacts (8 Å, |Δi|>4): 1472; chains: 6; bounding box: 54×73×76 Å

Sequence (713 aa):
PQVKIYGLDSHLNPQKVRLSEVIHRCVVEALQFPKNKRFHRFFPMKAEDMLFSEDRSSAYTIIEITMMEGRSKEAKKKLIALLFKHIEEELGIAGNDLEIFIQEAPAYHFGFRGMGGDEPQVKIYGLDSHLNPQKVRLSEVIHRCVVEALQFPKNKRFHRFFPMKAEDMLFSEDRSSAYTIIEITMMEGRSKEAKKKLIALLFKHIEEELGIAGNDLEIFIQEAPAYHFGFRGMGGDPQVKIYGLDSHLNPQKVRLSEVIHRCVVEALQFPKNKRFHRFFPMKAEDMLFSEDRSSAYTIIEITMMEGRSKEAKKKLIALLFKHIEEELGIAGNDLEIFIQEAPAYHFGFRGMGGDEPQVKIYGLDSHLNPQKVRLSEVIHRCVVEALQFPKNKRFHRFFPMKAEDMLFSEDRSSAYTIIEITMMEGRSKEAKKKLIALLFKHIEEELGIAGNDLEIFIQEAPAYHFGFRGMGGDEPQVKIYGLDSHLNPQKVRLSEVIHRCVVEALQFPKNKRFHRFFPMKAEDMLFSEDRSSAYTIIEITMMEGRSKEAKKKLIALLFKHIEEELGIAGNDLEIFIQEAPAYHFGFRGMGGDEPQVKIYGLDSHLNPQKVRLSEVIHRCVVEALQFPKNKRFHRFFPMKAEDMLFSEDRSSAYTIIEITMMEGRSKEAKKKLIALLFKHIEEELGIAGNDLEIFIQEAPAYHFGFRGMGGDE

B-factor: mean 38.71, std 10.44, range [20.31, 94.2]

Foldseek 3Di:
DAKEKEAAQVQCVVCVVVLLVQLLVLCCVLPVDDSPPRHYHYDHDHCVVDDDDPPEDRLQMEMEAEDEPDDDPVSVVSSVVSSQVSCCVPPVQHPVRYHYYYDYDHQQVDDDPHDGRVD/DAKEKEAAQVQCVVCPVVLQVQLLVLCCVLVVDDSPPRHYHYHHDHPVVDDDDPQADRNAMEMEAEDEPDDDPVSVVSSVVSSQVVCCVPPVQHPSRYYYHYHYDHQQVDDDPHDTSD/DAKEKEAAQVQCVVCPVVLQVQLLVLCCVLVVDDSPDRHYHYDHDHPVVDDDDPQEDRLQMEMEAEDEPDDDPRSVVSSVVSSQVCCCVPVVQHPVRYHYHYHYDHQQVDDDPHGTRVD/DAKEKEAAQVQCVVCVVVLQVQLLVLCCVLPVDPSVDRHYHYDHDHPVVDDDDPVEDRNAMEMEAEDEPDDDPSSVVSSVVSSQVRCCVPVVQHPVRYHYYYDYDHQQVDDDDNDTRVD/DAKEKEAAQVQCVVCPVVLQVQLLVLVCVLVVDDSPPRHYHYDHDHPVGDDDDPQEDRNQMEMEAEDEDDDDPRSVVSSVVSSQVRCCVPPVQHPSRYHYHYHYDHQQVDDDPHGTRVD/DAKEKEAAQVQCVVCVVVLQVQLLVLCCVLVVDDSVDRHYHYDHDHPVPDDDDPPADRGQMEMEAEDEPDDDPVSVVSSVVSSQVRCCVPPVHHPRRYYYHYHYDHQQVDDDPHHTRVD

Secondary structure (DSSP, 8-state):
-EEEEEEEHHHHHHHHHHHHHHHHHHHHHHH---SS--EEEEEEE-TTTEE--TTS-TT-EEEEEEEETT--HHHHHHHHHHHHH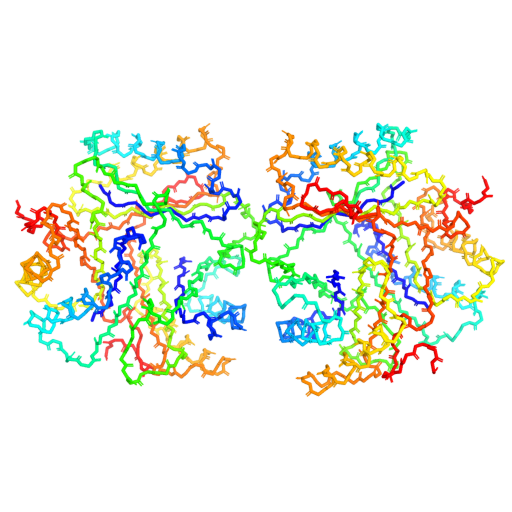HHHHHH---GGGEEEEEEEE-GGGEEETTEETT-/-EEEEEEEHHHHHHHHHHHHHHHHHHHHHHH---TT---EEEEEEPTTTEE--TTS-TT-EEEEEEEETT--HHHHHHHHHHHHHHHHHHH---GGGEEEEEEEE-GGGEEETTEE--/-EEEEEEEHHHHGGGHHHHHHHHHHHHHHHH---TT---EEEEEE-TTTEE--TTS-TT-EEEEEEEES---HHHHHHHHHHHHHHHHHHH---GGGEEEEEEEE-GGGEEETTEETT-/-EEEEEEEHHHHHHHHHHHHHHHHHHHHHHHT--TT--EEEEEEE-TTTEE--TTS-TT-EEEEEEEETT--HHHHHHHHHHHHHHHHHHH---GGGEEEEEEEE-GGGEE-SSSBTT-/-EEEEEEEHHHHHHHHHHHHHHHHHHHHHHH---TT---EEEEEE-TTTEE--TTS-TT-EEEEEEEES---HHHHHHHHHHHHHHHHHHH---GGGEEEEEEEE-GGGEEETTEETT-/-EEEEEEEHHHHGGGHHHHHHHHHHHHHHHH---TT--EEEEEEE-TTTEE--TTS-TT-EEEEEEEETT--HHHHHHHHHHHHHHHHHHH---GGGEEEEEEEE-GGGEEETTEETT-

InterPro domains:
  IPR014347 Tautomerase/MIF superfamily [G3DSA:3.30.429.10] (2-129)
  IPR014347 Tautomerase/MIF superfamily [SSF55331] (4-120)
  IPR037479 Tautomerase, MSAD family [PF14552] (38-114)
  IPR037479 Tautomerase, MSAD family [PTHR38460] (1-118)